Protein AF-0000000084344680 (afdb_homodimer)

Sequence (798 aa):
MRDNKLNFYFFGEVGKYDKYNPSYTLSMDWAPEILYIIAVNKPNSISKYEIINSLKINEKDFNNVIKNLKLINAIEVNNNKYKIKFPVFLKEDVIKMKEYLIGLGKIIGDKIISLRYSIRDMLLNLECIKNFSEERILYHIVCDKIFDDIAFGFFEERKLFCTSKIQPGNRNYIIVAYEDNEEIEIYSNKLLCSSNNYKTTNVTFNSFGDSNGYRKDMYRFFNLMEKNAVRGTPFEKLNLDYINILNNMNKEITRNCGILVSNIIKRNIKYNHLTNKEKALIKFLEELQYVNINNLDNSIKIKVPVFYKNDQIIIKEIANLILSNIFSIVKESFKNLKDNQVDLTSIKHGVNIKEVGNELWHQIFGFTSEYLAKKGFIISPNNIKGEGRYERSVILEDYMRDNKLNFYFFGEVGKYDKYNPSYTLSMDWAPEILYIIAVNKPNSISKYEIINSLKINEKDFNNVIKNLKLINAIEVNNNKYKIKFPVFLKEDVIKMKEYLIGLGKIIGDKIISLRYSIRDMLLNLECIKNFSEERILYHIVCDKIFDDIAFGFFEERKLFCTSKIQPGNRNYIIVAYEDNEEIEIYSNKLLCSSNNYKTTNVTFNSFGDSNGYRKDMYRFFNLMEKNAVRGTPFEKLNLDYINILNNMNKEITRNCGILVSNIIKRNIKYNHLTNKEKALIKFLEELQYVNINNLDNSIKIKVPVFYKNDQIIIKEIANLILSNIFSIVKESFKNLKDNQVDLTSIKHGVNIKEVGNELWHQIFGFTSEYLAKKGFIISPNNIKGEGRYERSVILEDY

Foldseek 3Di:
DPAKFKDKDKFFFQDALDLLRPVNLCVDPCNRVLVRVLLVDFFQPDAPVNSCVVVVHDPVSSVVSVVSCVQFPQWDDDPRTIFGAAAEFEPVNLVLLCVLLPCLLVVLLVLLVVCLVVLVVLCVPFPLVVPDPQQAVCCCLPQNPQLQPVVQVVVVVVPLFHRWDQTPPRGIMGMYIYIPDPVCCCQAFAFFQDKFWDDAPQKIKIKTGGDDFDALTLRSVLVVVLVCLCVVDPPNVVSSVVSVVSVVVSNVLRVLLLVVVVCCVPPQDFLVPDDPVVNVSLVSCVVSVQWDADPPGRTIGGRAAEGEQVVVVSSVVSSCVSCVSCVVVLSVSSVVCVVVPSPGSCVSSPHDVSSVVNSSSSSSSRSNSVNCCVVSVHPWADQDPRHGGMGIYMYGYPD/DPAFFKDKDKFFFQDAQDLLRPVNLCVDPCNRVLLRVLLVDFFQPDAPVNSCVVVVHDPVSSVVSVVSCVQFPQWDDDPRTIFGAAAEFEPVNLVVLCVLLPCLLVVLLVLLVVCLVVLVVLCVPFPLVVPDPQQAVCCCLPQNPQLQPVVQVVVVVVPLFHRWDQTPPRTIMGMYIYIPDPVCCCLAFAFFQDKFWDDAPQKIKIKTGGDDFDALTLRSVLVVVLVCLCVVDPPNVVSSVVSVVSVVVSNVLRVLLLVVVVCCVPPQDFLVPDDPVNNVSLVSCVVSVQWDADPVGRTIGGRAAEGEQVVVVSSVVSSCVSCVSCVVVLSVSSVVCVVVPSPGSCVSSPHDVSSVVSSSSSSSSRSNSVNCCVVSVHPWADQDPRHGGMGIYMYGYDD

Structure (mmCIF, N/CA/C/O backbone):
data_AF-0000000084344680-model_v1
#
loop_
_entity.id
_entity.type
_entity.pdbx_description
1 polymer 'Uncharacterized protein'
#
loop_
_atom_site.group_PDB
_atom_site.id
_atom_site.type_symbol
_atom_site.label_atom_id
_atom_site.label_alt_id
_atom_site.label_comp_id
_atom_site.label_asym_id
_atom_site.label_entity_id
_atom_site.label_seq_id
_atom_site.pdbx_PDB_ins_code
_atom_site.Cartn_x
_atom_site.Cartn_y
_atom_site.Cartn_z
_atom_site.occupancy
_atom_site.B_iso_or_equiv
_atom_site.auth_seq_id
_atom_site.auth_comp_id
_atom_site.auth_asym_id
_atom_site.auth_atom_id
_atom_site.pdbx_PDB_model_num
ATOM 1 N N . MET A 1 1 ? -3.15 1.084 -25.5 1 39.91 1 MET A N 1
ATOM 2 C CA . MET A 1 1 ? -2.494 -0.152 -25.094 1 39.91 1 MET A CA 1
ATOM 3 C C . MET A 1 1 ? -1.391 -0.537 -26.078 1 39.91 1 MET A C 1
ATOM 5 O O . MET A 1 1 ? -1.617 -0.586 -27.281 1 39.91 1 MET A O 1
ATOM 9 N N . ARG A 1 2 ? -0.073 -0.314 -25.844 1 53.44 2 ARG A N 1
ATOM 10 C CA . ARG A 1 2 ? 0.997 -0.624 -26.781 1 53.44 2 ARG A CA 1
ATOM 11 C C . ARG A 1 2 ? 0.842 -2.035 -27.344 1 53.44 2 ARG A C 1
ATOM 13 O O . ARG A 1 2 ? 0.7 -2.996 -26.578 1 53.44 2 ARG A O 1
ATOM 20 N N . ASP A 1 3 ? 0.59 -2.15 -28.594 1 68.5 3 ASP A N 1
ATOM 21 C CA . ASP A 1 3 ? 0.437 -3.385 -29.359 1 68.5 3 ASP A CA 1
ATOM 22 C C . ASP A 1 3 ? 1.761 -4.141 -29.453 1 68.5 3 ASP A C 1
ATOM 24 O O . ASP A 1 3 ? 2.832 -3.541 -29.344 1 68.5 3 ASP A O 1
ATOM 28 N N . ASN A 1 4 ? 1.984 -5.504 -28.812 1 86.88 4 ASN A N 1
ATOM 29 C CA . ASN A 1 4 ? 3.1 -6.434 -28.969 1 86.88 4 ASN A CA 1
ATOM 30 C C . ASN A 1 4 ? 3.984 -6.461 -27.719 1 86.88 4 ASN A C 1
ATOM 32 O O . ASN A 1 4 ? 5.07 -5.879 -27.719 1 86.88 4 ASN A O 1
ATOM 36 N N . LYS A 1 5 ? 3.525 -7.027 -26.812 1 94.19 5 LYS A N 1
ATOM 37 C CA . LYS A 1 5 ? 4.246 -7.188 -25.547 1 94.19 5 LYS A CA 1
ATOM 38 C C . LYS A 1 5 ? 4.102 -8.609 -25.016 1 94.19 5 LYS A C 1
ATOM 40 O O . LYS A 1 5 ? 3.336 -9.406 -25.547 1 94.19 5 LYS A O 1
ATOM 45 N N . LEU A 1 6 ? 4.898 -8.875 -24.047 1 94.31 6 LEU A N 1
ATOM 46 C CA . LEU A 1 6 ? 4.844 -10.188 -23.391 1 94.31 6 LEU A CA 1
ATOM 47 C C . LEU A 1 6 ? 4.184 -10.094 -22.031 1 94.31 6 LEU A C 1
ATOM 49 O O . LEU A 1 6 ? 4.32 -9.078 -21.344 1 94.31 6 LEU A O 1
ATOM 53 N N . ASN A 1 7 ? 3.434 -11.141 -21.688 1 90.75 7 ASN A N 1
ATOM 54 C CA . ASN A 1 7 ? 2.971 -11.367 -20.328 1 90.75 7 ASN A CA 1
ATOM 55 C C . ASN A 1 7 ? 3.85 -12.383 -19.594 1 90.75 7 ASN A C 1
ATOM 57 O O . ASN A 1 7 ? 4.309 -13.359 -20.203 1 90.75 7 ASN A O 1
ATOM 61 N N . PHE A 1 8 ? 4.012 -12.148 -18.328 1 90.75 8 PHE A N 1
ATOM 62 C CA . PHE A 1 8 ? 5.031 -12.938 -17.656 1 90.75 8 PHE A CA 1
ATOM 63 C C . PHE A 1 8 ? 4.422 -13.727 -16.5 1 90.75 8 PHE A C 1
ATOM 65 O O . PHE A 1 8 ? 3.479 -13.266 -15.852 1 90.75 8 PHE A O 1
ATOM 72 N N . TYR A 1 9 ? 5.02 -14.836 -16.312 1 86.44 9 TYR A N 1
ATOM 73 C CA . TYR A 1 9 ? 4.723 -15.727 -15.195 1 86.44 9 TYR A CA 1
ATOM 74 C C . TYR A 1 9 ? 6.004 -16.219 -14.539 1 86.44 9 TYR A C 1
ATOM 76 O O . TYR A 1 9 ? 7.047 -16.328 -15.188 1 86.44 9 TYR A O 1
ATOM 84 N N . PHE A 1 10 ? 5.918 -16.516 -13.289 1 86.62 10 PHE A N 1
ATOM 85 C CA . PHE A 1 10 ? 7.109 -16.906 -12.555 1 86.62 10 PHE A CA 1
ATOM 86 C C . PHE A 1 10 ? 6.863 -18.203 -11.781 1 86.62 10 PHE A C 1
ATOM 88 O O . PHE A 1 10 ? 5.836 -18.344 -11.117 1 86.62 10 PHE A O 1
ATOM 95 N N . PHE A 1 11 ? 7.777 -19.062 -11.938 1 84.06 11 PHE A N 1
ATOM 96 C CA . PHE A 1 11 ? 7.723 -20.328 -11.211 1 84.06 11 PHE A CA 1
ATOM 97 C C . PHE A 1 11 ? 8.922 -20.469 -10.281 1 84.06 11 PHE A C 1
ATOM 99 O O . PHE A 1 11 ? 10.062 -20.328 -10.703 1 84.06 11 PHE A O 1
ATOM 106 N N . GLY A 1 12 ? 8.586 -20.75 -9.086 1 82 12 GLY A N 1
ATOM 107 C CA . GLY A 1 12 ? 9.648 -20.844 -8.102 1 82 12 GLY A CA 1
ATOM 108 C C . GLY A 1 12 ? 9.656 -19.688 -7.121 1 82 12 GLY A C 1
ATOM 109 O O . GLY A 1 12 ? 8.609 -19.094 -6.844 1 82 12 GLY A O 1
ATOM 110 N N . GLU A 1 13 ? 10.773 -19.406 -6.527 1 83 13 GLU A N 1
ATOM 111 C CA . GLU A 1 13 ? 10.891 -18.391 -5.48 1 83 13 GLU A CA 1
ATOM 112 C C . GLU A 1 13 ? 11.539 -17.125 -6.008 1 83 13 GLU A C 1
ATOM 114 O O . GLU A 1 13 ? 12.773 -17.031 -6.074 1 83 13 GLU A O 1
ATOM 119 N N . VAL A 1 14 ? 10.688 -16.141 -6.141 1 86.38 14 VAL A N 1
ATOM 120 C CA . VAL A 1 14 ? 11.203 -14.922 -6.738 1 86.38 14 VAL A CA 1
ATOM 121 C C . VAL A 1 14 ? 11.812 -14.031 -5.656 1 86.38 14 VAL A C 1
ATOM 123 O O . VAL A 1 14 ? 12.68 -13.203 -5.938 1 86.38 14 VAL A O 1
ATOM 126 N N . GLY A 1 15 ? 11.328 -14.195 -4.391 1 78 15 GLY A N 1
ATOM 127 C CA . GLY A 1 15 ? 11.898 -13.461 -3.271 1 78 15 GLY A CA 1
ATOM 128 C C . GLY A 1 15 ? 11.289 -12.078 -3.1 1 78 15 GLY A C 1
ATOM 129 O O . GLY A 1 15 ? 10.188 -11.812 -3.58 1 78 15 GLY A O 1
ATOM 130 N N . LYS A 1 16 ? 11.961 -11.242 -2.311 1 77.56 16 LYS A N 1
ATOM 131 C CA . LYS A 1 16 ? 11.492 -9.898 -2.004 1 77.56 16 LYS A CA 1
ATOM 132 C C . LYS A 1 16 ? 11.398 -9.047 -3.27 1 77.56 16 LYS A C 1
ATOM 134 O O . LYS A 1 16 ? 12.109 -9.289 -4.242 1 77.56 16 LYS A O 1
ATOM 139 N N . TYR A 1 17 ? 10.508 -8.164 -3.197 1 82.06 17 TYR A N 1
ATOM 140 C CA . TYR A 1 17 ? 10.312 -7.297 -4.352 1 82.06 17 TYR A CA 1
ATOM 141 C C . TYR A 1 17 ? 11.438 -6.277 -4.465 1 82.06 17 TYR A C 1
ATOM 143 O O . TYR A 1 17 ? 11.289 -5.133 -4.023 1 82.06 17 TYR A O 1
ATOM 151 N N . ASP A 1 18 ? 12.57 -6.578 -5.066 1 83 18 ASP A N 1
ATOM 152 C CA . ASP A 1 18 ? 13.75 -5.742 -5.25 1 83 18 ASP A CA 1
ATOM 153 C C . ASP A 1 18 ? 14.312 -5.887 -6.664 1 83 18 ASP A C 1
ATOM 155 O O . ASP A 1 18 ? 13.625 -6.363 -7.566 1 83 18 ASP A O 1
ATOM 159 N N . LYS A 1 19 ? 15.547 -5.414 -6.883 1 86.06 19 LYS A N 1
ATOM 160 C CA . LYS A 1 19 ? 16.125 -5.344 -8.227 1 86.06 19 LYS A CA 1
ATOM 161 C C . LYS A 1 19 ? 16.344 -6.742 -8.797 1 86.06 19 LYS A C 1
ATOM 163 O O . LYS A 1 19 ? 16.516 -6.902 -10.008 1 86.06 19 LYS A O 1
ATOM 168 N N . TYR A 1 20 ? 16.359 -7.762 -7.973 1 91.56 20 TYR A N 1
ATOM 169 C CA . TYR A 1 20 ? 16.594 -9.133 -8.43 1 91.56 20 TYR A CA 1
ATOM 170 C C . TYR A 1 20 ? 15.266 -9.859 -8.648 1 91.56 20 TYR A C 1
ATOM 172 O O . TYR A 1 20 ? 15.25 -10.977 -9.164 1 91.56 20 TYR A O 1
ATOM 180 N N . ASN A 1 21 ? 14.195 -9.242 -8.195 1 90.12 21 ASN A N 1
ATOM 181 C CA . ASN A 1 21 ? 12.859 -9.797 -8.406 1 90.12 21 ASN A CA 1
ATOM 182 C C . ASN A 1 21 ? 12.398 -9.609 -9.852 1 90.12 21 ASN A C 1
ATOM 184 O O . ASN A 1 21 ? 12.289 -8.477 -10.328 1 90.12 21 ASN A O 1
ATOM 188 N N . PRO A 1 22 ? 12.102 -10.727 -10.492 1 93.5 22 PRO A N 1
ATOM 189 C CA . PRO A 1 22 ? 11.727 -10.578 -11.898 1 93.5 22 PRO A CA 1
ATOM 190 C C . PRO A 1 22 ? 10.445 -9.766 -12.094 1 93.5 22 PRO A C 1
ATOM 192 O O . PRO A 1 22 ? 10.281 -9.094 -13.109 1 93.5 22 PRO A O 1
ATOM 195 N N . SER A 1 23 ? 9.586 -9.812 -11.141 1 89.19 23 SER A N 1
ATOM 196 C CA . SER A 1 23 ? 8.359 -9.031 -11.242 1 89.19 23 SER A CA 1
ATOM 197 C C . SER A 1 23 ? 8.656 -7.535 -11.242 1 89.19 23 SER A C 1
ATOM 199 O O . SER A 1 23 ? 7.977 -6.762 -11.914 1 89.19 23 SER A O 1
ATOM 201 N N . TYR A 1 24 ? 9.672 -7.188 -10.5 1 87.94 24 TYR A N 1
ATOM 202 C CA . TYR A 1 24 ? 10.102 -5.797 -10.453 1 87.94 24 TYR A CA 1
ATOM 203 C C . TYR A 1 24 ? 10.625 -5.34 -11.812 1 87.94 24 TYR A C 1
ATOM 205 O O . TYR A 1 24 ? 10.156 -4.336 -12.359 1 87.94 24 TYR A O 1
ATOM 213 N N . THR A 1 25 ? 11.461 -6.07 -12.406 1 92 25 THR A N 1
ATOM 214 C CA . THR A 1 25 ? 12.133 -5.73 -13.648 1 92 25 THR A CA 1
ATOM 215 C C . THR A 1 25 ? 11.164 -5.793 -14.828 1 92 25 THR A C 1
ATOM 217 O O . THR A 1 25 ? 11.156 -4.906 -15.688 1 92 25 THR A O 1
ATOM 220 N N . LEU A 1 26 ? 10.359 -6.758 -14.766 1 94.38 26 LEU A N 1
ATOM 221 C CA . LEU A 1 26 ? 9.516 -7.012 -15.938 1 94.38 26 LEU A CA 1
ATOM 222 C C . LEU A 1 26 ? 8.281 -6.125 -15.914 1 94.38 26 LEU A C 1
ATOM 224 O O . LEU A 1 26 ? 7.559 -6.035 -16.906 1 94.38 26 LEU A O 1
ATOM 228 N N . SER A 1 27 ? 8.125 -5.449 -14.797 1 87.44 27 SER A N 1
ATOM 229 C CA . SER A 1 27 ? 7.051 -4.473 -14.719 1 87.44 27 SER A CA 1
ATOM 230 C C . SER A 1 27 ? 7.523 -3.09 -15.164 1 87.44 27 SER A C 1
ATOM 232 O O . SER A 1 27 ? 6.719 -2.164 -15.289 1 87.44 27 SER A O 1
ATOM 234 N N . MET A 1 28 ? 8.797 -2.93 -15.422 1 88.06 28 MET A N 1
ATOM 235 C CA . MET A 1 28 ? 9.336 -1.652 -15.883 1 88.06 28 MET A CA 1
ATOM 236 C C . MET A 1 28 ? 8.734 -1.266 -17.234 1 88.06 28 MET A C 1
ATOM 238 O O . MET A 1 28 ? 8.422 -2.133 -18.047 1 88.06 28 MET A O 1
ATOM 242 N N . ASP A 1 29 ? 8.75 0.032 -17.359 1 88.38 29 ASP A N 1
ATOM 243 C CA . ASP A 1 29 ? 8.281 0.539 -18.641 1 88.38 29 ASP A CA 1
ATOM 244 C C . ASP A 1 29 ? 9.148 0.027 -19.781 1 88.38 29 ASP A C 1
ATOM 246 O O . ASP A 1 29 ? 10.375 0.045 -19.688 1 88.38 29 ASP A O 1
ATOM 250 N N . TRP A 1 30 ? 8.508 -0.589 -20.812 1 93.81 30 TRP A N 1
ATOM 251 C CA . TRP A 1 30 ? 9.094 -0.973 -22.094 1 93.81 30 TRP A CA 1
ATOM 252 C C . TRP A 1 30 ? 9.695 -2.375 -22.016 1 93.81 30 TRP A C 1
ATOM 254 O O . TRP A 1 30 ? 10.016 -2.973 -23.047 1 93.81 30 TRP A O 1
ATOM 264 N N . ALA A 1 31 ? 9.812 -2.895 -20.766 1 96 31 ALA A N 1
ATOM 265 C CA . ALA A 1 31 ? 10.438 -4.211 -20.641 1 96 31 ALA A CA 1
ATOM 266 C C . ALA A 1 31 ? 9.648 -5.262 -21.422 1 96 31 ALA A C 1
ATOM 268 O O . ALA A 1 31 ? 10.219 -6.016 -22.203 1 96 31 ALA A O 1
ATOM 269 N N . PRO A 1 32 ? 8.328 -5.328 -21.281 1 96.31 32 PRO A N 1
ATOM 270 C CA . PRO A 1 32 ? 7.57 -6.344 -22.016 1 96.31 32 PRO A CA 1
ATOM 271 C C . PRO A 1 32 ? 7.688 -6.184 -23.531 1 96.31 32 PRO A C 1
ATOM 273 O O . PRO A 1 32 ? 7.762 -7.18 -24.266 1 96.31 32 PRO A O 1
ATOM 276 N N . GLU A 1 33 ? 7.766 -4.945 -24.016 1 96.69 33 GLU A N 1
ATOM 277 C CA . GLU A 1 33 ? 7.84 -4.652 -25.438 1 96.69 33 GLU A CA 1
ATOM 278 C C . GLU A 1 33 ? 9.219 -4.973 -26 1 96.69 33 GLU A C 1
ATOM 280 O O . GLU A 1 33 ? 9.336 -5.531 -27.094 1 96.69 33 GLU A O 1
ATOM 285 N N . ILE A 1 34 ? 10.188 -4.652 -25.25 1 96.88 34 ILE A N 1
ATOM 286 C CA . ILE A 1 34 ? 11.555 -4.918 -25.672 1 96.88 34 ILE A CA 1
ATOM 287 C C . ILE A 1 34 ? 11.773 -6.426 -25.797 1 96.88 34 ILE A C 1
ATOM 289 O O . ILE A 1 34 ? 12.297 -6.906 -26.797 1 96.88 34 ILE A O 1
ATOM 293 N N . LEU A 1 35 ? 11.289 -7.109 -24.797 1 97.69 35 LEU A N 1
ATOM 294 C CA . LEU A 1 35 ? 11.461 -8.555 -24.797 1 97.69 35 LEU A CA 1
ATOM 295 C C . LEU A 1 35 ? 10.68 -9.203 -25.938 1 97.69 35 LEU A C 1
ATOM 297 O O . LEU A 1 35 ? 11.125 -10.203 -26.516 1 97.69 35 LEU A O 1
ATOM 301 N N . TYR A 1 36 ? 9.562 -8.641 -26.234 1 97.31 36 TYR A N 1
ATOM 302 C CA . TYR A 1 36 ? 8.789 -9.133 -27.375 1 97.31 36 TYR A CA 1
ATOM 303 C C . TYR A 1 36 ? 9.57 -9 -28.672 1 97.31 36 TYR A C 1
ATOM 305 O O . TYR A 1 36 ? 9.656 -9.945 -29.453 1 97.31 36 TYR A O 1
ATOM 313 N N . ILE A 1 37 ? 10.172 -7.859 -28.859 1 96.62 37 ILE A N 1
ATOM 314 C CA . ILE A 1 37 ? 10.93 -7.59 -30.078 1 96.62 37 ILE A CA 1
ATOM 315 C C . ILE A 1 37 ? 12.117 -8.547 -30.172 1 96.62 37 ILE A C 1
ATOM 317 O O . ILE A 1 37 ? 12.398 -9.086 -31.25 1 96.62 37 ILE A O 1
ATOM 321 N N . ILE A 1 38 ? 12.734 -8.766 -29.094 1 96.94 38 ILE A N 1
ATOM 322 C CA . ILE A 1 38 ? 13.867 -9.68 -29.078 1 96.94 38 ILE A CA 1
ATOM 323 C C . ILE A 1 38 ? 13.391 -11.094 -29.422 1 96.94 38 ILE A C 1
ATOM 325 O O . ILE A 1 38 ? 14.016 -11.789 -30.219 1 96.94 38 ILE A O 1
ATOM 329 N N . ALA A 1 39 ? 12.32 -11.477 -28.891 1 96.69 39 ALA A N 1
ATOM 330 C CA . ALA A 1 39 ? 11.812 -12.844 -29.016 1 96.69 39 ALA A CA 1
ATOM 331 C C . ALA A 1 39 ? 11.383 -13.133 -30.453 1 96.69 39 ALA A C 1
ATOM 333 O O . ALA A 1 39 ? 11.547 -14.25 -30.953 1 96.69 39 ALA A O 1
ATOM 334 N N . VAL A 1 40 ? 10.812 -12.164 -31.109 1 95.19 40 VAL A N 1
ATOM 335 C CA . VAL A 1 40 ? 10.258 -12.383 -32.438 1 95.19 40 VAL A CA 1
ATOM 336 C C . VAL A 1 40 ? 11.391 -12.477 -33.469 1 95.19 40 VAL A C 1
ATOM 338 O O . VAL A 1 40 ? 11.227 -13.094 -34.531 1 95.19 40 VAL A O 1
ATOM 341 N N . ASN A 1 41 ? 12.508 -11.977 -33.125 1 95.62 41 ASN A N 1
ATOM 342 C CA . ASN A 1 41 ? 13.656 -11.992 -34.031 1 95.62 41 ASN A CA 1
ATOM 343 C C . ASN A 1 41 ? 14.594 -13.156 -33.719 1 95.62 41 ASN A C 1
ATOM 345 O O . ASN A 1 41 ? 14.539 -13.734 -32.625 1 95.62 41 ASN A O 1
ATOM 349 N N . LYS A 1 42 ? 15.414 -13.484 -34.75 1 94.56 42 LYS A N 1
ATOM 350 C CA . LYS A 1 42 ? 16.453 -14.484 -34.531 1 94.56 42 LYS A CA 1
ATOM 351 C C . LYS A 1 42 ? 17.422 -14.039 -33.438 1 94.56 42 LYS A C 1
ATOM 353 O O . LYS A 1 42 ? 17.719 -12.852 -33.312 1 94.56 42 LYS A O 1
ATOM 358 N N . PRO A 1 43 ? 17.875 -15.023 -32.656 1 95.62 43 PRO A N 1
ATOM 359 C CA . PRO A 1 43 ? 18.828 -14.664 -31.609 1 95.62 43 PRO A CA 1
ATOM 360 C C . PRO A 1 43 ? 20.031 -13.906 -32.156 1 95.62 43 PRO A C 1
ATOM 362 O O . PRO A 1 43 ? 20.562 -14.266 -33.188 1 95.62 43 PRO A O 1
ATOM 365 N N . ASN A 1 44 ? 20.375 -12.859 -31.5 1 95.25 44 ASN A N 1
ATOM 366 C CA . ASN A 1 44 ? 21.547 -12.047 -31.797 1 95.25 44 ASN A CA 1
ATOM 367 C C . ASN A 1 44 ? 21.453 -11.375 -33.156 1 95.25 44 ASN A C 1
ATOM 369 O O . ASN A 1 44 ? 22.453 -11.203 -33.844 1 95.25 44 ASN A O 1
ATOM 373 N N . SER A 1 45 ? 20.297 -11.07 -33.562 1 94.19 45 SER A N 1
ATOM 374 C CA . SER A 1 45 ? 20.141 -10.469 -34.875 1 94.19 45 SER A CA 1
ATOM 375 C C . SER A 1 45 ? 19.688 -9.016 -34.75 1 94.19 45 SER A C 1
ATOM 377 O O . SER A 1 45 ? 20.047 -8.18 -35.594 1 94.19 45 SER A O 1
ATOM 379 N N . ILE A 1 46 ? 18.922 -8.711 -33.781 1 94.81 46 ILE A N 1
ATOM 380 C CA . ILE A 1 46 ? 18.359 -7.375 -33.656 1 94.81 46 ILE A CA 1
ATOM 381 C C . ILE A 1 46 ? 19.297 -6.488 -32.844 1 94.81 46 ILE A C 1
ATOM 383 O O . ILE A 1 46 ? 19.891 -6.938 -31.859 1 94.81 46 ILE A O 1
ATOM 387 N N . SER A 1 47 ? 19.453 -5.215 -33.312 1 93.94 47 SER A N 1
ATOM 388 C CA . SER A 1 47 ? 20.391 -4.309 -32.656 1 93.94 47 SER A CA 1
ATOM 389 C C . SER A 1 47 ? 19.656 -3.336 -31.734 1 93.94 47 SER A C 1
ATOM 391 O O . SER A 1 47 ? 18.453 -3.145 -31.859 1 93.94 47 SER A O 1
ATOM 393 N N . LYS A 1 48 ? 20.5 -2.686 -30.891 1 94.81 48 LYS A N 1
ATOM 394 C CA . LYS A 1 48 ? 20.031 -1.654 -29.984 1 94.81 48 LYS A CA 1
ATOM 395 C C . LYS A 1 48 ? 19.312 -0.542 -30.719 1 94.81 48 LYS A C 1
ATOM 397 O O . LYS A 1 48 ? 18.203 -0.154 -30.344 1 94.81 48 LYS A O 1
ATOM 402 N N . TYR A 1 49 ? 19.828 -0.148 -31.766 1 94 49 TYR A N 1
ATOM 403 C CA . TYR A 1 49 ? 19.297 0.979 -32.531 1 94 49 TYR A CA 1
ATOM 404 C C . TYR A 1 49 ? 17.953 0.632 -33.156 1 94 49 TYR A C 1
ATOM 406 O O . TYR A 1 49 ? 17.047 1.468 -33.188 1 94 49 TYR A O 1
ATOM 414 N N . GLU A 1 50 ? 17.859 -0.563 -33.656 1 95.12 50 GLU A N 1
ATOM 415 C CA . GLU A 1 50 ? 16.609 -1.009 -34.281 1 95.12 50 GLU A CA 1
ATOM 416 C C . GLU A 1 50 ? 15.484 -1.041 -33.25 1 95.12 50 GLU A C 1
ATOM 418 O O . GLU A 1 50 ? 14.352 -0.646 -33.562 1 95.12 50 GLU A O 1
ATOM 423 N N . ILE A 1 51 ? 15.805 -1.476 -32.031 1 95.38 51 ILE A N 1
ATOM 424 C CA . ILE A 1 51 ? 14.797 -1.564 -30.969 1 95.38 51 ILE A CA 1
ATOM 425 C C . ILE A 1 51 ? 14.375 -0.161 -30.547 1 95.38 51 ILE A C 1
ATOM 427 O O . ILE A 1 51 ? 13.18 0.128 -30.438 1 95.38 51 ILE A O 1
ATOM 431 N N . ILE A 1 52 ? 15.305 0.713 -30.344 1 95.12 52 ILE A N 1
ATOM 432 C CA . ILE A 1 52 ? 15.07 2.086 -29.922 1 95.12 52 ILE A CA 1
ATOM 433 C C . ILE A 1 52 ? 14.188 2.801 -30.938 1 95.12 52 ILE A C 1
ATOM 435 O O . ILE A 1 52 ? 13.242 3.504 -30.562 1 95.12 52 ILE A O 1
ATOM 439 N N . ASN A 1 53 ? 14.484 2.545 -32.156 1 94.31 53 ASN A N 1
ATOM 440 C CA . ASN A 1 53 ? 13.742 3.184 -33.25 1 94.31 53 ASN A CA 1
ATOM 441 C C . ASN A 1 53 ? 12.32 2.633 -33.344 1 94.31 53 ASN A C 1
ATOM 443 O O . ASN A 1 53 ? 11.375 3.381 -33.594 1 94.31 53 ASN A O 1
ATOM 447 N N . SER A 1 54 ? 12.266 1.367 -33.219 1 93.81 54 SER A N 1
ATOM 448 C CA . SER A 1 54 ? 10.969 0.718 -33.312 1 93.81 54 SER A CA 1
ATOM 449 C C . SER A 1 54 ? 10.016 1.188 -32.219 1 93.81 54 SER A C 1
ATOM 451 O O . SER A 1 54 ? 8.812 1.346 -32.469 1 93.81 54 SER A O 1
ATOM 453 N N . LEU A 1 55 ? 10.523 1.396 -31 1 94.38 55 LEU A N 1
ATOM 454 C CA . LEU A 1 55 ? 9.68 1.716 -29.859 1 94.38 55 LEU A CA 1
ATOM 455 C C . LEU A 1 55 ? 9.656 3.219 -29.594 1 94.38 55 LEU A C 1
ATOM 457 O O . LEU A 1 55 ? 8.836 3.709 -28.828 1 94.38 55 LEU A O 1
ATOM 461 N N . LYS A 1 56 ? 10.492 4.004 -30.25 1 93.25 56 LYS A N 1
ATOM 462 C CA . LYS A 1 56 ? 10.625 5.445 -30.078 1 93.25 56 LYS A CA 1
ATOM 463 C C . LYS A 1 56 ? 10.898 5.793 -28.609 1 93.25 56 LYS A C 1
ATOM 465 O O . LYS A 1 56 ? 10.227 6.645 -28.031 1 93.25 56 LYS A O 1
ATOM 470 N N . ILE A 1 57 ? 11.797 5.023 -28.031 1 93.31 57 ILE A N 1
ATOM 471 C CA . ILE A 1 57 ? 12.195 5.266 -26.656 1 93.31 57 ILE A CA 1
ATOM 472 C C . ILE A 1 57 ? 13.578 5.918 -26.609 1 93.31 57 ILE A C 1
ATOM 474 O O . ILE A 1 57 ? 14.328 5.84 -27.594 1 93.31 57 ILE A O 1
ATOM 478 N N . ASN A 1 58 ? 13.797 6.656 -25.594 1 94.12 58 ASN A N 1
ATOM 479 C CA . ASN A 1 58 ? 15.125 7.258 -25.5 1 94.12 58 ASN A CA 1
ATOM 480 C C . ASN A 1 58 ? 16.172 6.238 -25.062 1 94.12 58 ASN A C 1
ATOM 482 O O . ASN A 1 58 ? 15.844 5.219 -24.469 1 94.12 58 ASN A O 1
ATOM 486 N N . GLU A 1 59 ? 17.453 6.57 -25.375 1 93.56 59 GLU A N 1
ATOM 487 C CA . GLU A 1 59 ? 18.562 5.641 -25.156 1 93.56 59 GLU A CA 1
ATOM 488 C C . GLU A 1 59 ? 18.766 5.367 -23.672 1 93.56 59 GLU A C 1
ATOM 490 O O . GLU A 1 59 ? 19.109 4.246 -23.281 1 93.56 59 GLU A O 1
ATOM 495 N N . LYS A 1 60 ? 18.516 6.352 -22.906 1 93.75 60 LYS A N 1
ATOM 496 C CA . LYS A 1 60 ? 18.719 6.195 -21.469 1 93.75 60 LYS A CA 1
ATOM 497 C C . LYS A 1 60 ? 17.734 5.184 -20.875 1 93.75 60 LYS A C 1
ATOM 499 O O . LYS A 1 60 ? 18.125 4.312 -20.094 1 93.75 60 LYS A O 1
ATOM 504 N N . ASP A 1 61 ? 16.547 5.301 -21.297 1 93.56 61 ASP A N 1
ATOM 505 C CA . ASP A 1 61 ? 15.516 4.387 -20.828 1 93.56 61 ASP A CA 1
ATOM 506 C C . ASP A 1 61 ? 15.781 2.963 -21.312 1 93.56 61 ASP A C 1
ATOM 508 O O . ASP A 1 61 ? 15.633 2.004 -20.547 1 93.56 61 ASP A O 1
ATOM 512 N N . PHE A 1 62 ? 16.219 2.916 -22.531 1 95.88 62 PHE A N 1
ATOM 513 C CA . PHE A 1 62 ? 16.547 1.611 -23.109 1 95.88 62 PHE A CA 1
ATOM 514 C C . PHE A 1 62 ? 17.672 0.95 -22.328 1 95.88 62 PHE A C 1
ATOM 516 O O . PHE A 1 62 ? 17.578 -0.213 -21.938 1 95.88 62 PHE A O 1
ATOM 523 N N . ASN A 1 63 ? 18.672 1.695 -22.094 1 95.62 63 ASN A N 1
ATOM 524 C CA . ASN A 1 63 ? 19.844 1.153 -21.406 1 95.62 63 ASN A CA 1
ATOM 525 C C . ASN A 1 63 ? 19.5 0.715 -19.984 1 95.62 63 ASN A C 1
ATOM 527 O O . ASN A 1 63 ? 20.047 -0.281 -19.5 1 95.62 63 ASN A O 1
ATOM 531 N N . ASN A 1 64 ? 18.641 1.458 -19.438 1 94.75 64 ASN A N 1
ATOM 532 C CA . ASN A 1 64 ? 18.219 1.115 -18.078 1 94.75 64 ASN A CA 1
ATOM 533 C C . ASN A 1 64 ? 17.469 -0.215 -18.047 1 94.75 64 ASN A C 1
ATOM 535 O O . ASN A 1 64 ? 17.719 -1.044 -17.172 1 94.75 64 ASN A O 1
ATOM 539 N N . VAL A 1 65 ? 16.625 -0.44 -19 1 95.88 65 VAL A N 1
ATOM 540 C CA . VAL A 1 65 ? 15.844 -1.674 -19.062 1 95.88 65 VAL A CA 1
ATOM 541 C C . VAL A 1 65 ? 16.766 -2.854 -19.359 1 95.88 65 VAL A C 1
ATOM 543 O O . VAL A 1 65 ? 16.672 -3.898 -18.703 1 95.88 65 VAL A O 1
ATOM 546 N N . ILE A 1 66 ? 17.688 -2.639 -20.234 1 96.5 66 ILE A N 1
ATOM 547 C CA . ILE A 1 66 ? 18.578 -3.707 -20.656 1 96.5 66 ILE A CA 1
ATOM 548 C C . ILE A 1 66 ? 19.469 -4.113 -19.484 1 96.5 66 ILE A C 1
ATOM 550 O O . ILE A 1 66 ? 19.719 -5.301 -19.266 1 96.5 66 ILE A O 1
ATOM 554 N N . LYS A 1 67 ? 19.906 -3.113 -18.828 1 96.12 67 LYS A N 1
ATOM 555 C CA . LYS A 1 67 ? 20.75 -3.383 -17.656 1 96.12 67 LYS A CA 1
ATOM 556 C C . LYS A 1 67 ? 20 -4.242 -16.641 1 96.12 67 LYS A C 1
ATOM 558 O O . LYS A 1 67 ? 20.562 -5.199 -16.109 1 96.12 67 LYS A O 1
ATOM 563 N N . ASN A 1 68 ? 18.797 -3.959 -16.422 1 95.75 68 ASN A N 1
ATOM 564 C CA . ASN A 1 68 ? 18 -4.684 -15.438 1 95.75 68 ASN A CA 1
ATOM 565 C C . ASN A 1 68 ? 17.641 -6.086 -15.93 1 95.75 68 ASN A C 1
ATOM 567 O O . ASN A 1 68 ? 17.625 -7.035 -15.148 1 95.75 68 ASN A O 1
ATOM 571 N N . LEU A 1 69 ? 17.359 -6.23 -17.172 1 97.44 69 LEU A N 1
ATOM 572 C CA . LEU A 1 69 ? 17.047 -7.531 -17.75 1 97.44 69 LEU A CA 1
ATOM 573 C C . LEU A 1 69 ? 18.25 -8.461 -17.688 1 97.44 69 LEU A C 1
ATOM 575 O O . LEU A 1 69 ? 18.094 -9.664 -17.438 1 97.44 69 LEU A O 1
ATOM 579 N N . LYS A 1 70 ? 19.375 -7.852 -17.891 1 96.38 70 LYS A N 1
ATOM 580 C CA . LYS A 1 70 ? 20.609 -8.625 -17.781 1 96.38 70 LYS A CA 1
ATOM 581 C C . LYS A 1 70 ? 20.859 -9.078 -16.344 1 96.38 70 LYS A C 1
ATOM 583 O O . LYS A 1 70 ? 21.297 -10.203 -16.109 1 96.38 70 LYS A O 1
ATOM 588 N N . LEU A 1 71 ? 20.516 -8.219 -15.5 1 96.31 71 LEU A N 1
ATOM 589 C CA . LEU A 1 71 ? 20.734 -8.484 -14.086 1 96.31 71 LEU A CA 1
ATOM 590 C C . LEU A 1 71 ? 19.938 -9.703 -13.625 1 96.31 71 LEU A C 1
ATOM 592 O O . LEU A 1 71 ? 20.406 -10.477 -12.789 1 96.31 71 LEU A O 1
ATOM 596 N N . ILE A 1 72 ? 18.734 -9.93 -14.172 1 96.44 72 ILE A N 1
ATOM 597 C CA . ILE A 1 72 ? 17.906 -11.039 -13.719 1 96.44 72 ILE A CA 1
ATOM 598 C C . ILE A 1 72 ? 18.047 -12.219 -14.68 1 96.44 72 ILE A C 1
ATOM 600 O O . ILE A 1 72 ? 17.234 -13.148 -14.664 1 96.44 72 ILE A O 1
ATOM 604 N N . ASN A 1 73 ? 18.984 -12.117 -15.602 1 96.44 73 ASN A N 1
ATOM 605 C CA . ASN A 1 73 ? 19.297 -13.211 -16.516 1 96.44 73 ASN A CA 1
ATOM 606 C C . ASN A 1 73 ? 18.156 -13.492 -17.484 1 96.44 73 ASN A C 1
ATOM 608 O O . ASN A 1 73 ? 17.906 -14.641 -17.844 1 96.44 73 ASN A O 1
ATOM 612 N N . ALA A 1 74 ? 17.438 -12.438 -17.859 1 97.38 74 ALA A N 1
ATOM 613 C CA . ALA A 1 74 ? 16.328 -12.594 -18.797 1 97.38 74 ALA A CA 1
ATOM 614 C C . ALA A 1 74 ? 16.844 -12.555 -20.25 1 97.38 74 ALA A C 1
ATOM 616 O O . ALA A 1 74 ? 16.219 -13.125 -21.141 1 97.38 74 ALA A O 1
ATOM 617 N N . ILE A 1 75 ? 18.016 -11.867 -20.406 1 97.75 75 ILE A N 1
ATOM 618 C CA . ILE A 1 75 ? 18.578 -11.766 -21.75 1 97.75 75 ILE A CA 1
ATOM 619 C C . ILE A 1 75 ? 20.094 -11.953 -21.688 1 97.75 75 ILE A C 1
ATOM 621 O O . ILE A 1 75 ? 20.703 -11.781 -20.625 1 97.75 75 ILE A O 1
ATOM 625 N N . GLU A 1 76 ? 20.594 -12.305 -22.75 1 96.38 76 GLU A N 1
ATOM 626 C CA . GLU A 1 76 ? 22.016 -12.289 -23.031 1 96.38 76 GLU A CA 1
ATOM 627 C C . GLU A 1 76 ? 22.375 -11.211 -24.062 1 96.38 76 GLU A C 1
ATOM 629 O O . GLU A 1 76 ? 21.641 -11.016 -25.031 1 96.38 76 GLU A O 1
ATOM 634 N N . VAL A 1 77 ? 23.375 -10.484 -23.719 1 94.75 77 VAL A N 1
ATOM 635 C CA . VAL A 1 77 ? 23.797 -9.398 -24.609 1 94.75 77 VAL A CA 1
ATOM 636 C C . VAL A 1 77 ? 25.172 -9.711 -25.188 1 94.75 77 VAL A C 1
ATOM 638 O O . VAL A 1 77 ? 26.125 -9.945 -24.438 1 94.75 77 VAL A O 1
ATOM 641 N N . ASN A 1 78 ? 25.172 -9.766 -26.469 1 91.56 78 ASN A N 1
ATOM 642 C CA . ASN A 1 78 ? 26.438 -9.945 -27.188 1 91.56 78 ASN A CA 1
ATOM 643 C C . ASN A 1 78 ? 26.594 -8.891 -28.281 1 91.56 78 ASN A C 1
ATOM 645 O O . ASN A 1 78 ? 25.906 -8.938 -29.297 1 91.56 78 ASN A O 1
ATOM 649 N N . ASN A 1 79 ? 27.562 -7.965 -28.172 1 89.19 79 ASN A N 1
ATOM 650 C CA . ASN A 1 79 ? 27.844 -6.914 -29.141 1 89.19 79 ASN A CA 1
ATOM 651 C C . ASN A 1 79 ? 26.578 -6.145 -29.516 1 89.19 79 ASN A C 1
ATOM 653 O O . ASN A 1 79 ? 26.234 -6.012 -30.688 1 89.19 79 ASN A O 1
ATOM 657 N N . ASN A 1 80 ? 25.797 -5.801 -28.578 1 87.5 80 ASN A N 1
ATOM 658 C CA . ASN A 1 80 ? 24.578 -5 -28.703 1 87.5 80 ASN A CA 1
ATOM 659 C C . ASN A 1 80 ? 23.484 -5.758 -29.453 1 87.5 80 ASN A C 1
ATOM 661 O O . ASN A 1 80 ? 22.672 -5.148 -30.141 1 87.5 80 ASN A O 1
ATOM 665 N N . LYS A 1 81 ? 23.656 -7.07 -29.469 1 93.5 81 LYS A N 1
ATOM 666 C CA . LYS A 1 81 ? 22.594 -7.957 -29.938 1 93.5 81 LYS A CA 1
ATOM 667 C C . LYS A 1 81 ? 22.047 -8.805 -28.781 1 93.5 81 LYS A C 1
ATOM 669 O O . LYS A 1 81 ? 22.703 -8.945 -27.75 1 93.5 81 LYS A O 1
ATOM 674 N N . TYR A 1 82 ? 20.875 -9.297 -29 1 96.38 82 TYR A N 1
ATOM 675 C CA . TYR A 1 82 ? 20.188 -9.789 -27.812 1 96.38 82 TYR A CA 1
ATOM 676 C C . TYR A 1 82 ? 19.609 -11.18 -28.047 1 96.38 82 TYR A C 1
ATOM 678 O O . TYR A 1 82 ? 19.25 -11.523 -29.188 1 96.38 82 TYR A O 1
ATOM 686 N N . LYS A 1 83 ? 19.562 -11.93 -27.016 1 96.06 83 LYS A N 1
ATOM 687 C CA . LYS A 1 83 ? 18.953 -13.258 -26.984 1 96.06 83 LYS A CA 1
ATOM 688 C C . LYS A 1 83 ? 18.156 -13.469 -25.703 1 96.06 83 LYS A C 1
ATOM 690 O O . LYS A 1 83 ? 18.547 -13.008 -24.625 1 96.06 83 LYS A O 1
ATOM 695 N N . ILE A 1 84 ? 17.016 -14.219 -25.875 1 96.62 84 ILE A N 1
ATOM 696 C CA . ILE A 1 84 ? 16.172 -14.508 -24.719 1 96.62 84 ILE A CA 1
ATOM 697 C C . ILE A 1 84 ? 16.734 -15.711 -23.969 1 96.62 84 ILE A C 1
ATOM 699 O O . ILE A 1 84 ? 17.219 -16.672 -24.578 1 96.62 84 ILE A O 1
ATOM 703 N N . LYS A 1 85 ? 16.562 -15.695 -22.609 1 96.75 85 LYS A N 1
ATOM 704 C CA . LYS A 1 85 ? 17.156 -16.766 -21.812 1 96.75 85 LYS A CA 1
ATOM 705 C C . LYS A 1 85 ? 16.109 -17.5 -20.984 1 96.75 85 LYS A C 1
ATOM 707 O O . LYS A 1 85 ? 16.438 -18.156 -20 1 96.75 85 LYS A O 1
ATOM 712 N N . PHE A 1 86 ? 14.891 -17.344 -21.312 1 96.06 86 PHE A N 1
ATOM 713 C CA . PHE A 1 86 ? 13.781 -18.016 -20.641 1 96.06 86 PHE A CA 1
ATOM 714 C C . PHE A 1 86 ? 12.727 -18.453 -21.641 1 96.06 86 PHE A C 1
ATOM 716 O O . PHE A 1 86 ? 12.719 -18 -22.781 1 96.06 86 PHE A O 1
ATOM 723 N N . PRO A 1 87 ? 11.859 -19.375 -21.25 1 94.19 87 PRO A N 1
ATOM 724 C CA . PRO A 1 87 ? 10.828 -19.844 -22.172 1 94.19 87 PRO A CA 1
ATOM 725 C C . PRO A 1 87 ? 9.859 -18.734 -22.578 1 94.19 87 PRO A C 1
ATOM 727 O O . PRO A 1 87 ? 9.305 -18.047 -21.719 1 94.19 87 PRO A O 1
ATOM 730 N N . VAL A 1 88 ? 9.688 -18.594 -23.844 1 95.38 88 VAL A N 1
ATOM 731 C CA . VAL A 1 88 ? 8.75 -17.641 -24.422 1 95.38 88 VAL A CA 1
ATOM 732 C C . VAL A 1 88 ? 7.875 -18.359 -25.469 1 95.38 88 VAL A C 1
ATOM 734 O O . VAL A 1 88 ? 8.367 -19.172 -26.25 1 95.38 88 VAL A O 1
ATOM 737 N N . PHE A 1 89 ? 6.637 -18.047 -25.391 1 93 89 PHE A N 1
ATOM 738 C CA . PHE A 1 89 ? 5.691 -18.641 -26.328 1 93 89 PHE A CA 1
ATOM 739 C C . PHE A 1 89 ? 4.957 -17.562 -27.109 1 93 89 PHE A C 1
ATOM 741 O O . PHE A 1 89 ? 4.094 -16.875 -26.562 1 93 89 PHE A O 1
ATOM 748 N N . LEU A 1 90 ? 5.27 -17.531 -28.375 1 93.81 90 LEU A N 1
ATOM 749 C CA . LEU A 1 90 ? 4.562 -16.625 -29.281 1 93.81 90 LEU A CA 1
ATOM 750 C C . LEU A 1 90 ? 3.348 -17.312 -29.891 1 93.81 90 LEU A C 1
ATOM 752 O O . LEU A 1 90 ? 3.129 -18.5 -29.672 1 93.81 90 LEU A O 1
ATOM 756 N N . LYS A 1 91 ? 2.574 -16.594 -30.625 1 90.62 91 LYS A N 1
ATOM 757 C CA . LYS A 1 91 ? 1.327 -17.094 -31.188 1 90.62 91 LYS A CA 1
ATOM 758 C C . LYS A 1 91 ? 1.562 -18.375 -31.984 1 90.62 91 LYS A C 1
ATOM 760 O O . LYS A 1 91 ? 0.836 -19.359 -31.797 1 90.62 91 LYS A O 1
ATOM 765 N N . GLU A 1 92 ? 2.574 -18.375 -32.781 1 88.81 92 GLU A N 1
ATOM 766 C CA . GLU A 1 92 ? 2.873 -19.547 -33.594 1 88.81 92 GLU A CA 1
ATOM 767 C C . GLU A 1 92 ? 3.301 -20.734 -32.75 1 88.81 92 GLU A C 1
ATOM 769 O O . GLU A 1 92 ? 3.01 -21.891 -33.094 1 88.81 92 GLU A O 1
ATOM 774 N N . ASP A 1 93 ? 3.996 -20.469 -31.719 1 90.56 93 ASP A N 1
ATOM 775 C CA . ASP A 1 93 ? 4.422 -21.531 -30.812 1 90.56 93 ASP A CA 1
ATOM 776 C C . ASP A 1 93 ? 3.221 -22.219 -30.156 1 90.56 93 ASP A C 1
ATOM 778 O O . ASP A 1 93 ? 3.193 -23.438 -30.031 1 90.56 93 ASP A O 1
ATOM 782 N N . VAL A 1 94 ? 2.307 -21.438 -29.766 1 86.56 94 VAL A N 1
ATOM 783 C CA . VAL A 1 94 ? 1.124 -21.938 -29.078 1 86.56 94 VAL A CA 1
ATOM 784 C C . VAL A 1 94 ? 0.327 -22.844 -30 1 86.56 94 VAL A C 1
ATOM 786 O O . VAL A 1 94 ? -0.195 -23.875 -29.578 1 86.56 94 VAL A O 1
ATOM 789 N N . ILE A 1 95 ? 0.259 -22.469 -31.234 1 83.88 95 ILE A N 1
ATOM 790 C CA . ILE A 1 95 ? -0.438 -23.266 -32.25 1 83.88 95 ILE A CA 1
ATOM 791 C C . ILE A 1 95 ? 0.25 -24.625 -32.375 1 83.88 95 ILE A C 1
ATOM 793 O O . ILE A 1 95 ? -0.411 -25.672 -32.406 1 83.88 95 ILE A O 1
ATOM 797 N N . LYS A 1 96 ? 1.518 -24.562 -32.406 1 83.88 96 LYS A N 1
ATOM 798 C CA . LYS A 1 96 ? 2.287 -25.797 -32.531 1 83.88 96 LYS A CA 1
ATOM 799 C C . LYS A 1 96 ? 2.111 -26.688 -31.297 1 83.88 96 LYS A C 1
ATOM 801 O O . LYS A 1 96 ? 1.931 -27.891 -31.422 1 83.88 96 LYS A O 1
ATOM 806 N N . MET A 1 97 ? 2.166 -26.109 -30.219 1 82.81 97 MET A N 1
ATOM 807 C CA . MET A 1 97 ? 2.043 -26.844 -28.969 1 82.81 97 MET A CA 1
ATOM 808 C C . MET A 1 97 ? 0.657 -27.469 -28.844 1 82.81 97 MET A C 1
ATOM 810 O O . MET A 1 97 ? 0.52 -28.594 -28.344 1 82.81 97 MET A O 1
ATOM 814 N N . LYS A 1 98 ? -0.294 -26.734 -29.234 1 79.94 98 LYS A N 1
ATOM 815 C CA . LYS A 1 98 ? -1.664 -27.234 -29.172 1 79.94 98 LYS A CA 1
ATOM 816 C C . LYS A 1 98 ? -1.814 -28.516 -29.984 1 79.94 98 LYS A C 1
ATOM 818 O O . LYS A 1 98 ? -2.502 -29.453 -29.562 1 79.94 98 LYS A O 1
ATOM 823 N N . GLU A 1 99 ? -1.264 -28.5 -31.078 1 81.25 99 GLU A N 1
ATOM 824 C CA . GLU A 1 99 ? -1.331 -29.672 -31.938 1 81.25 99 GLU A CA 1
ATOM 825 C C . GLU A 1 99 ? -0.655 -30.875 -31.297 1 81.25 99 GLU A C 1
ATOM 827 O O . GLU A 1 99 ? -1.146 -32 -31.406 1 81.25 99 GLU A O 1
ATOM 832 N N . TYR A 1 100 ? 0.329 -30.609 -30.641 1 79.94 100 TYR A N 1
ATOM 833 C CA . TYR A 1 100 ? 1.102 -31.688 -30.031 1 79.94 100 TYR A CA 1
ATOM 834 C C . TYR A 1 100 ? 0.421 -32.188 -28.766 1 79.94 100 TYR A C 1
ATOM 836 O O . TYR A 1 100 ? 0.525 -33.375 -28.422 1 79.94 100 TYR A O 1
ATOM 844 N N . LEU A 1 101 ? -0.224 -31.359 -28.125 1 82.69 101 LEU A N 1
ATOM 845 C CA . LEU A 1 101 ? -0.777 -31.719 -26.828 1 82.69 101 LEU A CA 1
ATOM 846 C C . LEU A 1 101 ? -2.227 -32.156 -26.953 1 82.69 101 LEU A C 1
ATOM 848 O O . LEU A 1 101 ? -2.842 -32.594 -25.969 1 82.69 101 LEU A O 1
ATOM 852 N N . ILE A 1 102 ? -2.637 -32.125 -28.156 1 79.81 102 ILE A N 1
ATOM 853 C CA . ILE A 1 102 ? -4.035 -32.469 -28.406 1 79.81 102 ILE A CA 1
ATOM 854 C C . ILE A 1 102 ? -4.344 -33.875 -27.906 1 79.81 102 ILE A C 1
ATOM 856 O O . ILE A 1 102 ? -3.607 -34.812 -28.188 1 79.81 102 ILE A O 1
ATOM 860 N N . GLY A 1 103 ? -5.367 -34.031 -27.062 1 88 103 GLY A N 1
ATOM 861 C CA . GLY A 1 103 ? -5.859 -35.312 -26.625 1 88 103 GLY A CA 1
ATOM 862 C C . GLY A 1 103 ? -5.16 -35.844 -25.391 1 88 103 GLY A C 1
ATOM 863 O O . GLY A 1 103 ? -5.664 -36.75 -24.719 1 88 103 GLY A O 1
ATOM 864 N N . LEU A 1 104 ? -4.004 -35.344 -25.078 1 91.38 104 LEU A N 1
ATOM 865 C CA . LEU A 1 104 ? -3.234 -35.844 -23.938 1 91.38 104 LEU A CA 1
ATOM 866 C C . LEU A 1 104 ? -4.016 -35.656 -22.641 1 91.38 104 LEU A C 1
ATOM 868 O O . LEU A 1 104 ? -3.955 -36.5 -21.75 1 91.38 104 LEU A O 1
ATOM 872 N N . GLY A 1 105 ? -4.715 -34.594 -22.547 1 93.5 105 GLY A N 1
ATOM 873 C CA . GLY A 1 105 ? -5.547 -34.375 -21.391 1 93.5 105 GLY A CA 1
ATOM 874 C C . GLY A 1 105 ? -6.566 -35.469 -21.141 1 93.5 105 GLY A C 1
ATOM 875 O O . GLY A 1 105 ? -6.781 -35.875 -20 1 93.5 105 GLY A O 1
ATOM 876 N N . LYS A 1 106 ? -7.113 -35.906 -22.203 1 96.25 106 LYS A N 1
ATOM 877 C CA . LYS A 1 106 ? -8.102 -36.969 -22.125 1 96.25 106 LYS A CA 1
ATOM 878 C C . LYS A 1 106 ? -7.457 -38.281 -21.734 1 96.25 106 LYS A C 1
ATOM 880 O O . LYS A 1 106 ? -7.984 -39 -20.891 1 96.25 106 LYS A O 1
ATOM 885 N N . ILE A 1 107 ? -6.352 -38.594 -22.312 1 97 107 ILE A N 1
ATOM 886 C CA . ILE A 1 107 ? -5.668 -39.875 -22.062 1 97 107 ILE A CA 1
ATOM 887 C C . ILE A 1 107 ? -5.254 -39.938 -20.594 1 97 107 ILE A C 1
ATOM 889 O O . ILE A 1 107 ? -5.516 -40.938 -19.922 1 97 107 ILE A O 1
ATOM 893 N N . ILE A 1 108 ? -4.648 -38.938 -20.141 1 97.62 108 ILE A N 1
ATOM 894 C CA . ILE A 1 108 ? -4.199 -38.875 -18.75 1 97.62 108 ILE A CA 1
ATOM 895 C C . ILE A 1 108 ? -5.406 -38.875 -17.828 1 97.62 108 ILE A C 1
ATOM 897 O O . ILE A 1 108 ? -5.434 -39.562 -16.812 1 97.62 108 ILE A O 1
ATOM 901 N N . GLY A 1 109 ? -6.402 -38.062 -18.141 1 98.06 109 GLY A N 1
ATOM 902 C CA . GLY A 1 109 ? -7.621 -38 -17.359 1 98.06 109 GLY A CA 1
ATOM 903 C C . GLY A 1 109 ? -8.328 -39.312 -17.203 1 98.06 109 GLY A C 1
ATOM 904 O O . GLY A 1 109 ? -8.758 -39.688 -16.109 1 98.06 109 GLY A O 1
ATOM 905 N N . ASP A 1 110 ? -8.438 -40.031 -18.297 1 98.12 110 ASP A N 1
ATOM 906 C CA . ASP A 1 110 ? -9.086 -41.344 -18.266 1 98.12 110 ASP A CA 1
ATOM 907 C C . ASP A 1 110 ? -8.32 -42.312 -17.359 1 98.12 110 ASP A C 1
ATOM 909 O O . ASP A 1 110 ? -8.93 -43.125 -16.672 1 98.12 110 ASP A O 1
ATOM 913 N N . LYS A 1 111 ? -7.043 -42.219 -17.453 1 98.12 111 LYS A N 1
ATOM 914 C CA . LYS A 1 111 ? -6.223 -43.062 -16.594 1 98.12 111 LYS A CA 1
ATOM 915 C C . LYS A 1 111 ? -6.477 -42.75 -15.125 1 98.12 111 LYS A C 1
ATOM 917 O O . LYS A 1 111 ? -6.586 -43.656 -14.297 1 98.12 111 LYS A O 1
ATOM 922 N N . ILE A 1 112 ? -6.555 -41.562 -14.766 1 98.5 112 ILE A N 1
ATOM 923 C CA . ILE A 1 112 ? -6.789 -41.125 -13.391 1 98.5 112 ILE A CA 1
ATOM 924 C C . ILE A 1 112 ? -8.18 -41.562 -12.945 1 98.5 112 ILE A C 1
ATOM 926 O O . ILE A 1 112 ? -8.359 -42.062 -11.828 1 98.5 112 ILE A O 1
ATOM 930 N N . ILE A 1 113 ? -9.188 -41.375 -13.836 1 98.38 113 ILE A N 1
ATOM 931 C CA . ILE A 1 113 ? -10.562 -41.75 -13.523 1 98.38 113 ILE A CA 1
ATOM 932 C C . ILE A 1 113 ? -10.648 -43.25 -13.266 1 98.38 113 ILE A C 1
ATOM 934 O O . ILE A 1 113 ? -11.406 -43.688 -12.398 1 98.38 113 ILE A O 1
ATOM 938 N N . SER A 1 114 ? -9.828 -43.969 -13.922 1 98.06 114 SER A N 1
ATOM 939 C CA . SER A 1 114 ? -9.828 -45.438 -13.727 1 98.06 114 SER A CA 1
ATOM 940 C C . SER A 1 114 ? -9.328 -45.812 -12.336 1 98.06 114 SER A C 1
ATOM 942 O O . SER A 1 114 ? -9.562 -46.906 -11.867 1 98.06 114 SER A O 1
ATOM 944 N N . LEU A 1 115 ? -8.656 -44.938 -11.648 1 98.19 115 LEU A N 1
ATOM 945 C CA . LEU A 1 115 ? -8.117 -45.156 -10.312 1 98.19 115 LEU A CA 1
ATOM 946 C C . LEU A 1 115 ? -9.07 -44.625 -9.242 1 98.19 115 LEU A C 1
ATOM 948 O O . LEU A 1 115 ? -8.719 -44.562 -8.062 1 98.19 115 LEU A O 1
ATOM 952 N N . ARG A 1 116 ? -10.227 -44.281 -9.562 1 97 116 ARG A N 1
ATOM 953 C CA . ARG A 1 116 ? -11.172 -43.5 -8.742 1 97 116 ARG A CA 1
ATOM 954 C C . ARG A 1 116 ? -11.438 -44.219 -7.418 1 97 116 ARG A C 1
ATOM 956 O O . ARG A 1 116 ? -11.5 -43.594 -6.367 1 97 116 ARG A O 1
ATOM 963 N N . TYR A 1 117 ? -11.609 -45.5 -7.449 1 96.38 117 TYR A N 1
ATOM 964 C CA . TYR A 1 117 ? -11.992 -46.219 -6.246 1 96.38 117 TYR A CA 1
ATOM 965 C C . TYR A 1 117 ? -10.844 -46.25 -5.246 1 96.38 117 TYR A C 1
ATOM 967 O O . TYR A 1 117 ? -11.047 -46.062 -4.043 1 96.38 117 TYR A O 1
ATOM 975 N N . SER A 1 118 ? -9.648 -46.531 -5.738 1 97.25 118 SER A N 1
ATOM 976 C CA . SER A 1 118 ? -8.477 -46.531 -4.871 1 97.25 118 SER A CA 1
ATOM 977 C C . SER A 1 118 ? -8.242 -45.156 -4.262 1 97.25 118 SER A C 1
ATOM 979 O O . SER A 1 118 ? -7.883 -45.031 -3.09 1 97.25 118 SER A O 1
ATOM 981 N N . ILE A 1 119 ? -8.453 -44.125 -5.031 1 97.75 119 ILE A N 1
ATOM 982 C CA . ILE A 1 119 ? -8.273 -42.75 -4.582 1 97.75 119 ILE A CA 1
ATOM 983 C C . ILE A 1 119 ? -9.312 -42.406 -3.514 1 97.75 119 ILE A C 1
ATOM 985 O O . ILE A 1 119 ? -8.977 -41.812 -2.48 1 97.75 119 ILE A O 1
ATOM 989 N N . ARG A 1 120 ? -10.5 -42.781 -3.762 1 95.31 120 ARG A N 1
ATOM 990 C CA . ARG A 1 120 ? -11.586 -42.5 -2.834 1 95.31 120 ARG A CA 1
ATOM 991 C C . ARG A 1 120 ? -11.336 -43.156 -1.478 1 95.31 120 ARG A C 1
ATOM 993 O O . ARG A 1 120 ? -11.617 -42.562 -0.436 1 95.31 120 ARG A O 1
ATOM 1000 N N . ASP A 1 121 ? -10.836 -44.312 -1.519 1 95.94 121 ASP A N 1
ATOM 1001 C CA . ASP A 1 121 ? -10.539 -45.031 -0.275 1 95.94 121 ASP A CA 1
ATOM 1002 C C . ASP A 1 121 ? -9.539 -44.25 0.578 1 95.94 121 ASP A C 1
ATOM 1004 O O . ASP A 1 121 ? -9.648 -44.219 1.806 1 95.94 121 ASP A O 1
ATOM 1008 N N . MET A 1 122 ? -8.664 -43.688 0.012 1 96.38 122 MET A N 1
ATOM 1009 C CA . MET A 1 122 ? -7.66 -42.875 0.719 1 96.38 122 MET A CA 1
ATOM 1010 C C . MET A 1 122 ? -8.25 -41.562 1.187 1 96.38 122 MET A C 1
ATOM 1012 O O . MET A 1 122 ? -7.914 -41.062 2.271 1 96.38 122 MET A O 1
ATOM 1016 N N . LEU A 1 123 ? -9.148 -41 0.383 1 95.81 123 LEU A N 1
ATOM 1017 C CA . LEU A 1 123 ? -9.758 -39.688 0.666 1 95.81 123 LEU A CA 1
ATOM 1018 C C . LEU A 1 123 ? -10.555 -39.75 1.966 1 95.81 123 LEU A C 1
ATOM 1020 O O . LEU A 1 123 ? -10.664 -38.75 2.672 1 95.81 123 LEU A O 1
ATOM 1024 N N . LEU A 1 124 ? -11.078 -40.875 2.215 1 94.44 124 LEU A N 1
ATOM 1025 C CA . LEU A 1 124 ? -11.945 -41.062 3.373 1 94.44 124 LEU A CA 1
ATOM 1026 C C . LEU A 1 124 ? -11.18 -40.812 4.672 1 94.44 124 LEU A C 1
ATOM 1028 O O . LEU A 1 124 ? -11.781 -40.594 5.719 1 94.44 124 LEU A O 1
ATOM 1032 N N . ASN A 1 125 ? -9.891 -40.812 4.582 1 93.75 125 ASN A N 1
ATOM 1033 C CA . ASN A 1 125 ? -9.062 -40.625 5.762 1 93.75 125 ASN A CA 1
ATOM 1034 C C . ASN A 1 125 ? -8.734 -39.156 5.992 1 93.75 125 ASN A C 1
ATOM 1036 O O . ASN A 1 125 ? -8.094 -38.812 6.984 1 93.75 125 ASN A O 1
ATOM 1040 N N . LEU A 1 126 ? -9.18 -38.312 5.148 1 94.88 126 LEU A N 1
ATOM 1041 C CA . LEU A 1 126 ? -8.93 -36.875 5.289 1 94.88 126 LEU A CA 1
ATOM 1042 C C . LEU A 1 126 ? -9.977 -36.219 6.191 1 94.88 126 LEU A C 1
ATOM 1044 O O . LEU A 1 126 ? -11.156 -36.594 6.141 1 94.88 126 LEU A O 1
ATOM 1048 N N . GLU A 1 127 ? -9.57 -35.281 6.949 1 88.25 127 GLU A N 1
ATOM 1049 C CA . GLU A 1 127 ? -10.469 -34.594 7.875 1 88.25 127 GLU A CA 1
ATOM 1050 C C . GLU A 1 127 ? -11.516 -33.781 7.125 1 88.25 127 GLU A C 1
ATOM 1052 O O . GLU A 1 127 ? -12.664 -33.656 7.562 1 88.25 127 GLU A O 1
ATOM 1057 N N . CYS A 1 128 ? -11.156 -33.188 6.008 1 90.69 128 CYS A N 1
ATOM 1058 C CA . CYS A 1 128 ? -12.016 -32.25 5.32 1 90.69 128 CYS A CA 1
ATOM 1059 C C . CYS A 1 128 ? -13.141 -32.938 4.586 1 90.69 128 CYS A C 1
ATOM 1061 O O . CYS A 1 128 ? -14.102 -32.312 4.137 1 90.69 128 CYS A O 1
ATOM 1063 N N . ILE A 1 129 ? -13.148 -34.25 4.504 1 90.88 129 ILE A N 1
ATOM 1064 C CA . ILE A 1 129 ? -14.148 -35.031 3.777 1 90.88 129 ILE A CA 1
ATOM 1065 C C . ILE A 1 129 ? -15.5 -34.906 4.473 1 90.88 129 ILE A C 1
ATOM 1067 O O . ILE A 1 129 ? -16.547 -35.094 3.85 1 90.88 129 ILE A O 1
ATOM 1071 N N . LYS A 1 130 ? -15.484 -34.531 5.652 1 88.56 130 LYS A N 1
ATOM 1072 C CA . LYS A 1 130 ? -16.703 -34.406 6.453 1 88.56 130 LYS A CA 1
ATOM 1073 C C . LYS A 1 130 ? -17.5 -33.156 6.055 1 88.56 130 LYS A C 1
ATOM 1075 O O . LYS A 1 130 ? -18.734 -33.125 6.23 1 88.56 130 LYS A O 1
ATOM 1080 N N . ASN A 1 131 ? -16.875 -32.25 5.438 1 92.44 131 ASN A N 1
ATOM 1081 C CA . ASN A 1 131 ? -17.531 -30.953 5.277 1 92.44 131 ASN A CA 1
ATOM 1082 C C . ASN A 1 131 ? -17.578 -30.516 3.814 1 92.44 131 ASN A C 1
ATOM 1084 O O . ASN A 1 131 ? -18.297 -29.594 3.459 1 92.44 131 ASN A O 1
ATOM 1088 N N . PHE A 1 132 ? -16.859 -31.266 2.945 1 96.19 132 PHE A N 1
ATOM 1089 C CA . PHE A 1 132 ? -16.781 -30.828 1.557 1 96.19 132 PHE A CA 1
ATOM 1090 C C . PHE A 1 132 ? -16.953 -32 0.609 1 96.19 132 PHE A C 1
ATOM 1092 O O . PHE A 1 132 ? -16.672 -33.156 0.979 1 96.19 132 PHE A O 1
ATOM 1099 N N . SER A 1 133 ? -17.375 -31.688 -0.561 1 96.12 133 SER A N 1
ATOM 1100 C CA . SER A 1 133 ? -17.609 -32.75 -1.546 1 96.12 133 SER A CA 1
ATOM 1101 C C . SER A 1 133 ? -16.297 -33.375 -1.979 1 96.12 133 SER A C 1
ATOM 1103 O O . SER A 1 133 ? -15.25 -32.75 -1.98 1 96.12 133 SER A O 1
ATOM 1105 N N . GLU A 1 134 ? -16.375 -34.562 -2.377 1 96.44 134 GLU A N 1
ATOM 1106 C CA . GLU A 1 134 ? -15.211 -35.312 -2.879 1 96.44 134 GLU A CA 1
ATOM 1107 C C . GLU A 1 134 ? -14.594 -34.594 -4.082 1 96.44 134 GLU A C 1
ATOM 1109 O O . GLU A 1 134 ? -13.367 -34.531 -4.203 1 96.44 134 GLU A O 1
ATOM 1114 N N . GLU A 1 135 ? -15.43 -34.094 -4.938 1 97.25 135 GLU A N 1
ATOM 1115 C CA . GLU A 1 135 ? -14.969 -33.438 -6.16 1 97.25 135 GLU A CA 1
ATOM 1116 C C . GLU A 1 135 ? -14.141 -32.219 -5.844 1 97.25 135 GLU A C 1
ATOM 1118 O O . GLU A 1 135 ? -13.133 -31.938 -6.508 1 97.25 135 GLU A O 1
ATOM 1123 N N . ARG A 1 136 ? -14.57 -31.5 -4.836 1 97.25 136 ARG A N 1
ATOM 1124 C CA . ARG A 1 136 ? -13.852 -30.297 -4.449 1 97.25 136 ARG A CA 1
ATOM 1125 C C . ARG A 1 136 ? -12.508 -30.641 -3.809 1 97.25 136 ARG A C 1
ATOM 1127 O O . ARG A 1 136 ? -11.5 -29.984 -4.078 1 97.25 136 ARG A O 1
ATOM 1134 N N . ILE A 1 137 ? -12.547 -31.641 -3.01 1 97.94 137 ILE A N 1
ATOM 1135 C CA . ILE A 1 137 ? -11.32 -32.062 -2.352 1 97.94 137 ILE A CA 1
ATOM 1136 C C . ILE A 1 137 ? -10.336 -32.594 -3.395 1 97.94 137 ILE A C 1
ATOM 1138 O O . ILE A 1 137 ? -9.156 -32.25 -3.363 1 97.94 137 ILE A O 1
ATOM 1142 N N . LEU A 1 138 ? -10.82 -33.344 -4.348 1 98 138 LEU A N 1
ATOM 1143 C CA . LEU A 1 138 ? -9.984 -33.906 -5.402 1 98 138 LEU A CA 1
ATOM 1144 C C . LEU A 1 138 ? -9.398 -32.812 -6.273 1 98 138 LEU A C 1
ATOM 1146 O O . LEU A 1 138 ? -8.273 -32.938 -6.762 1 98 138 LEU A O 1
ATOM 1150 N N . TYR A 1 139 ? -10.148 -31.781 -6.453 1 98.19 139 TYR A N 1
ATOM 1151 C CA . TYR A 1 139 ? -9.641 -30.625 -7.184 1 98.19 139 TYR A CA 1
ATOM 1152 C C . TYR A 1 139 ? -8.359 -30.094 -6.551 1 98.19 139 TYR A C 1
ATOM 1154 O O . TYR A 1 139 ? -7.363 -29.875 -7.242 1 98.19 139 TYR A O 1
ATOM 1162 N N . HIS A 1 140 ? -8.344 -29.938 -5.281 1 98.06 140 HIS A N 1
ATOM 1163 C CA . HIS A 1 140 ? -7.191 -29.406 -4.559 1 98.06 140 HIS A CA 1
ATOM 1164 C C . HIS A 1 140 ? -6.059 -30.422 -4.492 1 98.06 140 HIS A C 1
ATOM 1166 O O . HIS A 1 140 ? -4.883 -30.047 -4.574 1 98.06 140 HIS A O 1
ATOM 1172 N N . ILE A 1 141 ? -6.395 -31.594 -4.395 1 98.06 141 ILE A N 1
ATOM 1173 C CA . ILE A 1 141 ? -5.371 -32.625 -4.23 1 98.06 141 ILE A CA 1
ATOM 1174 C C . ILE A 1 141 ? -4.727 -32.938 -5.582 1 98.06 141 ILE A C 1
ATOM 1176 O O . ILE A 1 141 ? -3.508 -32.844 -5.73 1 98.06 141 ILE A O 1
ATOM 1180 N N . VAL A 1 142 ? -5.539 -33.219 -6.586 1 98.12 142 VAL A N 1
ATOM 1181 C CA . VAL A 1 142 ? -5.031 -33.688 -7.863 1 98.12 142 VAL A CA 1
ATOM 1182 C C . VAL A 1 142 ? -4.469 -32.531 -8.672 1 98.12 142 VAL A C 1
ATOM 1184 O O . VAL A 1 142 ? -3.297 -32.531 -9.055 1 98.12 142 VAL A O 1
ATOM 1187 N N . CYS A 1 143 ? -5.297 -31.531 -8.875 1 97.5 143 CYS A N 1
ATOM 1188 C CA . CYS A 1 143 ? -4.918 -30.453 -9.781 1 97.5 143 CYS A CA 1
ATOM 1189 C C . CYS A 1 143 ? -3.891 -29.531 -9.133 1 97.5 143 CYS A C 1
ATOM 1191 O O . CYS A 1 143 ? -2.943 -29.094 -9.797 1 97.5 143 CYS A O 1
ATOM 1193 N N . ASP A 1 144 ? -4.062 -29.297 -7.883 1 97.06 144 ASP A N 1
ATOM 1194 C CA . ASP A 1 144 ? -3.203 -28.328 -7.191 1 97.06 144 ASP A CA 1
ATOM 1195 C C . ASP A 1 144 ? -1.999 -29.031 -6.562 1 97.06 144 ASP A C 1
ATOM 1197 O O . ASP A 1 144 ? -0.929 -29.094 -7.168 1 97.06 144 ASP A O 1
ATOM 1201 N N . LYS A 1 145 ? -2.141 -29.844 -5.613 1 97.25 145 LYS A N 1
ATOM 1202 C CA . LYS A 1 145 ? -1.057 -30.406 -4.816 1 97.25 145 LYS A CA 1
ATOM 1203 C C . LYS A 1 145 ? -0.236 -31.406 -5.633 1 97.25 145 LYS A C 1
ATOM 1205 O O . LYS A 1 145 ? 0.993 -31.422 -5.547 1 97.25 145 LYS A O 1
ATOM 1210 N N . ILE A 1 146 ? -0.906 -32.156 -6.398 1 97.94 146 ILE A N 1
ATOM 1211 C CA . ILE A 1 146 ? -0.179 -33.188 -7.113 1 97.94 146 ILE A CA 1
ATOM 1212 C C . ILE A 1 146 ? 0.386 -32.625 -8.414 1 97.94 146 ILE A C 1
ATOM 1214 O O . ILE A 1 146 ? 1.603 -32.594 -8.609 1 97.94 146 ILE A O 1
ATOM 1218 N N . PHE A 1 147 ? -0.474 -32.094 -9.289 1 97.38 147 PHE A N 1
ATOM 1219 C CA . PHE A 1 147 ? -0.04 -31.672 -10.617 1 97.38 147 PHE A CA 1
ATOM 1220 C C . PHE A 1 147 ? 0.869 -30.453 -10.531 1 97.38 147 PHE A C 1
ATOM 1222 O O . PHE A 1 147 ? 1.887 -30.391 -11.227 1 97.38 147 PHE A O 1
ATOM 1229 N N . ASP A 1 148 ? 0.524 -29.531 -9.703 1 94.69 148 ASP A N 1
ATOM 1230 C CA . ASP A 1 148 ? 1.216 -28.234 -9.703 1 94.69 148 ASP A CA 1
ATOM 1231 C C . ASP A 1 148 ? 2.26 -28.172 -8.586 1 94.69 148 ASP A C 1
ATOM 1233 O O . ASP A 1 148 ? 2.773 -27.109 -8.273 1 94.69 148 ASP A O 1
ATOM 1237 N N . ASP A 1 149 ? 2.559 -29.281 -7.918 1 93.81 149 ASP A N 1
ATOM 1238 C CA . ASP A 1 149 ? 3.576 -29.266 -6.871 1 93.81 149 ASP A CA 1
ATOM 1239 C C . ASP A 1 149 ? 4.383 -30.562 -6.871 1 93.81 149 ASP A C 1
ATOM 1241 O O . ASP A 1 149 ? 5.426 -30.656 -7.52 1 93.81 149 ASP A O 1
ATOM 1245 N N . ILE A 1 150 ? 3.789 -31.594 -6.477 1 95.81 150 ILE A N 1
ATOM 1246 C CA . ILE A 1 150 ? 4.484 -32.875 -6.242 1 95.81 150 ILE A CA 1
ATOM 1247 C C . ILE A 1 150 ? 5.012 -33.406 -7.562 1 95.81 150 ILE A C 1
ATOM 1249 O O . ILE A 1 150 ? 6.105 -33.969 -7.613 1 95.81 150 ILE A O 1
ATOM 1253 N N . ALA A 1 151 ? 4.281 -33.25 -8.578 1 96.69 151 ALA A N 1
ATOM 1254 C CA . ALA A 1 151 ? 4.629 -33.812 -9.883 1 96.69 151 ALA A CA 1
ATOM 1255 C C . ALA A 1 151 ? 5.945 -33.219 -10.391 1 96.69 151 ALA A C 1
ATOM 1257 O O . ALA A 1 151 ? 6.707 -33.906 -11.078 1 96.69 151 ALA A O 1
ATOM 1258 N N . PHE A 1 152 ? 6.184 -32.031 -10.07 1 92.81 152 PHE A N 1
ATOM 1259 C CA . PHE A 1 152 ? 7.406 -31.391 -10.539 1 92.81 152 PHE A CA 1
ATOM 1260 C C . PHE A 1 152 ? 8.633 -32.125 -10.008 1 92.81 152 PHE A C 1
ATOM 1262 O O . PHE A 1 152 ? 9.539 -32.469 -10.773 1 92.81 152 PHE A O 1
ATOM 1269 N N . GLY A 1 153 ? 8.586 -32.406 -8.688 1 92.12 153 GLY A N 1
ATOM 1270 C CA . GLY A 1 153 ? 9.68 -33.188 -8.133 1 92.12 153 GLY A CA 1
ATOM 1271 C C . GLY A 1 153 ? 9.781 -34.594 -8.711 1 92.12 153 GLY A C 1
ATOM 1272 O O . GLY A 1 153 ? 10.883 -35.062 -9 1 92.12 153 GLY A O 1
ATOM 1273 N N . PHE A 1 154 ? 8.711 -35.156 -8.898 1 95.62 154 PHE A N 1
ATOM 1274 C CA . PHE A 1 154 ? 8.625 -36.5 -9.422 1 95.62 154 PHE A CA 1
ATOM 1275 C C . PHE A 1 154 ? 9.258 -36.594 -10.805 1 95.62 154 PHE A C 1
ATOM 1277 O O . PHE A 1 154 ? 10.062 -37.5 -11.078 1 95.62 154 PHE A O 1
ATOM 1284 N N . PHE A 1 155 ? 8.891 -35.688 -11.672 1 94.5 155 PHE A N 1
ATOM 1285 C CA . PHE A 1 155 ? 9.336 -35.719 -13.055 1 94.5 155 PHE A CA 1
ATOM 1286 C C . PHE A 1 155 ? 10.758 -35.188 -13.18 1 94.5 155 PHE A C 1
ATOM 1288 O O . PHE A 1 155 ? 11.516 -35.625 -14.055 1 94.5 155 PHE A O 1
ATOM 1295 N N . GLU A 1 156 ? 11.094 -34.25 -12.297 1 91.12 156 GLU A N 1
ATOM 1296 C CA . GLU A 1 156 ? 12.461 -33.719 -12.297 1 91.12 156 GLU A CA 1
ATOM 1297 C C . GLU A 1 156 ? 13.453 -34.812 -11.906 1 91.12 156 GLU A C 1
ATOM 1299 O O . GLU A 1 156 ? 14.523 -34.938 -12.508 1 91.12 156 GLU A O 1
ATOM 1304 N N . GLU A 1 157 ? 13.102 -35.562 -10.914 1 92.69 157 GLU A N 1
ATOM 1305 C CA . GLU A 1 157 ? 13.938 -36.688 -10.477 1 92.69 157 GLU A CA 1
ATOM 1306 C C . GLU A 1 157 ? 14.164 -37.688 -11.594 1 92.69 157 GLU A C 1
ATOM 1308 O O . GLU A 1 157 ? 15.188 -38.375 -11.625 1 92.69 157 GLU A O 1
ATOM 1313 N N . ARG A 1 158 ? 13.297 -37.719 -12.438 1 92.44 158 ARG A N 1
ATOM 1314 C CA . ARG A 1 158 ? 13.367 -38.656 -13.547 1 92.44 158 ARG A CA 1
ATOM 1315 C C . ARG A 1 158 ? 13.852 -37.969 -14.82 1 92.44 158 ARG A C 1
ATOM 1317 O O . ARG A 1 158 ? 13.742 -38.531 -15.914 1 92.44 158 ARG A O 1
ATOM 1324 N N . LYS A 1 159 ? 14.195 -36.688 -14.695 1 88.44 159 LYS A N 1
ATOM 1325 C CA . LYS A 1 159 ? 14.938 -35.906 -15.688 1 88.44 159 LYS A CA 1
ATOM 1326 C C . LYS A 1 159 ? 14.062 -35.562 -16.891 1 88.44 159 LYS A C 1
ATOM 1328 O O . LYS A 1 159 ? 14.547 -35.531 -18.031 1 88.44 159 LYS A O 1
ATOM 1333 N N . LEU A 1 160 ? 12.828 -35.406 -16.641 1 89.56 160 LEU A N 1
ATOM 1334 C CA . LEU A 1 160 ? 11.945 -35.062 -17.734 1 89.56 160 LEU A CA 1
ATOM 1335 C C . LEU A 1 160 ? 12.023 -33.562 -18.016 1 89.56 160 LEU A C 1
ATOM 1337 O O . LEU A 1 160 ? 12.055 -33.125 -19.188 1 89.56 160 LEU A O 1
ATOM 1341 N N . PHE A 1 161 ? 11.992 -32.781 -16.953 1 88.31 161 PHE A N 1
ATOM 1342 C CA . PHE A 1 161 ? 12.133 -31.328 -17.125 1 88.31 161 PHE A CA 1
ATOM 1343 C C . PHE A 1 161 ? 12.688 -30.688 -15.852 1 88.31 161 PHE A C 1
ATOM 1345 O O . PHE A 1 161 ? 12.898 -31.375 -14.852 1 88.31 161 PHE A O 1
ATOM 1352 N N . CYS A 1 162 ? 13.016 -29.422 -15.977 1 87.56 162 CYS A N 1
ATOM 1353 C CA . CYS A 1 162 ? 13.57 -28.672 -14.852 1 87.56 162 CYS A CA 1
ATOM 1354 C C . CYS A 1 162 ? 12.477 -27.875 -14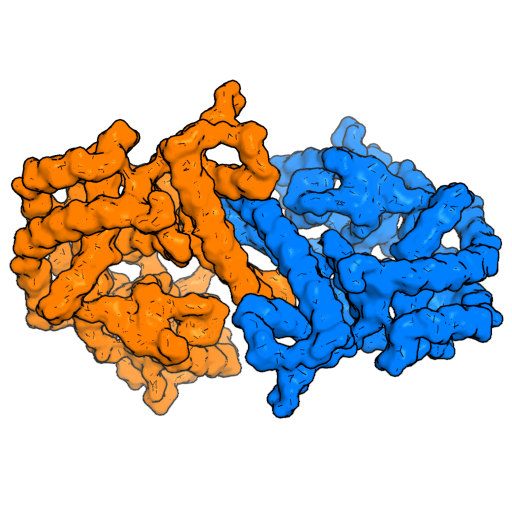.141 1 87.56 162 CYS A C 1
ATOM 1356 O O . CYS A 1 162 ? 11.555 -27.375 -14.781 1 87.56 162 CYS A O 1
ATOM 1358 N N . THR A 1 163 ? 12.672 -27.781 -12.812 1 86.38 163 THR A N 1
ATOM 1359 C CA . THR A 1 163 ? 11.648 -27.109 -12.023 1 86.38 163 THR A CA 1
ATOM 1360 C C . THR A 1 163 ? 12.172 -25.766 -11.508 1 86.38 163 THR A C 1
ATOM 1362 O O . THR A 1 163 ? 11.398 -24.938 -11.023 1 86.38 163 THR A O 1
ATOM 1365 N N . SER A 1 164 ? 13.383 -25.625 -11.539 1 85.12 164 SER A N 1
ATOM 1366 C CA . SER A 1 164 ? 13.961 -24.391 -11.039 1 85.12 164 SER A CA 1
ATOM 1367 C C . SER A 1 164 ? 15.234 -24.031 -11.781 1 85.12 164 SER A C 1
ATOM 1369 O O . SER A 1 164 ? 15.797 -24.859 -12.5 1 85.12 164 SER A O 1
ATOM 1371 N N . LYS A 1 165 ? 15.477 -22.812 -11.648 1 91.25 165 LYS A N 1
ATOM 1372 C CA . LYS A 1 165 ? 16.688 -22.25 -12.234 1 91.25 165 LYS A CA 1
ATOM 1373 C C . LYS A 1 165 ? 17.312 -21.219 -11.305 1 91.25 165 LYS A C 1
ATOM 1375 O O . LYS A 1 165 ? 16.656 -20.281 -10.867 1 91.25 165 LYS A O 1
ATOM 1380 N N . ILE A 1 166 ? 18.562 -21.453 -11 1 92.62 166 ILE A N 1
ATOM 1381 C CA . ILE A 1 166 ? 19.266 -20.516 -10.133 1 92.62 166 ILE A CA 1
ATOM 1382 C C . ILE A 1 166 ? 19.438 -19.188 -10.859 1 92.62 166 ILE A C 1
ATOM 1384 O O . ILE A 1 166 ? 19.859 -19.141 -12.016 1 92.62 166 ILE A O 1
ATOM 1388 N N . GLN A 1 167 ? 19.047 -18.172 -10.18 1 94.94 167 GLN A N 1
ATOM 1389 C CA . GLN A 1 167 ? 19.109 -16.828 -10.742 1 94.94 167 GLN A CA 1
ATOM 1390 C C . GLN A 1 167 ? 19.969 -15.906 -9.883 1 94.94 167 GLN A C 1
ATOM 1392 O O . GLN A 1 167 ? 20.297 -16.234 -8.742 1 94.94 167 GLN A O 1
ATOM 1397 N N . PRO A 1 168 ? 20.422 -14.789 -10.453 1 92.5 168 PRO A N 1
ATOM 1398 C CA . PRO A 1 168 ? 21.172 -13.812 -9.656 1 92.5 168 PRO A CA 1
ATOM 1399 C C . PRO A 1 168 ? 20.422 -13.383 -8.398 1 92.5 168 PRO A C 1
ATOM 1401 O O . PRO A 1 168 ? 19.188 -13.391 -8.375 1 92.5 168 PRO A O 1
ATOM 1404 N N . GLY A 1 169 ? 21.234 -13 -7.375 1 90.19 169 GLY A N 1
ATOM 1405 C CA . GLY A 1 169 ? 20.641 -12.562 -6.121 1 90.19 169 GLY A CA 1
ATOM 1406 C C . GLY A 1 169 ? 20.188 -13.711 -5.242 1 90.19 169 GLY A C 1
ATOM 1407 O O . GLY A 1 169 ? 19.266 -13.555 -4.438 1 90.19 169 GLY A O 1
ATOM 1408 N N . ASN A 1 170 ? 20.688 -14.836 -5.488 1 90.56 170 ASN A N 1
ATOM 1409 C CA . ASN A 1 170 ? 20.344 -16.047 -4.742 1 90.56 170 ASN A CA 1
ATOM 1410 C C . ASN A 1 170 ? 18.859 -16.375 -4.84 1 90.56 170 ASN A C 1
ATOM 1412 O O . ASN A 1 170 ? 18.219 -16.656 -3.832 1 90.56 170 ASN A O 1
ATOM 1416 N N . ARG A 1 171 ? 18.375 -16.219 -6.062 1 92 171 ARG A N 1
ATOM 1417 C CA . ARG A 1 171 ? 16.984 -16.547 -6.336 1 92 171 ARG A CA 1
ATOM 1418 C C . ARG A 1 171 ? 16.875 -17.859 -7.105 1 92 171 ARG A C 1
ATOM 1420 O O . ARG A 1 171 ? 17.875 -18.359 -7.645 1 92 171 ARG A O 1
ATOM 1427 N N . ASN A 1 172 ? 15.727 -18.438 -7.023 1 92.38 172 ASN A N 1
ATOM 1428 C CA . ASN A 1 172 ? 15.469 -19.719 -7.699 1 92.38 172 ASN A CA 1
ATOM 1429 C C . ASN A 1 172 ? 14.102 -19.719 -8.383 1 92.38 172 ASN A C 1
ATOM 1431 O O . ASN A 1 172 ? 13.094 -20.078 -7.766 1 92.38 172 ASN A O 1
ATOM 1435 N N . TYR A 1 173 ? 14.109 -19.312 -9.633 1 92.06 173 TYR A N 1
ATOM 1436 C CA . TYR A 1 173 ? 12.844 -19.219 -10.344 1 92.06 173 TYR A CA 1
ATOM 1437 C C . TYR A 1 173 ? 13.039 -19.375 -11.844 1 92.06 173 TYR A C 1
ATOM 1439 O O . TYR A 1 173 ? 14.156 -19.234 -12.344 1 92.06 173 TYR A O 1
ATOM 1447 N N . ILE A 1 174 ? 11.984 -19.703 -12.531 1 92.56 174 ILE A N 1
ATOM 1448 C CA . ILE A 1 174 ? 11.906 -19.734 -13.984 1 92.56 174 ILE A CA 1
ATOM 1449 C C . ILE A 1 174 ? 10.891 -18.703 -14.469 1 92.56 174 ILE A C 1
ATOM 1451 O O . ILE A 1 174 ? 9.766 -18.641 -13.953 1 92.56 174 ILE A O 1
ATOM 1455 N N . ILE A 1 175 ? 11.312 -17.922 -15.398 1 94.19 175 ILE A N 1
ATOM 1456 C CA . ILE A 1 175 ? 10.398 -17 -16.062 1 94.19 175 ILE A CA 1
ATOM 1457 C C . ILE A 1 175 ? 9.734 -17.688 -17.25 1 94.19 175 ILE A C 1
ATOM 1459 O O . ILE A 1 175 ? 10.383 -18.438 -17.984 1 94.19 175 ILE A O 1
ATOM 1463 N N . VAL A 1 176 ? 8.492 -17.469 -17.406 1 92.31 176 VAL A N 1
ATOM 1464 C CA . VAL A 1 176 ? 7.762 -17.891 -18.594 1 92.31 176 VAL A CA 1
ATOM 1465 C C . VAL A 1 176 ? 6.965 -16.703 -19.156 1 92.31 176 VAL A C 1
ATOM 1467 O O . VAL A 1 176 ? 6.402 -15.914 -18.391 1 92.31 176 VAL A O 1
ATOM 1470 N N . ALA A 1 177 ? 6.973 -16.609 -20.453 1 94.12 177 ALA A N 1
ATOM 1471 C CA . ALA A 1 177 ? 6.246 -15.484 -21.031 1 94.12 177 ALA A CA 1
ATOM 1472 C C . ALA A 1 177 ? 5.402 -15.93 -22.234 1 94.12 177 ALA A C 1
ATOM 1474 O O . ALA A 1 177 ? 5.746 -16.891 -22.922 1 94.12 177 ALA A O 1
ATOM 1475 N N . TYR A 1 178 ? 4.328 -15.25 -22.391 1 92.38 178 TYR A N 1
ATOM 1476 C CA . TYR A 1 178 ? 3.443 -15.422 -23.547 1 92.38 178 TYR A CA 1
ATOM 1477 C C . TYR A 1 178 ? 3.23 -14.102 -24.266 1 92.38 178 TYR A C 1
ATOM 1479 O O . TYR A 1 178 ? 3.162 -13.039 -23.641 1 92.38 178 TYR A O 1
ATOM 1487 N N . GLU A 1 179 ? 3.152 -14.25 -25.562 1 93.62 179 GLU A N 1
ATOM 1488 C CA . GLU A 1 179 ? 2.732 -13.078 -26.328 1 93.62 179 GLU A CA 1
ATOM 1489 C C . GLU A 1 179 ? 1.355 -12.594 -25.875 1 93.62 179 GLU A C 1
ATOM 1491 O O . GLU A 1 179 ? 0.452 -13.398 -25.656 1 93.62 179 GLU A O 1
ATOM 1496 N N . ASP A 1 180 ? 1.273 -11.266 -25.672 1 90.12 180 ASP A N 1
ATOM 1497 C CA . ASP A 1 180 ? -0.014 -10.68 -25.312 1 90.12 180 ASP A CA 1
ATOM 1498 C C . ASP A 1 180 ? -0.974 -10.703 -26.5 1 90.12 180 ASP A C 1
ATOM 1500 O O . ASP A 1 180 ? -0.992 -9.766 -27.312 1 90.12 180 ASP A O 1
ATOM 1504 N N . ASN A 1 181 ? -1.674 -11.742 -26.547 1 86.06 181 ASN A N 1
ATOM 1505 C CA . ASN A 1 181 ? -2.611 -12 -27.641 1 86.06 181 ASN A CA 1
ATOM 1506 C C . ASN A 1 181 ? -3.875 -12.688 -27.125 1 86.06 181 ASN A C 1
ATOM 1508 O O . ASN A 1 181 ? -3.809 -13.57 -26.266 1 86.06 181 ASN A O 1
ATOM 1512 N N . GLU A 1 182 ? -4.988 -12.312 -27.625 1 81 182 GLU A N 1
ATOM 1513 C CA . GLU A 1 182 ? -6.277 -12.828 -27.156 1 81 182 GLU A CA 1
ATOM 1514 C C . GLU A 1 182 ? -6.379 -14.336 -27.375 1 81 182 GLU A C 1
ATOM 1516 O O . GLU A 1 182 ? -6.984 -15.039 -26.562 1 81 182 GLU A O 1
ATOM 1521 N N . GLU A 1 183 ? -5.832 -14.766 -28.422 1 78.31 183 GLU A N 1
ATOM 1522 C CA . GLU A 1 183 ? -5.93 -16.188 -28.75 1 78.31 183 GLU A CA 1
ATOM 1523 C C . GLU A 1 183 ? -5.105 -17.031 -27.797 1 78.31 183 GLU A C 1
ATOM 1525 O O . GLU A 1 183 ? -5.438 -18.188 -27.547 1 78.31 183 GLU A O 1
ATOM 1530 N N . ILE A 1 184 ? -4.109 -16.391 -27.312 1 82.75 184 ILE A N 1
ATOM 1531 C CA . ILE A 1 184 ? -3.189 -17.141 -26.469 1 82.75 184 ILE A CA 1
ATOM 1532 C C . ILE A 1 184 ? -3.688 -17.125 -25.016 1 82.75 184 ILE A C 1
ATOM 1534 O O . ILE A 1 184 ? -3.213 -17.891 -24.188 1 82.75 184 ILE A O 1
ATOM 1538 N N . GLU A 1 185 ? -4.695 -16.312 -24.797 1 77.25 185 GLU A N 1
ATOM 1539 C CA . GLU A 1 185 ? -5.207 -16.141 -23.438 1 77.25 185 GLU A CA 1
ATOM 1540 C C . GLU A 1 185 ? -5.723 -17.453 -22.875 1 77.25 185 GLU A C 1
ATOM 1542 O O . GLU A 1 185 ? -5.594 -17.703 -21.672 1 77.25 185 GLU A O 1
ATOM 1547 N N . ILE A 1 186 ? -6.309 -18.25 -23.703 1 71.31 186 ILE A N 1
ATOM 1548 C CA . ILE A 1 186 ? -6.875 -19.531 -23.266 1 71.31 186 ILE A CA 1
ATOM 1549 C C . ILE A 1 186 ? -5.77 -20.422 -22.734 1 71.31 186 ILE A C 1
ATOM 1551 O O . ILE A 1 186 ? -5.977 -21.172 -21.766 1 71.31 186 ILE A O 1
ATOM 1555 N N . TYR A 1 187 ? -4.566 -20.297 -23.281 1 70.38 187 TYR A N 1
ATOM 1556 C CA . TYR A 1 187 ? -3.457 -21.188 -22.938 1 70.38 187 TYR A CA 1
ATOM 1557 C C . TYR A 1 187 ? -2.646 -20.625 -21.781 1 70.38 187 TYR A C 1
ATOM 1559 O O . TYR A 1 187 ? -1.885 -21.344 -21.125 1 70.38 187 TYR A O 1
ATOM 1567 N N . SER A 1 188 ? -2.875 -19.406 -21.672 1 68.19 188 SER A N 1
ATOM 1568 C CA . SER A 1 188 ? -2.051 -18.75 -20.656 1 68.19 188 SER A CA 1
ATOM 1569 C C . SER A 1 188 ? -2.871 -18.375 -19.422 1 68.19 188 SER A C 1
ATOM 1571 O O . SER A 1 188 ? -2.568 -18.828 -18.312 1 68.19 188 SER A O 1
ATOM 1573 N N . ASN A 1 189 ? -3.992 -17.828 -19.672 1 74.88 189 ASN A N 1
ATOM 1574 C CA . ASN A 1 189 ? -4.711 -17.203 -18.562 1 74.88 189 ASN A CA 1
ATOM 1575 C C . ASN A 1 189 ? -5.941 -18 -18.172 1 74.88 189 ASN A C 1
ATOM 1577 O O . ASN A 1 189 ? -6.469 -17.844 -17.062 1 74.88 189 ASN A O 1
ATOM 1581 N N . LYS A 1 190 ? -6.367 -18.938 -19.047 1 75.75 190 LYS A N 1
ATOM 1582 C CA . LYS A 1 190 ? -7.645 -19.594 -18.781 1 75.75 190 LYS A CA 1
ATOM 1583 C C . LYS A 1 190 ? -7.473 -21.094 -18.609 1 75.75 190 LYS A C 1
ATOM 1585 O O . LYS A 1 190 ? -8.359 -21.875 -18.969 1 75.75 190 LYS A O 1
ATOM 1590 N N . LEU A 1 191 ? -6.383 -21.438 -18.219 1 79.31 191 LEU A N 1
ATOM 1591 C CA . LEU A 1 191 ? -6.113 -22.844 -17.875 1 79.31 191 LEU A CA 1
ATOM 1592 C C . LEU A 1 191 ? -5.992 -23.016 -16.375 1 79.31 191 LEU A C 1
ATOM 1594 O O . LEU A 1 191 ? -5.402 -22.172 -15.688 1 79.31 191 LEU A O 1
ATOM 1598 N N . LEU A 1 192 ? -6.562 -24.062 -15.906 1 82.25 192 LEU A N 1
ATOM 1599 C CA . LEU A 1 192 ? -6.496 -24.375 -14.484 1 82.25 192 LEU A CA 1
ATOM 1600 C C . LEU A 1 192 ? -5.129 -24.938 -14.109 1 82.25 192 LEU A C 1
ATOM 1602 O O . LEU A 1 192 ? -4.984 -26.156 -13.914 1 82.25 192 LEU A O 1
ATOM 1606 N N . CYS A 1 193 ? -4.242 -23.984 -13.953 1 84.5 193 CYS A N 1
ATOM 1607 C CA . CYS A 1 193 ? -2.893 -24.5 -13.773 1 84.5 193 CYS A CA 1
ATOM 1608 C C . CYS A 1 193 ? -2.057 -23.562 -12.914 1 84.5 193 CYS A C 1
ATOM 1610 O O . CYS A 1 193 ? -0.833 -23.516 -13.047 1 84.5 193 CYS A O 1
ATOM 1612 N N . SER A 1 194 ? -2.725 -22.859 -12.094 1 88.88 194 SER A N 1
ATOM 1613 C CA . SER A 1 194 ? -1.973 -21.875 -11.312 1 88.88 194 SER A CA 1
ATOM 1614 C C . SER A 1 194 ? -2.285 -21.984 -9.828 1 88.88 194 SER A C 1
ATOM 1616 O O . SER A 1 194 ? -3.383 -21.641 -9.391 1 88.88 194 SER A O 1
ATOM 1618 N N . SER A 1 195 ? -1.268 -22.359 -9.125 1 93.06 195 SER A N 1
ATOM 1619 C CA . SER A 1 195 ? -1.351 -22.406 -7.672 1 93.06 195 SER A CA 1
ATOM 1620 C C . SER A 1 195 ? -0.76 -21.156 -7.035 1 93.06 195 SER A C 1
ATOM 1622 O O . SER A 1 195 ? 0.371 -20.766 -7.34 1 93.06 195 SER A O 1
ATOM 1624 N N . ASN A 1 196 ? -1.526 -20.516 -6.297 1 92.5 196 ASN A N 1
ATOM 1625 C CA . ASN A 1 196 ? -1.054 -19.375 -5.516 1 92.5 196 ASN A CA 1
ATOM 1626 C C . ASN A 1 196 ? -1.01 -19.703 -4.023 1 92.5 196 ASN A C 1
ATOM 1628 O O . ASN A 1 196 ? -2.031 -20.047 -3.43 1 92.5 196 ASN A O 1
ATOM 1632 N N . ASN A 1 197 ? 0.173 -19.594 -3.473 1 93.62 197 ASN A N 1
ATOM 1633 C CA . ASN A 1 197 ? 0.382 -19.891 -2.061 1 93.62 197 ASN A CA 1
ATOM 1634 C C . ASN A 1 197 ? 1.004 -18.703 -1.322 1 93.62 197 ASN A C 1
ATOM 1636 O O . ASN A 1 197 ? 2.041 -18.188 -1.737 1 93.62 197 ASN A O 1
ATOM 1640 N N . TYR A 1 198 ? 0.343 -18.266 -0.354 1 94.25 198 TYR A N 1
ATOM 1641 C CA . TYR A 1 198 ? 1.016 -17.406 0.607 1 94.25 198 TYR A CA 1
ATOM 1642 C C . TYR A 1 198 ? 1.374 -18.172 1.875 1 94.25 198 TYR A C 1
ATOM 1644 O O . TYR A 1 198 ? 0.499 -18.484 2.684 1 94.25 198 TYR A O 1
ATOM 1652 N N . LYS A 1 199 ? 2.652 -18.406 2.012 1 92.56 199 LYS A N 1
ATOM 1653 C CA . LYS A 1 199 ? 3.117 -19.328 3.041 1 92.56 199 LYS A CA 1
ATOM 1654 C C . LYS A 1 199 ? 3.916 -18.594 4.117 1 92.56 199 LYS A C 1
ATOM 1656 O O . LYS A 1 199 ? 4.719 -17.719 3.811 1 92.56 199 LYS A O 1
ATOM 1661 N N . THR A 1 200 ? 3.576 -18.859 5.32 1 91.69 200 THR A N 1
ATOM 1662 C CA . THR A 1 200 ? 4.367 -18.453 6.477 1 91.69 200 THR A CA 1
ATOM 1663 C C . THR A 1 200 ? 4.504 -19.609 7.465 1 91.69 200 THR A C 1
ATOM 1665 O O . THR A 1 200 ? 4.184 -20.75 7.137 1 91.69 200 THR A O 1
ATOM 1668 N N . THR A 1 201 ? 5.035 -19.266 8.688 1 86.81 201 THR A N 1
ATOM 1669 C CA . THR A 1 201 ? 5.312 -20.312 9.656 1 86.81 201 THR A CA 1
ATOM 1670 C C . THR A 1 201 ? 4.047 -21.094 9.984 1 86.81 201 THR A C 1
ATOM 1672 O O . THR A 1 201 ? 3.125 -20.562 10.609 1 86.81 201 THR A O 1
ATOM 1675 N N . ASN A 1 202 ? 3.896 -22.25 9.492 1 90.31 202 ASN A N 1
ATOM 1676 C CA . ASN A 1 202 ? 2.949 -23.281 9.891 1 90.31 202 ASN A CA 1
ATOM 1677 C C . ASN A 1 202 ? 1.6 -23.109 9.203 1 90.31 202 ASN A C 1
ATOM 1679 O O . ASN A 1 202 ? 0.614 -23.734 9.586 1 90.31 202 ASN A O 1
ATOM 1683 N N . VAL A 1 203 ? 1.506 -22.188 8.273 1 96.38 203 VAL A N 1
ATOM 1684 C CA . VAL A 1 203 ? 0.213 -22.016 7.617 1 96.38 203 VAL A CA 1
ATOM 1685 C C . VAL A 1 203 ? 0.419 -21.578 6.172 1 96.38 203 VAL A C 1
ATOM 1687 O O . VAL A 1 203 ? 1.365 -20.844 5.871 1 96.38 203 VAL A O 1
ATOM 1690 N N . THR A 1 204 ? -0.405 -22.031 5.289 1 96.75 204 THR A N 1
ATOM 1691 C CA . THR A 1 204 ? -0.443 -21.609 3.893 1 96.75 204 THR A CA 1
ATOM 1692 C C . THR A 1 204 ? -1.87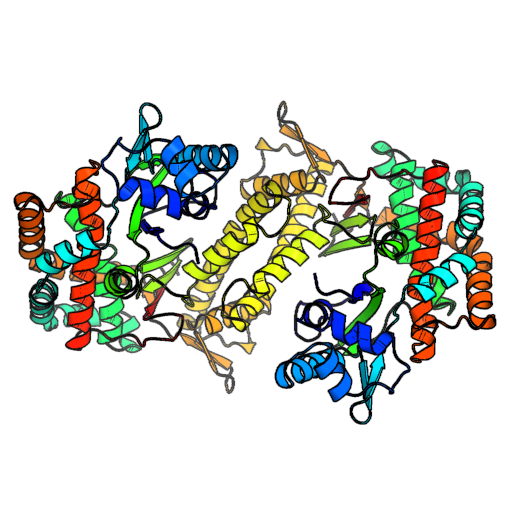4 -21.312 3.453 1 96.75 204 THR A C 1
ATOM 1694 O O . THR A 1 204 ? -2.756 -22.172 3.578 1 96.75 204 THR A O 1
ATOM 1697 N N . PHE A 1 205 ? -2.115 -20.141 2.988 1 97.94 205 PHE A N 1
ATOM 1698 C CA . PHE A 1 205 ? -3.363 -19.844 2.299 1 97.94 205 PHE A CA 1
ATOM 1699 C C . PHE A 1 205 ? -3.207 -20.016 0.793 1 97.94 205 PHE A C 1
ATOM 1701 O O . PHE A 1 205 ? -2.355 -19.375 0.172 1 97.94 205 PHE A O 1
ATOM 1708 N N . ASN A 1 206 ? -4.027 -20.828 0.287 1 96.81 206 ASN A N 1
ATOM 1709 C CA . ASN A 1 206 ? -3.859 -21.281 -1.089 1 96.81 206 ASN A CA 1
ATOM 1710 C C . ASN A 1 206 ? -5.066 -20.922 -1.95 1 96.81 206 ASN A C 1
ATOM 1712 O O . ASN A 1 206 ? -6.18 -20.797 -1.443 1 96.81 206 ASN A O 1
ATOM 1716 N N . SER A 1 207 ? -4.836 -20.656 -3.24 1 96.25 207 SER A N 1
ATOM 1717 C CA . SER A 1 207 ? -5.848 -20.656 -4.289 1 96.25 207 SER A CA 1
ATOM 1718 C C . SER A 1 207 ? -5.324 -21.297 -5.566 1 96.25 207 SER A C 1
ATOM 1720 O O . SER A 1 207 ? -4.148 -21.141 -5.91 1 96.25 207 SER A O 1
ATOM 1722 N N . PHE A 1 208 ? -6.16 -22.062 -6.199 1 96.25 208 PHE A N 1
ATOM 1723 C CA . PHE A 1 208 ? -5.777 -22.719 -7.441 1 96.25 208 PHE A CA 1
ATOM 1724 C C . PHE A 1 208 ? -6.828 -22.484 -8.5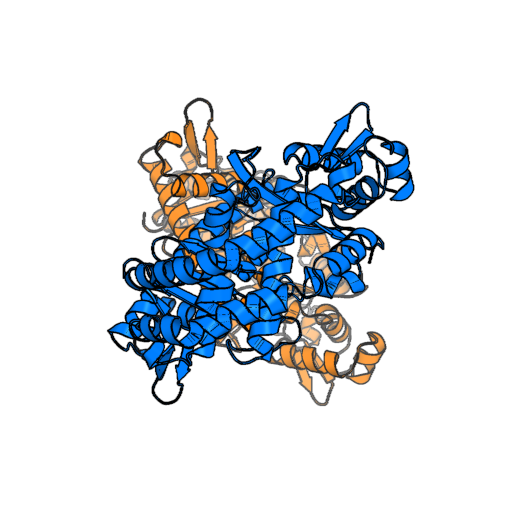23 1 96.25 208 PHE A C 1
ATOM 1726 O O . PHE A 1 208 ? -8.031 -22.562 -8.258 1 96.25 208 PHE A O 1
ATOM 1733 N N . GLY A 1 209 ? -6.375 -22.125 -9.695 1 93.31 209 GLY A N 1
ATOM 1734 C CA . GLY A 1 209 ? -7.289 -21.891 -10.797 1 93.31 209 GLY A CA 1
ATOM 1735 C C . GLY A 1 209 ? -6.613 -21.297 -12.016 1 93.31 209 GLY A C 1
ATOM 1736 O O . GLY A 1 209 ? -5.504 -21.688 -12.375 1 93.31 209 GLY A O 1
ATOM 1737 N N . ASP A 1 210 ? -7.25 -20.406 -12.609 1 88.88 210 ASP A N 1
ATOM 1738 C CA . ASP A 1 210 ? -6.723 -19.734 -13.789 1 88.88 210 ASP A CA 1
ATOM 1739 C C . ASP A 1 210 ? -5.488 -18.906 -13.438 1 88.88 210 ASP A C 1
ATOM 1741 O O . ASP A 1 210 ? -5.309 -18.5 -12.281 1 88.88 210 ASP A O 1
ATOM 1745 N N . SER A 1 211 ? -4.672 -18.625 -14.43 1 80.62 211 SER A N 1
ATOM 1746 C CA . SER A 1 211 ? -3.424 -17.906 -14.195 1 80.62 211 SER A CA 1
ATOM 1747 C C . SER A 1 211 ? -3.666 -16.406 -14.07 1 80.62 211 SER A C 1
ATOM 1749 O O . SER A 1 211 ? -2.908 -15.695 -13.406 1 80.62 211 SER A O 1
ATOM 1751 N N . ASN A 1 212 ? -4.562 -15.953 -14.773 1 70.94 212 ASN A N 1
ATOM 1752 C CA . ASN A 1 212 ? -4.746 -14.508 -14.781 1 70.94 212 ASN A CA 1
ATOM 1753 C C . ASN A 1 212 ? -5.988 -14.094 -14 1 70.94 212 ASN A C 1
ATOM 1755 O O . ASN A 1 212 ? -6.695 -14.945 -13.461 1 70.94 212 ASN A O 1
ATOM 1759 N N . GLY A 1 213 ? -6.203 -12.781 -13.836 1 73.69 213 GLY A N 1
ATOM 1760 C CA . GLY A 1 213 ? -7.324 -12.18 -13.133 1 73.69 213 GLY A CA 1
ATOM 1761 C C . GLY A 1 213 ? -6.984 -11.75 -11.719 1 73.69 213 GLY A C 1
ATOM 1762 O O . GLY A 1 213 ? -5.879 -12.008 -11.242 1 73.69 213 GLY A O 1
ATOM 1763 N N . TYR A 1 214 ? -7.906 -10.992 -11.375 1 84.62 214 TYR A N 1
ATOM 1764 C CA . TYR A 1 214 ? -7.828 -10.633 -9.961 1 84.62 214 TYR A CA 1
ATOM 1765 C C . TYR A 1 214 ? -8.453 -11.711 -9.086 1 84.62 214 TYR A C 1
ATOM 1767 O O . TYR A 1 214 ? -9.438 -12.344 -9.484 1 84.62 214 TYR A O 1
ATOM 1775 N N . ARG A 1 215 ? -7.602 -12.453 -8.117 1 90.5 215 ARG A N 1
ATOM 1776 C CA . ARG A 1 215 ? -8.086 -13.453 -7.172 1 90.5 215 ARG A CA 1
ATOM 1777 C C . ARG A 1 215 ? -8.172 -12.867 -5.766 1 90.5 215 ARG A C 1
ATOM 1779 O O . ARG A 1 215 ? -7.297 -12.117 -5.344 1 90.5 215 ARG A O 1
ATOM 1786 N N . LYS A 1 216 ? -9.336 -13.242 -5.238 1 93.62 216 LYS A N 1
ATOM 1787 C CA . LYS A 1 216 ? -9.398 -12.953 -3.809 1 93.62 216 LYS A CA 1
ATOM 1788 C C . LYS A 1 216 ? -8.617 -13.984 -2.998 1 93.62 216 LYS A C 1
ATOM 1790 O O . LYS A 1 216 ? -9.203 -14.82 -2.316 1 93.62 216 LYS A O 1
ATOM 1795 N N . ASP A 1 217 ? -7.355 -13.859 -3.121 1 95.62 217 ASP A N 1
ATOM 1796 C CA . ASP A 1 217 ? -6.469 -14.688 -2.307 1 95.62 217 ASP A CA 1
ATOM 1797 C C . ASP A 1 217 ? -5.332 -13.852 -1.716 1 95.62 217 ASP A C 1
ATOM 1799 O O . ASP A 1 217 ? -5.074 -12.734 -2.168 1 95.62 217 ASP A O 1
ATOM 1803 N N . MET A 1 218 ? -4.719 -14.352 -0.725 1 95.25 218 MET A N 1
ATOM 1804 C CA . MET A 1 218 ? -3.721 -13.586 0.018 1 95.25 218 MET A CA 1
ATOM 1805 C C . MET A 1 218 ? -2.488 -13.32 -0.842 1 95.25 218 MET A C 1
ATOM 1807 O O . MET A 1 218 ? -1.903 -12.234 -0.777 1 95.25 218 MET A O 1
ATOM 1811 N N . TYR A 1 219 ? -2.16 -14.32 -1.604 1 92.81 219 TYR A N 1
ATOM 1812 C CA . TYR A 1 219 ? -0.951 -14.219 -2.414 1 92.81 219 TYR A CA 1
ATOM 1813 C C . TYR A 1 219 ? -1.045 -13.047 -3.391 1 92.81 219 TYR A C 1
ATOM 1815 O O . TYR A 1 219 ? -0.189 -12.164 -3.391 1 92.81 219 TYR A O 1
ATOM 1823 N N . ARG A 1 220 ? -2.033 -13.008 -4.211 1 91.81 220 ARG A N 1
ATOM 1824 C CA . ARG A 1 220 ? -2.184 -11.953 -5.211 1 91.81 220 ARG A CA 1
ATOM 1825 C C . ARG A 1 220 ? -2.455 -10.609 -4.555 1 91.81 220 ARG A C 1
ATOM 1827 O O . ARG A 1 220 ? -1.967 -9.578 -5.016 1 91.81 220 ARG A O 1
ATOM 1834 N N . PHE A 1 221 ? -3.229 -10.656 -3.51 1 94.69 221 PHE A N 1
ATOM 1835 C CA . PHE A 1 221 ? -3.586 -9.422 -2.828 1 94.69 221 PHE A CA 1
ATOM 1836 C C . PHE A 1 221 ? -2.346 -8.727 -2.283 1 94.69 221 PHE A C 1
ATOM 1838 O O . PHE A 1 221 ? -2.117 -7.547 -2.557 1 94.69 221 PHE A O 1
ATOM 1845 N N . PHE A 1 222 ? -1.544 -9.453 -1.543 1 93.5 222 PHE A N 1
ATOM 1846 C CA . PHE A 1 222 ? -0.371 -8.852 -0.917 1 93.5 222 PHE A CA 1
ATOM 1847 C C . PHE A 1 222 ? 0.648 -8.43 -1.97 1 93.5 222 PHE A C 1
ATOM 1849 O O . PHE A 1 222 ? 1.312 -7.406 -1.822 1 93.5 222 PHE A O 1
ATOM 1856 N N . ASN A 1 223 ? 0.75 -9.219 -3.016 1 88.81 223 ASN A N 1
ATOM 1857 C CA . ASN A 1 223 ? 1.665 -8.852 -4.09 1 88.81 223 ASN A CA 1
ATOM 1858 C C . ASN A 1 223 ? 1.257 -7.535 -4.75 1 88.81 223 ASN A C 1
ATOM 1860 O O . ASN A 1 223 ? 2.107 -6.695 -5.055 1 88.81 223 ASN A O 1
ATOM 1864 N N . LEU A 1 224 ? 0.007 -7.395 -4.949 1 89.94 224 LEU A N 1
ATOM 1865 C CA . LEU A 1 224 ? -0.491 -6.168 -5.57 1 89.94 224 LEU A CA 1
ATOM 1866 C C . LEU A 1 224 ? -0.293 -4.973 -4.641 1 89.94 224 LEU A C 1
ATOM 1868 O O . LEU A 1 224 ? 0.032 -3.877 -5.098 1 89.94 224 LEU A O 1
ATOM 1872 N N . MET A 1 225 ? -0.488 -5.203 -3.373 1 91.44 225 MET A N 1
ATOM 1873 C CA . MET A 1 225 ? -0.285 -4.137 -2.396 1 91.44 225 MET A CA 1
ATOM 1874 C C . MET A 1 225 ? 1.174 -3.691 -2.373 1 91.44 225 MET A C 1
ATOM 1876 O O . MET A 1 225 ? 1.461 -2.496 -2.289 1 91.44 225 MET A O 1
ATOM 1880 N N . GLU A 1 226 ? 2.045 -4.613 -2.432 1 88 226 GLU A N 1
ATOM 1881 C CA . GLU A 1 226 ? 3.471 -4.301 -2.453 1 88 226 GLU A CA 1
ATOM 1882 C C . GLU A 1 226 ? 3.857 -3.566 -3.732 1 88 226 GLU A C 1
ATOM 1884 O O . GLU A 1 226 ? 4.617 -2.598 -3.693 1 88 226 GLU A O 1
ATOM 1889 N N . LYS A 1 227 ? 3.328 -4.066 -4.809 1 85.06 227 LYS A N 1
ATOM 1890 C CA . LYS A 1 227 ? 3.592 -3.416 -6.09 1 85.06 227 LYS A CA 1
ATOM 1891 C C . LYS A 1 227 ? 3.125 -1.964 -6.074 1 85.06 227 LYS A C 1
ATOM 1893 O O . LYS A 1 227 ? 3.811 -1.08 -6.594 1 85.06 227 LYS A O 1
ATOM 1898 N N . ASN A 1 228 ? 1.991 -1.767 -5.5 1 87.25 228 ASN A N 1
ATOM 1899 C CA . ASN A 1 228 ? 1.439 -0.42 -5.406 1 87.25 228 ASN A CA 1
ATOM 1900 C C . ASN A 1 228 ? 2.289 0.471 -4.504 1 87.25 228 ASN A C 1
ATOM 1902 O O . ASN A 1 228 ? 2.398 1.676 -4.738 1 87.25 228 ASN A O 1
ATOM 1906 N N . ALA A 1 229 ? 2.855 -0.093 -3.521 1 89.62 229 ALA A N 1
ATOM 1907 C CA . ALA A 1 229 ? 3.643 0.662 -2.551 1 89.62 229 ALA A CA 1
ATOM 1908 C C . ALA A 1 229 ? 4.949 1.152 -3.164 1 89.62 229 ALA A C 1
ATOM 1910 O O . ALA A 1 229 ? 5.52 2.15 -2.715 1 89.62 229 ALA A O 1
ATOM 1911 N N . VAL A 1 230 ? 5.426 0.497 -4.199 1 85 230 VAL A N 1
ATOM 1912 C CA . VAL A 1 230 ? 6.68 0.869 -4.844 1 85 230 VAL A CA 1
ATOM 1913 C C . VAL A 1 230 ? 6.594 2.307 -5.352 1 85 230 VAL A C 1
ATOM 1915 O O . VAL A 1 230 ? 7.574 3.049 -5.301 1 85 230 VAL A O 1
ATOM 1918 N N . ARG A 1 231 ? 5.434 2.709 -5.828 1 85.5 231 ARG A N 1
ATOM 1919 C CA . ARG A 1 231 ? 5.234 4.055 -6.359 1 85.5 231 ARG A CA 1
ATOM 1920 C C . ARG A 1 231 ? 4.324 4.875 -5.453 1 85.5 231 ARG A C 1
ATOM 1922 O O . ARG A 1 231 ? 3.643 5.793 -5.914 1 85.5 231 ARG A O 1
ATOM 1929 N N . GLY A 1 232 ? 4.32 4.453 -4.191 1 87.5 232 GLY A N 1
ATOM 1930 C CA . GLY A 1 232 ? 3.424 5.117 -3.26 1 87.5 232 GLY A CA 1
ATOM 1931 C C . GLY A 1 232 ? 3.783 6.57 -3.02 1 87.5 232 GLY A C 1
ATOM 1932 O O . GLY A 1 232 ? 2.908 7.398 -2.762 1 87.5 232 GLY A O 1
ATOM 1933 N N . THR A 1 233 ? 5.145 6.918 -3.004 1 91.38 233 THR A N 1
ATOM 1934 C CA . THR A 1 233 ? 5.691 8.266 -2.902 1 91.38 233 THR A CA 1
ATOM 1935 C C . THR A 1 233 ? 6.82 8.469 -3.906 1 91.38 233 THR A C 1
ATOM 1937 O O . THR A 1 233 ? 7.281 7.516 -4.535 1 91.38 233 THR A O 1
ATOM 1940 N N . PRO A 1 234 ? 7.242 9.688 -4.02 1 90.75 234 PRO A N 1
ATOM 1941 C CA . PRO A 1 234 ? 8.367 9.922 -4.93 1 90.75 234 PRO A CA 1
ATOM 1942 C C . PRO A 1 234 ? 9.695 9.43 -4.367 1 90.75 234 PRO A C 1
ATOM 1944 O O . PRO A 1 234 ? 10.719 9.492 -5.047 1 90.75 234 PRO A O 1
ATOM 1947 N N . PHE A 1 235 ? 9.664 8.969 -3.164 1 92.88 235 PHE A N 1
ATOM 1948 C CA . PHE A 1 235 ? 10.883 8.531 -2.494 1 92.88 235 PHE A CA 1
ATOM 1949 C C . PHE A 1 235 ? 11.07 7.027 -2.643 1 92.88 235 PHE A C 1
ATOM 1951 O O . PHE A 1 235 ? 10.688 6.258 -1.763 1 92.88 235 PHE A O 1
ATOM 1958 N N . GLU A 1 236 ? 11.766 6.59 -3.602 1 87.25 236 GLU A N 1
ATOM 1959 C CA . GLU A 1 236 ? 11.875 5.191 -3.996 1 87.25 236 GLU A CA 1
ATOM 1960 C C . GLU A 1 236 ? 12.461 4.344 -2.873 1 87.25 236 GLU A C 1
ATOM 1962 O O . GLU A 1 236 ? 11.906 3.301 -2.518 1 87.25 236 GLU A O 1
ATOM 1967 N N . LYS A 1 237 ? 13.57 4.805 -2.295 1 89.94 237 LYS A N 1
ATOM 1968 C CA . LYS A 1 237 ? 14.234 4.027 -1.249 1 89.94 237 LYS A CA 1
ATOM 1969 C C . LYS A 1 237 ? 13.344 3.891 -0.019 1 89.94 237 LYS A C 1
ATOM 1971 O O . LYS A 1 237 ? 13.312 2.836 0.616 1 89.94 237 LYS A O 1
ATOM 1976 N N . LEU A 1 238 ? 12.648 4.934 0.312 1 94.69 238 LEU A N 1
ATOM 1977 C CA . LEU A 1 238 ? 11.719 4.902 1.437 1 94.69 238 LEU A CA 1
ATOM 1978 C C . LEU A 1 238 ? 10.602 3.898 1.19 1 94.69 238 LEU A C 1
ATOM 1980 O O . LEU A 1 238 ? 10.227 3.145 2.092 1 94.69 238 LEU A O 1
ATOM 1984 N N . ASN A 1 239 ? 10.078 3.91 -0.027 1 92.81 239 ASN A N 1
ATOM 1985 C CA . ASN A 1 239 ? 9.047 2.951 -0.399 1 92.81 239 ASN A CA 1
ATOM 1986 C C . ASN A 1 239 ? 9.531 1.513 -0.231 1 92.81 239 ASN A C 1
ATOM 1988 O O . ASN A 1 239 ? 8.812 0.672 0.316 1 92.81 239 ASN A O 1
ATOM 1992 N N . LEU A 1 240 ? 10.75 1.27 -0.688 1 89.19 240 LEU A N 1
ATOM 1993 C CA . LEU A 1 240 ? 11.297 -0.081 -0.636 1 89.19 240 LEU A CA 1
ATOM 1994 C C . LEU A 1 240 ? 11.516 -0.522 0.807 1 89.19 240 LEU A C 1
ATOM 1996 O O . LEU A 1 240 ? 11.273 -1.682 1.151 1 89.19 240 LEU A O 1
ATOM 2000 N N . ASP A 1 241 ? 11.992 0.38 1.648 1 92.5 241 ASP A N 1
ATOM 2001 C CA . ASP A 1 241 ? 12.172 0.055 3.061 1 92.5 241 ASP A CA 1
ATOM 2002 C C . ASP A 1 241 ? 10.836 -0.277 3.723 1 92.5 241 ASP A C 1
ATOM 2004 O O . ASP A 1 241 ? 10.75 -1.208 4.527 1 92.5 241 ASP A O 1
ATOM 2008 N N . TYR A 1 242 ? 9.867 0.474 3.371 1 94.38 242 TYR A N 1
ATOM 2009 C CA . TYR A 1 242 ? 8.539 0.214 3.916 1 94.38 242 TYR A CA 1
ATOM 2010 C C . TYR A 1 242 ? 8.008 -1.127 3.43 1 94.38 242 TYR A C 1
ATOM 2012 O O . TYR A 1 242 ? 7.348 -1.85 4.184 1 94.38 242 TYR A O 1
ATOM 2020 N N . ILE A 1 243 ? 8.219 -1.442 2.223 1 92.12 243 ILE A N 1
ATOM 2021 C CA . ILE A 1 243 ? 7.766 -2.709 1.654 1 92.12 243 ILE A CA 1
ATOM 2022 C C . ILE A 1 243 ? 8.406 -3.871 2.408 1 92.12 243 ILE A C 1
ATOM 2024 O O . ILE A 1 243 ? 7.762 -4.895 2.646 1 92.12 243 ILE A O 1
ATOM 2028 N N . ASN A 1 244 ? 9.641 -3.688 2.738 1 90.81 244 ASN A N 1
ATOM 2029 C CA . ASN A 1 244 ? 10.297 -4.715 3.535 1 90.81 244 ASN A CA 1
ATOM 2030 C C . ASN A 1 244 ? 9.602 -4.926 4.875 1 90.81 244 ASN A C 1
ATOM 2032 O O . ASN A 1 244 ? 9.414 -6.059 5.312 1 90.81 244 ASN A O 1
ATOM 2036 N N . ILE A 1 245 ? 9.234 -3.863 5.496 1 93.75 245 ILE A N 1
ATOM 2037 C CA . ILE A 1 245 ? 8.508 -3.928 6.758 1 93.75 245 ILE A CA 1
ATOM 2038 C C . ILE A 1 245 ? 7.129 -4.543 6.527 1 93.75 245 ILE A C 1
ATOM 2040 O O . ILE A 1 245 ? 6.684 -5.398 7.297 1 93.75 245 ILE A O 1
ATOM 2044 N N . LEU A 1 246 ? 6.504 -4.09 5.465 1 92.62 246 LEU A N 1
ATOM 2045 C CA . LEU A 1 246 ? 5.172 -4.559 5.098 1 92.62 246 LEU A CA 1
ATOM 2046 C C . LEU A 1 246 ? 5.172 -6.066 4.867 1 92.62 246 LEU A C 1
ATOM 2048 O O . LEU A 1 246 ? 4.223 -6.758 5.254 1 92.62 246 LEU A O 1
ATOM 2052 N N . ASN A 1 247 ? 6.18 -6.539 4.207 1 89.94 247 ASN A N 1
ATOM 2053 C CA . ASN A 1 247 ? 6.309 -7.973 3.969 1 89.94 247 ASN A CA 1
ATOM 2054 C C . ASN A 1 247 ? 6.312 -8.758 5.277 1 89.94 247 ASN A C 1
ATOM 2056 O O . ASN A 1 247 ? 5.633 -9.781 5.395 1 89.94 247 ASN A O 1
ATOM 2060 N N . ASN A 1 248 ? 7.023 -8.281 6.215 1 90.88 248 ASN A N 1
ATOM 2061 C CA . ASN A 1 248 ? 7.059 -8.938 7.523 1 90.88 248 ASN A CA 1
ATOM 2062 C C . ASN A 1 248 ? 5.699 -8.875 8.211 1 90.88 248 ASN A C 1
ATOM 2064 O O . ASN A 1 248 ? 5.285 -9.844 8.859 1 90.88 248 ASN A O 1
ATOM 2068 N N . MET A 1 249 ? 5.113 -7.84 8.055 1 92.19 249 MET A N 1
ATOM 2069 C CA . MET A 1 249 ? 3.801 -7.66 8.672 1 92.19 249 MET A CA 1
ATOM 2070 C C . MET A 1 249 ? 2.762 -8.562 8.016 1 92.19 249 MET A C 1
ATOM 2072 O O . MET A 1 249 ? 1.905 -9.133 8.695 1 92.19 249 MET A O 1
ATOM 2076 N N . ASN A 1 250 ? 2.82 -8.641 6.699 1 94.06 250 ASN A N 1
ATOM 2077 C CA . ASN A 1 250 ? 1.905 -9.531 5.988 1 94.06 250 ASN A CA 1
ATOM 2078 C C . ASN A 1 250 ? 2.082 -10.984 6.414 1 94.06 250 ASN A C 1
ATOM 2080 O O . ASN A 1 250 ? 1.109 -11.734 6.492 1 94.06 250 ASN A O 1
ATOM 2084 N N . LYS A 1 251 ? 3.277 -11.359 6.691 1 93.94 251 LYS A N 1
ATOM 2085 C CA . LYS A 1 251 ? 3.533 -12.695 7.223 1 93.94 251 LYS A CA 1
ATOM 2086 C C . LYS A 1 251 ? 2.895 -12.867 8.602 1 93.94 251 LYS A C 1
ATOM 2088 O O . LYS A 1 251 ? 2.33 -13.922 8.898 1 93.94 251 LYS A O 1
ATOM 2093 N N . GLU A 1 252 ? 2.967 -11.828 9.383 1 94.19 252 GLU A N 1
ATOM 2094 C CA . GLU A 1 252 ? 2.342 -11.867 10.703 1 94.19 252 GLU A CA 1
ATOM 2095 C C . GLU A 1 252 ? 0.822 -11.945 10.594 1 94.19 252 GLU A C 1
ATOM 2097 O O . GLU A 1 252 ? 0.178 -12.703 11.32 1 94.19 252 GLU A O 1
ATOM 2102 N N . ILE A 1 253 ? 0.284 -11.164 9.711 1 95.75 253 ILE A N 1
ATOM 2103 C CA . ILE A 1 253 ? -1.148 -11.219 9.438 1 95.75 253 ILE A CA 1
ATOM 2104 C C . ILE A 1 253 ? -1.555 -12.641 9.07 1 95.75 253 ILE A C 1
ATOM 2106 O O . ILE A 1 253 ? -2.525 -13.18 9.617 1 95.75 253 ILE A O 1
ATOM 2110 N N . THR A 1 254 ? -0.792 -13.242 8.195 1 97.19 254 THR A N 1
ATOM 2111 C CA . THR A 1 254 ? -1.08 -14.586 7.703 1 97.19 254 THR A CA 1
ATOM 2112 C C . THR A 1 254 ? -1.008 -15.602 8.836 1 97.19 254 THR A C 1
ATOM 2114 O O . THR A 1 254 ? -1.874 -16.469 8.953 1 97.19 254 THR A O 1
ATOM 2117 N N . ARG A 1 255 ? 0.006 -15.477 9.648 1 96.25 255 ARG A N 1
ATOM 2118 C CA . ARG A 1 255 ? 0.151 -16.359 10.805 1 96.25 255 ARG A CA 1
ATOM 2119 C C . ARG A 1 255 ? -1.038 -16.219 11.75 1 96.25 255 ARG A C 1
ATOM 2121 O O . ARG A 1 255 ? -1.604 -17.234 12.188 1 96.25 255 ARG A O 1
ATOM 2128 N N . ASN A 1 256 ? -1.42 -15.031 12.062 1 96 256 ASN A N 1
ATOM 2129 C CA . ASN A 1 256 ? -2.541 -14.789 12.961 1 96 256 ASN A CA 1
ATOM 2130 C C . ASN A 1 256 ? -3.855 -15.281 12.367 1 96 256 ASN A C 1
ATOM 2132 O O . ASN A 1 256 ? -4.723 -15.773 13.094 1 96 256 ASN A O 1
ATOM 2136 N N . CYS A 1 257 ? -4.004 -15.125 11.062 1 97.38 257 CYS A N 1
ATOM 2137 C CA . CYS A 1 257 ? -5.168 -15.688 10.391 1 97.38 257 CYS A CA 1
ATOM 2138 C C . CYS A 1 257 ? -5.199 -17.203 10.531 1 97.38 257 CYS A C 1
ATOM 2140 O O . CYS A 1 257 ? -6.258 -17.797 10.758 1 97.38 257 CYS A O 1
ATOM 2142 N N . GLY A 1 258 ? -3.996 -17.828 10.336 1 96.81 258 GLY A N 1
ATOM 2143 C CA . GLY A 1 258 ? -3.906 -19.266 10.531 1 96.81 258 GLY A CA 1
ATOM 2144 C C . GLY A 1 258 ? -4.309 -19.703 11.922 1 96.81 258 GLY A C 1
ATOM 2145 O O . GLY A 1 258 ? -5.039 -20.672 12.086 1 96.81 258 GLY A O 1
ATOM 2146 N N . ILE A 1 259 ? -3.893 -18.953 12.93 1 95.88 259 ILE A N 1
ATOM 2147 C CA . ILE A 1 259 ? -4.234 -19.219 14.32 1 95.88 259 ILE A CA 1
ATOM 2148 C C . ILE A 1 259 ? -5.746 -19.094 14.516 1 95.88 259 ILE A C 1
ATOM 2150 O O . ILE A 1 259 ? -6.367 -19.953 15.164 1 95.88 259 ILE A O 1
ATOM 2154 N N . LEU A 1 260 ? -6.32 -18.109 13.969 1 96.56 260 LEU A N 1
ATOM 2155 C CA . LEU A 1 260 ? -7.758 -17.891 14.094 1 96.56 260 LEU A CA 1
ATOM 2156 C C . LEU A 1 260 ? -8.547 -19.031 13.445 1 96.56 260 LEU A C 1
ATOM 2158 O O . LEU A 1 260 ? -9.531 -19.5 14.008 1 96.56 260 LEU A O 1
ATOM 2162 N N . VAL A 1 261 ? -8.117 -19.438 12.242 1 96.81 261 VAL A N 1
ATOM 2163 C CA . VAL A 1 261 ? -8.766 -20.547 11.555 1 96.81 261 VAL A CA 1
ATOM 2164 C C . VAL A 1 261 ? -8.719 -21.797 12.422 1 96.81 261 VAL A C 1
ATOM 2166 O O . VAL A 1 261 ? -9.727 -22.484 12.594 1 96.81 261 VAL A O 1
ATOM 2169 N N . SER A 1 262 ? -7.605 -22.062 12.969 1 95.31 262 SER A N 1
ATOM 2170 C CA . SER A 1 262 ? -7.438 -23.219 13.844 1 95.31 262 SER A CA 1
ATOM 2171 C C . SER A 1 262 ? -8.352 -23.125 15.062 1 95.31 262 SER A C 1
ATOM 2173 O O . SER A 1 262 ? -8.992 -24.109 15.445 1 95.31 262 SER A O 1
ATOM 2175 N N . ASN A 1 263 ? -8.422 -21.938 15.656 1 94.75 263 ASN A N 1
ATOM 2176 C CA . ASN A 1 263 ? -9.258 -21.719 16.828 1 94.75 263 ASN A CA 1
ATOM 2177 C C . ASN A 1 263 ? -10.742 -21.875 16.5 1 94.75 263 ASN A C 1
ATOM 2179 O O . ASN A 1 263 ? -11.508 -22.391 17.328 1 94.75 263 ASN A O 1
ATOM 2183 N N . ILE A 1 264 ? -11.109 -21.438 15.414 1 95.12 264 ILE A N 1
ATOM 2184 C CA . ILE A 1 264 ? -12.5 -21.547 14.992 1 95.12 264 ILE A CA 1
ATOM 2185 C C . ILE A 1 264 ? -12.867 -23.031 14.852 1 95.12 264 ILE A C 1
ATOM 2187 O O . ILE A 1 264 ? -13.938 -23.453 15.297 1 95.12 264 ILE A O 1
ATOM 2191 N N . ILE A 1 265 ? -12.016 -23.797 14.281 1 93.31 265 ILE A N 1
ATOM 2192 C CA . ILE A 1 265 ? -12.273 -25.203 14.039 1 93.31 265 ILE A CA 1
ATOM 2193 C C . ILE A 1 265 ? -12.242 -25.969 15.367 1 93.31 265 ILE A C 1
ATOM 2195 O O . ILE A 1 265 ? -13.141 -26.766 15.648 1 93.31 265 ILE A O 1
ATOM 2199 N N . LYS A 1 266 ? -11.383 -25.719 16.25 1 92.75 266 LYS A N 1
ATOM 2200 C CA . LYS A 1 266 ? -11.156 -26.516 17.438 1 92.75 266 LYS A CA 1
ATOM 2201 C C . LYS A 1 266 ? -12.047 -26.062 18.594 1 92.75 266 LYS A C 1
ATOM 2203 O O . LYS A 1 266 ? -12.477 -26.875 19.406 1 92.75 266 LYS A O 1
ATOM 2208 N N . ARG A 1 267 ? -12.297 -24.719 18.625 1 93.12 267 ARG A N 1
ATOM 2209 C CA . ARG A 1 267 ? -12.945 -24.188 19.828 1 93.12 267 ARG A CA 1
ATOM 2210 C C . ARG A 1 267 ? -14.297 -23.562 19.484 1 93.12 267 ARG A C 1
ATOM 2212 O O . ARG A 1 267 ? -15.016 -23.109 20.375 1 93.12 267 ARG A O 1
ATOM 2219 N N . ASN A 1 268 ? -14.609 -23.562 18.328 1 91.94 268 ASN A N 1
ATOM 2220 C CA . ASN A 1 268 ? -15.867 -22.969 17.891 1 91.94 268 ASN A CA 1
ATOM 2221 C C . ASN A 1 268 ? -16.031 -21.531 18.406 1 91.94 268 ASN A C 1
ATOM 2223 O O . ASN A 1 268 ? -17.047 -21.203 19.031 1 91.94 268 ASN A O 1
ATOM 2227 N N . ILE A 1 269 ? -15.016 -20.75 18.219 1 94.12 269 ILE A N 1
ATOM 2228 C CA . ILE A 1 269 ? -15.016 -19.391 18.734 1 94.12 269 ILE A CA 1
ATOM 2229 C C . ILE A 1 269 ? -16.031 -18.547 17.969 1 94.12 269 ILE A C 1
ATOM 2231 O O . ILE A 1 269 ? -16.172 -18.688 16.75 1 94.12 269 ILE A O 1
ATOM 2235 N N . LYS A 1 270 ? -16.656 -17.625 18.734 1 95.19 270 LYS A N 1
ATOM 2236 C CA . LYS A 1 270 ? -17.672 -16.75 18.141 1 95.19 270 LYS A CA 1
ATOM 2237 C C . LYS A 1 270 ? -17.094 -15.375 17.828 1 95.19 270 LYS A C 1
ATOM 2239 O O . LYS A 1 270 ? -16.156 -14.922 18.484 1 95.19 270 LYS A O 1
ATOM 2244 N N . TYR A 1 271 ? -17.734 -14.703 16.859 1 96.5 271 TYR A N 1
ATOM 2245 C CA . TYR A 1 271 ? -17.25 -13.43 16.359 1 96.5 271 TYR A CA 1
ATOM 2246 C C . TYR A 1 271 ? -17.281 -12.367 17.453 1 96.5 271 TYR A C 1
ATOM 2248 O O . TYR A 1 271 ? -16.359 -11.555 17.562 1 96.5 271 TYR A O 1
ATOM 2256 N N . ASN A 1 272 ? -18.266 -12.336 18.266 1 95 272 ASN A N 1
ATOM 2257 C CA . ASN A 1 272 ? -18.469 -11.297 19.266 1 95 272 ASN A CA 1
ATOM 2258 C C . ASN A 1 272 ? -17.469 -11.43 20.422 1 95 272 ASN A C 1
ATOM 2260 O O . ASN A 1 272 ? -17.297 -10.5 21.203 1 95 272 ASN A O 1
ATOM 2264 N N . HIS A 1 273 ? -16.766 -12.562 20.547 1 94.88 273 HIS A N 1
ATOM 2265 C CA . HIS A 1 273 ? -15.805 -12.789 21.625 1 94.88 273 HIS A CA 1
ATOM 2266 C C . HIS A 1 273 ? -14.398 -12.391 21.188 1 94.88 273 HIS A C 1
ATOM 2268 O O . HIS A 1 273 ? -13.477 -12.391 22 1 94.88 273 HIS A O 1
ATOM 2274 N N . LEU A 1 274 ? -14.281 -12.047 19.984 1 96.38 274 LEU A N 1
ATOM 2275 C CA . LEU A 1 274 ? -12.969 -11.727 19.438 1 96.38 274 LEU A CA 1
ATOM 2276 C C . LEU A 1 274 ? -12.578 -10.297 19.781 1 96.38 274 LEU A C 1
ATOM 2278 O O . LEU A 1 274 ? -13.445 -9.438 19.984 1 96.38 274 LEU A O 1
ATOM 2282 N N . THR A 1 275 ? -11.281 -10.047 19.938 1 95.12 275 THR A N 1
ATOM 2283 C CA . THR A 1 275 ? -10.758 -8.688 20.094 1 95.12 275 THR A CA 1
ATOM 2284 C C . THR A 1 275 ? -10.945 -7.887 18.812 1 95.12 275 THR A C 1
ATOM 2286 O O . THR A 1 275 ? -11.195 -8.461 17.75 1 95.12 275 THR A O 1
ATOM 2289 N N . ASN A 1 276 ? -10.766 -6.625 18.844 1 92.06 276 ASN A N 1
ATOM 2290 C CA . ASN A 1 276 ? -10.898 -5.773 17.656 1 92.06 276 ASN A CA 1
ATOM 2291 C C . ASN A 1 276 ? -9.875 -6.141 16.594 1 92.06 276 ASN A C 1
ATOM 2293 O O . ASN A 1 276 ? -10.188 -6.113 15.398 1 92.06 276 ASN A O 1
ATOM 2297 N N . LYS A 1 277 ? -8.742 -6.465 17.047 1 92.25 277 LYS A N 1
ATOM 2298 C CA . LYS A 1 277 ? -7.691 -6.867 16.109 1 92.25 277 LYS A CA 1
ATOM 2299 C C . LYS A 1 277 ? -8.062 -8.164 15.398 1 92.25 277 LYS A C 1
ATOM 2301 O O . LYS A 1 277 ? -7.871 -8.289 14.188 1 92.25 277 LYS A O 1
ATOM 2306 N N . GLU A 1 278 ? -8.633 -9.062 16.188 1 96.12 278 GLU A N 1
ATOM 2307 C CA . GLU A 1 278 ? -9.047 -10.344 15.617 1 96.12 278 GLU A CA 1
ATOM 2308 C C . GLU A 1 278 ? -10.242 -10.18 14.688 1 96.12 278 GLU A C 1
ATOM 2310 O O . GLU A 1 278 ? -10.32 -10.836 13.648 1 96.12 278 GLU A O 1
ATOM 2315 N N . LYS A 1 279 ? -11.125 -9.305 15.086 1 96.06 279 LYS A N 1
ATOM 2316 C CA . LYS A 1 279 ? -12.289 -9.031 14.25 1 96.06 279 LYS A CA 1
ATOM 2317 C C . LYS A 1 279 ? -11.875 -8.492 12.891 1 96.06 279 LYS A C 1
ATOM 2319 O O . LYS A 1 279 ? -12.461 -8.852 11.867 1 96.06 279 LYS A O 1
ATOM 2324 N N . ALA A 1 280 ? -10.898 -7.656 12.875 1 94.25 280 ALA A N 1
ATOM 2325 C CA . ALA A 1 280 ? -10.406 -7.105 11.617 1 94.25 280 ALA A CA 1
ATOM 2326 C C . ALA A 1 280 ? -9.852 -8.203 10.719 1 94.25 280 ALA A C 1
ATOM 2328 O O . ALA A 1 280 ? -10.07 -8.195 9.508 1 94.25 280 ALA A O 1
ATOM 2329 N N . LEU A 1 281 ? -9.172 -9.164 11.328 1 97.25 281 LEU A N 1
ATOM 2330 C CA . LEU A 1 281 ? -8.602 -10.273 10.578 1 97.25 281 LEU A CA 1
ATOM 2331 C C . LEU A 1 281 ? -9.688 -11.188 10.031 1 97.25 281 LEU A C 1
ATOM 2333 O O . LEU A 1 281 ? -9.602 -11.656 8.891 1 97.25 281 LEU A O 1
ATOM 2337 N N . ILE A 1 282 ? -10.688 -11.359 10.828 1 97.62 282 ILE A N 1
ATOM 2338 C CA . ILE A 1 282 ? -11.789 -12.227 10.406 1 97.62 282 ILE A CA 1
ATOM 2339 C C . ILE A 1 282 ? -12.547 -11.57 9.258 1 97.62 282 ILE A C 1
ATOM 2341 O O . ILE A 1 282 ? -12.969 -12.25 8.312 1 97.62 282 ILE A O 1
ATOM 2345 N N . LYS A 1 283 ? -12.719 -10.297 9.336 1 96.25 283 LYS A N 1
ATOM 2346 C CA . LYS A 1 283 ? -13.375 -9.586 8.242 1 96.25 283 LYS A CA 1
ATOM 2347 C C . LYS A 1 283 ? -12.555 -9.664 6.961 1 96.25 283 LYS A C 1
ATOM 2349 O O . LYS A 1 283 ? -13.109 -9.82 5.871 1 96.25 283 LYS A O 1
ATOM 2354 N N . PHE A 1 284 ? -11.289 -9.594 7.113 1 97.38 284 PHE A N 1
ATOM 2355 C CA . PHE A 1 284 ? -10.367 -9.742 5.992 1 97.38 284 PHE A CA 1
ATOM 2356 C C . PHE A 1 284 ? -10.5 -11.125 5.363 1 97.38 284 PHE A C 1
ATOM 2358 O O . PHE A 1 284 ? -10.625 -11.25 4.145 1 97.38 284 PHE A O 1
ATOM 2365 N N . LEU A 1 285 ? -10.578 -12.125 6.188 1 98.25 285 LEU A N 1
ATOM 2366 C CA . LEU A 1 285 ? -10.727 -13.508 5.73 1 98.25 285 LEU A CA 1
ATOM 2367 C C . LEU A 1 285 ? -12.086 -13.719 5.078 1 98.25 285 LEU A C 1
ATOM 2369 O O . LEU A 1 285 ? -12.219 -14.5 4.133 1 98.25 285 LEU A O 1
ATOM 2373 N N . GLU A 1 286 ? -13.07 -13.039 5.625 1 97.88 286 GLU A N 1
ATOM 2374 C CA . GLU A 1 286 ? -14.406 -13.164 5.055 1 97.88 286 GLU A CA 1
ATOM 2375 C C . GLU A 1 286 ? -14.461 -12.562 3.65 1 97.88 286 GLU A C 1
ATOM 2377 O O . GLU A 1 286 ? -15.047 -13.156 2.742 1 97.88 286 GLU A O 1
ATOM 2382 N N . GLU A 1 287 ? -13.828 -11.445 3.508 1 96.69 287 GLU A N 1
ATOM 2383 C CA . GLU A 1 287 ? -13.805 -10.812 2.193 1 96.69 287 GLU A CA 1
ATOM 2384 C C . GLU A 1 287 ? -13.008 -11.648 1.194 1 96.69 287 GLU A C 1
ATOM 2386 O O . GLU A 1 287 ? -13.305 -11.648 -0.002 1 96.69 287 GLU A O 1
ATOM 2391 N N . LEU A 1 288 ? -12.023 -12.383 1.708 1 97.31 288 LEU A N 1
ATOM 2392 C CA . LEU A 1 288 ? -11.258 -13.297 0.87 1 97.31 288 LEU A CA 1
ATOM 2393 C C . LEU A 1 288 ? -12.016 -14.602 0.66 1 97.31 288 LEU A C 1
ATOM 2395 O O . LEU A 1 288 ? -11.562 -15.477 -0.082 1 97.31 288 LEU A O 1
ATOM 2399 N N . GLN A 1 289 ? -13.094 -14.758 1.382 1 96.5 289 GLN A N 1
ATOM 2400 C CA . GLN A 1 289 ? -14.039 -15.859 1.204 1 96.5 289 GLN A CA 1
ATOM 2401 C C . GLN A 1 289 ? -13.492 -17.156 1.786 1 96.5 289 GLN A C 1
ATOM 2403 O O . GLN A 1 289 ? -13.781 -18.234 1.276 1 96.5 289 GLN A O 1
ATOM 2408 N N . TYR A 1 290 ? -12.641 -17.016 2.779 1 97.44 290 TYR A N 1
ATOM 2409 C CA . TYR A 1 290 ? -12.156 -18.203 3.492 1 97.44 290 TYR A CA 1
ATOM 2410 C C . TYR A 1 290 ? -13.094 -18.562 4.637 1 97.44 290 TYR A C 1
ATOM 2412 O O . TYR A 1 290 ? -13.156 -19.734 5.047 1 97.44 290 TYR A O 1
ATOM 2420 N N . VAL A 1 291 ? -13.789 -17.562 5.145 1 97.69 291 VAL A N 1
ATOM 2421 C CA . VAL A 1 291 ? -14.711 -17.781 6.25 1 97.69 291 VAL A CA 1
ATOM 2422 C C . VAL A 1 291 ? -16.016 -17.031 5.996 1 97.69 291 VAL A C 1
ATOM 2424 O O . VAL A 1 291 ? -16.094 -16.188 5.094 1 97.69 291 VAL A O 1
ATOM 2427 N N . ASN A 1 292 ? -17.031 -17.438 6.695 1 97.06 292 ASN A N 1
ATOM 2428 C CA . ASN A 1 292 ? -18.312 -16.75 6.715 1 97.06 292 ASN A CA 1
ATOM 2429 C C . ASN A 1 292 ? -18.781 -16.484 8.141 1 97.06 292 ASN A C 1
ATOM 2431 O O . ASN A 1 292 ? -18.719 -17.359 9 1 97.06 292 ASN A O 1
ATOM 2435 N N . ILE A 1 293 ? -19.172 -15.258 8.359 1 96.62 293 ILE A N 1
ATOM 2436 C CA . ILE A 1 293 ? -19.703 -14.875 9.656 1 96.62 293 ILE A CA 1
ATOM 2437 C C . ILE A 1 293 ? -21.219 -14.891 9.617 1 96.62 293 ILE A C 1
ATOM 2439 O O . ILE A 1 293 ? -21.828 -14.227 8.773 1 96.62 293 ILE A O 1
ATOM 2443 N N . ASN A 1 294 ? -21.812 -15.656 10.477 1 95.94 294 ASN A N 1
ATOM 2444 C CA . ASN A 1 294 ? -23.266 -15.641 10.633 1 95.94 294 ASN A CA 1
ATOM 2445 C C . ASN A 1 294 ? -23.719 -14.5 11.539 1 95.94 294 ASN A C 1
ATOM 2447 O O . ASN A 1 294 ? -23.531 -14.555 12.75 1 95.94 294 ASN A O 1
ATOM 2451 N N . ASN A 1 295 ? -24.406 -13.609 11 1 91.62 295 ASN A N 1
ATOM 2452 C CA . ASN A 1 295 ? -24.781 -12.398 11.727 1 91.62 295 ASN A CA 1
ATOM 2453 C C . ASN A 1 295 ? -25.859 -12.68 12.766 1 91.62 295 ASN A C 1
ATOM 2455 O O . ASN A 1 295 ? -26.031 -11.914 13.711 1 91.62 295 ASN A O 1
ATOM 2459 N N . LEU A 1 296 ? -26.531 -13.75 12.617 1 92.69 296 LEU A N 1
ATOM 2460 C CA . LEU A 1 296 ? -27.641 -14.078 13.523 1 92.69 296 LEU A CA 1
ATOM 2461 C C . LEU A 1 296 ? -27.109 -14.609 14.852 1 92.69 296 LEU A C 1
ATOM 2463 O O . LEU A 1 296 ? -27.562 -14.18 15.914 1 92.69 296 LEU A O 1
ATOM 2467 N N . ASP A 1 297 ? -26.141 -15.562 14.812 1 93.81 297 ASP A N 1
ATOM 2468 C CA . ASP A 1 297 ? -25.688 -16.172 16.062 1 93.81 297 ASP A CA 1
ATOM 2469 C C . ASP A 1 297 ? -24.188 -15.945 16.266 1 93.81 297 ASP A C 1
ATOM 2471 O O . ASP A 1 297 ? -23.594 -16.516 17.188 1 93.81 297 ASP A O 1
ATOM 2475 N N . ASN A 1 298 ? -23.516 -15.258 15.398 1 95 298 ASN A N 1
ATOM 2476 C CA . ASN A 1 298 ? -22.125 -14.844 15.492 1 95 298 ASN A CA 1
ATOM 2477 C C . ASN A 1 298 ? -21.172 -16.016 15.305 1 95 298 ASN A C 1
ATOM 2479 O O . ASN A 1 298 ? -20 -15.945 15.664 1 95 298 ASN A O 1
ATOM 2483 N N . SER A 1 299 ? -21.703 -17.094 14.805 1 96.5 299 SER A N 1
ATOM 2484 C CA . SER A 1 299 ? -20.812 -18.219 14.516 1 96.5 299 SER A CA 1
ATOM 2485 C C . SER A 1 299 ? -19.969 -17.953 13.281 1 96.5 299 SER A C 1
ATOM 2487 O O . SER A 1 299 ? -20.359 -17.172 12.406 1 96.5 299 SER A O 1
ATOM 2489 N N . ILE A 1 300 ? -18.797 -18.578 13.258 1 97.5 300 ILE A N 1
ATOM 2490 C CA . ILE A 1 300 ? -17.891 -18.453 12.125 1 97.5 300 ILE A CA 1
ATOM 2491 C C . ILE A 1 300 ? -17.672 -19.812 11.477 1 97.5 300 ILE A C 1
ATOM 2493 O O . ILE A 1 300 ? -17.328 -20.781 12.156 1 97.5 300 ILE A O 1
ATOM 2497 N N . LYS A 1 301 ? -17.938 -19.875 10.266 1 96.06 301 LYS A N 1
ATOM 2498 C CA . LYS A 1 301 ? -17.781 -21.141 9.539 1 96.06 301 LYS A CA 1
ATOM 2499 C C . LYS A 1 301 ? -16.625 -21.062 8.539 1 96.06 301 LYS A C 1
ATOM 2501 O O . LYS A 1 301 ? -16.484 -20.062 7.836 1 96.06 301 LYS A O 1
ATOM 2506 N N . ILE A 1 302 ? -15.828 -22.125 8.516 1 96.69 302 ILE A N 1
ATOM 2507 C CA . ILE A 1 302 ? -14.773 -22.234 7.516 1 96.69 302 ILE A CA 1
ATOM 2508 C C . ILE A 1 302 ? -15.367 -22.656 6.176 1 96.69 302 ILE A C 1
ATOM 2510 O O . ILE A 1 302 ? -16.078 -23.656 6.09 1 96.69 302 ILE A O 1
ATOM 2514 N N . LYS A 1 303 ? -15.047 -21.891 5.098 1 96.81 303 LYS A N 1
ATOM 2515 C CA . LYS A 1 303 ? -15.703 -22.078 3.807 1 96.81 303 LYS A CA 1
ATOM 2516 C C . LYS A 1 303 ? -14.828 -22.891 2.857 1 96.81 303 LYS A C 1
ATOM 2518 O O . LYS A 1 303 ? -15.227 -23.188 1.729 1 96.81 303 LYS A O 1
ATOM 2523 N N . VAL A 1 304 ? -13.625 -23.297 3.305 1 98 304 VAL A N 1
ATOM 2524 C CA . VAL A 1 304 ? -12.68 -23.938 2.396 1 98 304 VAL A CA 1
ATOM 2525 C C . VAL A 1 304 ? -12.086 -25.172 3.061 1 98 304 VAL A C 1
ATOM 2527 O O . VAL A 1 304 ? -12.039 -25.266 4.289 1 98 304 VAL A O 1
ATOM 2530 N N . PRO A 1 305 ? -11.672 -26.125 2.248 1 97.75 305 PRO A N 1
ATOM 2531 C CA . PRO A 1 305 ? -10.992 -27.281 2.844 1 97.75 305 PRO A CA 1
ATOM 2532 C C . PRO A 1 305 ? -9.719 -26.906 3.592 1 97.75 305 PRO A C 1
ATOM 2534 O O . PRO A 1 305 ? -8.969 -26.031 3.133 1 97.75 305 PRO A O 1
ATOM 2537 N N . VAL A 1 306 ? -9.57 -27.5 4.723 1 97.38 306 VAL A N 1
ATOM 2538 C CA . VAL A 1 306 ? -8.359 -27.328 5.516 1 97.38 306 VAL A CA 1
ATOM 2539 C C . VAL A 1 306 ? -7.578 -28.625 5.57 1 97.38 306 VAL A C 1
ATOM 2541 O O . VAL A 1 306 ? -8.117 -29.672 5.953 1 97.38 306 VAL A O 1
ATOM 2544 N N . PHE A 1 307 ? -6.344 -28.594 5.102 1 97 307 PHE A N 1
ATOM 2545 C CA . PHE A 1 307 ? -5.469 -29.75 5.125 1 97 307 PHE A CA 1
ATOM 2546 C C . PHE A 1 307 ? -4.449 -29.641 6.25 1 97 307 PHE A C 1
ATOM 2548 O O . PHE A 1 307 ? -3.908 -28.562 6.504 1 97 307 PHE A O 1
ATOM 2555 N N . TYR A 1 308 ? -4.219 -30.75 6.863 1 95.25 308 TYR A N 1
ATOM 2556 C CA . TYR A 1 308 ? -3.291 -30.781 7.988 1 95.25 308 TYR A CA 1
ATOM 2557 C C . TYR A 1 308 ? -2.025 -31.562 7.629 1 95.25 308 TYR A C 1
ATOM 2559 O O . TYR A 1 308 ? -1.937 -32.156 6.551 1 95.25 308 TYR A O 1
ATOM 2567 N N . LYS A 1 309 ? -1.097 -31.516 8.523 1 91.62 309 LYS A N 1
ATOM 2568 C CA . LYS A 1 309 ? 0.197 -32.156 8.305 1 91.62 309 LYS A CA 1
ATOM 2569 C C . LYS A 1 309 ? 0.028 -33.656 8.008 1 91.62 309 LYS A C 1
ATOM 2571 O O . LYS A 1 309 ? 0.675 -34.188 7.109 1 91.62 309 LYS A O 1
ATOM 2576 N N . ASN A 1 310 ? -0.794 -34.25 8.68 1 91 310 ASN A N 1
ATOM 2577 C CA . ASN A 1 310 ? -1.015 -35.688 8.492 1 91 310 ASN A CA 1
ATOM 2578 C C . ASN A 1 310 ? -1.669 -36 7.148 1 91 310 ASN A C 1
ATOM 2580 O O . ASN A 1 310 ? -1.484 -37.062 6.59 1 91 310 ASN A O 1
ATOM 2584 N N . ASP A 1 311 ? -2.477 -35.094 6.688 1 94.38 311 ASP A N 1
ATOM 2585 C CA . ASP A 1 311 ? -3.125 -35.281 5.391 1 94.38 311 ASP A CA 1
ATOM 2586 C C . ASP A 1 311 ? -2.092 -35.344 4.27 1 94.38 311 ASP A C 1
ATOM 2588 O O . ASP A 1 311 ? -2.35 -35.938 3.223 1 94.38 311 ASP A O 1
ATOM 2592 N N . GLN A 1 312 ? -0.946 -34.812 4.523 1 93.06 312 GLN A N 1
ATOM 2593 C CA . GLN A 1 312 ? 0.096 -34.781 3.502 1 93.06 312 GLN A CA 1
ATOM 2594 C C . GLN A 1 312 ? 0.594 -36.188 3.182 1 93.06 312 GLN A C 1
ATOM 2596 O O . GLN A 1 312 ? 0.987 -36.469 2.047 1 93.06 312 GLN A O 1
ATOM 2601 N N . ILE A 1 313 ? 0.553 -36.969 4.16 1 94.38 313 ILE A N 1
ATOM 2602 C CA . ILE A 1 313 ? 0.972 -38.344 3.953 1 94.38 313 ILE A CA 1
ATOM 2603 C C . ILE A 1 313 ? 0.01 -39.031 2.99 1 94.38 313 ILE A C 1
ATOM 2605 O O . ILE A 1 313 ? 0.44 -39.719 2.057 1 94.38 313 ILE A O 1
ATOM 2609 N N . ILE A 1 314 ? -1.221 -38.812 3.229 1 96.56 314 ILE A N 1
ATOM 2610 C CA . ILE A 1 314 ? -2.256 -39.406 2.387 1 96.56 314 ILE A CA 1
ATOM 2611 C C . ILE A 1 314 ? -2.158 -38.844 0.974 1 96.56 314 ILE A C 1
ATOM 2613 O O . ILE A 1 314 ? -2.258 -39.562 -0.008 1 96.56 314 ILE A O 1
ATOM 2617 N N . ILE A 1 315 ? -1.939 -37.625 0.845 1 97.25 315 ILE A N 1
ATOM 2618 C CA . ILE A 1 315 ? -1.842 -36.938 -0.44 1 97.25 315 ILE A CA 1
ATOM 2619 C C . ILE A 1 315 ? -0.642 -37.469 -1.219 1 97.25 315 ILE A C 1
ATOM 2621 O O . ILE A 1 315 ? -0.721 -37.656 -2.434 1 97.25 315 ILE A O 1
ATOM 2625 N N . LYS A 1 316 ? 0.41 -37.719 -0.531 1 97.12 316 LYS A N 1
ATOM 2626 C CA . LYS A 1 316 ? 1.597 -38.281 -1.175 1 97.12 316 LYS A CA 1
ATOM 2627 C C . LYS A 1 316 ? 1.328 -39.688 -1.7 1 97.12 316 LYS A C 1
ATOM 2629 O O . LYS A 1 316 ? 1.845 -40.062 -2.752 1 97.12 316 LYS A O 1
ATOM 2634 N N . GLU A 1 317 ? 0.564 -40.406 -0.98 1 97.44 317 GLU A N 1
ATOM 2635 C CA . GLU A 1 317 ? 0.189 -41.719 -1.436 1 97.44 317 GLU A CA 1
ATOM 2636 C C . GLU A 1 317 ? -0.661 -41.656 -2.701 1 97.44 317 GLU A C 1
ATOM 2638 O O . GLU A 1 317 ? -0.448 -42.438 -3.641 1 97.44 317 GLU A O 1
ATOM 2643 N N . ILE A 1 318 ? -1.568 -40.812 -2.678 1 98.06 318 ILE A N 1
ATOM 2644 C CA . ILE A 1 318 ? -2.406 -40.594 -3.855 1 98.06 318 ILE A CA 1
ATOM 2645 C C . ILE A 1 318 ? -1.547 -40.125 -5.027 1 98.06 318 ILE A C 1
ATOM 2647 O O . ILE A 1 318 ? -1.733 -40.594 -6.16 1 98.06 318 ILE A O 1
ATOM 2651 N N . ALA A 1 319 ? -0.638 -39.25 -4.758 1 98.44 319 ALA A N 1
ATOM 2652 C CA . ALA A 1 319 ? 0.274 -38.719 -5.777 1 98.44 319 ALA A CA 1
ATOM 2653 C C . ALA A 1 319 ? 1.081 -39.875 -6.41 1 98.44 319 ALA A C 1
ATOM 2655 O O . ALA A 1 319 ? 1.207 -39.938 -7.633 1 98.44 319 ALA A O 1
ATOM 2656 N N . ASN A 1 320 ? 1.574 -40.688 -5.551 1 97.69 320 ASN A N 1
ATOM 2657 C CA . ASN A 1 320 ? 2.352 -41.812 -6.047 1 97.69 320 ASN A CA 1
ATOM 2658 C C . ASN A 1 320 ? 1.515 -42.719 -6.941 1 97.69 320 ASN A C 1
ATOM 2660 O O . ASN A 1 320 ? 1.996 -43.219 -7.973 1 97.69 320 ASN A O 1
ATOM 2664 N N . LEU A 1 321 ? 0.356 -42.969 -6.516 1 98.19 321 LEU A N 1
ATOM 2665 C CA . LEU A 1 321 ? -0.557 -43.781 -7.297 1 98.19 321 LEU A CA 1
ATOM 2666 C C . LEU A 1 321 ? -0.819 -43.156 -8.664 1 98.19 321 LEU A C 1
ATOM 2668 O O . LEU A 1 321 ? -0.695 -43.844 -9.688 1 98.19 321 LEU A O 1
ATOM 2672 N N . ILE A 1 322 ? -1.123 -41.938 -8.703 1 98.5 322 ILE A N 1
ATOM 2673 C CA . ILE A 1 322 ? -1.499 -41.25 -9.938 1 98.5 322 ILE A CA 1
ATOM 2674 C C . ILE A 1 322 ? -0.273 -41.062 -10.836 1 98.5 322 ILE A C 1
ATOM 2676 O O . ILE A 1 322 ? -0.3 -41.469 -12.008 1 98.5 322 ILE A O 1
ATOM 2680 N N . LEU A 1 323 ? 0.783 -40.562 -10.289 1 98.38 323 LEU A N 1
ATOM 2681 C CA . LEU A 1 323 ? 1.955 -40.219 -11.078 1 98.38 323 LEU A CA 1
ATOM 2682 C C . LEU A 1 323 ? 2.625 -41.469 -11.648 1 98.38 323 LEU A C 1
ATOM 2684 O O . LEU A 1 323 ? 3.125 -41.438 -12.773 1 98.38 323 LEU A O 1
ATOM 2688 N N . SER A 1 324 ? 2.596 -42.531 -10.891 1 97.5 324 SER A N 1
ATOM 2689 C CA . SER A 1 324 ? 3.162 -43.781 -11.398 1 97.5 324 SER A CA 1
ATOM 2690 C C . SER A 1 324 ? 2.355 -44.312 -12.578 1 97.5 324 SER A C 1
ATOM 2692 O O . SER A 1 324 ? 2.912 -44.906 -13.492 1 97.5 324 SER A O 1
ATOM 2694 N N . ASN A 1 325 ? 1.121 -44.062 -12.531 1 97.62 325 ASN A N 1
ATOM 2695 C CA . ASN A 1 325 ? 0.245 -44.625 -13.562 1 97.62 325 ASN A CA 1
ATOM 2696 C C . ASN A 1 325 ? 0.253 -43.75 -14.82 1 97.62 325 ASN A C 1
ATOM 2698 O O . ASN A 1 325 ? -0.04 -44.219 -15.914 1 97.62 325 ASN A O 1
ATOM 2702 N N . ILE A 1 326 ? 0.644 -42.5 -14.68 1 97.5 326 ILE A N 1
ATOM 2703 C CA . ILE A 1 326 ? 0.598 -41.625 -15.867 1 97.5 326 ILE A CA 1
ATOM 2704 C C . ILE A 1 326 ? 2.016 -41.406 -16.375 1 97.5 326 ILE A C 1
ATOM 2706 O O . ILE A 1 326 ? 2.203 -40.781 -17.438 1 97.5 326 ILE A O 1
ATOM 2710 N N . PHE A 1 327 ? 3.006 -41.844 -15.75 1 97.12 327 PHE A N 1
ATOM 2711 C CA . PHE A 1 327 ? 4.406 -41.531 -16.016 1 97.12 327 PHE A CA 1
ATOM 2712 C C . PHE A 1 327 ? 4.77 -41.875 -17.453 1 97.12 327 PHE A C 1
ATOM 2714 O O . PHE A 1 327 ? 5.375 -41.062 -18.156 1 97.12 327 PHE A O 1
ATOM 2721 N N . SER A 1 328 ? 4.422 -43.062 -17.844 1 96 328 SER A N 1
ATOM 2722 C CA . SER A 1 328 ? 4.797 -43.531 -19.188 1 96 328 SER A CA 1
ATOM 2723 C C . SER A 1 328 ? 4.184 -42.656 -20.266 1 96 328 SER A C 1
ATOM 2725 O O . SER A 1 328 ? 4.824 -42.344 -21.281 1 96 328 SER A O 1
ATOM 2727 N N . ILE A 1 329 ? 3.008 -42.219 -20.031 1 94.62 329 ILE A N 1
ATOM 2728 C CA . ILE A 1 329 ? 2.307 -41.375 -20.984 1 94.62 329 ILE A CA 1
ATOM 2729 C C . ILE A 1 329 ? 3.016 -40.031 -21.094 1 94.62 329 ILE A C 1
ATOM 2731 O O . ILE A 1 329 ? 3.266 -39.531 -22.203 1 94.62 329 ILE A O 1
ATOM 2735 N N . VAL A 1 330 ? 3.371 -39.438 -19.969 1 94.44 330 VAL A N 1
ATOM 2736 C CA . VAL A 1 330 ? 4.012 -38.125 -19.922 1 94.44 330 VAL A CA 1
ATOM 2737 C C . VAL A 1 330 ? 5.418 -38.219 -20.516 1 94.44 330 VAL A C 1
ATOM 2739 O O . VAL A 1 330 ? 5.82 -37.375 -21.312 1 94.44 330 VAL A O 1
ATOM 2742 N N . LYS A 1 331 ? 6.102 -39.219 -20.141 1 93.5 331 LYS A N 1
ATOM 2743 C CA . LYS A 1 331 ? 7.453 -39.438 -20.656 1 93.5 331 LYS A CA 1
ATOM 2744 C C . LYS A 1 331 ? 7.449 -39.531 -22.188 1 93.5 331 LYS A C 1
ATOM 2746 O O . LYS A 1 331 ? 8.289 -38.938 -22.844 1 93.5 331 LYS A O 1
ATOM 2751 N N . GLU A 1 332 ? 6.574 -40.281 -22.703 1 91.31 332 GLU A N 1
ATOM 2752 C CA . GLU A 1 332 ? 6.469 -40.469 -24.156 1 91.31 332 GLU A CA 1
ATOM 2753 C C . GLU A 1 332 ? 6.113 -39.125 -24.828 1 91.31 332 GLU A C 1
ATOM 2755 O O . GLU A 1 332 ? 6.598 -38.844 -25.922 1 91.31 332 GLU A O 1
ATOM 2760 N N . SER A 1 333 ? 5.281 -38.406 -24.234 1 88.06 333 SER A N 1
ATOM 2761 C CA . SER A 1 333 ? 4.891 -37.094 -24.781 1 88.06 333 SER A CA 1
ATOM 2762 C C . SER A 1 333 ? 6.086 -36.156 -24.859 1 88.06 333 SER A C 1
ATOM 2764 O O . SER A 1 333 ? 6.258 -35.469 -25.859 1 88.06 333 SER A O 1
ATOM 2766 N N . PHE A 1 334 ? 6.898 -36.094 -23.875 1 87.06 334 PHE A N 1
ATOM 2767 C CA . PHE A 1 334 ? 8.078 -35.25 -23.859 1 87.06 334 PHE A CA 1
ATOM 2768 C C . PHE A 1 334 ? 9.117 -35.719 -24.844 1 87.06 334 PHE A C 1
ATOM 2770 O O . PHE A 1 334 ? 9.789 -34.938 -25.5 1 87.06 334 PHE A O 1
ATOM 2777 N N . LYS A 1 335 ? 9.211 -37 -24.938 1 86.12 335 LYS A N 1
ATOM 2778 C CA . LYS A 1 335 ? 10.117 -37.562 -25.922 1 86.12 335 LYS A CA 1
ATOM 2779 C C . LYS A 1 335 ? 9.695 -37.188 -27.344 1 86.12 335 LYS A C 1
ATOM 2781 O O . LYS A 1 335 ? 10.531 -36.844 -28.188 1 86.12 335 LYS A O 1
ATOM 2786 N N . ASN A 1 336 ? 8.469 -37.281 -27.594 1 81.5 336 ASN A N 1
ATOM 2787 C CA . ASN A 1 336 ? 7.938 -36.938 -28.906 1 81.5 336 ASN A CA 1
ATOM 2788 C C . ASN A 1 336 ? 8.188 -35.469 -29.25 1 81.5 336 ASN A C 1
ATOM 2790 O O . ASN A 1 336 ? 8.414 -35.125 -30.406 1 81.5 336 ASN A O 1
ATOM 2794 N N . LEU A 1 337 ? 8.031 -34.688 -28.328 1 78.38 337 LEU A N 1
ATOM 2795 C CA . LEU A 1 337 ? 8.273 -33.25 -28.516 1 78.38 337 LEU A CA 1
ATOM 2796 C C . LEU A 1 337 ? 9.734 -33 -28.859 1 78.38 337 LEU A C 1
ATOM 2798 O O . LEU A 1 337 ? 10.031 -32.156 -29.734 1 78.38 337 LEU A O 1
ATOM 2802 N N . LYS A 1 338 ? 10.562 -33.625 -28.141 1 78.19 338 LYS A N 1
ATOM 2803 C CA . LYS A 1 338 ? 11.992 -33.5 -28.375 1 78.19 338 LYS A CA 1
ATOM 2804 C C . LYS A 1 338 ? 12.383 -34.031 -29.75 1 78.19 338 LYS A C 1
ATOM 2806 O O . LYS A 1 338 ? 13.141 -33.375 -30.484 1 78.19 338 LYS A O 1
ATOM 2811 N N . ASP A 1 339 ? 11.875 -35.062 -30.031 1 79.69 339 ASP A N 1
ATOM 2812 C CA . ASP A 1 339 ? 12.242 -35.75 -31.266 1 79.69 339 ASP A CA 1
ATOM 2813 C C . ASP A 1 339 ? 11.703 -35 -32.5 1 79.69 339 ASP A C 1
ATOM 2815 O O . ASP A 1 339 ? 12.328 -35.031 -33.562 1 79.69 339 ASP A O 1
ATOM 2819 N N . ASN A 1 340 ? 10.625 -34.406 -32.312 1 73.38 340 ASN A N 1
ATOM 2820 C CA . ASN A 1 340 ? 10.008 -33.75 -33.438 1 73.38 340 ASN A CA 1
ATOM 2821 C C . ASN A 1 340 ? 10.531 -32.312 -33.625 1 73.38 340 ASN A C 1
ATOM 2823 O O . ASN A 1 340 ? 10.133 -31.609 -34.531 1 73.38 340 ASN A O 1
ATOM 2827 N N . GLN A 1 341 ? 11.414 -32.031 -32.875 1 65.69 341 GLN A N 1
ATOM 2828 C CA . GLN A 1 341 ? 12.141 -30.781 -32.969 1 65.69 341 GLN A CA 1
ATOM 2829 C C . GLN A 1 341 ? 11.188 -29.609 -33.125 1 65.69 341 GLN A C 1
ATOM 2831 O O . GLN A 1 341 ? 11.344 -28.781 -34.031 1 65.69 341 GLN A O 1
ATOM 2836 N N . VAL A 1 342 ? 10.305 -29.578 -32.406 1 68.5 342 VAL A N 1
ATOM 2837 C CA . VAL A 1 342 ? 9.352 -28.484 -32.5 1 68.5 342 VAL A CA 1
ATOM 2838 C C . VAL A 1 342 ? 10.078 -27.141 -32.438 1 68.5 342 VAL A C 1
ATOM 2840 O O . VAL A 1 342 ? 10.852 -26.906 -31.5 1 68.5 342 VAL A O 1
ATOM 2843 N N . ASP A 1 343 ? 9.977 -26.547 -33.531 1 82.81 343 ASP A N 1
ATOM 2844 C CA . ASP A 1 343 ? 10.633 -25.266 -33.719 1 82.81 343 ASP A CA 1
ATOM 2845 C C . ASP A 1 343 ? 9.961 -24.172 -32.875 1 82.81 343 ASP A C 1
ATOM 2847 O O . ASP A 1 343 ? 9.172 -23.375 -33.375 1 82.81 343 ASP A O 1
ATOM 2851 N N . LEU A 1 344 ? 10.305 -24.172 -31.609 1 90.38 344 LEU A N 1
ATOM 2852 C CA . LEU A 1 344 ? 9.75 -23.156 -30.719 1 90.38 344 LEU A CA 1
ATOM 2853 C C . LEU A 1 344 ? 10.695 -21.984 -30.578 1 90.38 344 LEU A C 1
ATOM 2855 O O . LEU A 1 344 ? 11.914 -22.141 -30.703 1 90.38 344 LEU A O 1
ATOM 2859 N N . THR A 1 345 ? 10.109 -20.891 -30.391 1 93.62 345 THR A N 1
ATOM 2860 C CA . THR A 1 345 ? 10.883 -19.656 -30.203 1 93.62 345 THR A CA 1
ATOM 2861 C C . THR A 1 345 ? 11.961 -19.844 -29.141 1 93.62 345 THR A C 1
ATOM 2863 O O . THR A 1 345 ? 13.109 -19.469 -29.344 1 93.62 345 THR A O 1
ATOM 2866 N N . SER A 1 346 ? 11.609 -20.453 -28.062 1 93.19 346 SER A N 1
ATOM 2867 C CA . SER A 1 346 ? 12.531 -20.656 -26.938 1 93.19 346 SER A CA 1
ATOM 2868 C C . SER A 1 346 ? 13.719 -21.516 -27.359 1 93.19 346 SER A C 1
ATOM 2870 O O . SER A 1 346 ? 14.859 -21.234 -26.984 1 93.19 346 SER A O 1
ATOM 2872 N N . ILE A 1 347 ? 13.43 -22.453 -28.109 1 90.06 347 ILE A N 1
ATOM 2873 C CA . ILE A 1 347 ? 14.469 -23.375 -28.547 1 90.06 347 ILE A CA 1
ATOM 2874 C C . ILE A 1 347 ? 15.398 -22.672 -29.531 1 90.06 347 ILE A C 1
ATOM 2876 O O . ILE A 1 347 ? 16.625 -22.844 -29.484 1 90.06 347 ILE A O 1
ATOM 2880 N N . LYS A 1 348 ? 14.828 -21.922 -30.406 1 92.06 348 LYS A N 1
ATOM 2881 C CA . LYS A 1 348 ? 15.625 -21.141 -31.328 1 92.06 348 LYS A CA 1
ATOM 2882 C C . LYS A 1 348 ? 16.594 -20.219 -30.594 1 92.06 348 LYS A C 1
ATOM 2884 O O . LYS A 1 348 ? 17.719 -19.984 -31.062 1 92.06 348 LYS A O 1
ATOM 2889 N N . HIS A 1 349 ? 16.172 -19.734 -29.516 1 95.12 349 HIS A N 1
ATOM 2890 C CA . HIS A 1 349 ? 16.984 -18.812 -28.734 1 95.12 349 HIS A CA 1
ATOM 2891 C C . HIS A 1 349 ? 17.953 -19.578 -27.828 1 95.12 349 HIS A C 1
ATOM 2893 O O . HIS A 1 349 ? 18.688 -18.953 -27.047 1 95.12 349 HIS A O 1
ATOM 2899 N N . GLY A 1 350 ? 17.906 -20.875 -27.844 1 90.75 350 GLY A N 1
ATOM 2900 C CA . GLY A 1 350 ? 18.875 -21.688 -27.125 1 90.75 350 GLY A CA 1
ATOM 2901 C C . GLY A 1 350 ? 18.469 -21.969 -25.688 1 90.75 350 GLY A C 1
ATOM 2902 O O . GLY A 1 350 ? 19.281 -22.391 -24.875 1 90.75 350 GLY A O 1
ATOM 2903 N N . VAL A 1 351 ? 17.234 -21.75 -25.375 1 92.69 351 VAL A N 1
ATOM 2904 C CA . VAL A 1 351 ? 16.734 -22.062 -24.047 1 92.69 351 VAL A CA 1
ATOM 2905 C C . VAL A 1 351 ? 16.688 -23.578 -23.859 1 92.69 351 VAL A C 1
ATOM 2907 O O . VAL A 1 351 ? 16.328 -24.312 -24.797 1 92.69 351 VAL A O 1
ATOM 2910 N N . ASN A 1 352 ? 17.062 -23.969 -22.719 1 89.12 352 ASN A N 1
ATOM 2911 C CA . ASN A 1 352 ? 17.062 -25.406 -22.422 1 89.12 352 ASN A CA 1
ATOM 2912 C C . ASN A 1 352 ? 15.664 -26 -22.562 1 89.12 352 ASN A C 1
ATOM 2914 O O . ASN A 1 352 ? 14.703 -25.469 -22 1 89.12 352 ASN A O 1
ATOM 2918 N N . ILE A 1 353 ? 15.594 -27.031 -23.266 1 87.94 353 ILE A N 1
ATOM 2919 C CA . ILE A 1 353 ? 14.312 -27.672 -23.531 1 87.94 353 ILE A CA 1
ATOM 2920 C C . ILE A 1 353 ? 13.672 -28.141 -22.234 1 87.94 353 ILE A C 1
ATOM 2922 O O . ILE A 1 353 ? 12.445 -28.188 -22.125 1 87.94 353 ILE A O 1
ATOM 2926 N N . LYS A 1 354 ? 14.469 -28.484 -21.266 1 87.88 354 LYS A N 1
ATOM 2927 C CA . LYS A 1 354 ? 13.945 -28.922 -19.984 1 87.88 354 LYS A CA 1
ATOM 2928 C C . LYS A 1 354 ? 13.242 -27.781 -19.25 1 87.88 354 LYS A C 1
ATOM 2930 O O . LYS A 1 354 ? 12.328 -28.016 -18.469 1 87.88 354 LYS A O 1
ATOM 2935 N N . GLU A 1 355 ? 13.688 -26.578 -19.516 1 89.81 355 GLU A N 1
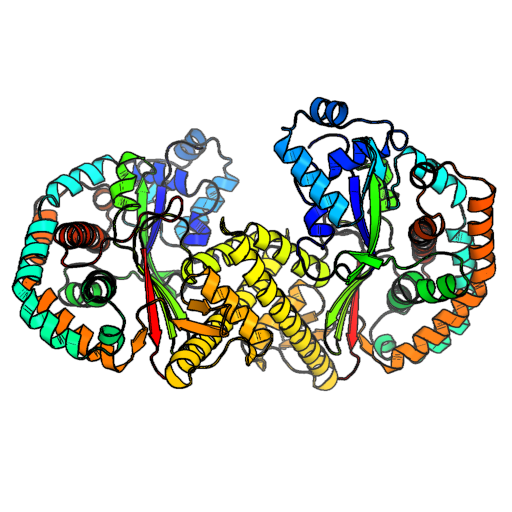ATOM 2936 C CA . GLU A 1 355 ? 12.984 -25.422 -18.969 1 89.81 355 GLU A CA 1
ATOM 2937 C C . GLU A 1 355 ? 11.648 -25.203 -19.672 1 89.81 355 GLU A C 1
ATOM 2939 O O . GLU A 1 355 ? 10.656 -24.859 -19.031 1 89.81 355 GLU A O 1
ATOM 2944 N N . VAL A 1 356 ? 11.664 -25.469 -20.906 1 89.44 356 VAL A N 1
ATOM 2945 C CA . VAL A 1 356 ? 10.43 -25.375 -21.688 1 89.44 356 VAL A CA 1
ATOM 2946 C C . VAL A 1 356 ? 9.445 -26.453 -21.234 1 89.44 356 VAL A C 1
ATOM 2948 O O . VAL A 1 356 ? 8.234 -26.219 -21.219 1 89.44 356 VAL A O 1
ATOM 2951 N N . GLY A 1 357 ? 10.016 -27.547 -20.844 1 88.81 357 GLY A N 1
ATOM 2952 C CA . GLY A 1 357 ? 9.211 -2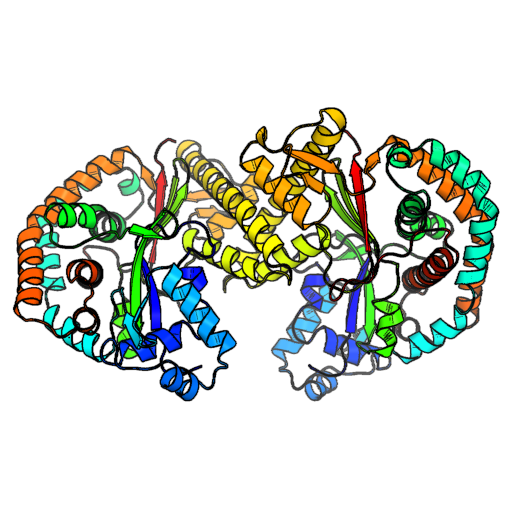8.672 -20.375 1 88.81 357 GLY A CA 1
ATOM 2953 C C . GLY A 1 357 ? 8.367 -28.328 -19.172 1 88.81 357 GLY A C 1
ATOM 2954 O O . GLY A 1 357 ? 7.281 -28.875 -18.984 1 88.81 357 GLY A O 1
ATOM 2955 N N . ASN A 1 358 ? 8.859 -27.453 -18.328 1 89.44 358 ASN A N 1
ATOM 2956 C CA . ASN A 1 358 ? 8.094 -27 -17.172 1 89.44 358 ASN A CA 1
ATOM 2957 C C . ASN A 1 358 ? 6.746 -26.422 -17.578 1 89.44 358 ASN A C 1
ATOM 2959 O O . ASN A 1 358 ? 5.711 -26.781 -17.031 1 89.44 358 ASN A O 1
ATOM 2963 N N . GLU A 1 359 ? 6.781 -25.562 -18.562 1 87.88 359 GLU A N 1
ATOM 2964 C CA . GLU A 1 359 ? 5.551 -24.938 -19.047 1 87.88 359 GLU A CA 1
ATOM 2965 C C . GLU A 1 359 ? 4.684 -25.953 -19.797 1 87.88 359 GLU A C 1
ATOM 2967 O O . GLU A 1 359 ? 3.453 -25.891 -19.734 1 87.88 359 GLU A O 1
ATOM 2972 N N . LEU A 1 360 ? 5.328 -26.812 -20.453 1 88 360 LEU A N 1
ATOM 2973 C CA . LEU A 1 360 ? 4.574 -27.844 -21.156 1 88 360 LEU A CA 1
ATOM 2974 C C . LEU A 1 360 ? 3.771 -28.688 -20.156 1 88 360 LEU A C 1
ATOM 2976 O O . LEU A 1 360 ? 2.637 -29.078 -20.453 1 88 360 LEU A O 1
ATOM 2980 N N . TRP A 1 361 ? 4.391 -29 -19.109 1 92.25 361 TRP A N 1
ATOM 2981 C CA . TRP A 1 361 ? 3.662 -29.734 -18.094 1 92.25 361 TRP A CA 1
ATOM 2982 C C . TRP A 1 361 ? 2.449 -28.938 -17.609 1 92.25 361 TRP A C 1
ATOM 2984 O O . TRP A 1 361 ? 1.375 -29.516 -17.406 1 92.25 361 TRP A O 1
ATOM 2994 N N . HIS A 1 362 ? 2.553 -27.672 -17.453 1 90.44 362 HIS A N 1
ATOM 2995 C CA . HIS A 1 362 ? 1.43 -26.844 -17.047 1 90.44 362 HIS A CA 1
ATOM 2996 C C . HIS A 1 362 ? 0.285 -26.922 -18.047 1 90.44 362 HIS A C 1
ATOM 2998 O O . HIS A 1 362 ? -0.883 -27 -17.656 1 90.44 362 HIS A O 1
ATOM 3004 N N . GLN A 1 363 ? 0.639 -26.953 -19.25 1 88.19 363 GLN A N 1
ATOM 3005 C CA . GLN A 1 363 ? -0.392 -27.094 -20.266 1 88.19 363 GLN A CA 1
ATOM 3006 C C . GLN A 1 363 ? -1.035 -28.469 -20.234 1 88.19 363 GLN A C 1
ATOM 3008 O O . GLN A 1 363 ? -2.258 -28.594 -20.328 1 88.19 363 GLN A O 1
ATOM 3013 N N . ILE A 1 364 ? -0.181 -29.406 -20.062 1 91.31 364 ILE A N 1
ATOM 3014 C CA . ILE A 1 364 ? -0.664 -30.797 -20.031 1 91.31 364 ILE A CA 1
ATOM 3015 C C . ILE A 1 364 ? -1.636 -30.969 -18.859 1 91.31 364 ILE A C 1
ATOM 3017 O O . ILE A 1 364 ? -2.76 -31.438 -19.062 1 91.31 364 ILE A O 1
ATOM 3021 N N . PHE A 1 365 ? -1.152 -30.625 -17.703 1 94 365 PHE A N 1
ATOM 3022 C CA . PHE A 1 365 ? -2.029 -30.906 -16.578 1 94 365 PHE A CA 1
ATOM 3023 C C . PHE A 1 365 ? -3.195 -29.922 -16.531 1 94 365 PHE A C 1
ATOM 3025 O O . PHE A 1 365 ? -4.25 -30.219 -15.969 1 94 365 PHE A O 1
ATOM 3032 N N . GLY A 1 366 ? -3.059 -28.703 -17.141 1 91.69 366 GLY A N 1
ATOM 3033 C CA . GLY A 1 366 ? -4.203 -27.812 -17.328 1 91.69 366 GLY A CA 1
ATOM 3034 C C . GLY A 1 366 ? -5.32 -28.453 -18.141 1 91.69 366 GLY A C 1
ATOM 3035 O O . GLY A 1 366 ? -6.48 -28.422 -17.719 1 91.69 366 GLY A O 1
ATOM 3036 N N . PHE A 1 367 ? -4.961 -29.031 -19.234 1 91 367 PHE A N 1
ATOM 3037 C CA . PHE A 1 367 ? -5.934 -29.703 -20.094 1 91 367 PHE A CA 1
ATOM 3038 C C . PHE A 1 367 ? -6.512 -30.922 -19.375 1 91 367 PHE A C 1
ATOM 3040 O O . PHE A 1 367 ? -7.688 -31.25 -19.562 1 91 367 PHE A O 1
ATOM 3047 N N . THR A 1 368 ? -5.637 -31.531 -18.672 1 95.56 368 THR A N 1
ATOM 3048 C CA . THR A 1 368 ? -6.109 -32.656 -17.906 1 95.56 368 THR A CA 1
ATOM 3049 C C . THR A 1 368 ? -7.145 -32.25 -16.875 1 95.56 368 THR A C 1
ATOM 3051 O O . THR A 1 368 ? -8.188 -32.875 -16.719 1 95.56 368 THR A O 1
ATOM 3054 N N . SER A 1 369 ? -6.828 -31.188 -16.188 1 95.25 369 SER A N 1
ATOM 3055 C CA . SER A 1 369 ? -7.746 -30.641 -15.188 1 95.25 369 SER A CA 1
ATOM 3056 C C . SER A 1 369 ? -9.086 -30.281 -15.812 1 95.25 369 SER A C 1
ATOM 3058 O O . SER A 1 369 ? -10.141 -30.562 -15.234 1 95.25 369 SER A O 1
ATOM 3060 N N . GLU A 1 370 ? -9.047 -29.703 -17.016 1 93 370 GLU A N 1
ATOM 3061 C CA . GLU A 1 370 ? -10.273 -29.359 -17.719 1 93 370 GLU A CA 1
ATOM 3062 C C . GLU A 1 370 ? -11.094 -30.609 -18.031 1 93 370 GLU A C 1
ATOM 3064 O O . GLU A 1 370 ? -12.32 -30.609 -17.891 1 93 370 GLU A O 1
ATOM 3069 N N . TYR A 1 371 ? -10.445 -31.562 -18.422 1 95.06 371 TYR A N 1
ATOM 3070 C CA . TYR A 1 371 ? -11.117 -32.812 -18.781 1 95.06 371 TYR A CA 1
ATOM 3071 C C . TYR A 1 371 ? -11.727 -33.469 -17.547 1 95.06 371 TYR A C 1
ATOM 3073 O O . TYR A 1 371 ? -12.867 -33.938 -17.578 1 95.06 371 TYR A O 1
ATOM 3081 N N . LEU A 1 372 ? -10.953 -33.531 -16.484 1 97.31 372 LEU A N 1
ATOM 3082 C CA . LEU A 1 372 ? -11.438 -34.125 -15.242 1 97.31 372 LEU A CA 1
ATOM 3083 C C . LEU A 1 372 ? -12.656 -33.406 -14.719 1 97.31 372 LEU A C 1
ATOM 3085 O O . LEU A 1 372 ? -13.578 -34 -14.18 1 97.31 372 LEU A O 1
ATOM 3089 N N . ALA A 1 373 ? -12.672 -32.094 -14.836 1 95.88 373 ALA A N 1
ATOM 3090 C CA . ALA A 1 373 ? -13.82 -31.281 -14.43 1 95.88 373 ALA A CA 1
ATOM 3091 C C . ALA A 1 373 ? -15.039 -31.578 -15.289 1 95.88 373 ALA A C 1
ATOM 3093 O O . ALA A 1 373 ? -16.156 -31.719 -14.773 1 95.88 373 ALA A O 1
ATOM 3094 N N . LYS A 1 374 ? -14.844 -31.672 -16.594 1 95.25 374 LYS A N 1
ATOM 3095 C CA . LYS A 1 374 ? -15.922 -31.969 -17.516 1 95.25 374 LYS A CA 1
ATOM 3096 C C . LYS A 1 374 ? -16.562 -33.312 -17.203 1 95.25 374 LYS A C 1
ATOM 3098 O O . LYS A 1 374 ? -17.766 -33.5 -17.344 1 95.25 374 LYS A O 1
ATOM 3103 N N . LYS A 1 375 ? -15.781 -34.219 -16.703 1 97.12 375 LYS A N 1
ATOM 3104 C CA . LYS A 1 375 ? -16.25 -35.594 -16.406 1 97.12 375 LYS A CA 1
ATOM 3105 C C . LYS A 1 375 ? -16.828 -35.656 -14.992 1 97.12 375 LYS A C 1
ATOM 3107 O O . LYS A 1 375 ? -17.344 -36.719 -14.586 1 97.12 375 LYS A O 1
ATOM 3112 N N . GLY A 1 376 ? -16.656 -34.625 -14.219 1 96.5 376 GLY A N 1
ATOM 3113 C CA . GLY A 1 376 ? -17.219 -34.594 -12.883 1 96.5 376 GLY A CA 1
ATOM 3114 C C . GLY A 1 376 ? -16.344 -35.281 -11.852 1 96.5 376 GLY A C 1
ATOM 3115 O O . GLY A 1 376 ? -16.812 -35.562 -10.734 1 96.5 376 GLY A O 1
ATOM 3116 N N . PHE A 1 377 ? -15.172 -35.625 -12.266 1 97.81 377 PHE A N 1
ATOM 3117 C CA . PHE A 1 377 ? -14.242 -36.219 -11.328 1 97.81 377 PHE A CA 1
ATOM 3118 C C . PHE A 1 377 ? -13.781 -35.219 -10.281 1 97.81 377 PHE A C 1
ATOM 3120 O O . PHE A 1 377 ? -13.57 -35.562 -9.117 1 97.81 377 PHE A O 1
ATOM 3127 N N . ILE A 1 378 ? -13.562 -34.031 -10.641 1 97.69 378 ILE A N 1
ATOM 3128 C CA . ILE A 1 378 ? -13.305 -32.906 -9.766 1 97.69 378 ILE A CA 1
ATOM 3129 C C . ILE A 1 378 ? -14.367 -31.828 -10 1 97.69 378 ILE A C 1
ATOM 3131 O O . ILE A 1 378 ? -15.141 -31.891 -10.953 1 97.69 378 ILE A O 1
ATOM 3135 N N . ILE A 1 379 ? -14.344 -30.844 -9.172 1 96.5 379 ILE A N 1
ATOM 3136 C CA . ILE A 1 379 ? -15.297 -29.75 -9.328 1 96.5 379 ILE A CA 1
ATOM 3137 C C . ILE A 1 379 ? -14.852 -28.828 -10.469 1 96.5 379 ILE A C 1
ATOM 3139 O O . ILE A 1 379 ? -13.664 -28.766 -10.797 1 96.5 379 ILE A O 1
ATOM 3143 N N . SER A 1 380 ? -15.789 -28.234 -11.078 1 93.75 380 SER A N 1
ATOM 3144 C CA . SER A 1 380 ? -15.539 -27.125 -12 1 93.75 380 SER A CA 1
ATOM 3145 C C . SER A 1 380 ? -15.758 -25.781 -11.32 1 93.75 380 SER A C 1
ATOM 3147 O O . SER A 1 380 ? -16.891 -25.375 -11.086 1 93.75 380 SER A O 1
ATOM 3149 N N . PRO A 1 381 ? -14.672 -25.094 -11.07 1 92.88 381 PRO A N 1
ATOM 3150 C CA . PRO A 1 381 ? -14.867 -23.812 -10.391 1 92.88 381 PRO A CA 1
ATOM 3151 C C . PRO A 1 381 ? -15.695 -22.828 -11.219 1 92.88 381 PRO A C 1
ATOM 3153 O O . PRO A 1 381 ? -15.625 -22.844 -12.453 1 92.88 381 PRO A O 1
ATOM 3156 N N . ASN A 1 382 ? -16.375 -21.969 -10.555 1 91.25 382 ASN A N 1
ATOM 3157 C CA . ASN A 1 382 ? -17.156 -20.922 -11.219 1 91.25 382 ASN A CA 1
ATOM 3158 C C . ASN A 1 382 ? -16.266 -19.828 -11.781 1 91.25 382 ASN A C 1
ATOM 3160 O O . ASN A 1 382 ? -15.289 -19.422 -11.148 1 91.25 382 ASN A O 1
ATOM 3164 N N . ASN A 1 383 ? -16.594 -19.453 -13 1 90 383 ASN A N 1
ATOM 3165 C CA . ASN A 1 383 ? -15.914 -18.297 -13.578 1 90 383 ASN A CA 1
ATOM 3166 C C . ASN A 1 383 ? -16.5 -16.984 -13.055 1 90 383 ASN A C 1
ATOM 3168 O O . ASN A 1 383 ? -17.656 -16.656 -13.328 1 90 383 ASN A O 1
ATOM 3172 N N . ILE A 1 384 ? -15.734 -16.312 -12.344 1 89.31 384 ILE A N 1
ATOM 3173 C CA . ILE A 1 384 ? -16.156 -15.023 -11.812 1 89.31 384 ILE A CA 1
ATOM 3174 C C . ILE A 1 384 ? -15.57 -13.898 -12.656 1 89.31 384 ILE A C 1
ATOM 3176 O O . ILE A 1 384 ? -14.352 -13.844 -12.867 1 89.31 384 ILE A O 1
ATOM 3180 N N . LYS A 1 385 ? -16.359 -12.992 -13.055 1 86.69 385 LYS A N 1
ATOM 3181 C CA . LYS A 1 385 ? -15.922 -11.891 -13.906 1 86.69 385 LYS A CA 1
ATOM 3182 C C . LYS A 1 385 ? -14.797 -11.102 -13.234 1 86.69 385 LYS A C 1
ATOM 3184 O O . LYS A 1 385 ? -14.906 -10.703 -12.078 1 86.69 385 LYS A O 1
ATOM 3189 N N . GLY A 1 386 ? -13.695 -11.008 -13.953 1 86.06 386 GLY A N 1
ATOM 3190 C CA . GLY A 1 386 ? -12.562 -10.242 -13.469 1 86.06 386 GLY A CA 1
ATOM 3191 C C . GLY A 1 386 ? -11.617 -11.062 -12.609 1 86.06 386 GLY A C 1
ATOM 3192 O O . GLY A 1 386 ? -10.469 -10.664 -12.383 1 86.06 386 GLY A O 1
ATOM 3193 N N . GLU A 1 387 ? -12.102 -12.195 -12.141 1 89.5 387 GLU A N 1
ATOM 3194 C CA . GLU A 1 387 ? -11.281 -12.984 -11.227 1 89.5 387 GLU A CA 1
ATOM 3195 C C . GLU A 1 387 ? -10.797 -14.273 -11.891 1 89.5 387 GLU A C 1
ATOM 3197 O O . GLU A 1 387 ? -9.703 -14.75 -11.602 1 89.5 387 GLU A O 1
ATOM 3202 N N . GLY A 1 388 ? -11.641 -14.805 -12.789 1 89.62 388 GLY A N 1
ATOM 3203 C CA . GLY A 1 388 ? -11.375 -16.109 -13.352 1 89.62 388 GLY A CA 1
ATOM 3204 C C . GLY A 1 388 ? -11.914 -17.25 -12.508 1 89.62 388 GLY A C 1
ATOM 3205 O O . GLY A 1 388 ? -12.836 -17.062 -11.711 1 89.62 388 GLY A O 1
ATOM 3206 N N . ARG A 1 389 ? -11.484 -18.438 -12.812 1 95.06 389 ARG A N 1
ATOM 3207 C CA . ARG A 1 389 ? -11.883 -19.641 -12.102 1 95.06 389 ARG A CA 1
ATOM 3208 C C . ARG A 1 389 ? -10.836 -20.047 -11.062 1 95.06 389 ARG A C 1
ATOM 3210 O O . ARG A 1 389 ? -9.656 -20.188 -11.383 1 95.06 389 ARG A O 1
ATOM 3217 N N . TYR A 1 390 ? -11.305 -20.219 -9.766 1 95.19 390 TYR A N 1
ATOM 3218 C CA . TYR A 1 390 ? -10.367 -20.734 -8.781 1 95.19 390 TYR A CA 1
ATOM 3219 C C . TYR A 1 390 ? -11.102 -21.203 -7.523 1 95.19 390 TYR A C 1
ATOM 3221 O O . TYR A 1 390 ? -12.258 -20.828 -7.305 1 95.19 390 TYR A O 1
ATOM 3229 N N . GLU A 1 391 ? -10.453 -22.094 -6.82 1 96.62 391 GLU A N 1
ATOM 3230 C CA . GLU A 1 391 ? -10.891 -22.531 -5.496 1 96.62 391 GLU A CA 1
ATOM 3231 C C . GLU A 1 391 ? -9.797 -22.281 -4.453 1 96.62 391 GLU A C 1
ATOM 3233 O O . GLU A 1 391 ? -8.617 -22.203 -4.789 1 96.62 391 GLU A O 1
ATOM 3238 N N . ARG A 1 392 ? -10.266 -22.141 -3.244 1 97.19 392 ARG A N 1
ATOM 3239 C CA . ARG A 1 392 ? -9.344 -21.812 -2.158 1 97.19 392 ARG A CA 1
ATOM 3240 C C . ARG A 1 392 ? -9.219 -22.969 -1.181 1 97.19 392 ARG A C 1
ATOM 3242 O O . ARG A 1 392 ? -10.125 -23.797 -1.068 1 97.19 392 ARG A O 1
ATOM 3249 N N . SER A 1 393 ? -8.117 -23.047 -0.496 1 98 393 SER A N 1
ATOM 3250 C CA . SER A 1 393 ? -7.879 -23.984 0.6 1 98 393 SER A CA 1
ATOM 3251 C C . SER A 1 393 ? -6.883 -23.406 1.606 1 98 393 SER A C 1
ATOM 3253 O O . SER A 1 393 ? -6.289 -22.359 1.372 1 98 393 SER A O 1
ATOM 3255 N N . VAL A 1 394 ? -6.789 -24.047 2.779 1 97.94 394 VAL A N 1
ATOM 3256 C CA . VAL A 1 394 ? -5.828 -23.672 3.809 1 97.94 394 VAL A CA 1
ATOM 3257 C C . VAL A 1 394 ? -5.043 -24.906 4.258 1 97.94 394 VAL A C 1
ATOM 3259 O O . VAL A 1 394 ? -5.602 -26 4.355 1 97.94 394 VAL A O 1
ATOM 3262 N N . ILE A 1 395 ? -3.803 -24.797 4.41 1 96.88 395 ILE A N 1
ATOM 3263 C CA . ILE A 1 395 ? -2.965 -25.844 4.98 1 96.88 395 ILE A CA 1
ATOM 3264 C C . ILE A 1 395 ? -2.463 -25.422 6.359 1 96.88 395 ILE A C 1
ATOM 3266 O O . ILE A 1 395 ? -1.817 -24.375 6.492 1 96.88 395 ILE A O 1
ATOM 3270 N N . LEU A 1 396 ? -2.762 -26.203 7.344 1 95.75 396 LEU A N 1
ATOM 3271 C CA . LEU A 1 396 ? -2.289 -25.969 8.703 1 95.75 396 LEU A CA 1
ATOM 3272 C C . LEU A 1 396 ? -1.284 -27.047 9.117 1 95.75 396 LEU A C 1
ATOM 3274 O O . LEU A 1 396 ? -1.637 -28.219 9.234 1 95.75 396 LEU A O 1
ATOM 3278 N N . GLU A 1 397 ? -0.084 -26.797 9.336 1 89.69 397 GLU A N 1
ATOM 3279 C CA . GLU A 1 397 ? 0.954 -27.781 9.641 1 89.69 397 GLU A CA 1
ATOM 3280 C C . GLU A 1 397 ? 1.044 -28.047 11.141 1 89.69 397 GLU A C 1
ATOM 3282 O O . GLU A 1 397 ? 1.229 -29.188 11.562 1 89.69 397 GLU A O 1
ATOM 3287 N N . ASP A 1 398 ? 1.215 -27.016 12.062 1 75.12 398 ASP A N 1
ATOM 3288 C CA . ASP A 1 398 ? 1.408 -27.234 13.492 1 75.12 398 ASP A CA 1
ATOM 3289 C C . ASP A 1 398 ? 0.356 -26.5 14.312 1 75.12 398 ASP A C 1
ATOM 3291 O O . ASP A 1 398 ? 0.609 -25.391 14.805 1 75.12 398 ASP A O 1
ATOM 3295 N N . TYR A 1 399 ? -0.718 -26.859 14.109 1 68.25 399 TYR A N 1
ATOM 3296 C CA . TYR A 1 399 ? -1.649 -26.172 15 1 68.25 399 TYR A CA 1
ATOM 3297 C C . TYR A 1 399 ? -2.447 -27.172 15.828 1 68.25 399 TYR A C 1
ATOM 3299 O O . TYR A 1 399 ? -2.686 -28.312 15.391 1 68.25 399 TYR A O 1
ATOM 3307 N N . MET B 1 1 ? -5.102 18.953 -17.031 1 39.78 1 MET B N 1
ATOM 3308 C CA . MET B 1 1 ? -5.395 19.344 -15.648 1 39.78 1 MET B CA 1
ATOM 3309 C C . MET B 1 1 ? -6.676 20.172 -15.578 1 39.78 1 MET B C 1
ATOM 3311 O O . MET B 1 1 ? -6.844 21.141 -16.312 1 39.78 1 MET B O 1
ATOM 3315 N N . ARG B 1 2 ? -7.879 19.656 -15.195 1 53.78 2 ARG B N 1
ATOM 3316 C CA . ARG B 1 2 ? -9.125 20.406 -15.164 1 53.78 2 ARG B CA 1
ATOM 3317 C C . ARG B 1 2 ? -8.938 21.766 -14.484 1 53.78 2 ARG B C 1
ATOM 3319 O O . ARG B 1 2 ? -8.414 21.828 -13.375 1 53.78 2 ARG B O 1
ATOM 3326 N N . ASP B 1 3 ? -9.039 22.797 -15.195 1 68.5 3 ASP B N 1
ATOM 3327 C CA . ASP B 1 3 ? -8.945 24.172 -14.758 1 68.5 3 ASP B CA 1
ATOM 3328 C C . ASP B 1 3 ? -10.102 24.547 -13.836 1 68.5 3 ASP B C 1
ATOM 3330 O O . ASP B 1 3 ? -11.164 23.922 -13.875 1 68.5 3 ASP B O 1
ATOM 3334 N N . ASN B 1 4 ? -9.883 24.984 -12.383 1 86.44 4 ASN B N 1
ATOM 3335 C CA . ASN B 1 4 ? -10.852 25.531 -11.445 1 86.44 4 ASN B CA 1
ATOM 3336 C C . ASN B 1 4 ? -11.297 24.5 -10.414 1 86.44 4 ASN B C 1
ATOM 3338 O O . ASN B 1 4 ? -12.406 23.969 -10.5 1 86.44 4 ASN B O 1
ATOM 3342 N N . LYS B 1 5 ? -10.492 24.203 -9.609 1 94.19 5 LYS B N 1
ATOM 3343 C CA . LYS B 1 5 ? -10.75 23.266 -8.531 1 94.19 5 LYS B CA 1
ATOM 3344 C C . LYS B 1 5 ? -10.242 23.797 -7.191 1 94.19 5 LYS B C 1
ATOM 3346 O O . LYS B 1 5 ? -9.562 24.828 -7.145 1 94.19 5 LYS B O 1
ATOM 3351 N N . LEU B 1 6 ? -10.664 23.141 -6.18 1 94.44 6 LEU B N 1
ATOM 3352 C CA . LEU B 1 6 ? -10.227 23.5 -4.836 1 94.44 6 LEU B CA 1
ATOM 3353 C C . LEU B 1 6 ? -9.211 22.5 -4.305 1 94.44 6 LEU B C 1
ATOM 3355 O O . LEU B 1 6 ? -9.281 21.312 -4.617 1 94.44 6 LEU B O 1
ATOM 3359 N N . ASN B 1 7 ? -8.234 23.016 -3.562 1 90.94 7 ASN B N 1
ATOM 3360 C CA . ASN B 1 7 ? -7.355 22.203 -2.73 1 90.94 7 ASN B CA 1
ATOM 3361 C C . ASN B 1 7 ? -7.812 22.188 -1.274 1 90.94 7 ASN B C 1
ATOM 3363 O O . ASN B 1 7 ? -8.281 23.203 -0.755 1 90.94 7 ASN B O 1
ATOM 3367 N N . PHE B 1 8 ? -7.625 21.062 -0.66 1 90.94 8 PHE B N 1
ATOM 3368 C CA . PHE B 1 8 ? -8.266 20.922 0.642 1 90.94 8 PHE B CA 1
ATOM 3369 C C . PHE B 1 8 ? -7.234 20.641 1.727 1 90.94 8 PHE B C 1
ATOM 3371 O O . PHE B 1 8 ? -6.219 19.984 1.473 1 90.94 8 PHE B O 1
ATOM 3378 N N . TYR B 1 9 ? -7.574 21.125 2.85 1 86.62 9 TYR B N 1
ATOM 3379 C CA . TYR B 1 9 ? -6.828 20.906 4.082 1 86.62 9 TYR B CA 1
ATOM 3380 C C . TYR B 1 9 ? -7.762 20.547 5.23 1 86.62 9 TYR B C 1
ATOM 3382 O O . TYR B 1 9 ? -8.93 20.938 5.234 1 86.62 9 TYR B O 1
ATOM 3390 N N . PHE B 1 10 ? -7.254 19.812 6.16 1 87.06 10 PHE B N 1
ATOM 3391 C CA . PHE B 1 10 ? -8.094 19.359 7.258 1 87.06 10 PHE B CA 1
ATOM 3392 C C . PHE B 1 10 ? -7.434 19.641 8.602 1 87.06 10 PHE B C 1
ATOM 3394 O O . PHE B 1 10 ? -6.246 19.359 8.781 1 87.06 10 PHE B O 1
ATOM 3401 N N . PHE B 1 11 ? -8.203 20.188 9.43 1 84.75 11 PHE B N 1
ATOM 3402 C CA . PHE B 1 11 ? -7.738 20.469 10.781 1 84.75 11 PHE B CA 1
ATOM 3403 C C . PHE B 1 11 ? -8.562 19.703 11.805 1 84.75 11 PHE B C 1
ATOM 3405 O O . PHE B 1 11 ? -9.797 19.797 11.82 1 84.75 11 PHE B O 1
ATOM 3412 N N . GLY B 1 12 ? -7.859 19.016 12.609 1 82.19 12 GLY B N 1
ATOM 3413 C CA . GLY B 1 12 ? -8.555 18.188 13.578 1 82.19 12 GLY B CA 1
ATOM 3414 C C . GLY B 1 12 ? -8.43 16.703 13.297 1 82.19 12 GLY B C 1
ATOM 3415 O O . GLY B 1 12 ? -7.453 16.25 12.695 1 82.19 12 GLY B O 1
ATOM 3416 N N . GLU B 1 13 ? -9.344 15.906 13.781 1 83 13 GLU B N 1
ATOM 3417 C CA . GLU B 1 13 ? -9.289 14.453 13.672 1 83 13 GLU B CA 1
ATOM 3418 C C . GLU B 1 13 ? -10.25 13.938 12.602 1 83 13 GLU B C 1
ATOM 3420 O O . GLU B 1 13 ? -11.445 13.75 12.875 1 83 13 GLU B O 1
ATOM 3425 N N . VAL B 1 14 ? -9.633 13.531 11.539 1 86.31 14 VAL B N 1
ATOM 3426 C CA . VAL B 1 14 ? -10.484 13.125 10.422 1 86.31 14 VAL B CA 1
ATOM 3427 C C . VAL B 1 14 ? -10.859 11.648 10.578 1 86.31 14 VAL B C 1
ATOM 3429 O O . VAL B 1 14 ? -11.883 11.211 10.047 1 86.31 14 VAL B O 1
ATOM 3432 N N . GLY B 1 15 ? -10 10.875 11.305 1 77.06 15 GLY B N 1
ATOM 3433 C CA . GLY B 1 15 ? -10.305 9.477 11.578 1 77.06 15 GLY B CA 1
ATOM 3434 C C . GLY B 1 15 ? -9.883 8.539 10.461 1 77.06 15 GLY B C 1
ATOM 3435 O O . GLY B 1 15 ? -9.039 8.891 9.633 1 77.06 15 GLY B O 1
ATOM 3436 N N . LYS B 1 16 ? -10.375 7.312 10.508 1 76.88 16 LYS B N 1
ATOM 3437 C CA . LYS B 1 16 ? -10.039 6.277 9.531 1 76.88 16 LYS B CA 1
ATOM 3438 C C . LYS B 1 16 ? -10.461 6.691 8.125 1 76.88 16 LYS B C 1
ATOM 3440 O O . LYS B 1 16 ? -11.398 7.477 7.957 1 76.88 16 LYS B O 1
ATOM 3445 N N . TYR B 1 17 ? -9.734 6.188 7.238 1 81.56 17 TYR B N 1
ATOM 3446 C CA . TYR B 1 17 ? -10.039 6.512 5.848 1 81.56 17 TYR B CA 1
ATOM 3447 C C . TYR B 1 17 ? -11.289 5.773 5.375 1 81.56 17 TYR B C 1
ATOM 3449 O O . TYR B 1 17 ? -11.188 4.703 4.77 1 81.56 17 TYR B O 1
ATOM 3457 N N . ASP B 1 18 ? -12.5 6.293 5.566 1 82.56 18 ASP B N 1
ATOM 3458 C CA . ASP B 1 18 ? -13.797 5.727 5.199 1 82.56 18 ASP B CA 1
ATOM 3459 C C . ASP B 1 18 ? -14.727 6.805 4.645 1 82.56 18 ASP B C 1
ATOM 3461 O O . ASP B 1 18 ? -14.273 7.883 4.258 1 82.56 18 ASP B O 1
ATOM 3465 N N . LYS B 1 19 ? -16.031 6.496 4.547 1 85.69 19 LYS B N 1
ATOM 3466 C CA . LYS B 1 19 ? -16.984 7.383 3.885 1 85.69 19 LYS B CA 1
ATOM 3467 C C . LYS B 1 19 ? -17.156 8.68 4.664 1 85.69 19 LYS B C 1
ATOM 3469 O O . LYS B 1 19 ? -17.656 9.672 4.125 1 85.69 19 LYS B O 1
ATOM 3474 N N . TYR B 1 20 ? -16.797 8.734 5.922 1 91.25 20 TYR B N 1
ATOM 3475 C CA . TYR B 1 20 ? -16.938 9.922 6.746 1 91.25 20 TYR B CA 1
ATOM 3476 C C . TYR B 1 20 ? -15.648 10.742 6.758 1 91.25 20 TYR B C 1
ATOM 3478 O O . TYR B 1 20 ? -15.617 11.859 7.281 1 91.25 20 TYR B O 1
ATOM 3486 N N . ASN B 1 21 ? -14.602 10.156 6.227 1 89.75 21 ASN B N 1
ATOM 3487 C CA . ASN B 1 21 ? -13.328 10.859 6.109 1 89.75 21 ASN B CA 1
ATOM 3488 C C . ASN B 1 21 ? -13.352 11.883 4.98 1 89.75 21 ASN B C 1
ATOM 3490 O O . ASN B 1 21 ? -13.57 11.531 3.818 1 89.75 21 ASN B O 1
ATOM 3494 N N . PRO B 1 22 ? -13.086 13.117 5.359 1 93.31 22 PRO B N 1
ATOM 3495 C CA . PRO B 1 22 ? -13.18 14.141 4.309 1 93.31 22 PRO B CA 1
ATOM 3496 C C . PRO B 1 22 ? -12.156 13.93 3.195 1 93.31 22 PRO B C 1
ATOM 3498 O O . PRO B 1 22 ? -12.414 14.281 2.043 1 93.31 22 PRO B O 1
ATOM 3501 N N . SER B 1 23 ? -11.055 13.375 3.512 1 89.12 23 SER B N 1
ATOM 3502 C CA . SER B 1 23 ? -10.047 13.117 2.488 1 89.12 23 SER B CA 1
ATOM 3503 C C . SER B 1 23 ? -10.555 12.117 1.454 1 89.12 23 SER B C 1
ATOM 3505 O O . SER B 1 23 ? -10.242 12.227 0.268 1 89.12 23 SER B O 1
ATOM 3507 N N . TYR B 1 24 ? -11.336 11.188 1.941 1 87.5 24 TYR B N 1
ATOM 3508 C CA . TYR B 1 24 ? -11.938 10.203 1.053 1 87.5 24 TYR B CA 1
ATOM 3509 C C . TYR B 1 24 ? -12.898 10.867 0.078 1 87.5 24 TYR B C 1
ATOM 3511 O O . TYR B 1 24 ? -12.773 10.703 -1.139 1 87.5 24 TYR B O 1
ATOM 3519 N N . THR B 1 25 ? -13.766 11.656 0.542 1 91.94 25 THR B N 1
ATOM 3520 C CA . THR B 1 25 ? -14.828 12.281 -0.239 1 91.94 25 THR B CA 1
ATOM 3521 C C . THR B 1 25 ? -14.258 13.344 -1.174 1 91.94 25 THR B C 1
ATOM 3523 O O . THR B 1 25 ? -14.641 13.422 -2.342 1 91.94 25 THR B O 1
ATOM 3526 N N . LEU B 1 26 ? -13.336 14.031 -0.659 1 94.31 26 LEU B N 1
ATOM 3527 C CA . LEU B 1 26 ? -12.859 15.188 -1.405 1 94.31 26 LEU B CA 1
ATOM 3528 C C . LEU B 1 26 ? -11.82 14.773 -2.443 1 94.31 26 LEU B C 1
ATOM 3530 O O . LEU B 1 26 ? -11.461 15.562 -3.318 1 94.31 26 LEU B O 1
ATOM 3534 N N . SER B 1 27 ? -11.438 13.516 -2.346 1 87.44 27 SER B N 1
ATOM 3535 C CA . SER B 1 27 ? -10.547 12.977 -3.367 1 87.44 27 SER B CA 1
ATOM 3536 C C . SER B 1 27 ? -11.336 12.359 -4.52 1 87.44 27 SER B C 1
ATOM 3538 O O . SER B 1 27 ? -10.758 11.961 -5.531 1 87.44 27 SER B O 1
ATOM 3540 N N . MET B 1 28 ? -12.648 12.289 -4.406 1 87.88 28 MET B N 1
ATOM 3541 C CA . MET B 1 28 ? -13.484 11.742 -5.473 1 87.88 28 MET B CA 1
ATOM 3542 C C . MET B 1 28 ? -13.383 12.586 -6.734 1 87.88 28 MET B C 1
ATOM 3544 O O . MET B 1 28 ? -13.211 13.805 -6.656 1 87.88 28 MET B O 1
ATOM 3548 N N . ASP B 1 29 ? -13.617 11.828 -7.773 1 88.69 29 ASP B N 1
ATOM 3549 C CA . ASP B 1 29 ? -13.625 12.539 -9.047 1 88.69 29 ASP B CA 1
ATOM 3550 C C . ASP B 1 29 ? -14.719 13.609 -9.078 1 88.69 29 ASP B C 1
ATOM 3552 O O . ASP B 1 29 ? -15.852 13.359 -8.672 1 88.69 29 ASP B O 1
ATOM 3556 N N . TRP B 1 30 ? -14.336 14.875 -9.406 1 93.94 30 TRP B N 1
ATOM 3557 C CA . TRP B 1 30 ? -15.219 16 -9.688 1 93.94 30 TRP B CA 1
ATOM 3558 C C . TRP B 1 30 ? -15.555 16.766 -8.406 1 93.94 30 TRP B C 1
ATOM 3560 O O . TRP B 1 30 ? -16.078 17.875 -8.453 1 93.94 30 TRP B O 1
ATOM 3570 N N . ALA B 1 31 ? -15.219 16.141 -7.242 1 96.06 31 ALA B N 1
ATOM 3571 C CA . ALA B 1 31 ? -15.57 16.797 -5.992 1 96.06 31 ALA B CA 1
ATOM 3572 C C . ALA B 1 31 ? -14.906 18.172 -5.895 1 96.06 31 ALA B C 1
ATOM 3574 O O . ALA B 1 31 ? -15.57 19.172 -5.609 1 96.06 31 ALA B O 1
ATOM 3575 N N . PRO B 1 32 ? -13.609 18.297 -6.176 1 96.31 32 PRO B N 1
ATOM 3576 C CA . PRO B 1 32 ? -12.969 19.609 -6.078 1 96.31 32 PRO B CA 1
ATOM 3577 C C . PRO B 1 32 ? -13.562 20.641 -7.047 1 96.31 32 PRO B C 1
ATOM 3579 O O . PRO B 1 32 ? -13.695 21.812 -6.707 1 96.31 32 PRO B O 1
ATOM 3582 N N . GLU B 1 33 ? -13.961 20.188 -8.227 1 96.62 33 GLU B N 1
ATOM 3583 C CA . GLU B 1 33 ? -14.508 21.062 -9.258 1 96.62 33 GLU B CA 1
ATOM 3584 C C . GLU B 1 33 ? -15.93 21.5 -8.922 1 96.62 33 GLU B C 1
ATOM 3586 O O . GLU B 1 33 ? -16.281 22.656 -9.102 1 96.62 33 GLU B O 1
ATOM 3591 N N . ILE B 1 34 ? -16.641 20.594 -8.43 1 96.88 34 ILE B N 1
ATOM 3592 C CA . ILE B 1 34 ? -18.031 20.891 -8.047 1 96.88 34 ILE B CA 1
ATOM 3593 C C . ILE B 1 34 ? -18.047 21.922 -6.922 1 96.88 34 ILE B C 1
ATOM 3595 O O . ILE B 1 34 ? -18.766 22.906 -6.988 1 96.88 34 ILE B O 1
ATOM 3599 N N . LEU B 1 35 ? -17.203 21.688 -5.977 1 97.75 35 LEU B N 1
ATOM 3600 C CA . LEU B 1 35 ? -17.141 22.578 -4.832 1 97.75 35 LEU B CA 1
ATOM 3601 C C . LEU B 1 35 ? -16.656 23.969 -5.258 1 97.75 35 LEU B C 1
ATOM 3603 O O . LEU B 1 35 ? -17.109 24.984 -4.715 1 97.75 35 LEU B O 1
ATOM 3607 N N . TYR B 1 36 ? -15.766 23.969 -6.203 1 97.31 36 TYR B N 1
ATOM 3608 C CA . TYR B 1 36 ? -15.305 25.25 -6.734 1 97.31 36 TYR B CA 1
ATOM 3609 C C . TYR B 1 36 ? -16.453 26.031 -7.359 1 97.31 36 TYR B C 1
ATOM 3611 O O . TYR B 1 36 ? -16.625 27.219 -7.086 1 97.31 36 TYR B O 1
ATOM 3619 N N . ILE B 1 37 ? -17.25 25.359 -8.148 1 96.56 37 ILE B N 1
ATOM 3620 C CA . ILE B 1 37 ? -18.375 26 -8.828 1 96.56 37 ILE B CA 1
ATOM 3621 C C . ILE B 1 37 ? -19.375 26.516 -7.801 1 96.56 37 ILE B C 1
ATOM 3623 O O . ILE B 1 37 ? -19.891 27.641 -7.938 1 96.56 37 ILE B O 1
ATOM 3627 N N . ILE B 1 38 ? -19.594 25.766 -6.809 1 96.94 38 ILE B N 1
ATOM 3628 C CA . ILE B 1 38 ? -20.531 26.188 -5.77 1 96.94 38 ILE B CA 1
ATOM 3629 C C . ILE B 1 38 ? -19.969 27.422 -5.055 1 96.94 38 ILE B C 1
ATOM 3631 O O . ILE B 1 38 ? -20.703 28.391 -4.809 1 96.94 38 ILE B O 1
ATOM 3635 N N . ALA B 1 39 ? -18.75 27.406 -4.777 1 96.69 39 ALA B N 1
ATOM 3636 C CA . ALA B 1 39 ? -18.109 28.453 -3.988 1 96.69 39 ALA B CA 1
ATOM 3637 C C . ALA B 1 39 ? -18.094 29.781 -4.746 1 96.69 39 ALA B C 1
ATOM 3639 O O . ALA B 1 39 ? -18.234 30.844 -4.145 1 96.69 39 ALA B O 1
ATOM 3640 N N . VAL B 1 40 ? -17.891 29.734 -6.035 1 95.19 40 VAL B N 1
ATOM 3641 C CA . VAL B 1 40 ? -17.75 30.953 -6.824 1 95.19 40 VAL B CA 1
ATOM 3642 C C . VAL B 1 40 ? -19.109 31.625 -7 1 95.19 40 VAL B C 1
ATOM 3644 O O . VAL B 1 40 ? -19.188 32.844 -7.211 1 95.19 40 VAL B O 1
ATOM 3647 N N . ASN B 1 41 ? -20.125 30.891 -6.84 1 95.56 41 ASN B N 1
ATOM 3648 C CA . ASN B 1 41 ? -21.484 31.422 -7 1 95.56 41 ASN B CA 1
ATOM 3649 C C . ASN B 1 41 ? -22.094 31.812 -5.66 1 95.56 41 ASN B C 1
ATOM 3651 O O . ASN B 1 41 ? -21.625 31.375 -4.605 1 95.56 41 ASN B O 1
ATOM 3655 N N . LYS B 1 42 ? -23.125 32.688 -5.758 1 94.56 42 LYS B N 1
ATOM 3656 C CA . LYS B 1 42 ? -23.875 33 -4.555 1 94.56 42 LYS B CA 1
ATOM 3657 C C . LYS B 1 42 ? -24.531 31.766 -3.955 1 94.56 42 LYS B C 1
ATOM 3659 O O . LYS B 1 42 ? -24.953 30.875 -4.688 1 94.56 42 LYS B O 1
ATOM 3664 N N . PRO B 1 43 ? -24.578 31.75 -2.623 1 95.56 43 PRO B N 1
ATOM 3665 C CA . PRO B 1 43 ? -25.219 30.594 -1.989 1 95.56 43 PRO B CA 1
ATOM 3666 C C . PRO B 1 43 ? -26.641 30.344 -2.498 1 95.56 43 PRO B C 1
ATOM 3668 O O . PRO B 1 43 ? -27.406 31.297 -2.676 1 95.56 43 PRO B O 1
ATOM 3671 N N . ASN B 1 44 ? -26.922 29.141 -2.801 1 95.31 44 ASN B N 1
ATOM 3672 C CA . ASN B 1 44 ? -28.234 28.672 -3.217 1 95.31 44 ASN B CA 1
ATOM 3673 C C . ASN B 1 44 ? -28.641 29.281 -4.555 1 95.31 44 ASN B C 1
ATOM 3675 O O . ASN B 1 44 ? -29.828 29.562 -4.777 1 95.31 44 ASN B O 1
ATOM 3679 N N . SER B 1 45 ? -27.719 29.547 -5.359 1 94.19 45 SER B N 1
ATOM 3680 C CA . SER B 1 45 ? -28.062 30.172 -6.633 1 94.19 45 SER B CA 1
ATOM 3681 C C . SER B 1 45 ? -27.812 29.219 -7.801 1 94.19 45 SER B C 1
ATOM 3683 O O . SER B 1 45 ? -28.531 29.266 -8.805 1 94.19 45 SER B O 1
ATOM 3685 N N . ILE B 1 46 ? -26.844 28.391 -7.691 1 94.88 46 ILE B N 1
ATOM 3686 C CA . ILE B 1 46 ? -26.469 27.516 -8.797 1 94.88 46 ILE B CA 1
ATOM 3687 C C . ILE B 1 46 ? -27.25 26.203 -8.695 1 94.88 46 ILE B C 1
ATOM 3689 O O . ILE B 1 46 ? -27.438 25.672 -7.602 1 94.88 46 ILE B O 1
ATOM 3693 N N . SER B 1 47 ? -27.719 25.734 -9.859 1 93.94 47 SER B N 1
ATOM 3694 C CA . SER B 1 47 ? -28.547 24.531 -9.867 1 93.94 47 SER B CA 1
ATOM 3695 C C . SER B 1 47 ? -27.734 23.297 -10.289 1 93.94 47 SER B C 1
ATOM 3697 O O . SER B 1 47 ? -26.656 23.438 -10.875 1 93.94 47 SER B O 1
ATOM 3699 N N . LYS B 1 48 ? -28.375 22.141 -10.039 1 94.94 48 LYS B N 1
ATOM 3700 C CA . LYS B 1 48 ? -27.812 20.844 -10.422 1 94.94 48 LYS B CA 1
ATOM 3701 C C . LYS B 1 48 ? -27.516 20.797 -11.922 1 94.94 48 LYS B C 1
ATOM 3703 O O . LYS B 1 48 ? -26.422 20.406 -12.328 1 94.94 48 LYS B O 1
ATOM 3708 N N . TYR B 1 49 ? -28.406 21.266 -12.648 1 93.94 49 TYR B N 1
ATOM 3709 C CA . TYR B 1 49 ? -28.312 21.188 -14.102 1 93.94 49 TYR B CA 1
ATOM 3710 C C . TYR B 1 49 ? -27.172 22.062 -14.617 1 93.94 49 TYR B C 1
ATOM 3712 O O . TYR B 1 49 ? -26.469 21.688 -15.555 1 93.94 49 TYR B O 1
ATOM 3720 N N . GLU B 1 50 ? -27.062 23.219 -14.039 1 95.12 50 GLU B N 1
ATOM 3721 C CA . GLU B 1 50 ? -26 24.141 -14.453 1 95.12 50 GLU B CA 1
ATOM 3722 C C . GLU B 1 50 ? -24.625 23.562 -14.188 1 95.12 50 GLU B C 1
ATOM 3724 O O . GLU B 1 50 ? -23.719 23.688 -15.008 1 95.12 50 GLU B O 1
ATOM 3729 N N . ILE B 1 51 ? -24.484 22.875 -13.031 1 95.44 51 ILE B N 1
ATOM 3730 C CA . ILE B 1 51 ? -23.203 22.281 -12.664 1 95.44 51 ILE B CA 1
ATOM 3731 C C . ILE B 1 51 ? -22.875 21.125 -13.602 1 95.44 51 ILE B C 1
ATOM 3733 O O . ILE B 1 51 ? -21.766 21.016 -14.117 1 95.44 51 ILE B O 1
ATOM 3737 N N . ILE B 1 52 ? -23.828 20.266 -13.852 1 95.12 52 ILE B N 1
ATOM 3738 C CA . ILE B 1 52 ? -23.672 19.094 -14.703 1 95.12 52 ILE B CA 1
ATOM 3739 C C . ILE B 1 52 ? -23.266 19.531 -16.109 1 95.12 52 ILE B C 1
ATOM 3741 O O . ILE B 1 52 ? -22.375 18.938 -16.703 1 95.12 52 ILE B O 1
ATOM 3745 N N . ASN B 1 53 ? -23.875 20.562 -16.531 1 94.31 53 ASN B N 1
ATOM 3746 C CA . ASN B 1 53 ? -23.609 21.062 -17.875 1 94.31 53 ASN B CA 1
ATOM 3747 C C . ASN B 1 53 ? -22.219 21.703 -17.969 1 94.31 53 ASN B C 1
ATOM 3749 O O . ASN B 1 53 ? -21.516 21.547 -18.969 1 94.31 53 ASN B O 1
ATOM 3753 N N . SER B 1 54 ? -21.938 22.422 -16.953 1 93.81 54 SER B N 1
ATOM 3754 C CA . SER B 1 54 ? -20.656 23.109 -16.938 1 93.81 54 SER B CA 1
ATOM 3755 C C . SER B 1 54 ? -19.484 22.125 -16.938 1 93.81 54 SER B C 1
ATOM 3757 O O . SER B 1 54 ? -18.453 22.375 -17.562 1 93.81 54 SER B O 1
ATOM 3759 N N . LEU B 1 55 ? -19.625 21.016 -16.219 1 94.25 55 LEU B N 1
ATOM 3760 C CA . LEU B 1 55 ? -18.531 20.062 -16.047 1 94.25 55 LEU B CA 1
ATOM 3761 C C . LEU B 1 55 ? -18.656 18.906 -17.031 1 94.25 55 LEU B C 1
ATOM 3763 O O . LEU B 1 55 ? -17.719 18.109 -17.203 1 94.25 55 LEU B O 1
ATOM 3767 N N . LYS B 1 56 ? -19.766 18.766 -17.75 1 93.25 56 LYS B N 1
ATOM 3768 C CA . LYS B 1 56 ? -20.047 17.688 -18.688 1 93.25 56 LYS B CA 1
ATOM 3769 C C . LYS B 1 56 ? -19.922 16.328 -18.016 1 93.25 56 LYS B C 1
ATOM 3771 O O . LYS B 1 56 ? -19.234 15.438 -18.531 1 93.25 56 LYS B O 1
ATOM 3776 N N . ILE B 1 57 ? -20.484 16.266 -16.828 1 93.31 57 ILE B N 1
ATOM 3777 C CA . ILE B 1 57 ? -20.484 15.008 -16.078 1 93.31 57 ILE B CA 1
ATOM 3778 C C . ILE B 1 57 ? -21.859 14.375 -16.109 1 93.31 57 ILE B C 1
ATOM 3780 O O . ILE B 1 57 ? -22.859 15.055 -16.375 1 93.31 57 ILE B O 1
ATOM 3784 N N . ASN B 1 58 ? -21.891 13.109 -16 1 94.12 58 ASN B N 1
ATOM 3785 C CA . ASN B 1 58 ? -23.188 12.469 -16 1 94.12 58 ASN B CA 1
ATOM 3786 C C . ASN B 1 58 ? -23.891 12.641 -14.656 1 94.12 58 ASN B C 1
ATOM 3788 O O . ASN B 1 58 ? -23.25 12.883 -13.633 1 94.12 58 ASN B O 1
ATOM 3792 N N . GLU B 1 59 ? -25.234 12.477 -14.688 1 93.56 59 GLU B N 1
ATOM 3793 C CA . GLU B 1 59 ? -26.078 12.758 -13.523 1 93.56 59 GLU B CA 1
ATOM 3794 C C . GLU B 1 59 ? -25.781 11.781 -12.391 1 93.56 59 GLU B C 1
ATOM 3796 O O . GLU B 1 59 ? -25.812 12.164 -11.219 1 93.56 59 GLU B O 1
ATOM 3801 N N . LYS B 1 60 ? -25.469 10.609 -12.742 1 94.06 60 LYS B N 1
ATOM 3802 C CA . LYS B 1 60 ? -25.188 9.594 -11.734 1 94.06 60 LYS B CA 1
ATOM 3803 C C . LYS B 1 60 ? -23.938 9.938 -10.938 1 94.06 60 LYS B C 1
ATOM 3805 O O . LYS B 1 60 ? -23.938 9.852 -9.703 1 94.06 60 LYS B O 1
ATOM 3810 N N . ASP B 1 61 ? -22.969 10.336 -11.625 1 93.75 61 ASP B N 1
ATOM 3811 C CA . ASP B 1 61 ? -21.719 10.711 -10.984 1 93.75 61 ASP B CA 1
ATOM 3812 C C . ASP B 1 61 ? -21.891 11.961 -10.117 1 93.75 61 ASP B C 1
ATOM 3814 O O . ASP B 1 61 ? -21.391 12.016 -8.992 1 93.75 61 ASP B O 1
ATOM 3818 N N . PHE B 1 62 ? -22.672 12.844 -10.664 1 95.81 62 PHE B N 1
ATOM 3819 C CA . PHE B 1 62 ? -22.938 14.07 -9.922 1 95.81 62 PHE B CA 1
ATOM 3820 C C . PHE B 1 62 ? -23.672 13.758 -8.625 1 95.81 62 PHE B C 1
ATOM 3822 O O . PHE B 1 62 ? -23.281 14.227 -7.551 1 95.81 62 PHE B O 1
ATOM 3829 N N . ASN B 1 63 ? -24.656 12.977 -8.734 1 95.69 63 ASN B N 1
ATOM 3830 C CA . ASN B 1 63 ? -25.469 12.648 -7.57 1 95.69 63 ASN B CA 1
ATOM 3831 C C . ASN B 1 63 ? -24.656 11.898 -6.512 1 95.69 63 ASN B C 1
ATOM 3833 O O . ASN B 1 63 ? -24.875 12.094 -5.312 1 95.69 63 ASN B O 1
ATOM 3837 N N . ASN B 1 64 ? -23.797 11.125 -7.008 1 94.94 64 ASN B N 1
ATOM 3838 C CA . ASN B 1 64 ? -22.938 10.383 -6.086 1 94.94 64 ASN B CA 1
ATOM 3839 C C . ASN B 1 64 ? -22.016 11.312 -5.297 1 94.94 64 ASN B C 1
ATOM 3841 O O . ASN B 1 64 ? -21.859 11.148 -4.086 1 94.94 64 ASN B O 1
ATOM 3845 N N . VAL B 1 65 ? -21.469 12.281 -5.941 1 95.94 65 VAL B N 1
ATOM 3846 C CA . VAL B 1 65 ? -20.562 13.234 -5.297 1 95.94 65 VAL B CA 1
ATOM 3847 C C . VAL B 1 65 ? -21.344 14.086 -4.297 1 95.94 65 VAL B C 1
ATOM 3849 O O . VAL B 1 65 ? -20.906 14.289 -3.162 1 95.94 65 VAL B O 1
ATOM 3852 N N . ILE B 1 66 ? -22.484 14.492 -4.699 1 96.56 66 ILE B N 1
ATOM 3853 C CA . ILE B 1 66 ? -23.312 15.367 -3.863 1 96.56 66 ILE B CA 1
ATOM 3854 C C . ILE B 1 66 ? -23.734 14.625 -2.598 1 96.56 66 ILE B C 1
ATOM 3856 O O . ILE B 1 66 ? -23.719 15.188 -1.503 1 96.56 66 ILE B O 1
ATOM 3860 N N . LYS B 1 67 ? -24.094 13.414 -2.836 1 96.12 67 LYS B N 1
ATOM 3861 C CA . LYS B 1 67 ? -24.484 12.594 -1.694 1 96.12 67 LYS B CA 1
ATOM 3862 C C . LYS B 1 67 ? -23.359 12.484 -0.678 1 96.12 67 LYS B C 1
ATOM 3864 O O . LYS B 1 67 ? -23.578 12.625 0.526 1 96.12 67 LYS B O 1
ATOM 3869 N N . ASN B 1 68 ? -22.188 12.305 -1.117 1 95.75 68 ASN B N 1
ATOM 3870 C CA . ASN B 1 68 ? -21.031 12.148 -0.247 1 95.75 68 ASN B CA 1
ATOM 3871 C C . ASN B 1 68 ? -20.625 13.469 0.401 1 95.75 68 ASN B C 1
ATOM 3873 O O . ASN B 1 68 ? -20.234 13.5 1.566 1 95.75 68 ASN B O 1
ATOM 3877 N N . LEU B 1 69 ? -20.734 14.547 -0.315 1 97.44 69 LEU B N 1
ATOM 3878 C CA . LEU B 1 69 ? -20.406 15.867 0.225 1 97.44 69 LEU B CA 1
ATOM 3879 C C . LEU B 1 69 ? -21.375 16.25 1.338 1 97.44 69 LEU B C 1
ATOM 3881 O O . LEU B 1 69 ? -20.984 16.859 2.332 1 97.44 69 LEU B O 1
ATOM 3885 N N . LYS B 1 70 ? -22.594 15.836 1.107 1 96.31 70 LYS B N 1
ATOM 3886 C CA . LYS B 1 70 ? -23.609 16.078 2.131 1 96.31 70 LYS B CA 1
ATOM 3887 C C . LYS B 1 70 ? -23.328 15.258 3.385 1 96.31 70 LYS B C 1
ATOM 3889 O O . LYS B 1 70 ? -23.516 15.742 4.504 1 96.31 70 LYS B O 1
ATOM 3894 N N . LEU B 1 71 ? -22.891 14.133 3.145 1 96.31 71 LEU B N 1
ATOM 3895 C CA . LEU B 1 71 ? -22.641 13.203 4.238 1 96.31 71 LEU B CA 1
ATOM 3896 C C . LEU B 1 71 ? -21.562 13.758 5.176 1 96.31 71 LEU B C 1
ATOM 3898 O O . LEU B 1 71 ? -21.641 13.555 6.391 1 96.31 71 LEU B O 1
ATOM 3902 N N . ILE B 1 72 ? -20.562 14.477 4.66 1 96.31 72 ILE B N 1
ATOM 3903 C CA . ILE B 1 72 ? -19.469 14.977 5.496 1 96.31 72 ILE B CA 1
ATOM 3904 C C . ILE B 1 72 ? -19.719 16.438 5.867 1 96.31 72 ILE B C 1
ATOM 3906 O O . ILE B 1 72 ? -18.812 17.125 6.32 1 96.31 72 ILE B O 1
ATOM 3910 N N . ASN B 1 73 ? -20.891 16.938 5.527 1 96.38 73 ASN B N 1
ATOM 3911 C CA . ASN B 1 73 ? -21.312 18.281 5.906 1 96.38 73 ASN B CA 1
ATOM 3912 C C . ASN B 1 73 ? -20.484 19.344 5.188 1 96.38 73 ASN B C 1
ATOM 3914 O O . ASN B 1 73 ? -20.188 20.391 5.758 1 96.38 73 ASN B O 1
ATOM 3918 N N . ALA B 1 74 ? -20.062 19.031 3.959 1 97.31 74 ALA B N 1
ATOM 3919 C CA . ALA B 1 74 ? -19.297 20 3.178 1 97.31 74 ALA B CA 1
ATOM 3920 C C . ALA B 1 74 ? -20.219 20.984 2.465 1 97.31 74 ALA B C 1
ATOM 3922 O O . ALA B 1 74 ? -19.812 22.109 2.174 1 97.31 74 ALA B O 1
ATOM 3923 N N . ILE B 1 75 ? -21.469 20.5 2.219 1 97.75 75 ILE B N 1
ATOM 3924 C CA . ILE B 1 75 ? -22.422 21.359 1.531 1 97.75 75 ILE B CA 1
ATOM 3925 C C . ILE B 1 75 ? -23.797 21.219 2.174 1 97.75 75 ILE B C 1
ATOM 3927 O O . ILE B 1 75 ? -24.078 20.234 2.859 1 97.75 75 ILE B O 1
ATOM 3931 N N . GLU B 1 76 ? -24.531 22.188 1.967 1 96.44 76 GLU B N 1
ATOM 3932 C CA . GLU B 1 76 ? -25.969 22.188 2.232 1 96.44 76 GLU B CA 1
ATOM 3933 C C . GLU B 1 76 ? -26.766 22.219 0.934 1 96.44 76 GLU B C 1
ATOM 3935 O O . GLU B 1 76 ? -26.422 22.922 -0.008 1 96.44 76 GLU B O 1
ATOM 3940 N N . VAL B 1 77 ? -27.734 21.359 0.901 1 94.75 77 VAL B N 1
ATOM 3941 C CA . VAL B 1 77 ? -28.562 21.266 -0.299 1 94.75 77 VAL B CA 1
ATOM 3942 C C . VAL B 1 77 ? -29.984 21.703 0.02 1 94.75 77 VAL B C 1
ATOM 3944 O O . VAL B 1 77 ? -30.625 21.156 0.929 1 94.75 77 VAL B O 1
ATOM 3947 N N . ASN B 1 78 ? -30.359 22.688 -0.683 1 91.69 78 ASN B N 1
ATOM 3948 C CA . ASN B 1 78 ? -31.734 23.188 -0.593 1 91.69 78 ASN B CA 1
ATOM 3949 C C . ASN B 1 78 ? -32.375 23.297 -1.973 1 91.69 78 ASN B C 1
ATOM 3951 O O . ASN B 1 78 ? -32.031 24.188 -2.748 1 91.69 78 ASN B O 1
ATOM 3955 N N . ASN B 1 79 ? -33.375 22.484 -2.305 1 89.25 79 ASN B N 1
ATOM 3956 C CA . ASN B 1 79 ? -34.094 22.484 -3.576 1 89.25 79 ASN B CA 1
ATOM 3957 C C . ASN B 1 79 ? -33.125 22.453 -4.762 1 89.25 79 ASN B C 1
ATOM 3959 O O . ASN B 1 79 ? -33.188 23.297 -5.648 1 89.25 79 ASN B O 1
ATOM 3963 N N . ASN B 1 80 ? -32.188 21.625 -4.707 1 87.56 80 ASN B N 1
ATOM 3964 C CA . ASN B 1 80 ? -31.203 21.391 -5.762 1 87.56 80 ASN B CA 1
ATOM 3965 C C . ASN B 1 80 ? -30.281 22.594 -5.977 1 87.56 80 ASN B C 1
ATOM 3967 O O . ASN B 1 80 ? -29.812 22.828 -7.086 1 87.56 80 ASN B O 1
ATOM 3971 N N . LYS B 1 81 ? -30.25 23.422 -4.953 1 93.56 81 LYS B N 1
ATOM 3972 C CA . LYS B 1 81 ? -29.266 24.484 -4.887 1 93.56 81 LYS B CA 1
ATOM 3973 C C . LYS B 1 81 ? -28.281 24.25 -3.742 1 93.56 81 LYS B C 1
ATOM 3975 O O . LYS B 1 81 ? -28.562 23.469 -2.832 1 93.56 81 LYS B O 1
ATOM 3980 N N . TYR B 1 82 ? -27.172 24.891 -3.852 1 96.5 82 TYR B N 1
ATOM 3981 C CA . TYR B 1 82 ? -26.078 24.422 -3.002 1 96.5 82 TYR B CA 1
ATOM 3982 C C . TYR B 1 82 ? -25.406 25.578 -2.279 1 96.5 82 TYR B C 1
ATOM 3984 O O . TYR B 1 82 ? -25.359 26.703 -2.795 1 96.5 82 TYR B O 1
ATOM 3992 N N . LYS B 1 83 ? -24.922 25.297 -1.129 1 96.06 83 LYS B N 1
ATOM 3993 C CA . LYS B 1 83 ? -24.141 26.203 -0.297 1 96.06 83 LYS B CA 1
ATOM 3994 C C . LYS B 1 83 ? -22.969 25.5 0.364 1 96.06 83 LYS B C 1
ATOM 3996 O O . LYS B 1 83 ? -23.094 24.344 0.774 1 96.06 83 LYS B O 1
ATOM 4001 N N . ILE B 1 84 ? -21.828 26.25 0.468 1 96.62 84 ILE B N 1
ATOM 4002 C CA . ILE B 1 84 ? -20.656 25.672 1.104 1 96.62 84 ILE B CA 1
ATOM 4003 C C . ILE B 1 84 ? -20.766 25.797 2.621 1 96.62 84 ILE B C 1
ATOM 4005 O O . ILE B 1 84 ? -21.266 26.812 3.129 1 96.62 84 ILE B O 1
ATOM 4009 N N . LYS B 1 85 ? -20.203 24.797 3.354 1 96.81 85 LYS B N 1
ATOM 4010 C CA . LYS B 1 85 ? -20.359 24.797 4.805 1 96.81 85 LYS B CA 1
ATOM 4011 C C . LYS B 1 85 ? -19.016 24.812 5.512 1 96.81 85 LYS B C 1
ATOM 4013 O O . LYS B 1 85 ? -18.922 24.438 6.684 1 96.81 85 LYS B O 1
ATOM 4018 N N . PHE B 1 86 ? -18 25.125 4.84 1 96.12 86 PHE B N 1
ATOM 4019 C CA . PHE B 1 86 ? -16.641 25.203 5.395 1 96.12 86 PHE B CA 1
ATOM 4020 C C . PHE B 1 86 ? -15.891 26.391 4.812 1 96.12 86 PHE B C 1
ATOM 4022 O O . PHE B 1 86 ? -16.297 26.953 3.797 1 96.12 86 PHE B O 1
ATOM 4029 N N . PRO B 1 87 ? -14.82 26.812 5.465 1 94.31 87 PRO B N 1
ATOM 4030 C CA . PRO B 1 87 ? -14.055 27.953 4.957 1 94.31 87 PRO B CA 1
ATOM 4031 C C . PRO B 1 87 ? -13.43 27.672 3.586 1 94.31 87 PRO B C 1
ATOM 4033 O O . PRO B 1 87 ? -12.758 26.672 3.4 1 94.31 87 PRO B O 1
ATOM 4036 N N . VAL B 1 88 ? -13.688 28.547 2.678 1 95.5 88 VAL B N 1
ATOM 4037 C CA . VAL B 1 88 ? -13.117 28.516 1.335 1 95.5 88 VAL B CA 1
ATOM 4038 C C . VAL B 1 88 ? -12.5 29.859 0.995 1 95.5 88 VAL B C 1
ATOM 4040 O O . VAL B 1 88 ? -13.078 30.906 1.301 1 95.5 88 VAL B O 1
ATOM 4043 N N . PHE B 1 89 ? -11.367 29.797 0.427 1 93.19 89 PHE B N 1
ATOM 4044 C CA . PHE B 1 89 ? -10.672 31.016 0.034 1 93.19 89 PHE B CA 1
ATOM 4045 C C . PHE B 1 89 ? -10.375 31.016 -1.462 1 93.19 89 PHE B C 1
ATOM 4047 O O . PHE B 1 89 ? -9.492 30.297 -1.926 1 93.19 89 PHE B O 1
ATOM 4054 N N . LEU B 1 90 ? -11.07 31.891 -2.141 1 93.88 90 LEU B N 1
ATOM 4055 C CA . LEU B 1 90 ? -10.812 32.094 -3.562 1 93.88 90 LEU B CA 1
ATOM 4056 C C . LEU B 1 90 ? -9.758 33.156 -3.783 1 93.88 90 LEU B C 1
ATOM 4058 O O . LEU B 1 90 ? -9.305 33.781 -2.828 1 93.88 90 LEU B O 1
ATOM 4062 N N . LYS B 1 91 ? -9.359 33.344 -4.98 1 90.88 91 LYS B N 1
ATOM 4063 C CA . LYS B 1 91 ? -8.281 34.281 -5.316 1 90.88 91 LYS B CA 1
ATOM 4064 C C . LYS B 1 91 ? -8.547 35.656 -4.738 1 90.88 91 LYS B C 1
ATOM 4066 O O . LYS B 1 91 ? -7.668 36.281 -4.121 1 90.88 91 LYS B O 1
ATOM 4071 N N . GLU B 1 92 ? -9.742 36.156 -4.895 1 88.81 92 GLU B N 1
ATOM 4072 C CA . GLU B 1 92 ? -10.102 37.469 -4.41 1 88.81 92 GLU B CA 1
ATOM 4073 C C . GLU B 1 92 ? -10.062 37.531 -2.887 1 88.81 92 GLU B C 1
ATOM 4075 O O . GLU B 1 92 ? -9.719 38.562 -2.309 1 88.81 92 GLU B O 1
ATOM 4080 N N . ASP B 1 93 ? -10.445 36.5 -2.273 1 90.69 93 ASP B N 1
ATOM 4081 C CA . ASP B 1 93 ? -10.414 36.438 -0.816 1 90.69 93 ASP B CA 1
ATOM 4082 C C . ASP B 1 93 ? -8.984 36.562 -0.294 1 90.69 93 ASP B C 1
ATOM 4084 O O . ASP B 1 93 ? -8.734 37.25 0.698 1 90.69 93 ASP B O 1
ATOM 4088 N N . VAL B 1 94 ? -8.125 35.875 -0.93 1 87.12 94 VAL B N 1
ATOM 4089 C CA . VAL B 1 94 ? -6.723 35.844 -0.513 1 87.12 94 VAL B CA 1
ATOM 4090 C C . VAL B 1 94 ? -6.125 37.25 -0.626 1 87.12 94 VAL B C 1
ATOM 4092 O O . VAL B 1 94 ? -5.348 37.656 0.234 1 87.12 94 VAL B O 1
ATOM 4095 N N . ILE B 1 95 ? -6.496 37.938 -1.642 1 84 95 ILE B N 1
ATOM 4096 C CA . ILE B 1 95 ? -6.023 39.281 -1.837 1 84 95 ILE B CA 1
ATOM 4097 C C . ILE B 1 95 ? -6.516 40.188 -0.692 1 84 95 ILE B C 1
ATOM 4099 O O . ILE B 1 95 ? -5.742 40.938 -0.125 1 84 95 ILE B O 1
ATOM 4103 N N . LYS B 1 96 ? -7.715 40 -0.36 1 83.81 96 LYS B N 1
ATOM 4104 C CA . LYS B 1 96 ? -8.297 40.75 0.732 1 83.81 96 LYS B CA 1
ATOM 4105 C C . LYS B 1 96 ? -7.625 40.438 2.061 1 83.81 96 LYS B C 1
ATOM 4107 O O . LYS B 1 96 ? -7.312 41.312 2.85 1 83.81 96 LYS B O 1
ATOM 4112 N N . MET B 1 97 ? -7.441 39.25 2.273 1 82.88 97 MET B N 1
ATOM 4113 C CA . MET B 1 97 ? -6.828 38.781 3.518 1 82.88 97 MET B CA 1
ATOM 4114 C C . MET B 1 97 ? -5.391 39.281 3.635 1 82.88 97 MET B C 1
ATOM 4116 O O . MET B 1 97 ? -4.945 39.656 4.723 1 82.88 97 MET B O 1
ATOM 4120 N N . LYS B 1 98 ? -4.73 39.25 2.549 1 80.44 98 LYS B N 1
ATOM 4121 C CA . LYS B 1 98 ? -3.35 39.719 2.533 1 80.44 98 LYS B CA 1
ATOM 4122 C C . LYS B 1 98 ? -3.264 41.188 2.982 1 80.44 98 LYS B C 1
ATOM 4124 O O . LYS B 1 98 ? -2.35 41.562 3.721 1 80.44 98 LYS B O 1
ATOM 4129 N N . GLU B 1 99 ? -4.117 41.906 2.516 1 81.12 99 GLU B N 1
ATOM 4130 C CA . GLU B 1 99 ? -4.141 43.312 2.873 1 81.12 99 GLU B CA 1
ATOM 4131 C C . GLU B 1 99 ? -4.395 43.5 4.367 1 81.12 99 GLU B C 1
ATOM 4133 O O . GLU B 1 99 ? -3.801 44.375 4.996 1 81.12 99 GLU B O 1
ATOM 4138 N N . TYR B 1 100 ? -5.16 42.688 4.855 1 79.56 100 TYR B N 1
ATOM 4139 C CA . TYR B 1 100 ? -5.539 42.812 6.262 1 79.56 100 TYR B CA 1
ATOM 4140 C C . TYR B 1 100 ? -4.43 42.281 7.168 1 79.56 100 TYR B C 1
ATOM 4142 O O . TYR B 1 100 ? -4.254 42.75 8.289 1 79.56 100 TYR B O 1
ATOM 4150 N N . LEU B 1 101 ? -3.75 41.344 6.699 1 83 101 LEU B N 1
ATOM 4151 C CA . LEU B 1 101 ? -2.777 40.688 7.547 1 83 101 LEU B CA 1
ATOM 4152 C C . LEU B 1 101 ? -1.388 41.281 7.367 1 83 101 LEU B C 1
ATOM 4154 O O . LEU B 1 101 ? -0.452 40.906 8.086 1 83 101 LEU B O 1
ATOM 4158 N N . ILE B 1 102 ? -1.384 42.219 6.504 1 79.94 102 ILE B N 1
ATOM 4159 C CA . ILE B 1 102 ? -0.097 42.812 6.172 1 79.94 102 ILE B CA 1
ATOM 4160 C C . ILE B 1 102 ? 0.544 43.406 7.43 1 79.94 102 ILE B C 1
ATOM 4162 O O . ILE B 1 102 ? -0.102 44.125 8.18 1 79.94 102 ILE B O 1
ATOM 4166 N N . GLY B 1 103 ? 1.787 43.031 7.723 1 88 103 GLY B N 1
ATOM 4167 C CA . GLY B 1 103 ? 2.57 43.594 8.797 1 88 103 GLY B CA 1
ATOM 4168 C C . GLY B 1 103 ? 2.363 42.906 10.133 1 88 103 GLY B C 1
ATOM 4169 O O . GLY B 1 103 ? 3.168 43.062 11.055 1 88 103 GLY B O 1
ATOM 4170 N N . LEU B 1 104 ? 1.288 42.219 10.312 1 91.38 104 LEU B N 1
ATOM 4171 C CA . LEU B 1 104 ? 0.98 41.562 11.586 1 91.38 104 LEU B CA 1
ATOM 4172 C C . LEU B 1 104 ? 2.082 40.594 11.977 1 91.38 104 LEU B C 1
ATOM 4174 O O . LEU B 1 104 ? 2.42 40.469 13.156 1 91.38 104 LEU B O 1
ATOM 4178 N N . GLY B 1 105 ? 2.617 39.938 11.008 1 93.56 105 GLY B N 1
ATOM 4179 C CA . GLY B 1 105 ? 3.723 39.031 11.266 1 93.56 105 GLY B CA 1
ATOM 4180 C C . GLY B 1 105 ? 4.914 39.719 11.914 1 93.56 105 GLY B C 1
ATOM 4181 O O . GLY B 1 105 ? 5.531 39.156 12.828 1 93.56 105 GLY B O 1
ATOM 4182 N N . LYS B 1 106 ? 5.18 40.875 11.438 1 96.19 106 LYS B N 1
ATOM 4183 C CA . LYS B 1 106 ? 6.293 41.625 11.977 1 96.19 106 LYS B CA 1
ATOM 4184 C C . LYS B 1 106 ? 6 42.094 13.398 1 96.19 106 LYS B C 1
ATOM 4186 O O . LYS B 1 106 ? 6.863 42.031 14.273 1 96.19 106 LYS B O 1
ATOM 4191 N N . ILE B 1 107 ? 4.816 42.594 13.633 1 96.94 107 ILE B N 1
ATOM 4192 C CA . ILE B 1 107 ? 4.438 43.125 14.938 1 96.94 107 ILE B CA 1
ATOM 4193 C C . ILE B 1 107 ? 4.508 42.031 15.992 1 96.94 107 ILE B C 1
ATOM 4195 O O . ILE B 1 107 ? 5.105 42.219 17.047 1 96.94 107 ILE B O 1
ATOM 4199 N N . ILE B 1 108 ? 3.918 40.938 15.688 1 97.56 108 ILE B N 1
ATOM 4200 C CA . ILE B 1 108 ? 3.914 39.812 16.609 1 97.56 108 ILE B CA 1
ATOM 4201 C C . ILE B 1 108 ? 5.336 39.281 16.766 1 97.56 108 ILE B C 1
ATOM 4203 O O . ILE B 1 108 ? 5.77 38.969 17.891 1 97.56 108 ILE B O 1
ATOM 4207 N N . GLY B 1 109 ? 6.07 39.125 15.68 1 98.06 109 GLY B N 1
ATOM 4208 C CA . GLY B 1 109 ? 7.445 38.656 15.711 1 98.06 109 GLY B CA 1
ATOM 4209 C C . GLY B 1 109 ? 8.352 39.531 16.578 1 98.06 109 GLY B C 1
ATOM 4210 O O . GLY B 1 109 ? 9.148 39 17.359 1 98.06 109 GLY B O 1
ATOM 4211 N N . ASP B 1 110 ? 8.211 40.812 16.422 1 98.06 110 ASP B N 1
ATOM 4212 C CA . ASP B 1 110 ? 9.023 41.719 17.219 1 98.06 110 ASP B CA 1
ATOM 4213 C C . ASP B 1 110 ? 8.719 41.562 18.703 1 98.06 110 ASP B C 1
ATOM 4215 O O . ASP B 1 110 ? 9.617 41.656 19.547 1 98.06 110 ASP B O 1
ATOM 4219 N N . LYS B 1 111 ? 7.469 41.406 18.984 1 98.12 111 LYS B N 1
ATOM 4220 C CA . LYS B 1 111 ? 7.086 41.188 20.375 1 98.12 111 LYS B CA 1
ATOM 4221 C C . LYS B 1 111 ? 7.73 39.906 20.938 1 98.12 111 LYS B C 1
ATOM 4223 O O . LYS B 1 111 ? 8.219 39.906 22.062 1 98.12 111 LYS B O 1
ATOM 4228 N N . ILE B 1 112 ? 7.754 38.906 20.219 1 98.5 112 ILE B N 1
ATOM 4229 C CA . ILE B 1 112 ? 8.336 37.625 20.641 1 98.5 112 ILE B CA 1
ATOM 4230 C C . ILE B 1 112 ? 9.852 37.781 20.797 1 98.5 112 ILE B C 1
ATOM 4232 O O . ILE B 1 112 ? 10.43 37.281 21.781 1 98.5 112 ILE B O 1
ATOM 4236 N N . ILE B 1 113 ? 10.477 38.469 19.844 1 98.38 113 ILE B N 1
ATOM 4237 C CA . ILE B 1 113 ? 11.922 38.688 19.875 1 98.38 113 ILE B CA 1
ATOM 4238 C C . ILE B 1 113 ? 12.297 39.469 21.125 1 98.38 113 ILE B C 1
ATOM 4240 O O . ILE B 1 113 ? 13.344 39.219 21.734 1 98.38 113 ILE B O 1
ATOM 4244 N N . SER B 1 114 ? 11.445 40.344 21.531 1 98.06 114 SER B N 1
ATOM 4245 C CA . SER B 1 114 ? 11.703 41.125 22.734 1 98.06 114 SER B CA 1
ATOM 4246 C C . SER B 1 114 ? 11.719 40.25 23.984 1 98.06 114 SER B C 1
ATOM 4248 O O . SER B 1 114 ? 12.242 40.656 25.016 1 98.06 114 SER B O 1
ATOM 4250 N N . LEU B 1 115 ? 11.164 39.094 23.938 1 98.12 115 LEU B N 1
ATOM 4251 C CA . LEU B 1 115 ? 11.109 38.156 25.062 1 98.12 115 LEU B CA 1
ATOM 4252 C C . LEU B 1 115 ? 12.25 37.156 25 1 98.12 115 LEU B C 1
ATOM 4254 O O . LEU B 1 115 ? 12.266 36.188 25.766 1 98.12 115 LEU B O 1
ATOM 4258 N N . ARG B 1 116 ? 13.188 37.312 24.172 1 97 116 ARG B N 1
ATOM 4259 C CA . ARG B 1 116 ? 14.219 36.344 23.797 1 97 116 ARG B CA 1
ATOM 4260 C C . ARG B 1 116 ? 14.977 35.875 25.031 1 97 116 ARG B C 1
ATOM 4262 O O . ARG B 1 116 ? 15.273 34.656 25.156 1 97 116 ARG B O 1
ATOM 4269 N N . TYR B 1 117 ? 15.312 36.719 25.922 1 96.31 117 TYR B N 1
ATOM 4270 C CA . TYR B 1 117 ? 16.156 36.344 27.062 1 96.31 117 TYR B CA 1
ATOM 4271 C C . TYR B 1 117 ? 15.391 35.469 28.031 1 96.31 117 TYR B C 1
ATOM 4273 O O . TYR B 1 117 ? 15.922 34.469 28.531 1 96.31 117 TYR B O 1
ATOM 4281 N N . SER B 1 118 ? 14.141 35.844 28.297 1 97.19 118 SER B N 1
ATOM 4282 C CA . SER B 1 118 ? 13.305 35.031 29.172 1 97.19 118 SER B CA 1
ATOM 4283 C C . SER B 1 118 ? 13.07 33.656 28.578 1 97.19 118 SER B C 1
ATOM 4285 O O . SER B 1 118 ? 13.078 32.625 29.281 1 97.19 118 SER B O 1
ATOM 4287 N N . ILE B 1 119 ? 12.891 33.594 27.297 1 97.69 119 ILE B N 1
ATOM 4288 C CA . ILE B 1 119 ? 12.656 32.344 26.578 1 97.69 119 ILE B CA 1
ATOM 4289 C C . ILE B 1 119 ? 13.914 31.469 26.641 1 97.69 119 ILE B C 1
ATOM 4291 O O . ILE B 1 119 ? 13.836 30.266 26.906 1 97.69 119 ILE B O 1
ATOM 4295 N N . ARG B 1 120 ? 15.008 32.062 26.406 1 95.31 120 ARG B N 1
ATOM 4296 C CA . ARG B 1 120 ? 16.281 31.344 26.406 1 95.31 120 ARG B CA 1
ATOM 4297 C C . ARG B 1 120 ? 16.562 30.719 27.766 1 95.31 120 ARG B C 1
ATOM 4299 O O . ARG B 1 120 ? 17.062 29.594 27.844 1 95.31 120 ARG B O 1
ATOM 4306 N N . ASP B 1 121 ? 16.234 31.422 28.766 1 95.88 121 ASP B N 1
ATOM 4307 C CA . ASP B 1 121 ? 16.453 30.906 30.125 1 95.88 121 ASP B CA 1
ATOM 4308 C C . ASP B 1 121 ? 15.664 29.625 30.344 1 95.88 121 ASP B C 1
ATOM 4310 O O . ASP B 1 121 ? 16.141 28.703 31.016 1 95.88 121 ASP B O 1
ATOM 4314 N N . MET B 1 122 ? 14.57 29.547 29.859 1 96.25 122 MET B N 1
ATOM 4315 C CA . MET B 1 122 ? 13.734 28.359 29.984 1 96.25 122 MET B CA 1
ATOM 4316 C C . MET B 1 122 ? 14.234 27.234 29.094 1 96.25 122 MET B C 1
ATOM 4318 O O . MET B 1 122 ? 14.172 26.062 29.469 1 96.25 122 MET B O 1
ATOM 4322 N N . LEU B 1 123 ? 14.758 27.594 27.922 1 95.75 123 LEU B N 1
ATOM 4323 C CA . LEU B 1 123 ? 15.234 26.625 26.922 1 95.75 123 LEU B CA 1
ATOM 4324 C C . LEU B 1 123 ? 16.391 25.797 27.484 1 95.75 123 LEU B C 1
ATOM 4326 O O . LEU B 1 123 ? 16.562 24.641 27.109 1 95.75 123 LEU B O 1
ATOM 4330 N N . LEU B 1 124 ? 17.125 26.422 28.328 1 94.38 124 LEU B N 1
ATOM 4331 C CA . LEU B 1 124 ? 18.312 25.797 28.875 1 94.38 124 LEU B CA 1
ATOM 4332 C C . LEU B 1 124 ? 17.969 24.562 29.703 1 94.38 124 LEU B C 1
ATOM 4334 O O . LEU B 1 124 ? 18.812 23.719 29.969 1 94.38 124 LEU B O 1
ATOM 4338 N N . ASN B 1 125 ? 16.719 24.453 30.031 1 93.75 125 ASN B N 1
ATOM 4339 C CA . ASN B 1 125 ? 16.266 23.328 30.844 1 93.75 125 ASN B CA 1
ATOM 4340 C C . ASN B 1 125 ? 15.82 22.156 29.984 1 93.75 125 ASN B C 1
ATOM 4342 O O . ASN B 1 125 ? 15.477 21.094 30.5 1 93.75 125 ASN B O 1
ATOM 4346 N N . LEU B 1 126 ? 15.867 22.297 28.719 1 94.88 126 LEU B N 1
ATOM 4347 C CA . LEU B 1 126 ? 15.469 21.234 27.797 1 94.88 126 LEU B CA 1
ATOM 4348 C C . LEU B 1 126 ? 16.641 20.281 27.531 1 94.88 126 LEU B C 1
ATOM 4350 O O . LEU B 1 126 ? 17.781 20.719 27.406 1 94.88 126 LEU B O 1
ATOM 4354 N N . GLU B 1 127 ? 16.344 19.047 27.391 1 88.38 127 GLU B N 1
ATOM 4355 C CA . GLU B 1 127 ? 17.391 18.047 27.156 1 88.38 127 GLU B CA 1
ATOM 4356 C C . GLU B 1 127 ? 18.016 18.219 25.766 1 88.38 127 GLU B C 1
ATOM 4358 O O . GLU B 1 127 ? 19.219 17.984 25.594 1 88.38 127 GLU B O 1
ATOM 4363 N N . CYS B 1 128 ? 17.25 18.609 24.797 1 90.94 128 CYS B N 1
ATOM 4364 C CA . CYS B 1 128 ? 17.703 18.625 23.406 1 90.94 128 CYS B CA 1
ATOM 4365 C C . CYS B 1 128 ? 18.641 19.812 23.172 1 90.94 128 CYS B C 1
ATOM 4367 O O . CYS B 1 128 ? 19.312 19.875 22.141 1 90.94 128 CYS B O 1
ATOM 4369 N N . ILE B 1 129 ? 18.812 20.719 24.094 1 91.06 129 ILE B N 1
ATOM 4370 C CA . ILE B 1 129 ? 19.641 21.906 23.938 1 91.06 129 ILE B CA 1
ATOM 4371 C C . ILE B 1 129 ? 21.109 21.516 23.844 1 91.06 129 ILE B C 1
ATOM 4373 O O . ILE B 1 129 ? 21.922 22.25 23.297 1 91.06 129 ILE B O 1
ATOM 4377 N N . LYS B 1 130 ? 21.391 20.375 24.25 1 88.75 130 LYS B N 1
ATOM 4378 C CA . LYS B 1 130 ? 22.766 19.875 24.266 1 88.75 130 LYS B CA 1
ATOM 4379 C C . LYS B 1 130 ? 23.234 19.484 22.859 1 88.75 130 LYS B C 1
ATOM 4381 O O . LYS B 1 130 ? 24.422 19.531 22.562 1 88.75 130 LYS B O 1
ATOM 4386 N N . ASN B 1 131 ? 22.312 19.25 21.984 1 92.44 131 ASN B N 1
ATOM 4387 C CA . ASN B 1 131 ? 22.703 18.641 20.734 1 92.44 131 ASN B CA 1
ATOM 4388 C C . ASN B 1 131 ? 22.234 19.453 19.531 1 92.44 131 ASN B C 1
ATOM 4390 O O . ASN B 1 131 ? 22.656 19.219 18.406 1 92.44 131 ASN B O 1
ATOM 4394 N N . PHE B 1 132 ? 21.406 20.469 19.797 1 96.31 132 PHE B N 1
ATOM 4395 C CA . PHE B 1 132 ? 20.844 21.219 18.672 1 96.31 132 PHE B CA 1
ATOM 4396 C C . PHE B 1 132 ? 20.875 22.719 18.953 1 96.31 132 PHE B C 1
ATOM 4398 O O . PHE B 1 132 ? 20.906 23.141 20.109 1 96.31 132 PHE B O 1
ATOM 4405 N N . SER B 1 133 ? 20.875 23.453 17.891 1 96.12 133 SER B N 1
ATOM 4406 C CA . SER B 1 133 ? 20.938 24.906 18.031 1 96.12 133 SER B CA 1
ATOM 4407 C C . SER B 1 133 ? 19.672 25.453 18.656 1 96.12 133 SER B C 1
ATOM 4409 O O . SER B 1 133 ? 18.594 24.875 18.5 1 96.12 133 SER B O 1
ATOM 4411 N N . GLU B 1 134 ? 19.781 26.531 19.266 1 96.44 134 GLU B N 1
ATOM 4412 C CA . GLU B 1 134 ? 18.641 27.219 19.875 1 96.44 134 GLU B CA 1
ATOM 4413 C C . GLU B 1 134 ? 17.594 27.562 18.828 1 96.44 134 GLU B C 1
ATOM 4415 O O . GLU B 1 134 ? 16.391 27.438 19.094 1 96.44 134 GLU B O 1
ATOM 4420 N N . GLU B 1 135 ? 18.031 28 17.688 1 97.25 135 GLU B N 1
ATOM 4421 C CA . GLU B 1 135 ? 17.125 28.422 16.625 1 97.25 135 GLU B CA 1
ATOM 4422 C C . GLU B 1 135 ? 16.266 27.25 16.156 1 97.25 135 GLU B C 1
ATOM 4424 O O . GLU B 1 135 ? 15.078 27.438 15.875 1 97.25 135 GLU B O 1
ATOM 4429 N N . ARG B 1 136 ? 16.875 26.109 16.078 1 97.25 136 ARG B N 1
ATOM 4430 C CA . ARG B 1 136 ? 16.141 24.938 15.625 1 97.25 136 ARG B CA 1
ATOM 4431 C C . ARG B 1 136 ? 15.125 24.484 16.672 1 97.25 136 ARG B C 1
ATOM 4433 O O . ARG B 1 136 ? 14 24.109 16.344 1 97.25 136 ARG B O 1
ATOM 4440 N N . ILE B 1 137 ? 15.562 24.547 17.891 1 97.94 137 ILE B N 1
ATOM 4441 C CA . ILE B 1 137 ? 14.672 24.156 18.984 1 97.94 137 ILE B CA 1
ATOM 4442 C C . ILE B 1 137 ? 13.5 25.141 19.062 1 97.94 137 ILE B C 1
ATOM 4444 O O . ILE B 1 137 ? 12.352 24.719 19.188 1 97.94 137 ILE B O 1
ATOM 4448 N N . LEU B 1 138 ? 13.781 26.406 18.906 1 98 138 LEU B N 1
ATOM 4449 C CA . LEU B 1 138 ? 12.75 27.438 18.953 1 98 138 LEU B CA 1
ATOM 4450 C C . LEU B 1 138 ? 11.766 27.297 17.797 1 98 138 LEU B C 1
ATOM 4452 O O . LEU B 1 138 ? 10.578 27.578 17.953 1 98 138 LEU B O 1
ATOM 4456 N N . TYR B 1 139 ? 12.258 26.859 16.703 1 98.19 139 TYR B N 1
ATOM 4457 C CA . TYR B 1 139 ? 11.391 26.578 15.562 1 98.19 139 TYR B CA 1
ATOM 4458 C C . TYR B 1 139 ? 10.297 25.594 15.938 1 98.19 139 TYR B C 1
ATOM 4460 O O . TYR B 1 139 ? 9.117 25.812 15.672 1 98.19 139 TYR B O 1
ATOM 4468 N N . HIS B 1 140 ? 10.656 24.531 16.562 1 98.12 140 HIS B N 1
ATOM 4469 C CA . HIS B 1 140 ? 9.711 23.484 16.953 1 98.12 140 HIS B CA 1
ATOM 4470 C C . HIS B 1 140 ? 8.812 23.938 18.094 1 98.12 140 HIS B C 1
ATOM 4472 O O . HIS B 1 140 ? 7.633 23.594 18.125 1 98.12 140 HIS B O 1
ATOM 4478 N N . ILE B 1 141 ? 9.336 24.672 18.938 1 98.06 141 ILE B N 1
ATOM 4479 C CA . ILE B 1 141 ? 8.57 25.062 20.125 1 98.06 141 ILE B CA 1
ATOM 4480 C C . ILE B 1 141 ? 7.598 26.188 19.75 1 98.06 141 ILE B C 1
ATOM 4482 O O . ILE B 1 141 ? 6.391 26.062 19.969 1 98.06 141 ILE B O 1
ATOM 4486 N N . VAL B 1 142 ? 8.102 27.219 19.109 1 98.06 142 VAL B N 1
ATOM 4487 C CA . VAL B 1 142 ? 7.301 28.422 18.891 1 98.06 142 VAL B CA 1
ATOM 4488 C C . VAL B 1 142 ? 6.352 28.203 17.703 1 98.06 142 VAL B C 1
ATOM 4490 O O . VAL B 1 142 ? 5.133 28.328 17.859 1 98.06 142 VAL B O 1
ATOM 4493 N N . CYS B 1 143 ? 6.91 27.828 16.594 1 97.5 143 CYS B N 1
ATOM 4494 C CA . CYS B 1 143 ? 6.113 27.75 15.367 1 97.5 143 CYS B CA 1
ATOM 4495 C C . CYS B 1 143 ? 5.207 26.516 15.383 1 97.5 143 CYS B C 1
ATOM 4497 O O . CYS B 1 143 ? 4.051 26.594 14.969 1 97.5 143 CYS B O 1
ATOM 4499 N N . ASP B 1 144 ? 5.719 25.438 15.859 1 97.12 144 ASP B N 1
ATOM 4500 C CA . ASP B 1 144 ? 4.988 24.188 15.82 1 97.12 144 ASP B CA 1
ATOM 4501 C C . ASP B 1 144 ? 4.148 23.984 17.078 1 97.12 144 ASP B C 1
ATOM 4503 O O . ASP B 1 144 ? 2.963 24.344 17.094 1 97.12 144 ASP B O 1
ATOM 4507 N N . LYS B 1 145 ? 4.699 23.828 18.203 1 97.31 145 LYS B N 1
ATOM 4508 C CA . LYS B 1 145 ? 4.004 23.453 19.438 1 97.31 145 LYS B CA 1
ATOM 4509 C C . LYS B 1 145 ? 3.131 24.594 19.953 1 97.31 145 LYS B C 1
ATOM 4511 O O . LYS B 1 145 ? 2.002 24.359 20.391 1 97.31 145 LYS B O 1
ATOM 4516 N N . ILE B 1 146 ? 3.639 25.734 19.859 1 98 146 ILE B N 1
ATOM 4517 C CA . ILE B 1 146 ? 2.891 26.844 20.453 1 98 146 ILE B CA 1
ATOM 4518 C C . ILE B 1 146 ? 1.875 27.375 19.438 1 98 146 ILE B C 1
ATOM 4520 O O . ILE B 1 146 ? 0.667 27.328 19.688 1 98 146 ILE B O 1
ATOM 4524 N N . PHE B 1 147 ? 2.336 27.812 18.25 1 97.38 147 PHE B N 1
ATOM 4525 C CA . PHE B 1 147 ? 1.457 28.469 17.297 1 97.38 147 PHE B CA 1
ATOM 4526 C C . PHE B 1 147 ? 0.448 27.484 16.719 1 97.38 147 PHE B C 1
ATOM 4528 O O . PHE B 1 147 ? -0.734 27.797 16.578 1 97.38 147 PHE B O 1
ATOM 4535 N N . ASP B 1 148 ? 0.879 26.297 16.391 1 94.75 148 ASP B N 1
ATOM 4536 C CA . ASP B 1 148 ? 0.039 25.375 15.648 1 94.75 148 ASP B CA 1
ATOM 4537 C C . ASP B 1 148 ? -0.614 24.344 16.578 1 94.75 148 ASP B C 1
ATOM 4539 O O . ASP B 1 148 ? -1.196 23.359 16.125 1 94.75 148 ASP B O 1
ATOM 4543 N N . ASP B 1 149 ? -0.505 24.516 17.891 1 93.94 149 ASP B N 1
ATOM 4544 C CA . ASP B 1 149 ? -1.146 23.578 18.812 1 93.94 149 ASP B CA 1
ATOM 4545 C C . ASP B 1 149 ? -1.718 24.297 20.016 1 93.94 149 ASP B C 1
ATOM 4547 O O . ASP B 1 149 ? -2.889 24.688 20.031 1 93.94 149 ASP B O 1
ATOM 4551 N N . ILE B 1 150 ? -0.893 24.766 20.844 1 95.81 150 ILE B N 1
ATOM 4552 C CA . ILE B 1 150 ? -1.293 25.312 22.141 1 95.81 150 ILE B CA 1
ATOM 4553 C C . ILE B 1 150 ? -2.115 26.578 21.938 1 95.81 150 ILE B C 1
ATOM 4555 O O . ILE B 1 150 ? -3.072 26.828 22.672 1 95.81 150 ILE B O 1
ATOM 4559 N N . ALA B 1 151 ? -1.757 27.328 20.984 1 96.69 151 ALA B N 1
ATOM 4560 C CA . ALA B 1 151 ? -2.404 28.609 20.734 1 96.69 151 ALA B CA 1
ATOM 4561 C C . ALA B 1 151 ? -3.883 28.422 20.391 1 96.69 151 ALA B C 1
ATOM 4563 O O . ALA B 1 151 ? -4.715 29.266 20.734 1 96.69 151 ALA B O 1
ATOM 4564 N N . PHE B 1 152 ? -4.184 27.391 19.766 1 92.94 152 PHE B N 1
ATOM 4565 C CA . PHE B 1 152 ? -5.566 27.141 19.391 1 92.94 152 PHE B CA 1
ATOM 4566 C C . PHE B 1 152 ? -6.457 27.031 20.609 1 92.94 152 PHE B C 1
ATOM 4568 O O . PHE B 1 152 ? -7.496 27.688 20.703 1 92.94 152 PHE B O 1
ATOM 4575 N N . GLY B 1 153 ? -5.965 26.266 21.609 1 92 153 GLY B N 1
ATOM 4576 C CA . GLY B 1 153 ? -6.715 26.188 22.844 1 92 153 GLY B CA 1
ATOM 4577 C C . GLY B 1 153 ? -6.781 27.5 23.594 1 92 153 GLY B C 1
ATOM 4578 O O . GLY B 1 153 ? -7.832 27.875 24.125 1 92 153 GLY B O 1
ATOM 4579 N N . PHE B 1 154 ? -5.742 28.172 23.594 1 95.56 154 PHE B N 1
ATOM 4580 C CA . PHE B 1 154 ? -5.625 29.453 24.266 1 95.56 154 PHE B CA 1
ATOM 4581 C C . PHE B 1 154 ? -6.629 30.453 23.719 1 95.56 154 PHE B C 1
ATOM 4583 O O . PHE B 1 154 ? -7.34 31.109 24.469 1 95.56 154 PHE B O 1
ATOM 4590 N N . PHE B 1 155 ? -6.691 30.562 22.406 1 94.38 155 PHE B N 1
ATOM 4591 C CA . PHE B 1 155 ? -7.531 31.562 21.766 1 94.38 155 PHE B CA 1
ATOM 4592 C C . PHE B 1 155 ? -8.984 31.109 21.719 1 94.38 155 PHE B C 1
ATOM 4594 O O . PHE B 1 155 ? -9.898 31.938 21.766 1 94.38 155 PHE B O 1
ATOM 4601 N N . GLU B 1 156 ? -9.164 29.781 21.625 1 91 156 GLU B N 1
ATOM 4602 C CA . GLU B 1 156 ? -10.531 29.25 21.672 1 91 156 GLU B CA 1
ATOM 4603 C C . GLU B 1 156 ? -11.188 29.531 23.016 1 91 156 GLU B C 1
ATOM 4605 O O . GLU B 1 156 ? -12.359 29.891 23.078 1 91 156 GLU B O 1
ATOM 4610 N N . GLU B 1 157 ? -10.438 29.312 24.062 1 92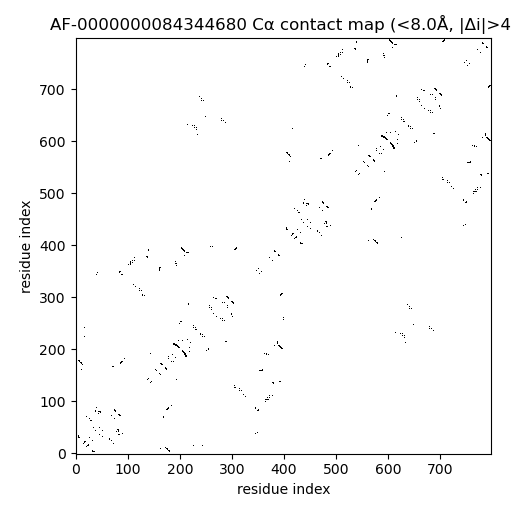.5 157 GLU B N 1
ATOM 4611 C CA . GLU B 1 157 ? -10.938 29.578 25.406 1 92.5 157 GLU B CA 1
ATOM 4612 C C . GLU B 1 157 ? -11.344 31.031 25.562 1 92.5 157 GLU B C 1
ATOM 4614 O O . GLU B 1 157 ? -12.219 31.359 26.375 1 92.5 157 GLU B O 1
ATOM 4619 N N . ARG B 1 158 ? -10.766 31.812 24.828 1 92 158 ARG B N 1
ATOM 4620 C CA . ARG B 1 158 ? -11.039 33.25 24.906 1 92 158 ARG B CA 1
ATOM 4621 C C . ARG B 1 158 ? -11.984 33.688 23.781 1 92 158 ARG B C 1
ATOM 4623 O O . ARG B 1 158 ? -12.141 34.875 23.531 1 92 158 ARG B O 1
ATOM 4630 N N . LYS B 1 159 ? -12.445 32.688 22.984 1 88.12 159 LYS B N 1
ATOM 4631 C CA . LYS B 1 159 ? -13.555 32.844 22.062 1 88.12 159 LYS B CA 1
ATOM 4632 C C . LYS B 1 159 ? -13.156 33.656 20.828 1 88.12 159 LYS B C 1
ATOM 4634 O O . LYS B 1 159 ? -13.969 34.406 20.297 1 88.12 159 LYS B O 1
ATOM 4639 N N . LEU B 1 160 ? -11.945 33.531 20.484 1 89.25 160 LEU B N 1
ATOM 4640 C CA . LEU B 1 160 ? -11.508 34.25 19.297 1 89.25 160 LEU B CA 1
ATOM 4641 C C . LEU B 1 160 ? -11.883 33.5 18.031 1 89.25 160 LEU B C 1
ATOM 4643 O O . LEU B 1 160 ? -12.336 34.094 17.047 1 89.25 160 LEU B O 1
ATOM 4647 N N . PHE B 1 161 ? -11.648 32.188 18.062 1 88.06 161 PHE B N 1
ATOM 4648 C CA . PHE B 1 161 ? -12.039 31.359 16.922 1 88.06 161 PHE B CA 1
ATOM 4649 C C . PHE B 1 161 ? -12.273 29.922 17.375 1 88.06 161 PHE B C 1
ATOM 4651 O O . PHE B 1 161 ? -12.062 29.578 18.531 1 88.06 161 PHE B O 1
ATOM 4658 N N . CYS B 1 162 ? -12.805 29.141 16.438 1 87.62 162 CYS B N 1
ATOM 4659 C CA . CYS B 1 162 ? -13.094 27.734 16.719 1 87.62 162 CYS B CA 1
ATOM 4660 C C . CYS B 1 162 ? -11.969 26.828 16.203 1 87.62 162 CYS B C 1
ATOM 4662 O O . CYS B 1 162 ? -11.375 27.109 15.164 1 87.62 162 CYS B O 1
ATOM 4664 N N . THR B 1 163 ? -11.758 25.766 16.984 1 86.56 163 THR B N 1
ATOM 4665 C CA . THR B 1 163 ? -10.664 24.875 16.625 1 86.56 163 THR B CA 1
ATOM 4666 C C . THR B 1 163 ? -11.195 23.562 16.078 1 86.56 163 THR B C 1
ATOM 4668 O O . THR B 1 163 ? -10.445 22.781 15.492 1 86.56 163 THR B O 1
ATOM 4671 N N . SER B 1 164 ? -12.359 23.328 16.328 1 85.06 164 SER B N 1
ATOM 4672 C CA . SER B 1 164 ? -12.938 22.078 15.859 1 85.06 164 SER B CA 1
ATOM 4673 C C . SER B 1 164 ? -14.43 22.234 15.555 1 85.06 164 SER B C 1
ATOM 4675 O O . SER B 1 164 ? -15.039 23.234 15.938 1 85.06 164 SER B O 1
ATOM 4677 N N . LYS B 1 165 ? -14.797 21.312 14.781 1 91.25 165 LYS B N 1
ATOM 4678 C CA . LYS B 1 165 ? -16.203 21.219 14.391 1 91.25 165 LYS B CA 1
ATOM 4679 C C . LYS B 1 165 ? -16.672 19.766 14.359 1 91.25 165 LYS B C 1
ATOM 4681 O O . LYS B 1 165 ? -16.062 18.922 13.703 1 91.25 165 LYS B O 1
ATOM 4686 N N . ILE B 1 166 ? -17.719 19.531 15.086 1 92.56 166 ILE B N 1
ATOM 4687 C CA . ILE B 1 166 ? -18.266 18.172 15.109 1 92.56 166 ILE B CA 1
ATOM 4688 C C . ILE B 1 166 ? -18.844 17.828 13.734 1 92.56 166 ILE B C 1
ATOM 4690 O O . ILE B 1 166 ? -19.594 18.625 13.156 1 92.56 166 ILE B O 1
ATOM 4694 N N . GLN B 1 167 ? -18.422 16.719 13.25 1 94.88 167 GLN B N 1
ATOM 4695 C CA . GLN B 1 167 ? -18.844 16.266 11.938 1 94.88 167 GLN B CA 1
ATOM 4696 C C . GLN B 1 167 ? -19.531 14.906 12.023 1 94.88 167 GLN B C 1
ATOM 4698 O O . GLN B 1 167 ? -19.453 14.219 13.039 1 94.88 167 GLN B O 1
ATOM 4703 N N . PRO B 1 168 ? -20.312 14.555 10.992 1 92.31 168 PRO B N 1
ATOM 4704 C CA . PRO B 1 168 ? -20.922 13.227 10.961 1 92.31 168 PRO B CA 1
ATOM 4705 C C . PRO B 1 168 ? -19.891 12.102 11.148 1 92.31 168 PRO B C 1
ATOM 4707 O O . PRO B 1 168 ? -18.719 12.266 10.789 1 92.31 168 PRO B O 1
ATOM 4710 N N . GLY B 1 169 ? -20.406 10.969 11.719 1 89.88 169 GLY B N 1
ATOM 4711 C CA . GLY B 1 169 ? -19.531 9.828 11.938 1 89.88 169 GLY B CA 1
ATOM 4712 C C . GLY B 1 169 ? -18.672 9.961 13.172 1 89.88 169 GLY B C 1
ATOM 4713 O O . GLY B 1 169 ? -17.578 9.391 13.25 1 89.88 169 GLY B O 1
ATOM 4714 N N . ASN B 1 170 ? -19.031 10.812 14.023 1 90.38 170 ASN B N 1
ATOM 4715 C CA . ASN B 1 170 ? -18.312 11.078 15.266 1 90.38 170 ASN B CA 1
ATOM 4716 C C . ASN B 1 170 ? -16.891 11.578 14.992 1 90.38 170 ASN B C 1
ATOM 4718 O O . ASN B 1 170 ? -15.938 11.094 15.602 1 90.38 170 ASN B O 1
ATOM 4722 N N . ARG B 1 171 ? -16.828 12.453 14.008 1 91.75 171 ARG B N 1
ATOM 4723 C CA . ARG B 1 171 ? -15.555 13.078 13.672 1 91.75 171 ARG B CA 1
ATOM 4724 C C . ARG B 1 171 ? -15.5 14.516 14.164 1 91.75 171 ARG B C 1
ATOM 4726 O O . ARG B 1 171 ? -16.531 15.094 14.531 1 91.75 171 ARG B O 1
ATOM 4733 N N . ASN B 1 172 ? -14.305 14.992 14.305 1 92.38 172 ASN B N 1
ATOM 4734 C CA . ASN B 1 172 ? -14.078 16.359 14.773 1 92.38 172 ASN B CA 1
ATOM 4735 C C . ASN B 1 172 ? -13 17.062 13.961 1 92.38 172 ASN B C 1
ATOM 4737 O O . ASN B 1 172 ? -11.812 16.969 14.289 1 92.38 172 ASN B O 1
ATOM 4741 N N . TYR B 1 173 ? -13.438 17.75 12.922 1 92.31 173 TYR B N 1
ATOM 4742 C CA . TYR B 1 173 ? -12.469 18.375 12.039 1 92.31 173 TYR B CA 1
ATOM 4743 C C . TYR B 1 173 ? -13.086 19.594 11.336 1 92.31 173 TYR B C 1
ATOM 4745 O O . TYR B 1 173 ? -14.312 19.719 11.273 1 92.31 173 TYR B O 1
ATOM 4753 N N . ILE B 1 174 ? -12.25 20.469 10.859 1 92.62 174 ILE B N 1
ATOM 4754 C CA . ILE B 1 174 ? -12.617 21.594 10.008 1 92.62 174 ILE B CA 1
ATOM 4755 C C . ILE B 1 174 ? -11.961 21.438 8.641 1 92.62 174 ILE B C 1
ATOM 4757 O O . ILE B 1 174 ? -10.758 21.156 8.547 1 92.62 174 ILE B O 1
ATOM 4761 N N . ILE B 1 175 ? -12.75 21.562 7.621 1 94.38 175 ILE B N 1
ATOM 4762 C CA . ILE B 1 175 ? -12.234 21.594 6.258 1 94.38 175 ILE B CA 1
ATOM 4763 C C . ILE B 1 175 ? -11.867 23.031 5.875 1 94.38 175 ILE B C 1
ATOM 4765 O O . ILE B 1 175 ? -12.594 23.969 6.203 1 94.38 175 ILE B O 1
ATOM 4769 N N . VAL B 1 176 ? -10.766 23.156 5.254 1 92.62 176 VAL B N 1
ATOM 4770 C CA . VAL B 1 176 ? -10.383 24.422 4.641 1 92.62 176 VAL B CA 1
ATOM 4771 C C . VAL B 1 176 ? -9.977 24.203 3.188 1 92.62 176 VAL B C 1
ATOM 4773 O O . VAL B 1 176 ? -9.336 23.188 2.865 1 92.62 176 VAL B O 1
ATOM 4776 N N . ALA B 1 177 ? -10.391 25.125 2.344 1 94.31 177 ALA B N 1
ATOM 4777 C CA . ALA B 1 177 ? -10.055 24.938 0.937 1 94.31 177 ALA B CA 1
ATOM 4778 C C . ALA B 1 177 ? -9.555 26.234 0.312 1 94.31 177 ALA B C 1
ATOM 4780 O O . ALA B 1 177 ? -9.945 27.328 0.733 1 94.31 177 ALA B O 1
ATOM 4781 N N . TYR B 1 178 ? -8.688 26.062 -0.615 1 92.56 178 TYR B N 1
ATOM 4782 C CA . TYR B 1 178 ? -8.172 27.172 -1.428 1 92.56 178 TYR B CA 1
ATOM 4783 C C . TYR B 1 178 ? -8.391 26.891 -2.91 1 92.56 178 TYR B C 1
ATOM 4785 O O . TYR B 1 178 ? -8.289 25.75 -3.361 1 92.56 178 TYR B O 1
ATOM 4793 N N . GLU B 1 179 ? -8.688 27.969 -3.584 1 93.69 179 GLU B N 1
ATOM 4794 C CA . GLU B 1 179 ? -8.695 27.844 -5.039 1 93.69 179 GLU B CA 1
ATOM 4795 C C . GLU B 1 179 ? -7.34 27.391 -5.566 1 93.69 179 GLU B C 1
ATOM 4797 O O . GLU B 1 179 ? -6.297 27.859 -5.105 1 93.69 179 GLU B O 1
ATOM 4802 N N . ASP B 1 180 ? -7.395 26.391 -6.461 1 90.25 180 ASP B N 1
ATOM 4803 C CA . ASP B 1 180 ? -6.164 25.922 -7.094 1 90.25 180 ASP B CA 1
ATOM 4804 C C . ASP B 1 180 ? -5.621 26.953 -8.07 1 90.25 180 ASP B C 1
ATOM 4806 O O . ASP B 1 180 ? -6 26.969 -9.242 1 90.25 180 ASP B O 1
ATOM 4810 N N . ASN B 1 181 ? -4.824 27.766 -7.527 1 86.25 181 ASN B N 1
ATOM 4811 C CA . ASN B 1 181 ? -4.234 28.875 -8.258 1 86.25 181 ASN B CA 1
ATOM 4812 C C . ASN B 1 181 ? -2.789 29.125 -7.828 1 86.25 181 ASN B C 1
ATOM 4814 O O . ASN B 1 181 ? -2.461 29.031 -6.645 1 86.25 181 ASN B O 1
ATOM 4818 N N . GLU B 1 182 ? -1.938 29.406 -8.758 1 81.44 182 GLU B N 1
ATOM 4819 C CA . GLU B 1 182 ? -0.511 29.578 -8.5 1 81.44 182 GLU B CA 1
ATOM 4820 C C . GLU B 1 182 ? -0.258 30.734 -7.535 1 81.44 182 GLU B C 1
ATOM 4822 O O . GLU B 1 182 ? 0.666 30.688 -6.723 1 81.44 182 GLU B O 1
ATOM 4827 N N . GLU B 1 183 ? -1.038 31.719 -7.656 1 78.62 183 GLU B N 1
ATOM 4828 C CA . GLU B 1 183 ? -0.842 32.906 -6.824 1 78.62 183 GLU B CA 1
ATOM 4829 C C . GLU B 1 183 ? -1.196 32.625 -5.367 1 78.62 183 GLU B C 1
ATOM 4831 O O . GLU B 1 183 ? -0.653 33.25 -4.457 1 78.62 183 GLU B O 1
ATOM 4836 N N . ILE B 1 184 ? -2.059 31.672 -5.246 1 83.19 184 ILE B N 1
ATOM 4837 C CA . ILE B 1 184 ? -2.553 31.391 -3.902 1 83.19 184 ILE B CA 1
ATOM 4838 C C . ILE B 1 184 ? -1.65 30.375 -3.225 1 83.19 184 ILE B C 1
ATOM 4840 O O . ILE B 1 184 ? -1.749 30.141 -2.016 1 83.19 184 ILE B O 1
ATOM 4844 N N . GLU B 1 185 ? -0.732 29.844 -3.998 1 77.88 185 GLU B N 1
ATOM 4845 C CA . GLU B 1 185 ? 0.127 28.766 -3.504 1 77.88 185 GLU B CA 1
ATOM 4846 C C . GLU B 1 185 ? 0.955 29.234 -2.307 1 77.88 185 GLU B C 1
ATOM 4848 O O . GLU B 1 185 ? 1.211 28.453 -1.385 1 77.88 185 GLU B O 1
ATOM 4853 N N . ILE B 1 186 ? 1.372 30.469 -2.352 1 71.69 186 ILE B N 1
ATOM 4854 C CA . ILE B 1 186 ? 2.207 31.016 -1.285 1 71.69 186 ILE B CA 1
ATOM 4855 C C . ILE B 1 186 ? 1.435 31 0.032 1 71.69 186 ILE B C 1
ATOM 4857 O O . ILE B 1 186 ? 2.008 30.734 1.092 1 71.69 186 ILE B O 1
ATOM 4861 N N . TYR B 1 187 ? 0.127 31.203 -0.032 1 70.5 187 TYR B N 1
ATOM 4862 C CA . TYR B 1 187 ? -0.707 31.344 1.156 1 70.5 187 TYR B CA 1
ATOM 4863 C C . TYR B 1 187 ? -1.205 29.984 1.643 1 70.5 187 TYR B C 1
ATOM 4865 O O . TYR B 1 187 ? -1.625 29.859 2.795 1 70.5 187 TYR B O 1
ATOM 4873 N N . SER B 1 188 ? -1.122 29.188 0.722 1 69 188 SER B N 1
ATOM 4874 C CA . SER B 1 188 ? -1.697 27.891 1.051 1 69 188 SER B CA 1
ATOM 4875 C C . SER B 1 188 ? -0.611 26.828 1.26 1 69 188 SER B C 1
ATOM 4877 O O . SER B 1 188 ? -0.576 26.172 2.295 1 69 188 SER B O 1
ATOM 4879 N N . ASN B 1 189 ? 0.336 26.859 0.389 1 76.19 189 ASN B N 1
ATOM 4880 C CA . ASN B 1 189 ? 1.25 25.719 0.346 1 76.19 189 ASN B CA 1
ATOM 4881 C C . ASN B 1 189 ? 2.652 26.109 0.802 1 76.19 189 ASN B C 1
ATOM 4883 O O . ASN B 1 189 ? 3.461 25.25 1.148 1 76.19 189 ASN B O 1
ATOM 4887 N N . LYS B 1 190 ? 2.932 27.422 0.861 1 76.38 190 LYS B N 1
ATOM 4888 C CA . LYS B 1 190 ? 4.312 27.828 1.105 1 76.38 190 LYS B CA 1
ATOM 4889 C C . LYS B 1 190 ? 4.43 28.656 2.381 1 76.38 190 LYS B C 1
ATOM 4891 O O . LYS B 1 190 ? 5.227 29.594 2.447 1 76.38 190 LYS B O 1
ATOM 4896 N N . LEU B 1 191 ? 3.604 28.422 3.23 1 79.69 191 LEU B N 1
ATOM 4897 C CA . LEU B 1 191 ? 3.666 29.031 4.551 1 79.69 191 LEU B CA 1
ATOM 4898 C C . LEU B 1 191 ? 4.035 28 5.613 1 79.69 191 LEU B C 1
ATOM 4900 O O . LEU B 1 191 ? 3.557 26.859 5.578 1 79.69 191 LEU B O 1
ATOM 4904 N N . LEU B 1 192 ? 4.867 28.406 6.488 1 82.56 192 LEU B N 1
ATOM 4905 C CA . LEU B 1 192 ? 5.285 27.531 7.578 1 82.56 192 LEU B CA 1
ATOM 4906 C C . LEU B 1 192 ? 4.195 27.422 8.641 1 82.56 192 LEU B C 1
ATOM 4908 O O . LEU B 1 192 ? 4.301 28.016 9.711 1 82.56 192 LEU B O 1
ATOM 4912 N N . CYS B 1 193 ? 3.262 26.578 8.281 1 84.94 193 CYS B N 1
ATOM 4913 C CA . CYS B 1 193 ? 2.123 26.578 9.188 1 84.94 193 CYS B CA 1
ATOM 4914 C C . CYS B 1 193 ? 1.464 25.203 9.242 1 84.94 193 CYS B C 1
ATOM 4916 O O . CYS B 1 193 ? 0.263 25.094 9.5 1 84.94 193 CYS B O 1
ATOM 4918 N N . SER B 1 194 ? 2.24 24.203 8.992 1 88.94 194 SER B N 1
ATOM 4919 C CA . SER B 1 194 ? 1.634 22.875 8.938 1 88.94 194 SER B CA 1
ATOM 4920 C C . SER B 1 194 ? 2.402 21.891 9.812 1 88.94 194 SER B C 1
ATOM 4922 O O . SER B 1 194 ? 3.523 21.5 9.477 1 88.94 194 SER B O 1
ATOM 4924 N N . SER B 1 195 ? 1.709 21.453 10.797 1 93.12 195 SER B N 1
ATOM 4925 C CA . SER B 1 195 ? 2.246 20.422 11.68 1 93.12 195 SER B CA 1
ATOM 4926 C C . SER B 1 195 ? 1.709 19.047 11.312 1 93.12 195 SER B C 1
ATOM 4928 O O . SER B 1 195 ? 0.496 18.859 11.195 1 93.12 195 SER B O 1
ATOM 4930 N N . ASN B 1 196 ? 2.564 18.188 11.031 1 92.5 196 ASN B N 1
ATOM 4931 C CA . ASN B 1 196 ? 2.201 16.797 10.797 1 92.5 196 ASN B CA 1
ATOM 4932 C C . ASN B 1 196 ? 2.664 15.891 11.938 1 92.5 196 ASN B C 1
ATOM 4934 O O . ASN B 1 196 ? 3.857 15.828 12.234 1 92.5 196 ASN B O 1
ATOM 4938 N N . ASN B 1 197 ? 1.722 15.227 12.531 1 93.75 197 ASN B N 1
ATOM 4939 C CA . ASN B 1 197 ? 2.004 14.344 13.656 1 93.75 197 ASN B CA 1
ATOM 4940 C C . ASN B 1 197 ? 1.474 12.938 13.406 1 93.75 197 ASN B C 1
ATOM 4942 O O . ASN B 1 197 ? 0.293 12.758 13.102 1 93.75 197 ASN B O 1
ATOM 4946 N N . TYR B 1 198 ? 2.324 12.016 13.453 1 94.44 198 TYR B N 1
ATOM 4947 C CA . TYR B 1 198 ? 1.861 10.641 13.586 1 94.44 198 TYR B CA 1
ATOM 4948 C C . TYR B 1 198 ? 2.025 10.141 15.016 1 94.44 198 TYR B C 1
ATOM 4950 O O . TYR B 1 198 ? 3.143 9.875 15.461 1 94.44 198 TYR B O 1
ATOM 4958 N N . LYS B 1 199 ? 0.901 10.023 15.664 1 92.69 199 LYS B N 1
ATOM 4959 C CA . LYS B 1 199 ? 0.911 9.789 17.109 1 92.69 199 LYS B CA 1
ATOM 4960 C C . LYS B 1 199 ? 0.395 8.391 17.438 1 92.69 199 LYS B C 1
ATOM 4962 O O . LYS B 1 199 ? -0.575 7.922 16.844 1 92.69 199 LYS B O 1
ATOM 4967 N N . THR B 1 200 ? 1.121 7.703 18.234 1 91.62 200 THR B N 1
ATOM 4968 C CA . THR B 1 200 ? 0.68 6.461 18.859 1 91.62 200 THR B CA 1
ATOM 4969 C C . THR B 1 200 ? 1.028 6.453 20.359 1 91.62 200 THR B C 1
ATOM 4971 O O . THR B 1 200 ? 1.405 7.484 20.906 1 91.62 200 THR B O 1
ATOM 4974 N N . THR B 1 201 ? 0.855 5.23 20.969 1 86.88 201 THR B N 1
ATOM 4975 C CA . THR B 1 201 ? 1.047 5.145 22.422 1 86.88 201 THR B CA 1
ATOM 4976 C C . THR B 1 201 ? 2.453 5.594 22.797 1 86.88 201 THR B C 1
ATOM 4978 O O . THR B 1 201 ? 3.434 4.914 22.5 1 86.88 201 THR B O 1
ATOM 4981 N N . ASN B 1 202 ? 2.609 6.742 23.328 1 90.19 202 ASN B N 1
ATOM 4982 C CA . ASN B 1 202 ? 3.771 7.254 24.047 1 90.19 202 ASN B CA 1
ATOM 4983 C C . ASN B 1 202 ? 4.801 7.855 23.094 1 90.19 202 ASN B C 1
ATOM 4985 O O . ASN B 1 202 ? 5.934 8.125 23.484 1 90.19 202 ASN B O 1
ATOM 4989 N N . VAL B 1 203 ? 4.461 7.965 21.812 1 96.25 203 VAL B N 1
ATOM 4990 C CA . VAL B 1 203 ? 5.449 8.539 20.922 1 96.25 203 VAL B CA 1
ATOM 4991 C C . VAL B 1 203 ? 4.746 9.297 19.797 1 96.25 203 VAL B C 1
ATOM 4993 O O . VAL B 1 203 ? 3.656 8.906 19.359 1 96.25 203 VAL B O 1
ATOM 4996 N N . THR B 1 204 ? 5.309 10.359 19.359 1 96.75 204 THR B N 1
ATOM 4997 C CA . THR B 1 204 ? 4.852 11.141 18.203 1 96.75 204 THR B CA 1
ATOM 4998 C C . THR B 1 204 ? 6.02 11.484 17.281 1 96.75 204 THR B C 1
ATOM 5000 O O . THR B 1 204 ? 7.012 12.07 17.719 1 96.75 204 THR B O 1
ATOM 5003 N N . PHE B 1 205 ? 5.941 11.109 16.062 1 97.94 205 PHE B N 1
ATOM 5004 C CA . PHE B 1 205 ? 6.855 11.602 15.039 1 97.94 205 PHE B CA 1
ATOM 5005 C C . PHE B 1 205 ? 6.27 12.82 14.328 1 97.94 205 PHE B C 1
ATOM 5007 O O . PHE B 1 205 ? 5.188 12.742 13.75 1 97.94 205 PHE B O 1
ATOM 5014 N N . ASN B 1 206 ? 7.004 13.844 14.391 1 96.88 206 ASN B N 1
ATOM 5015 C CA . ASN B 1 206 ? 6.488 15.148 13.977 1 96.88 206 ASN B CA 1
ATOM 5016 C C . ASN B 1 206 ? 7.305 15.727 12.82 1 96.88 206 ASN B C 1
ATOM 5018 O O . ASN B 1 206 ? 8.492 15.43 12.688 1 96.88 206 ASN B O 1
ATOM 5022 N N . SER B 1 207 ? 6.652 16.484 11.922 1 96.25 207 SER B N 1
ATOM 5023 C CA . SER B 1 207 ? 7.281 17.406 10.992 1 96.25 207 SER B CA 1
ATOM 5024 C C . SER B 1 207 ? 6.488 18.703 10.875 1 96.25 207 SER B C 1
ATOM 5026 O O . SER B 1 207 ? 5.254 18.688 10.922 1 96.25 207 SER B O 1
ATOM 5028 N N . PHE B 1 208 ? 7.176 19.797 10.812 1 96.25 208 PHE B N 1
ATOM 5029 C CA . PHE B 1 208 ? 6.523 21.094 10.688 1 96.25 208 PHE B CA 1
ATOM 5030 C C . PHE B 1 208 ? 7.148 21.922 9.562 1 96.25 208 PHE B C 1
ATOM 5032 O O . PHE B 1 208 ? 8.367 21.938 9.414 1 96.25 208 PHE B O 1
ATOM 5039 N N . GLY B 1 209 ? 6.305 22.469 8.727 1 93.56 209 GLY B N 1
ATOM 5040 C CA . GLY B 1 209 ? 6.789 23.297 7.629 1 93.56 209 GLY B CA 1
ATOM 5041 C C . GLY B 1 209 ? 5.691 23.703 6.664 1 93.56 209 GLY B C 1
ATOM 5042 O O . GLY B 1 209 ? 4.594 24.062 7.086 1 93.56 209 GLY B O 1
ATOM 5043 N N . ASP B 1 210 ? 5.988 23.672 5.473 1 89.12 210 ASP B N 1
ATOM 5044 C CA . ASP B 1 210 ? 5.031 24.031 4.43 1 89.12 210 ASP B CA 1
ATOM 5045 C C . ASP B 1 210 ? 3.861 23.047 4.398 1 89.12 210 ASP B C 1
ATOM 5047 O O . ASP B 1 210 ? 3.99 21.906 4.844 1 89.12 210 ASP B O 1
ATOM 5051 N N . SER B 1 211 ? 2.744 23.484 3.842 1 81.06 211 SER B N 1
ATOM 5052 C CA . SER B 1 211 ? 1.547 22.656 3.818 1 81.06 211 SER B CA 1
ATOM 5053 C C . SER B 1 211 ? 1.608 21.625 2.689 1 81.06 211 SER B C 1
ATOM 5055 O O . SER B 1 211 ? 1.015 20.547 2.789 1 81.06 211 SER B O 1
ATOM 5057 N N . ASN B 1 212 ? 2.154 22 1.666 1 71.19 212 ASN B N 1
ATOM 5058 C CA . ASN B 1 212 ? 2.125 21.094 0.52 1 71.19 212 ASN B CA 1
ATOM 5059 C C . ASN B 1 212 ? 3.475 20.422 0.305 1 71.19 212 ASN B C 1
ATOM 5061 O O . ASN B 1 212 ? 4.422 20.656 1.057 1 71.19 212 ASN B O 1
ATOM 5065 N N . GLY B 1 213 ? 3.547 19.469 -0.655 1 74 213 GLY B N 1
ATOM 5066 C CA . GLY B 1 213 ? 4.734 18.719 -1.018 1 74 213 GLY B CA 1
ATOM 5067 C C . GLY B 1 213 ? 4.777 17.328 -0.399 1 74 213 GLY B C 1
ATOM 5068 O O . GLY B 1 213 ? 3.924 16.984 0.422 1 74 213 GLY B O 1
ATOM 5069 N N . TYR B 1 214 ? 5.664 16.688 -1.035 1 85 214 TYR B N 1
ATOM 5070 C CA . TYR B 1 214 ? 5.957 15.383 -0.461 1 85 214 TYR B CA 1
ATOM 5071 C C . TYR B 1 214 ? 6.98 15.492 0.664 1 85 214 TYR B C 1
ATOM 5073 O O . TYR B 1 214 ? 7.949 16.25 0.555 1 85 214 TYR B O 1
ATOM 5081 N N . ARG B 1 215 ? 6.559 15.227 2.072 1 90.5 215 ARG B N 1
ATOM 5082 C CA . ARG B 1 215 ? 7.449 15.234 3.227 1 90.5 215 ARG B CA 1
ATOM 5083 C C . ARG B 1 215 ? 7.879 13.82 3.598 1 90.5 215 ARG B C 1
ATOM 5085 O O . ARG B 1 215 ? 7.07 12.891 3.553 1 90.5 215 ARG B O 1
ATOM 5092 N N . LYS B 1 216 ? 9.188 13.797 3.836 1 93.62 216 LYS B N 1
ATOM 5093 C CA . LYS B 1 216 ? 9.641 12.547 4.438 1 93.62 216 LYS B CA 1
ATOM 5094 C C . LYS B 1 216 ? 9.305 12.5 5.926 1 93.62 216 LYS B C 1
ATOM 5096 O O . LYS B 1 216 ? 10.195 12.617 6.773 1 93.62 216 LYS B O 1
ATOM 5101 N N . ASP B 1 217 ? 8.062 12.352 6.16 1 95.62 217 ASP B N 1
ATOM 5102 C CA . ASP B 1 217 ? 7.598 12.156 7.527 1 95.62 217 ASP B CA 1
ATOM 5103 C C . ASP B 1 217 ? 6.598 11.008 7.605 1 95.62 217 ASP B C 1
ATOM 5105 O O . ASP B 1 217 ? 6.051 10.578 6.586 1 95.62 217 ASP B O 1
ATOM 5109 N N . MET B 1 218 ? 6.398 10.492 8.742 1 95.38 218 MET B N 1
ATOM 5110 C CA . MET B 1 218 ? 5.578 9.297 8.914 1 95.38 218 MET B CA 1
ATOM 5111 C C . MET B 1 218 ? 4.117 9.586 8.594 1 95.38 218 MET B C 1
ATOM 5113 O O . MET B 1 218 ? 3.432 8.742 8.008 1 95.38 218 MET B O 1
ATOM 5117 N N . TYR B 1 219 ? 3.719 10.758 9.008 1 92.81 219 TYR B N 1
ATOM 5118 C CA . TYR B 1 219 ? 2.316 11.117 8.828 1 92.81 219 TYR B CA 1
ATOM 5119 C C . TYR B 1 219 ? 1.936 11.102 7.355 1 92.81 219 TYR B C 1
ATOM 5121 O O . TYR B 1 219 ? 1.006 10.398 6.953 1 92.81 219 TYR B O 1
ATOM 5129 N N . ARG B 1 220 ? 2.611 11.828 6.531 1 91.81 220 ARG B N 1
ATOM 5130 C CA . ARG B 1 220 ? 2.293 11.914 5.109 1 91.81 220 ARG B CA 1
ATOM 5131 C C . ARG B 1 220 ? 2.555 10.586 4.406 1 91.81 220 ARG B C 1
ATOM 5133 O O . ARG B 1 220 ? 1.805 10.195 3.514 1 91.81 220 ARG B O 1
ATOM 5140 N N . PHE B 1 221 ? 3.613 9.945 4.816 1 94.69 221 PHE B N 1
ATOM 5141 C CA . PHE B 1 221 ? 3.979 8.688 4.184 1 94.69 221 PHE B CA 1
ATOM 5142 C C . PHE B 1 221 ? 2.881 7.648 4.375 1 94.69 221 PHE B C 1
ATOM 5144 O O . PHE B 1 221 ? 2.41 7.047 3.404 1 94.69 221 PHE B O 1
ATOM 5151 N N . PHE B 1 222 ? 2.455 7.457 5.602 1 93.44 222 PHE B N 1
ATOM 5152 C CA . PHE B 1 222 ? 1.46 6.43 5.891 1 93.44 222 PHE B CA 1
ATOM 5153 C C . PHE B 1 222 ? 0.115 6.789 5.27 1 93.44 222 PHE B C 1
ATOM 5155 O O . PHE B 1 222 ? -0.611 5.914 4.797 1 93.44 222 PHE B O 1
ATOM 5162 N N . ASN B 1 223 ? -0.186 8.07 5.273 1 88.62 223 ASN B N 1
ATOM 5163 C CA . ASN B 1 223 ? -1.434 8.5 4.648 1 88.62 223 ASN B CA 1
ATOM 5164 C C . ASN B 1 223 ? -1.445 8.195 3.154 1 88.62 223 ASN B C 1
ATOM 5166 O O . ASN B 1 223 ? -2.461 7.75 2.615 1 88.62 223 ASN B O 1
ATOM 5170 N N . LEU B 1 224 ? -0.363 8.445 2.541 1 89.88 224 LEU B N 1
ATOM 5171 C CA . LEU B 1 224 ? -0.269 8.18 1.109 1 89.88 224 LEU B CA 1
ATOM 5172 C C . LEU B 1 224 ? -0.337 6.684 0.826 1 89.88 224 LEU B C 1
ATOM 5174 O O . LEU B 1 224 ? -0.941 6.262 -0.163 1 89.88 224 LEU B O 1
ATOM 5178 N N . MET B 1 225 ? 0.275 5.906 1.68 1 91.38 225 MET B N 1
ATOM 5179 C CA . MET B 1 225 ? 0.235 4.457 1.52 1 91.38 225 MET B CA 1
ATOM 5180 C C . MET B 1 225 ? -1.191 3.934 1.65 1 91.38 225 MET B C 1
ATOM 5182 O O . MET B 1 225 ? -1.606 3.053 0.894 1 91.38 225 MET B O 1
ATOM 5186 N N . GLU B 1 226 ? -1.889 4.434 2.586 1 87.69 226 GLU B N 1
ATOM 5187 C CA . GLU B 1 226 ? -3.279 4.031 2.777 1 87.69 226 GLU B CA 1
ATOM 5188 C C . GLU B 1 226 ? -4.145 4.461 1.599 1 87.69 226 GLU B C 1
ATOM 5190 O O . GLU B 1 226 ? -4.984 3.689 1.125 1 87.69 226 GLU B O 1
ATOM 5195 N N . LYS B 1 227 ? -3.91 5.688 1.177 1 85 227 LYS B N 1
ATOM 5196 C CA . LYS B 1 227 ? -4.652 6.188 0.023 1 85 227 LYS B CA 1
ATOM 5197 C C . LYS B 1 227 ? -4.422 5.305 -1.201 1 85 227 LYS B C 1
ATOM 5199 O O . LYS B 1 227 ? -5.359 5.016 -1.95 1 85 227 LYS B O 1
ATOM 5204 N N . ASN B 1 228 ? -3.217 4.902 -1.372 1 87.19 228 ASN B N 1
ATOM 5205 C CA . ASN B 1 228 ? -2.869 4.047 -2.498 1 87.19 228 ASN B CA 1
ATOM 5206 C C . ASN B 1 228 ? -3.51 2.666 -2.371 1 87.19 228 ASN B C 1
ATOM 5208 O O . ASN B 1 228 ? -3.863 2.047 -3.377 1 87.19 228 ASN B O 1
ATOM 5212 N N . ALA B 1 229 ? -3.646 2.205 -1.19 1 89.5 229 ALA B N 1
ATOM 5213 C CA . ALA B 1 229 ? -4.188 0.87 -0.943 1 89.5 229 ALA B CA 1
ATOM 5214 C C . ALA B 1 229 ? -5.676 0.81 -1.271 1 89.5 229 ALA B C 1
ATOM 5216 O O . ALA B 1 229 ? -6.207 -0.26 -1.582 1 89.5 229 ALA B O 1
ATOM 5217 N N . VAL B 1 230 ? -6.355 1.941 -1.239 1 84.94 230 VAL B N 1
ATOM 5218 C CA . VAL B 1 230 ? -7.785 1.99 -1.516 1 84.94 230 VAL B CA 1
ATOM 5219 C C . VAL B 1 230 ? -8.062 1.448 -2.916 1 84.94 230 VAL B C 1
ATOM 5221 O O . VAL B 1 230 ? -9.07 0.776 -3.143 1 84.94 230 VAL B O 1
ATOM 5224 N N . ARG B 1 231 ? -7.172 1.718 -3.854 1 85.25 231 ARG B N 1
ATOM 5225 C CA . ARG B 1 231 ? -7.336 1.274 -5.234 1 85.25 231 ARG B CA 1
ATOM 5226 C C . ARG B 1 231 ? -6.324 0.188 -5.582 1 85.25 231 ARG B C 1
ATOM 5228 O O . ARG B 1 231 ? -5.965 0.02 -6.75 1 85.25 231 ARG B O 1
ATOM 5235 N N . GLY B 1 232 ? -5.879 -0.461 -4.531 1 87.56 232 GLY B N 1
ATOM 5236 C CA . GLY B 1 232 ? -4.848 -1.463 -4.75 1 87.56 232 GLY B CA 1
ATOM 5237 C C . GLY B 1 232 ? -5.324 -2.641 -5.574 1 87.56 232 GLY B C 1
ATOM 5238 O O . GLY B 1 232 ? -4.539 -3.248 -6.309 1 87.56 232 GLY B O 1
ATOM 5239 N N . THR B 1 233 ? -6.637 -3.072 -5.406 1 91.5 233 THR B N 1
ATOM 5240 C CA . THR B 1 233 ? -7.312 -4.109 -6.18 1 91.5 233 THR B CA 1
ATOM 5241 C C . THR B 1 233 ? -8.719 -3.662 -6.578 1 91.5 233 THR B C 1
ATOM 5243 O O . THR B 1 233 ? -9.203 -2.639 -6.098 1 91.5 233 THR B O 1
ATOM 5246 N N . PRO B 1 234 ? -9.32 -4.434 -7.418 1 90.69 234 PRO B N 1
ATOM 5247 C CA . PRO B 1 234 ? -10.695 -4.074 -7.789 1 90.69 234 PRO B CA 1
ATOM 5248 C C . PRO B 1 234 ? -11.703 -4.367 -6.68 1 90.69 234 PRO B C 1
ATOM 5250 O O . PRO B 1 234 ? -12.883 -4.051 -6.812 1 90.69 234 PRO B O 1
ATOM 5253 N N . PHE B 1 235 ? -11.234 -4.953 -5.625 1 92.88 235 PHE B N 1
ATOM 5254 C CA . PHE B 1 235 ? -12.109 -5.344 -4.527 1 92.88 235 PHE B CA 1
ATOM 5255 C C . PHE B 1 235 ? -12.125 -4.281 -3.436 1 92.88 235 PHE B C 1
ATOM 5257 O O . PHE B 1 235 ? -11.367 -4.375 -2.463 1 92.88 235 PHE B O 1
ATOM 5264 N N . GLU B 1 236 ? -13.008 -3.389 -3.463 1 87.19 236 GLU B N 1
ATOM 5265 C CA . GLU B 1 236 ? -13.031 -2.197 -2.619 1 87.19 236 GLU B CA 1
ATOM 5266 C C . GLU B 1 236 ? -13.109 -2.568 -1.142 1 87.19 236 GLU B C 1
ATOM 5268 O O . GLU B 1 236 ? -12.328 -2.076 -0.328 1 87.19 236 GLU B O 1
ATOM 5273 N N . LYS B 1 237 ? -14.039 -3.465 -0.811 1 89.94 237 LYS B N 1
ATOM 5274 C CA . LYS B 1 237 ? -14.227 -3.834 0.59 1 89.94 237 LYS B CA 1
ATOM 5275 C C . LYS B 1 237 ? -12.984 -4.531 1.141 1 89.94 237 LYS B C 1
ATOM 5277 O O . LYS B 1 237 ? -12.602 -4.316 2.293 1 89.94 237 LYS B O 1
ATOM 5282 N N . LEU B 1 238 ? -12.375 -5.359 0.352 1 94.69 238 LEU B N 1
ATOM 5283 C CA . LEU B 1 238 ? -11.148 -6.043 0.749 1 94.69 238 LEU B CA 1
ATOM 5284 C C . LEU B 1 238 ? -10.031 -5.043 1.008 1 94.69 238 LEU B C 1
ATOM 5286 O O . LEU B 1 238 ? -9.297 -5.168 1.99 1 94.69 238 LEU B O 1
ATOM 5290 N N . ASN B 1 239 ? -9.93 -4.062 0.122 1 92.69 239 ASN B N 1
ATOM 5291 C CA . ASN B 1 239 ? -8.93 -3.008 0.301 1 92.69 239 ASN B CA 1
ATOM 5292 C C . ASN B 1 239 ? -9.133 -2.271 1.622 1 92.69 239 ASN B C 1
ATOM 5294 O O . ASN B 1 239 ? -8.172 -2.027 2.354 1 92.69 239 ASN B O 1
ATOM 5298 N N . LEU B 1 240 ? -10.375 -1.948 1.908 1 89.06 240 LEU B N 1
ATOM 5299 C CA . LEU B 1 240 ? -10.688 -1.187 3.113 1 89.06 240 LEU B CA 1
ATOM 5300 C C . LEU B 1 240 ? -10.383 -2.004 4.367 1 89.06 240 LEU B C 1
ATOM 5302 O O . LEU B 1 240 ? -9.883 -1.467 5.355 1 89.06 240 LEU B O 1
ATOM 5306 N N . ASP B 1 241 ? -10.703 -3.287 4.324 1 92.38 241 ASP B N 1
ATOM 5307 C CA . ASP B 1 241 ? -10.391 -4.152 5.457 1 92.38 241 ASP B CA 1
ATOM 5308 C C . ASP B 1 241 ? -8.883 -4.234 5.684 1 92.38 241 ASP B C 1
ATOM 5310 O O . ASP B 1 241 ? -8.422 -4.211 6.824 1 92.38 241 ASP B O 1
ATOM 5314 N N . TYR B 1 242 ? -8.188 -4.32 4.617 1 94.38 242 TYR B N 1
ATOM 5315 C CA . TYR B 1 242 ? -6.73 -4.363 4.727 1 94.38 242 TYR B CA 1
ATOM 5316 C C . TYR B 1 242 ? -6.188 -3.047 5.27 1 94.38 242 TYR B C 1
ATOM 5318 O O . TYR B 1 242 ? -5.227 -3.035 6.043 1 94.38 242 TYR B O 1
ATOM 5326 N N . ILE B 1 243 ? -6.715 -1.973 4.859 1 92.06 243 ILE B N 1
ATOM 5327 C CA . ILE B 1 243 ? -6.289 -0.657 5.324 1 92.06 243 ILE B CA 1
ATOM 5328 C C . ILE B 1 243 ? -6.488 -0.552 6.832 1 92.06 243 ILE B C 1
ATOM 5330 O O . ILE B 1 243 ? -5.664 0.038 7.535 1 92.06 243 ILE B O 1
ATOM 5334 N N . ASN B 1 244 ? -7.559 -1.106 7.27 1 90.75 244 ASN B N 1
ATOM 5335 C CA . ASN B 1 244 ? -7.781 -1.129 8.711 1 90.75 244 ASN B CA 1
ATOM 5336 C C . ASN B 1 244 ? -6.676 -1.89 9.438 1 90.75 244 ASN B C 1
ATOM 5338 O O . ASN B 1 244 ? -6.199 -1.452 10.484 1 90.75 244 ASN B O 1
ATOM 5342 N N . ILE B 1 245 ? -6.297 -2.992 8.898 1 93.62 245 ILE B N 1
ATOM 5343 C CA . ILE B 1 245 ? -5.207 -3.781 9.461 1 93.62 245 ILE B CA 1
ATOM 5344 C C . ILE B 1 245 ? -3.898 -3.002 9.359 1 93.62 245 ILE B C 1
ATOM 5346 O O . ILE B 1 245 ? -3.115 -2.959 10.312 1 93.62 245 ILE B O 1
ATOM 5350 N N . LEU B 1 246 ? -3.715 -2.402 8.203 1 92.56 246 LEU B N 1
ATOM 5351 C CA . LEU B 1 246 ? -2.514 -1.622 7.922 1 92.56 246 LEU B CA 1
ATOM 5352 C C . LEU B 1 246 ? -2.369 -0.472 8.914 1 92.56 246 LEU B C 1
ATOM 5354 O O . LEU B 1 246 ? -1.261 -0.167 9.359 1 92.56 246 LEU B O 1
ATOM 5358 N N . ASN B 1 247 ? -3.447 0.172 9.188 1 89.81 247 ASN B N 1
ATOM 5359 C CA . ASN B 1 247 ? -3.439 1.26 10.164 1 89.81 247 ASN B CA 1
ATOM 5360 C C . ASN B 1 247 ? -2.922 0.792 11.516 1 89.81 247 ASN B C 1
ATOM 5362 O O . ASN B 1 247 ? -2.102 1.47 12.141 1 89.81 247 ASN B O 1
ATOM 5366 N N . ASN B 1 248 ? -3.365 -0.325 11.93 1 90.94 248 ASN B N 1
ATOM 5367 C CA . ASN B 1 248 ? -2.896 -0.885 13.195 1 90.94 248 ASN B CA 1
ATOM 5368 C C . ASN B 1 248 ? -1.413 -1.24 13.133 1 90.94 248 ASN B C 1
ATOM 5370 O O . ASN B 1 248 ? -0.682 -1.038 14.102 1 90.94 248 ASN B O 1
ATOM 5374 N N . MET B 1 249 ? -1.062 -1.72 12.078 1 92.19 249 MET B N 1
ATOM 5375 C CA . MET B 1 249 ? 0.337 -2.094 11.883 1 92.19 249 MET B CA 1
ATOM 5376 C C . MET B 1 249 ? 1.232 -0.858 11.867 1 92.19 249 MET B C 1
ATOM 5378 O O . MET B 1 249 ? 2.326 -0.872 12.438 1 92.19 249 MET B O 1
ATOM 5382 N N . ASN B 1 250 ? 0.777 0.168 11.188 1 93.94 250 ASN B N 1
ATOM 5383 C CA . ASN B 1 250 ? 1.538 1.412 11.156 1 93.94 250 ASN B CA 1
ATOM 5384 C C . ASN B 1 250 ? 1.715 2.002 12.547 1 93.94 250 ASN B C 1
ATOM 5386 O O . ASN B 1 250 ? 2.76 2.576 12.859 1 93.94 250 ASN B O 1
ATOM 5390 N N . LYS B 1 251 ? 0.748 1.86 13.367 1 93.88 251 LYS B N 1
ATOM 5391 C CA . LYS B 1 251 ? 0.866 2.283 14.758 1 93.88 251 LYS B CA 1
ATOM 5392 C C . LYS B 1 251 ? 1.918 1.461 15.492 1 93.88 251 LYS B C 1
ATOM 5394 O O . LYS B 1 251 ? 2.693 2.002 16.281 1 93.88 251 LYS B O 1
ATOM 5399 N N . GLU B 1 252 ? 1.936 0.192 15.195 1 94.12 252 GLU B N 1
ATOM 5400 C CA . GLU B 1 252 ? 2.936 -0.679 15.805 1 94.12 252 GLU B CA 1
ATOM 5401 C C . GLU B 1 252 ? 4.34 -0.326 15.328 1 94.12 252 GLU B C 1
ATOM 5403 O O . GLU B 1 252 ? 5.281 -0.285 16.125 1 94.12 252 GLU B O 1
ATOM 5408 N N . ILE B 1 253 ? 4.465 -0.099 14.055 1 95.69 253 ILE B N 1
ATOM 5409 C CA . ILE B 1 253 ? 5.734 0.347 13.492 1 95.69 253 ILE B CA 1
ATOM 5410 C C . ILE B 1 253 ? 6.207 1.604 14.219 1 95.69 253 ILE B C 1
ATOM 5412 O O . ILE B 1 253 ? 7.363 1.686 14.641 1 95.69 253 ILE B O 1
ATOM 5416 N N . THR B 1 254 ? 5.305 2.537 14.391 1 97.19 254 THR B N 1
ATOM 5417 C CA . THR B 1 254 ? 5.617 3.818 15.016 1 97.19 254 THR B CA 1
ATOM 5418 C C . THR B 1 254 ? 6.047 3.621 16.469 1 97.19 254 THR B C 1
ATOM 5420 O O . THR B 1 254 ? 7.023 4.223 16.922 1 97.19 254 THR B O 1
ATOM 5423 N N . ARG B 1 255 ? 5.344 2.781 17.156 1 96.25 255 ARG B N 1
ATOM 5424 C CA . ARG B 1 255 ? 5.688 2.477 18.547 1 96.25 255 ARG B CA 1
ATOM 5425 C C . ARG B 1 255 ? 7.078 1.859 18.641 1 96.25 255 ARG B C 1
ATOM 5427 O O . ARG B 1 255 ? 7.887 2.264 19.469 1 96.25 255 ARG B O 1
ATOM 5434 N N . ASN B 1 256 ? 7.355 0.91 17.812 1 95.94 256 ASN B N 1
ATOM 5435 C CA . ASN B 1 256 ? 8.648 0.243 17.812 1 95.94 256 ASN B CA 1
ATOM 5436 C C . ASN B 1 256 ? 9.773 1.201 17.422 1 95.94 256 ASN B C 1
ATOM 5438 O O . ASN B 1 256 ? 10.883 1.104 17.953 1 95.94 256 ASN B O 1
ATOM 5442 N N . CYS B 1 257 ? 9.484 2.09 16.5 1 97.31 257 CYS B N 1
ATOM 5443 C CA . CYS B 1 257 ? 10.445 3.131 16.172 1 97.31 257 CYS B CA 1
ATOM 5444 C C . CYS B 1 257 ? 10.734 4.016 17.375 1 97.31 257 CYS B C 1
ATOM 5446 O O . CYS B 1 257 ? 11.891 4.383 17.609 1 97.31 257 CYS B O 1
ATOM 5448 N N . GLY B 1 258 ? 9.633 4.387 18.078 1 96.75 258 GLY B N 1
ATOM 5449 C CA . GLY B 1 258 ? 9.82 5.16 19.297 1 96.75 258 GLY B CA 1
ATOM 5450 C C . GLY B 1 258 ? 10.688 4.465 20.328 1 96.75 258 GLY B C 1
ATOM 5451 O O . GLY B 1 258 ? 11.57 5.086 20.922 1 96.75 258 GLY B O 1
ATOM 5452 N N . ILE B 1 259 ? 10.508 3.164 20.5 1 95.88 259 ILE B N 1
ATOM 5453 C CA . ILE B 1 259 ? 11.297 2.357 21.422 1 95.88 259 ILE B CA 1
ATOM 5454 C C . ILE B 1 259 ? 12.758 2.348 20.969 1 95.88 259 ILE B C 1
ATOM 5456 O O . ILE B 1 259 ? 13.664 2.504 21.797 1 95.88 259 ILE B O 1
ATOM 5460 N N . LEU B 1 260 ? 12.992 2.203 19.719 1 96.56 260 LEU B N 1
ATOM 5461 C CA . LEU B 1 260 ? 14.352 2.17 19.188 1 96.56 260 LEU B CA 1
ATOM 5462 C C . LEU B 1 260 ? 15.055 3.506 19.406 1 96.56 260 LEU B C 1
ATOM 5464 O O . LEU B 1 260 ? 16.219 3.539 19.781 1 96.56 260 LEU B O 1
ATOM 5468 N N . VAL B 1 261 ? 14.336 4.617 19.141 1 96.75 261 VAL B N 1
ATOM 5469 C CA . VAL B 1 261 ? 14.891 5.945 19.359 1 96.75 261 VAL B CA 1
ATOM 5470 C C . VAL B 1 261 ? 15.297 6.105 20.828 1 96.75 261 VAL B C 1
ATOM 5472 O O . VAL B 1 261 ? 16.391 6.574 21.125 1 96.75 261 VAL B O 1
ATOM 5475 N N . SER B 1 262 ? 14.469 5.695 21.688 1 95.31 262 SER B N 1
ATOM 5476 C CA . SER B 1 262 ? 14.75 5.766 23.109 1 95.31 262 SER B CA 1
ATOM 5477 C C . SER B 1 262 ? 15.969 4.934 23.484 1 95.31 262 SER B C 1
ATOM 5479 O O . SER B 1 262 ? 16.828 5.383 24.25 1 95.31 262 SER B O 1
ATOM 5481 N N . ASN B 1 263 ? 16.047 3.727 22.938 1 94.75 263 ASN B N 1
ATOM 5482 C CA . ASN B 1 263 ? 17.156 2.83 23.203 1 94.75 263 ASN B CA 1
ATOM 5483 C C . ASN B 1 263 ? 18.469 3.389 22.672 1 94.75 263 ASN B C 1
ATOM 5485 O O . ASN B 1 263 ? 19.531 3.219 23.297 1 94.75 263 ASN B O 1
ATOM 5489 N N . ILE B 1 264 ? 18.422 3.969 21.578 1 95.06 264 ILE B N 1
ATOM 5490 C CA . ILE B 1 264 ? 19.609 4.566 21 1 95.06 264 ILE B CA 1
ATOM 5491 C C . ILE B 1 264 ? 20.125 5.684 21.906 1 95.06 264 ILE B C 1
ATOM 5493 O O . ILE B 1 264 ? 21.328 5.785 22.141 1 95.06 264 ILE B O 1
ATOM 5497 N N . ILE B 1 265 ? 19.25 6.477 22.406 1 93.31 265 ILE B N 1
ATOM 5498 C CA . ILE B 1 265 ? 19.625 7.617 23.234 1 93.31 265 ILE B CA 1
ATOM 5499 C C . ILE B 1 265 ? 20.125 7.121 24.594 1 93.31 265 ILE B C 1
ATOM 5501 O O . ILE B 1 265 ? 21.156 7.562 25.078 1 93.31 265 ILE B O 1
ATOM 5505 N N . LYS B 1 266 ? 19.547 6.168 25.188 1 92.75 266 LYS B N 1
ATOM 5506 C CA . LYS B 1 266 ? 19.812 5.762 26.562 1 92.75 266 LYS B CA 1
ATOM 5507 C C . LYS B 1 266 ? 20.953 4.738 26.625 1 92.75 266 LYS B C 1
ATOM 5509 O O . LYS B 1 266 ? 21.719 4.719 27.578 1 92.75 266 LYS B O 1
ATOM 5514 N N . ARG B 1 267 ? 21 3.869 25.562 1 93.06 267 ARG B N 1
ATOM 5515 C CA . ARG B 1 267 ? 21.906 2.729 25.672 1 93.06 267 ARG B CA 1
ATOM 5516 C C . ARG B 1 267 ? 22.984 2.771 24.594 1 93.06 267 ARG B C 1
ATOM 5518 O O . ARG B 1 267 ? 23.875 1.925 24.562 1 93.06 267 ARG B O 1
ATOM 5525 N N . ASN B 1 268 ? 22.922 3.686 23.812 1 91.75 268 ASN B N 1
ATOM 5526 C CA . ASN B 1 268 ? 23.875 3.814 22.719 1 91.75 268 ASN B CA 1
ATOM 5527 C C . ASN B 1 268 ? 24 2.521 21.922 1 91.75 268 ASN B C 1
ATOM 5529 O O . ASN B 1 268 ? 25.094 2.002 21.719 1 91.75 268 ASN B O 1
ATOM 5533 N N . ILE B 1 269 ? 22.875 2.006 21.547 1 94.06 269 ILE B N 1
ATOM 5534 C CA . ILE B 1 269 ? 22.844 0.733 20.828 1 94.06 269 ILE B CA 1
ATOM 5535 C C . ILE B 1 269 ? 23.438 0.908 19.438 1 94.06 269 ILE B C 1
ATOM 5537 O O . ILE B 1 269 ? 23.203 1.923 18.766 1 94.06 269 ILE B O 1
ATOM 5541 N N . LYS B 1 270 ? 24.125 -0.169 18.984 1 95.12 270 LYS B N 1
ATOM 5542 C CA . LYS B 1 270 ? 24.766 -0.143 17.672 1 95.12 270 LYS B CA 1
ATOM 5543 C C . LYS B 1 270 ? 23.922 -0.893 16.625 1 95.12 270 LYS B C 1
ATOM 5545 O O . LYS B 1 270 ? 23.203 -1.824 16.984 1 95.12 270 LYS B O 1
ATOM 5550 N N . TYR B 1 271 ? 24.125 -0.502 15.383 1 96.5 271 TYR B N 1
ATOM 5551 C CA . TYR B 1 271 ? 23.328 -1.029 14.281 1 96.5 271 TYR B CA 1
ATOM 5552 C C . TYR B 1 271 ? 23.547 -2.529 14.117 1 96.5 271 TYR B C 1
ATOM 5554 O O . TYR B 1 271 ? 22.594 -3.277 13.867 1 96.5 271 TYR B O 1
ATOM 5562 N N . ASN B 1 272 ? 24.734 -3.012 14.273 1 95.06 272 ASN B N 1
ATOM 5563 C CA . ASN B 1 272 ? 25.078 -4.406 14.023 1 95.06 272 ASN B CA 1
ATOM 5564 C C . ASN B 1 272 ? 24.531 -5.324 15.109 1 95.06 272 ASN B C 1
ATOM 5566 O O . ASN B 1 272 ? 24.469 -6.543 14.93 1 95.06 272 ASN B O 1
ATOM 5570 N N . HIS B 1 273 ? 24.078 -4.785 16.25 1 94.94 273 HIS B N 1
ATOM 5571 C CA . HIS B 1 273 ? 23.531 -5.574 17.344 1 94.94 273 HIS B CA 1
ATOM 5572 C C . HIS B 1 273 ? 22.016 -5.723 17.234 1 94.94 273 HIS B C 1
ATOM 5574 O O . HIS B 1 273 ? 21.406 -6.469 17.984 1 94.94 273 HIS B O 1
ATOM 5580 N N . LEU B 1 274 ? 21.484 -5.051 16.297 1 96.44 274 LEU B N 1
ATOM 5581 C CA . LEU B 1 274 ? 20.031 -5.051 16.141 1 96.44 274 LEU B CA 1
ATOM 5582 C C . LEU B 1 274 ? 19.562 -6.297 15.391 1 96.44 274 LEU B C 1
ATOM 5584 O O . LEU B 1 274 ? 20.328 -6.875 14.602 1 96.44 274 LEU B O 1
ATOM 5588 N N . THR B 1 275 ? 18.359 -6.77 15.711 1 95.31 275 THR B N 1
ATOM 5589 C CA . THR B 1 275 ? 17.734 -7.844 14.953 1 95.31 275 THR B CA 1
ATOM 5590 C C . THR B 1 275 ? 17.391 -7.383 13.539 1 95.31 275 THR B C 1
ATOM 5592 O O . THR B 1 275 ? 17.391 -6.184 13.258 1 95.31 275 THR B O 1
ATOM 5595 N N . ASN B 1 276 ? 17.047 -8.258 12.656 1 92.12 276 ASN B N 1
ATOM 5596 C CA . ASN B 1 276 ? 16.688 -7.914 11.281 1 92.12 276 ASN B CA 1
ATOM 5597 C C . ASN B 1 276 ? 15.445 -7.027 11.234 1 92.12 276 ASN B C 1
ATOM 5599 O O . ASN B 1 276 ? 15.359 -6.113 10.414 1 92.12 276 ASN B O 1
ATOM 5603 N N . LYS B 1 277 ? 14.57 -7.32 12.117 1 92.25 277 LYS B N 1
ATOM 5604 C CA . LYS B 1 277 ? 13.359 -6.516 12.195 1 92.25 277 LYS B CA 1
ATOM 5605 C C . LYS B 1 277 ? 13.664 -5.086 12.625 1 92.25 277 LYS B C 1
ATOM 5607 O O . LYS B 1 277 ? 13.125 -4.133 12.062 1 92.25 277 LYS B O 1
ATOM 5612 N N . GLU B 1 278 ? 14.562 -4.996 13.586 1 96.12 278 GLU B N 1
ATOM 5613 C CA . GLU B 1 278 ? 14.961 -3.678 14.078 1 96.12 278 GLU B CA 1
ATOM 5614 C C . GLU B 1 278 ? 15.766 -2.918 13.031 1 96.12 278 GLU B C 1
ATOM 5616 O O . GLU B 1 278 ? 15.617 -1.702 12.883 1 96.12 278 GLU B O 1
ATOM 5621 N N . LYS B 1 279 ? 16.594 -3.652 12.344 1 96.06 279 LYS B N 1
ATOM 5622 C CA . LYS B 1 279 ? 17.391 -3.039 11.281 1 96.06 279 LYS B CA 1
ATOM 5623 C C . LYS B 1 279 ? 16.5 -2.439 10.203 1 96.06 279 LYS B C 1
ATOM 5625 O O . LYS B 1 279 ? 16.797 -1.359 9.68 1 96.06 279 LYS B O 1
ATOM 5630 N N . ALA B 1 280 ? 15.469 -3.115 9.867 1 94.25 280 ALA B N 1
ATOM 5631 C CA . ALA B 1 280 ? 14.531 -2.609 8.867 1 94.25 280 ALA B CA 1
ATOM 5632 C C . ALA B 1 280 ? 13.898 -1.303 9.328 1 94.25 280 ALA B C 1
ATOM 5634 O O . ALA B 1 280 ? 13.719 -0.376 8.531 1 94.25 280 ALA B O 1
ATOM 5635 N N . LEU B 1 281 ? 13.586 -1.228 10.625 1 97.31 281 LEU B N 1
ATOM 5636 C CA . LEU B 1 281 ? 12.969 -0.03 11.18 1 97.31 281 LEU B CA 1
ATOM 5637 C C . LEU B 1 281 ? 13.953 1.131 11.203 1 97.31 281 LEU B C 1
ATOM 5639 O O . LEU B 1 281 ? 13.586 2.271 10.906 1 97.31 281 LEU B O 1
ATOM 5643 N N . ILE B 1 282 ? 15.172 0.798 11.484 1 97.69 282 ILE B N 1
ATOM 5644 C CA . ILE B 1 282 ? 16.203 1.836 11.539 1 97.69 282 ILE B CA 1
ATOM 5645 C C . ILE B 1 282 ? 16.469 2.377 10.141 1 97.69 282 ILE B C 1
ATOM 5647 O O . ILE B 1 282 ? 16.672 3.578 9.961 1 97.69 282 ILE B O 1
ATOM 5651 N N . LYS B 1 283 ? 16.469 1.507 9.18 1 96.19 283 LYS B N 1
ATOM 5652 C CA . LYS B 1 283 ? 16.641 1.949 7.801 1 96.19 283 LYS B CA 1
ATOM 5653 C C . LYS B 1 283 ? 15.492 2.842 7.359 1 96.19 283 LYS B C 1
ATOM 5655 O O . LYS B 1 283 ? 15.695 3.836 6.66 1 96.19 283 LYS B O 1
ATOM 5660 N N . PHE B 1 284 ? 14.328 2.498 7.789 1 97.38 284 PHE B N 1
ATOM 5661 C CA . PHE B 1 284 ? 13.141 3.297 7.523 1 97.38 284 PHE B CA 1
ATOM 5662 C C . PHE B 1 284 ? 13.273 4.684 8.148 1 97.38 284 PHE B C 1
ATOM 5664 O O . PHE B 1 284 ? 13.023 5.691 7.48 1 97.38 284 PHE B O 1
ATOM 5671 N N . LEU B 1 285 ? 13.742 4.727 9.359 1 98.25 285 LEU B N 1
ATOM 5672 C CA . LEU B 1 285 ? 13.938 5.984 10.07 1 98.25 285 LEU B CA 1
ATOM 5673 C C . LEU B 1 285 ? 15.047 6.809 9.422 1 98.25 285 LEU B C 1
ATOM 5675 O O . LEU B 1 285 ? 14.984 8.039 9.406 1 98.25 285 LEU B O 1
ATOM 5679 N N . GLU B 1 286 ? 16.031 6.098 8.922 1 97.88 286 GLU B N 1
ATOM 5680 C CA . GLU B 1 286 ? 17.141 6.797 8.266 1 97.88 286 GLU B CA 1
ATOM 5681 C C . GLU B 1 286 ? 16.672 7.465 6.973 1 97.88 286 GLU B C 1
ATOM 5683 O O . GLU B 1 286 ? 17.016 8.609 6.699 1 97.88 286 GLU B O 1
ATOM 5688 N N . GLU B 1 287 ? 15.852 6.762 6.25 1 96.75 287 GLU B N 1
ATOM 5689 C CA . GLU B 1 287 ? 15.328 7.324 5.012 1 96.75 287 GLU B CA 1
ATOM 5690 C C . GLU B 1 287 ? 14.391 8.5 5.293 1 96.75 287 GLU B C 1
ATOM 5692 O O . GLU B 1 287 ? 14.297 9.43 4.492 1 96.75 287 GLU B O 1
ATOM 5697 N N . LEU B 1 288 ? 13.742 8.438 6.453 1 97.31 288 LEU B N 1
ATOM 5698 C CA . LEU B 1 288 ? 12.891 9.547 6.883 1 97.31 288 LEU B CA 1
ATOM 5699 C C . LEU B 1 288 ? 13.727 10.664 7.496 1 97.31 288 LEU B C 1
ATOM 5701 O O . LEU B 1 288 ? 13.195 11.719 7.848 1 97.31 288 LEU B O 1
ATOM 5705 N N . GLN B 1 289 ? 14.992 10.391 7.707 1 96.44 289 GLN B N 1
ATOM 5706 C CA . GLN B 1 289 ? 15.984 11.375 8.125 1 96.44 289 GLN B CA 1
ATOM 5707 C C . GLN B 1 289 ? 15.836 11.703 9.609 1 96.44 289 GLN B C 1
ATOM 5709 O O . GLN B 1 289 ? 16.109 12.828 10.031 1 96.44 289 GLN B O 1
ATOM 5714 N N . TYR B 1 290 ? 15.312 10.734 10.352 1 97.44 290 TYR B N 1
ATOM 5715 C CA . TYR B 1 290 ? 15.25 10.898 11.805 1 97.44 290 TYR B CA 1
ATOM 5716 C C . TYR B 1 290 ? 16.531 10.422 12.461 1 97.44 290 TYR B C 1
ATOM 5718 O O . TYR B 1 290 ? 16.891 10.883 13.555 1 97.44 290 TYR B O 1
ATOM 5726 N N . VAL B 1 291 ? 17.203 9.5 11.797 1 97.69 291 VAL B N 1
ATOM 5727 C CA . VAL B 1 291 ? 18.453 8.953 12.336 1 97.69 291 VAL B CA 1
ATOM 5728 C C . VAL B 1 291 ? 19.484 8.844 11.227 1 97.69 291 VAL B C 1
ATOM 5730 O O . VAL B 1 291 ? 19.156 8.992 10.047 1 97.69 291 VAL B O 1
ATOM 5733 N N . ASN B 1 292 ? 20.719 8.734 11.633 1 97.12 292 ASN B N 1
ATOM 5734 C CA . ASN B 1 292 ? 21.828 8.461 10.734 1 97.12 292 ASN B CA 1
ATOM 5735 C C . ASN B 1 292 ? 22.672 7.293 11.234 1 97.12 292 ASN B C 1
ATOM 5737 O O . ASN B 1 292 ? 23.016 7.223 12.414 1 97.12 292 ASN B O 1
ATOM 5741 N N . ILE B 1 293 ? 22.938 6.395 10.328 1 96.69 293 ILE B N 1
ATOM 5742 C CA . ILE B 1 293 ? 23.781 5.254 10.648 1 96.69 293 ILE B CA 1
ATOM 5743 C C . ILE B 1 293 ? 25.203 5.52 10.156 1 96.69 293 ILE B C 1
ATOM 5745 O O . ILE B 1 293 ? 25.422 5.812 8.984 1 96.69 293 ILE B O 1
ATOM 5749 N N . ASN B 1 294 ? 26.125 5.469 11.07 1 96 294 ASN B N 1
ATOM 5750 C CA . ASN B 1 294 ? 27.547 5.559 10.703 1 96 294 ASN B CA 1
ATOM 5751 C C . ASN B 1 294 ? 28.094 4.215 10.234 1 96 294 ASN B C 1
ATOM 5753 O O . ASN B 1 294 ? 28.312 3.314 11.055 1 96 294 ASN B O 1
ATOM 5757 N N . ASN B 1 295 ? 28.438 4.121 9.039 1 91.75 295 ASN B N 1
ATOM 5758 C CA . ASN B 1 295 ? 28.844 2.854 8.445 1 91.75 295 ASN B CA 1
ATOM 5759 C C . ASN B 1 295 ? 30.234 2.424 8.93 1 91.75 295 ASN B C 1
ATOM 5761 O O . ASN B 1 295 ? 30.578 1.243 8.867 1 91.75 295 ASN B O 1
ATOM 5765 N N . LEU B 1 296 ? 30.984 3.332 9.445 1 92.75 296 LEU B N 1
ATOM 5766 C CA . LEU B 1 296 ? 32.344 3.033 9.875 1 92.75 296 LEU B CA 1
ATOM 5767 C C . LEU B 1 296 ? 32.344 2.305 11.219 1 92.75 296 LEU B C 1
ATOM 5769 O O . LEU B 1 296 ? 33.031 1.303 11.391 1 92.75 296 LEU B O 1
ATOM 5773 N N . ASP B 1 297 ? 31.531 2.797 12.203 1 93.81 297 ASP B N 1
ATOM 5774 C CA . ASP B 1 297 ? 31.578 2.199 13.531 1 93.81 297 ASP B CA 1
ATOM 5775 C C . ASP B 1 297 ? 30.203 1.673 13.945 1 93.81 297 ASP B C 1
ATOM 5777 O O . ASP B 1 297 ? 30.016 1.265 15.094 1 93.81 297 ASP B O 1
ATOM 5781 N N . ASN B 1 298 ? 29.203 1.783 13.125 1 95.06 298 ASN B N 1
ATOM 5782 C CA . ASN B 1 298 ? 27.859 1.24 13.305 1 95.06 298 ASN B CA 1
ATOM 5783 C C . ASN B 1 298 ? 27.078 2.012 14.367 1 95.06 298 ASN B C 1
ATOM 5785 O O . ASN B 1 298 ? 26.078 1.518 14.891 1 95.06 298 ASN B O 1
ATOM 5789 N N . SER B 1 299 ? 27.578 3.156 14.703 1 96.5 299 SER B N 1
ATOM 5790 C CA . SER B 1 299 ? 26.828 3.971 15.656 1 96.5 299 SER B CA 1
ATOM 5791 C C . SER B 1 299 ? 25.609 4.598 14.992 1 96.5 299 SER B C 1
ATOM 5793 O O . SER B 1 299 ? 25.594 4.805 13.781 1 96.5 299 SER B O 1
ATOM 5795 N N . ILE B 1 300 ? 24.594 4.84 15.805 1 97.5 300 ILE B N 1
ATOM 5796 C CA . ILE B 1 300 ? 23.359 5.469 15.328 1 97.5 300 ILE B CA 1
ATOM 5797 C C . ILE B 1 300 ? 23.172 6.812 16.031 1 97.5 300 ILE B C 1
ATOM 5799 O O . ILE B 1 300 ? 23.188 6.891 17.25 1 97.5 300 ILE B O 1
ATOM 5803 N N . LYS B 1 301 ? 23.031 7.793 15.273 1 96.06 301 LYS B N 1
ATOM 5804 C CA . LYS B 1 301 ? 22.844 9.133 15.82 1 96.06 301 LYS B CA 1
ATOM 5805 C C . LYS B 1 301 ? 21.438 9.656 15.531 1 96.06 301 LYS B C 1
ATOM 5807 O O . LYS B 1 301 ? 20.938 9.508 14.414 1 96.06 301 LYS B O 1
ATOM 5812 N N . ILE B 1 302 ? 20.828 10.25 16.562 1 96.62 302 ILE B N 1
ATOM 5813 C CA . ILE B 1 302 ? 19.547 10.906 16.391 1 96.62 302 ILE B CA 1
ATOM 5814 C C . ILE B 1 302 ? 19.75 12.266 15.719 1 96.62 302 ILE B C 1
ATOM 5816 O O . ILE B 1 302 ? 20.531 13.086 16.203 1 96.62 302 ILE B O 1
ATOM 5820 N N . LYS B 1 303 ? 19 12.531 14.609 1 96.81 303 LYS B N 1
ATOM 5821 C CA . LYS B 1 303 ? 19.25 13.719 13.789 1 96.81 303 LYS B CA 1
ATOM 5822 C C . LYS B 1 303 ? 18.25 14.828 14.109 1 96.81 303 LYS B C 1
ATOM 5824 O O . LYS B 1 303 ? 18.328 15.914 13.539 1 96.81 303 LYS B O 1
ATOM 5829 N N . VAL B 1 304 ? 17.312 14.57 15.047 1 98 304 VAL B N 1
ATOM 5830 C CA . VAL B 1 304 ? 16.234 15.523 15.281 1 98 304 VAL B CA 1
ATOM 5831 C C . VAL B 1 304 ? 16.062 15.75 16.781 1 98 304 VAL B C 1
ATOM 5833 O O . VAL B 1 304 ? 16.422 14.891 17.594 1 98 304 VAL B O 1
ATOM 5836 N N . PRO B 1 305 ? 15.562 16.922 17.141 1 97.75 305 PRO B N 1
ATOM 5837 C CA . PRO B 1 305 ? 15.281 17.141 18.562 1 97.75 305 PRO B CA 1
ATOM 5838 C C . PRO B 1 305 ? 14.258 16.141 19.109 1 97.75 305 PRO B C 1
ATOM 5840 O O . PRO B 1 305 ? 13.281 15.812 18.438 1 97.75 305 PRO B O 1
ATOM 5843 N N . VAL B 1 306 ? 14.555 15.656 20.281 1 97.44 306 VAL B N 1
ATOM 5844 C CA . VAL B 1 306 ? 13.633 14.766 20.984 1 97.44 306 VAL B CA 1
ATOM 5845 C C . VAL B 1 306 ? 13.102 15.469 22.234 1 97.44 306 VAL B C 1
ATOM 5847 O O . VAL B 1 306 ? 13.875 15.93 23.062 1 97.44 306 VAL B O 1
ATOM 5850 N N . PHE B 1 307 ? 11.789 15.617 22.297 1 97.06 307 PHE B N 1
ATOM 5851 C CA . PHE B 1 307 ? 11.141 16.234 23.453 1 97.06 307 PHE B CA 1
ATOM 5852 C C . PHE B 1 307 ? 10.508 15.172 24.344 1 97.06 307 PHE B C 1
ATOM 5854 O O . PHE B 1 307 ? 9.93 14.203 23.859 1 97.06 307 PHE B O 1
ATOM 5861 N N . TYR B 1 308 ? 10.633 15.398 25.609 1 95.31 308 TYR B N 1
ATOM 5862 C CA . TYR B 1 308 ? 10.109 14.445 26.594 1 95.31 308 TYR B CA 1
ATOM 5863 C C . TYR B 1 308 ? 8.922 15.031 27.344 1 95.31 308 TYR B C 1
ATOM 5865 O O . TYR B 1 308 ? 8.586 16.203 27.172 1 95.31 308 TYR B O 1
ATOM 5873 N N . LYS B 1 309 ? 8.312 14.203 28.125 1 91.69 309 LYS B N 1
ATOM 5874 C CA . LYS B 1 309 ? 7.121 14.594 28.875 1 91.69 309 LYS B CA 1
ATOM 5875 C C . LYS B 1 309 ? 7.402 15.805 29.75 1 91.69 309 LYS B C 1
ATOM 5877 O O . LYS B 1 309 ? 6.59 16.734 29.828 1 91.69 309 LYS B O 1
ATOM 5882 N N . ASN B 1 310 ? 8.469 15.828 30.344 1 91 310 ASN B N 1
ATOM 5883 C CA . ASN B 1 310 ? 8.82 16.922 31.234 1 91 310 ASN B CA 1
ATOM 5884 C C . ASN B 1 310 ? 9.07 18.219 30.469 1 91 310 ASN B C 1
ATOM 5886 O O . ASN B 1 310 ? 8.875 19.312 31 1 91 310 ASN B O 1
ATOM 5890 N N . ASP B 1 311 ? 9.562 18.109 29.281 1 94.44 311 ASP B N 1
ATOM 5891 C CA . ASP B 1 311 ? 9.797 19.281 28.453 1 94.44 311 ASP B CA 1
ATOM 5892 C C . ASP B 1 311 ? 8.492 20.016 28.172 1 94.44 311 ASP B C 1
ATOM 5894 O O . ASP B 1 311 ? 8.5 21.219 27.922 1 94.44 311 ASP B O 1
ATOM 5898 N N . GLN B 1 312 ? 7.402 19.312 28.266 1 93.25 312 GLN B N 1
ATOM 5899 C CA . GLN B 1 312 ? 6.105 19.906 27.953 1 93.25 312 GLN B CA 1
ATOM 5900 C C . GLN B 1 312 ? 5.738 20.984 28.969 1 93.25 312 GLN B C 1
ATOM 5902 O O . GLN B 1 312 ? 5.059 21.953 28.641 1 93.25 312 GLN B O 1
ATOM 5907 N N . ILE B 1 313 ? 6.191 20.766 30.125 1 94.5 313 ILE B N 1
ATOM 5908 C CA . ILE B 1 313 ? 5.934 21.75 31.156 1 94.5 313 ILE B CA 1
ATOM 5909 C C . ILE B 1 313 ? 6.645 23.062 30.812 1 94.5 313 ILE B C 1
ATOM 5911 O O . ILE B 1 313 ? 6.051 24.141 30.906 1 94.5 313 ILE B O 1
ATOM 5915 N N . ILE B 1 314 ? 7.852 22.906 30.406 1 96.56 314 ILE B N 1
ATOM 5916 C CA . ILE B 1 314 ? 8.648 24.062 30.031 1 96.56 314 ILE B CA 1
ATOM 5917 C C . ILE B 1 314 ? 8.039 24.75 28.812 1 96.56 314 ILE B C 1
ATOM 5919 O O . ILE B 1 314 ? 7.941 25.969 28.75 1 96.56 314 ILE B O 1
ATOM 5923 N N . ILE B 1 315 ? 7.613 24 27.891 1 97.25 315 ILE B N 1
ATOM 5924 C CA . ILE B 1 315 ? 7.027 24.516 26.656 1 97.25 315 ILE B CA 1
ATOM 5925 C C . ILE B 1 315 ? 5.738 25.266 26.953 1 97.25 315 ILE B C 1
ATOM 5927 O O . ILE B 1 315 ? 5.465 26.312 26.375 1 97.25 315 ILE B O 1
ATOM 5931 N N . LYS B 1 316 ? 5.004 24.766 27.875 1 97.19 316 LYS B N 1
ATOM 5932 C CA . LYS B 1 316 ? 3.771 25.438 28.281 1 97.19 316 LYS B CA 1
ATOM 5933 C C . LYS B 1 316 ? 4.066 26.781 28.938 1 97.19 316 LYS B C 1
ATOM 5935 O O . LYS B 1 316 ? 3.312 27.75 28.766 1 97.19 316 LYS B O 1
ATOM 5940 N N . GLU B 1 317 ? 5.102 26.812 29.672 1 97.44 317 GLU B N 1
ATOM 5941 C CA . GLU B 1 317 ? 5.508 28.078 30.281 1 97.44 317 GLU B CA 1
ATOM 5942 C C . GLU B 1 317 ? 5.91 29.109 29.234 1 97.44 317 GLU B C 1
ATOM 5944 O O . GLU B 1 317 ? 5.531 30.266 29.312 1 97.44 317 GLU B O 1
ATOM 5949 N N . ILE B 1 318 ? 6.645 28.641 28.312 1 98.06 318 ILE B N 1
ATOM 5950 C CA . ILE B 1 318 ? 7.043 29.516 27.219 1 98.06 318 ILE B CA 1
ATOM 5951 C C . ILE B 1 318 ? 5.805 29.969 26.438 1 98.06 318 ILE B C 1
ATOM 5953 O O . ILE B 1 318 ? 5.699 31.141 26.047 1 98.06 318 ILE B O 1
ATOM 5957 N N . ALA B 1 319 ? 4.906 29.062 26.203 1 98.44 319 ALA B N 1
ATOM 5958 C CA . ALA B 1 319 ? 3.66 29.359 25.5 1 98.44 319 ALA B CA 1
ATOM 5959 C C . ALA B 1 319 ? 2.871 30.453 26.219 1 98.44 319 ALA B C 1
ATOM 5961 O O . ALA B 1 319 ? 2.381 31.391 25.594 1 98.44 319 ALA B O 1
ATOM 5962 N N . ASN B 1 320 ? 2.797 30.281 27.5 1 97.62 320 ASN B N 1
ATOM 5963 C CA . ASN B 1 320 ? 2.078 31.266 28.297 1 97.62 320 ASN B CA 1
ATOM 5964 C C . ASN B 1 320 ? 2.723 32.656 28.188 1 97.62 320 ASN B C 1
ATOM 5966 O O . ASN B 1 320 ? 2.023 33.656 28.094 1 97.62 320 ASN B O 1
ATOM 5970 N N . LEU B 1 321 ? 3.982 32.656 28.266 1 98.19 321 LEU B N 1
ATOM 5971 C CA . LEU B 1 321 ? 4.723 33.906 28.141 1 98.19 321 LEU B CA 1
ATOM 5972 C C . LEU B 1 321 ? 4.457 34.562 26.797 1 98.19 321 LEU B C 1
ATOM 5974 O O . LEU B 1 321 ? 4.121 35.75 26.734 1 98.19 321 LEU B O 1
ATOM 5978 N N . ILE B 1 322 ? 4.551 33.812 25.734 1 98.5 322 ILE B N 1
ATOM 5979 C CA . ILE B 1 322 ? 4.426 34.344 24.375 1 98.5 322 ILE B CA 1
ATOM 5980 C C . ILE B 1 322 ? 2.975 34.75 24.109 1 98.5 322 ILE B C 1
ATOM 5982 O O . ILE B 1 322 ? 2.697 35.875 23.688 1 98.5 322 ILE B O 1
ATOM 5986 N N . LEU B 1 323 ? 2.076 33.844 24.375 1 98.38 323 LEU B N 1
ATOM 5987 C CA . LEU B 1 323 ? 0.68 34.062 24.016 1 98.38 323 LEU B CA 1
ATOM 5988 C C . LEU B 1 323 ? 0.057 35.188 24.812 1 98.38 323 LEU B C 1
ATOM 5990 O O . LEU B 1 323 ? -0.764 35.938 24.281 1 98.38 323 LEU B O 1
ATOM 5994 N N . SER B 1 324 ? 0.48 35.312 26.062 1 97.44 324 SER B N 1
ATOM 5995 C CA . SER B 1 324 ? -0.031 36.438 26.859 1 97.44 324 SER B CA 1
ATOM 5996 C C . SER B 1 324 ? 0.446 37.781 26.328 1 97.44 324 SER B C 1
ATOM 5998 O O . SER B 1 324 ? -0.274 38.781 26.406 1 97.44 324 SER B O 1
ATOM 6000 N N . ASN B 1 325 ? 1.588 37.75 25.781 1 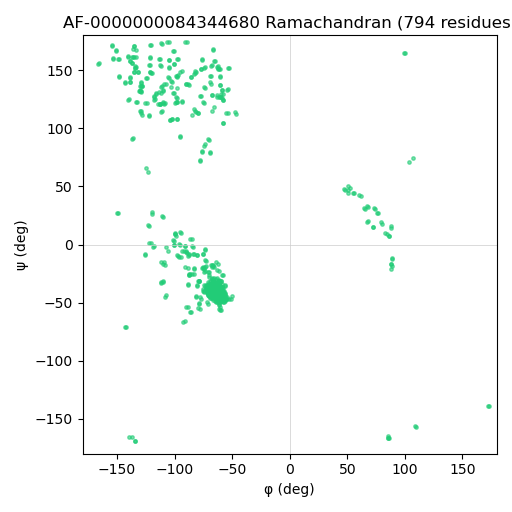97.56 325 ASN B N 1
ATOM 6001 C CA . ASN B 1 325 ? 2.172 39 25.312 1 97.56 325 ASN B CA 1
ATOM 6002 C C . ASN B 1 325 ? 1.657 39.375 23.922 1 97.56 325 ASN B C 1
ATOM 6004 O O . ASN B 1 325 ? 1.672 40.562 23.547 1 97.56 325 ASN B O 1
ATOM 6008 N N . ILE B 1 326 ? 1.149 38.406 23.188 1 97.44 326 ILE B N 1
ATOM 6009 C CA . ILE B 1 326 ? 0.708 38.75 21.844 1 97.44 326 ILE B CA 1
ATOM 6010 C C . ILE B 1 326 ? -0.818 38.75 21.781 1 97.44 326 ILE B C 1
ATOM 6012 O O . ILE B 1 326 ? -1.405 39.125 20.766 1 97.44 326 ILE B O 1
ATOM 6016 N N . PHE B 1 327 ? -1.491 38.438 22.797 1 97.06 327 PHE B N 1
ATOM 6017 C CA . PHE B 1 327 ? -2.936 38.25 22.828 1 97.06 327 PHE B CA 1
ATOM 6018 C C . PHE B 1 327 ? -3.666 39.5 22.359 1 97.06 327 PHE B C 1
ATOM 6020 O O . PHE B 1 327 ? -4.566 39.406 21.516 1 97.06 327 PHE B O 1
ATOM 6027 N N . SER B 1 328 ? -3.289 40.625 22.906 1 95.81 328 SER B N 1
ATOM 6028 C CA . SER B 1 328 ? -3.984 41.844 22.578 1 95.81 328 SER B CA 1
ATOM 6029 C C . SER B 1 328 ? -3.865 42.188 21.094 1 95.81 328 SER B C 1
ATOM 6031 O O . SER B 1 328 ? -4.82 42.656 20.484 1 95.81 328 SER B O 1
ATOM 6033 N N . ILE B 1 329 ? -2.736 41.906 20.562 1 94.44 329 ILE B N 1
ATOM 6034 C CA . ILE B 1 329 ? -2.49 42.156 19.156 1 94.44 329 ILE B CA 1
ATOM 6035 C C . ILE B 1 329 ? -3.385 41.281 18.297 1 94.44 329 ILE B C 1
ATOM 6037 O O . ILE B 1 329 ? -4.027 41.75 17.359 1 94.44 329 ILE B O 1
ATOM 6041 N N . VAL B 1 330 ? -3.467 40 18.641 1 94.31 330 VAL B N 1
ATOM 6042 C CA . VAL B 1 330 ? -4.25 39.031 17.875 1 94.31 330 VAL B CA 1
ATOM 6043 C C . VAL B 1 330 ? -5.738 39.312 18.031 1 94.31 330 VAL B C 1
ATOM 6045 O O . VAL B 1 330 ? -6.484 39.312 17.047 1 94.31 330 VAL B O 1
ATOM 6048 N N . LYS B 1 331 ? -6.125 39.594 19.219 1 93.38 331 LYS B N 1
ATOM 6049 C CA . LYS B 1 331 ? -7.52 39.938 19.484 1 93.38 331 LYS B CA 1
ATOM 6050 C C . LYS B 1 331 ? -7.973 41.125 18.656 1 93.38 331 LYS B C 1
ATOM 6052 O O . LYS B 1 331 ? -9.055 41.094 18.078 1 93.38 331 LYS B O 1
ATOM 6057 N N . GLU B 1 332 ? -7.195 42.125 18.656 1 90.81 332 GLU B N 1
ATOM 6058 C CA . GLU B 1 332 ? -7.516 43.344 17.891 1 90.81 332 GLU B CA 1
ATOM 6059 C C . GLU B 1 332 ? -7.578 43.031 16.391 1 90.81 332 GLU B C 1
ATOM 6061 O O . GLU B 1 332 ? -8.414 43.594 15.688 1 90.81 332 GLU B O 1
ATOM 6066 N N . SER B 1 333 ? -6.719 42.219 15.945 1 87.69 333 SER B N 1
ATOM 6067 C CA . SER B 1 333 ? -6.711 41.875 14.531 1 87.69 333 SER B CA 1
ATOM 6068 C C . SER B 1 333 ? -7.996 41.156 14.141 1 87.69 333 SER B C 1
ATOM 6070 O O . SER B 1 333 ? -8.562 41.406 13.078 1 87.69 333 SER B O 1
ATOM 6072 N N . PHE B 1 334 ? -8.461 40.25 14.922 1 86.75 334 PHE B N 1
ATOM 6073 C CA . PHE B 1 334 ? -9.688 39.5 14.648 1 86.75 334 PHE B CA 1
ATOM 6074 C C . PHE B 1 334 ? -10.906 40.438 14.75 1 86.75 334 PHE B C 1
ATOM 6076 O O . PHE B 1 334 ? -11.859 40.281 13.977 1 86.75 334 PHE B O 1
ATOM 6083 N N . LYS B 1 335 ? -10.852 41.281 15.68 1 85.75 335 LYS B N 1
ATOM 6084 C CA . LYS B 1 335 ? -11.922 42.25 15.812 1 85.75 335 LYS B CA 1
ATOM 6085 C C . LYS B 1 335 ? -12.008 43.156 14.57 1 85.75 335 LYS B C 1
ATOM 6087 O O . LYS B 1 335 ? -13.102 43.438 14.086 1 85.75 335 LYS B O 1
ATOM 6092 N N . ASN B 1 336 ? -10.914 43.562 14.133 1 81.19 336 ASN B N 1
ATOM 6093 C CA . ASN B 1 336 ? -10.867 44.406 12.938 1 81.19 336 ASN B CA 1
ATOM 6094 C C . ASN B 1 336 ? -11.414 43.688 11.719 1 81.19 336 ASN B C 1
ATOM 6096 O O . ASN B 1 336 ? -12.031 44.312 10.844 1 81.19 336 ASN B O 1
ATOM 6100 N N . LEU B 1 337 ? -11.102 42.5 11.609 1 78.06 337 LEU B N 1
ATOM 6101 C CA . LEU B 1 337 ? -11.594 41.688 10.5 1 78.06 337 LEU B CA 1
ATOM 6102 C C . LEU B 1 337 ? -13.109 41.562 10.547 1 78.06 337 LEU B C 1
ATOM 6104 O O . LEU B 1 337 ? -13.773 41.656 9.516 1 78.06 337 LEU B O 1
ATOM 6108 N N . LYS B 1 338 ? -13.578 41.312 11.703 1 78.12 338 LYS B N 1
ATOM 6109 C CA . LYS B 1 338 ? -15.016 41.188 11.898 1 78.12 338 LYS B CA 1
ATOM 6110 C C . LYS B 1 338 ? -15.719 42.531 11.617 1 78.12 338 LYS B C 1
ATOM 6112 O O . LYS B 1 338 ? -16.75 42.562 10.938 1 78.12 338 LYS B O 1
ATOM 6117 N N . ASP B 1 339 ? -15.188 43.5 12.07 1 79.25 339 ASP B N 1
ATOM 6118 C CA . ASP B 1 339 ? -15.805 44.812 11.977 1 79.25 339 ASP B CA 1
ATOM 6119 C C . ASP B 1 339 ? -15.781 45.312 10.539 1 79.25 339 ASP B C 1
ATOM 6121 O O . ASP B 1 339 ? -16.688 46.062 10.125 1 79.25 339 ASP B O 1
ATOM 6125 N N . ASN B 1 340 ? -14.781 44.969 9.875 1 73.12 340 ASN B N 1
ATOM 6126 C CA . ASN B 1 340 ? -14.633 45.469 8.516 1 73.12 340 ASN B CA 1
ATOM 6127 C C . ASN B 1 340 ? -15.391 44.625 7.504 1 73.12 340 ASN B C 1
ATOM 6129 O O . ASN B 1 340 ? -15.391 44.938 6.309 1 73.12 340 ASN B O 1
ATOM 6133 N N . GLN B 1 341 ? -16.031 43.781 8 1 65.06 341 GLN B N 1
ATOM 6134 C CA . GLN B 1 341 ? -16.953 42.938 7.223 1 65.06 341 GLN B CA 1
ATOM 6135 C C . GLN B 1 341 ? -16.266 42.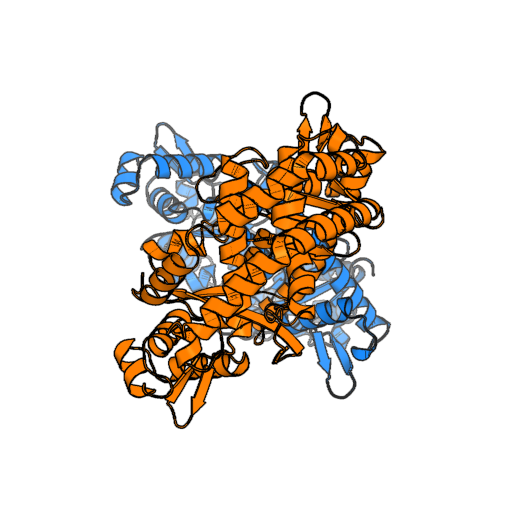406 5.957 1 65.06 341 GLN B C 1
ATOM 6137 O O . GLN B 1 341 ? -16.812 42.531 4.859 1 65.06 341 GLN B O 1
ATOM 6142 N N . VAL B 1 342 ? -15.234 41.969 6.098 1 67.69 342 VAL B N 1
ATOM 6143 C CA . VAL B 1 342 ? -14.531 41.469 4.918 1 67.69 342 VAL B CA 1
ATOM 6144 C C . VAL B 1 342 ? -15.398 40.438 4.195 1 67.69 342 VAL B C 1
ATOM 6146 O O . VAL B 1 342 ? -15.883 39.5 4.805 1 67.69 342 VAL B O 1
ATOM 6149 N N . ASP B 1 343 ? -15.734 40.906 3.074 1 82.62 343 ASP B N 1
ATOM 6150 C CA . ASP B 1 343 ? -16.594 40.094 2.209 1 82.62 343 ASP B CA 1
ATOM 6151 C C . ASP B 1 343 ? -15.875 38.875 1.678 1 82.62 343 ASP B C 1
ATOM 6153 O O . ASP B 1 343 ? -15.438 38.844 0.525 1 82.62 343 ASP B O 1
ATOM 6157 N N . LEU B 1 344 ? -15.781 37.906 2.521 1 90.19 344 LEU B N 1
ATOM 6158 C CA . LEU B 1 344 ? -15.133 36.656 2.117 1 90.19 344 LEU B CA 1
ATOM 6159 C C . LEU B 1 344 ? -16.156 35.656 1.605 1 90.19 344 LEU B C 1
ATOM 6161 O O . LEU B 1 344 ? -17.328 35.688 2.025 1 90.19 344 LEU B O 1
ATOM 6165 N N . THR B 1 345 ? -15.711 34.875 0.72 1 93.62 345 THR B N 1
ATOM 6166 C CA . THR B 1 345 ? -16.562 33.844 0.14 1 93.62 345 THR B CA 1
ATOM 6167 C C . THR B 1 345 ? -17.234 33.031 1.235 1 93.62 345 THR B C 1
ATOM 6169 O O . THR B 1 345 ? -18.438 32.781 1.186 1 93.62 345 THR B O 1
ATOM 6172 N N . SER B 1 346 ? -16.484 32.625 2.207 1 93.12 346 SER B N 1
ATOM 6173 C CA . SER B 1 346 ? -16.984 31.812 3.301 1 93.12 346 SER B CA 1
ATOM 6174 C C . SER B 1 346 ? -18.094 32.5 4.062 1 93.12 346 SER B C 1
ATOM 6176 O O . SER B 1 346 ? -19.094 31.891 4.418 1 93.12 346 SER B O 1
ATOM 6178 N N . ILE B 1 347 ? -17.906 33.719 4.238 1 89.81 347 ILE B N 1
ATOM 6179 C CA . ILE B 1 347 ? -18.875 34.5 4.996 1 89.81 347 ILE B CA 1
ATOM 6180 C C . ILE B 1 347 ? -20.156 34.656 4.176 1 89.81 347 ILE B C 1
ATOM 6182 O O . ILE B 1 347 ? -21.266 34.562 4.719 1 89.81 347 ILE B O 1
ATOM 6186 N N . LYS B 1 348 ? -19.984 34.906 2.934 1 92 348 LYS B N 1
ATOM 6187 C CA . LYS B 1 348 ? -21.141 34.969 2.041 1 92 348 LYS B CA 1
ATOM 6188 C C . LYS B 1 348 ? -21.969 33.688 2.082 1 92 348 LYS B C 1
ATOM 6190 O O . LYS B 1 348 ? -23.203 33.75 1.979 1 92 348 LYS B O 1
ATOM 6195 N N . HIS B 1 349 ? -21.328 32.625 2.24 1 95.12 349 HIS B N 1
ATOM 6196 C CA . HIS B 1 349 ? -21.984 31.344 2.26 1 95.12 349 HIS B CA 1
ATOM 6197 C C . HIS B 1 349 ? -22.516 31 3.654 1 95.12 349 HIS B C 1
ATOM 6199 O O . HIS B 1 349 ? -23.078 29.938 3.873 1 95.12 349 HIS B O 1
ATOM 6205 N N . GLY B 1 350 ? -22.281 31.875 4.602 1 90.75 350 GLY B N 1
ATOM 6206 C CA . GLY B 1 350 ? -22.844 31.719 5.93 1 90.75 350 GLY B CA 1
ATOM 6207 C C . GLY B 1 350 ? -21.984 30.891 6.855 1 90.75 350 GLY B C 1
ATOM 6208 O O . GLY B 1 350 ? -22.438 30.422 7.902 1 90.75 350 GLY B O 1
ATOM 6209 N N . VAL B 1 351 ? -20.781 30.672 6.488 1 92.62 351 VAL B N 1
ATOM 6210 C CA . VAL B 1 351 ? -19.844 29.953 7.352 1 92.62 351 VAL B CA 1
ATOM 6211 C C . VAL B 1 351 ? -19.516 30.797 8.578 1 92.62 351 VAL B C 1
ATOM 6213 O O . VAL B 1 351 ? -19.359 32.031 8.469 1 92.62 351 VAL B O 1
ATOM 6216 N N . ASN B 1 352 ? -19.469 30.156 9.664 1 89.12 352 ASN B N 1
ATOM 6217 C CA . ASN B 1 352 ? -19.141 30.844 10.906 1 89.12 352 ASN B CA 1
ATOM 6218 C C . ASN B 1 352 ? -17.781 31.531 10.828 1 89.12 352 ASN B C 1
ATOM 6220 O O . ASN B 1 352 ? -16.781 30.906 10.477 1 89.12 352 ASN B O 1
ATOM 6224 N N . ILE B 1 353 ? -17.766 32.719 11.164 1 87.94 353 ILE B N 1
ATOM 6225 C CA . ILE B 1 353 ? -16.547 33.5 11.086 1 87.94 353 ILE B CA 1
ATOM 6226 C C . ILE B 1 353 ? -15.477 32.906 11.992 1 87.94 353 ILE B C 1
ATOM 6228 O O . ILE B 1 353 ? -14.281 33.031 11.727 1 87.94 353 ILE B O 1
ATOM 6232 N N . LYS B 1 354 ? -15.891 32.312 13.062 1 87.88 354 LYS B N 1
ATOM 6233 C CA . LYS B 1 354 ? -14.945 31.688 13.984 1 87.88 354 LYS B CA 1
ATOM 6234 C C . LYS B 1 354 ? -14.234 30.5 13.344 1 87.88 354 LYS B C 1
ATOM 6236 O O . LYS B 1 354 ? -13.094 30.188 13.688 1 87.88 354 LYS B O 1
ATOM 6241 N N . GLU B 1 355 ? -14.922 29.875 12.414 1 89.88 355 GLU B N 1
ATOM 6242 C CA . GLU B 1 355 ? -14.281 28.812 11.648 1 89.88 355 GLU B CA 1
ATOM 6243 C C . GLU B 1 355 ? -13.25 29.375 10.664 1 89.88 355 GLU B C 1
ATOM 6245 O O . GLU B 1 355 ? -12.18 28.797 10.484 1 89.88 355 GLU B O 1
ATOM 6250 N N . VAL B 1 356 ? -13.594 30.469 10.148 1 89.56 356 VAL B N 1
ATOM 6251 C CA . VAL B 1 356 ? -12.68 31.172 9.25 1 89.56 356 VAL B CA 1
ATOM 6252 C C . VAL B 1 356 ? -11.461 31.656 10.031 1 89.56 356 VAL B C 1
ATOM 6254 O O . VAL B 1 356 ? -10.344 31.672 9.492 1 89.56 356 VAL B O 1
ATOM 6257 N N . GLY B 1 357 ? -11.719 32 11.25 1 88.81 357 GLY B N 1
ATOM 6258 C CA . GLY B 1 357 ? -10.656 32.469 12.117 1 88.81 357 GLY B CA 1
ATOM 6259 C C . GLY B 1 357 ? -9.547 31.469 12.328 1 88.81 357 GLY B C 1
ATOM 6260 O O . GLY B 1 357 ? -8.383 31.844 12.508 1 88.81 357 GLY B O 1
ATOM 6261 N N . ASN B 1 358 ? -9.883 30.203 12.305 1 89.5 358 ASN B N 1
ATOM 6262 C CA . ASN B 1 358 ? -8.875 29.156 12.414 1 89.5 358 ASN B CA 1
ATOM 6263 C C . ASN B 1 358 ? -7.816 29.281 11.32 1 89.5 358 ASN B C 1
ATOM 6265 O O . ASN B 1 358 ? -6.621 29.266 11.609 1 89.5 358 ASN B O 1
ATOM 6269 N N . GLU B 1 359 ? -8.281 29.453 10.109 1 88.06 359 GLU B N 1
ATOM 6270 C CA . GLU B 1 359 ? -7.359 29.594 8.992 1 88.06 359 GLU B CA 1
ATOM 6271 C C . GLU B 1 359 ? -6.625 30.938 9.039 1 88.06 359 GLU B C 1
ATOM 6273 O O . GLU B 1 359 ? -5.453 31.016 8.656 1 88.06 359 GLU B O 1
ATOM 6278 N N . LEU B 1 360 ? -7.293 31.891 9.5 1 88.12 360 LEU B N 1
ATOM 6279 C CA . LEU B 1 360 ? -6.645 33.188 9.633 1 88.12 360 LEU B CA 1
ATOM 6280 C C . LEU B 1 360 ? -5.465 33.094 10.602 1 88.12 360 LEU B C 1
ATOM 6282 O O . LEU B 1 360 ? -4.43 33.75 10.375 1 88.12 360 LEU B O 1
ATOM 6286 N N . TRP B 1 361 ? -5.695 32.438 11.633 1 92.19 361 TRP B N 1
ATOM 6287 C CA . TRP B 1 361 ? -4.594 32.25 12.57 1 92.19 361 TRP B CA 1
ATOM 6288 C C . TRP B 1 361 ? -3.42 31.531 11.891 1 92.19 361 TRP B C 1
ATOM 6290 O O . TRP B 1 361 ? -2.262 31.906 12.109 1 92.19 361 TRP B O 1
ATOM 6300 N N . HIS B 1 362 ? -3.658 30.578 11.07 1 90.62 362 HIS B N 1
ATOM 6301 C CA . HIS B 1 362 ? -2.6 29.891 10.344 1 90.62 362 HIS B CA 1
ATOM 6302 C C . HIS B 1 362 ? -1.812 30.859 9.469 1 90.62 362 HIS B C 1
ATOM 6304 O O . HIS B 1 362 ? -0.585 30.781 9.391 1 90.62 362 HIS B O 1
ATOM 6310 N N . GLN B 1 363 ? -2.51 31.734 8.898 1 88.75 363 GLN B N 1
ATOM 6311 C CA . GLN B 1 363 ? -1.835 32.719 8.07 1 88.75 363 GLN B CA 1
ATOM 6312 C C . GLN B 1 363 ? -1.016 33.688 8.93 1 88.75 363 GLN B C 1
ATOM 6314 O O . GLN B 1 363 ? 0.124 34.031 8.594 1 88.75 363 GLN B O 1
ATOM 6319 N N . ILE B 1 364 ? -1.628 34.062 9.992 1 91.5 364 ILE B N 1
ATOM 6320 C CA . ILE B 1 364 ? -0.964 35 10.891 1 91.5 364 ILE B CA 1
ATOM 6321 C C . ILE B 1 364 ? 0.333 34.406 11.414 1 91.5 364 ILE B C 1
ATOM 6323 O O . ILE B 1 364 ? 1.4 35 11.312 1 91.5 364 ILE B O 1
ATOM 6327 N N . PHE B 1 365 ? 0.176 33.219 11.977 1 94.12 365 PHE B N 1
ATOM 6328 C CA . PHE B 1 365 ? 1.388 32.688 12.578 1 94.12 365 PHE B CA 1
ATOM 6329 C C . PHE B 1 365 ? 2.354 32.188 11.516 1 94.12 365 PHE B C 1
ATOM 6331 O O . PHE B 1 365 ? 3.562 32.125 11.742 1 94.12 365 PHE B O 1
ATOM 6338 N N . GLY B 1 366 ? 1.86 31.828 10.281 1 91.94 366 GLY B N 1
ATOM 6339 C CA . GLY B 1 366 ? 2.752 31.547 9.164 1 91.94 366 GLY B CA 1
ATOM 6340 C C . GLY B 1 366 ? 3.645 32.719 8.812 1 91.94 366 GLY B C 1
ATOM 6341 O O . GLY B 1 366 ? 4.859 32.562 8.664 1 91.94 366 GLY B O 1
ATOM 6342 N N . PHE B 1 367 ? 3.057 33.875 8.711 1 91.31 367 PHE B N 1
ATOM 6343 C CA . PHE B 1 367 ? 3.807 35.094 8.414 1 91.31 367 PHE B CA 1
ATOM 6344 C C . PHE B 1 367 ? 4.746 35.438 9.562 1 91.31 367 PHE B C 1
ATOM 6346 O O . PHE B 1 367 ? 5.844 35.969 9.336 1 91.31 367 PHE B O 1
ATOM 6353 N N . THR B 1 368 ? 4.23 35.188 10.703 1 95.62 368 THR B N 1
ATOM 6354 C CA . THR B 1 368 ? 5.078 35.406 11.867 1 95.62 368 THR B CA 1
ATOM 6355 C C . THR B 1 368 ? 6.305 34.5 11.828 1 95.62 368 THR B C 1
ATOM 6357 O O . THR B 1 368 ? 7.426 34.969 12.078 1 95.62 368 THR B O 1
ATOM 6360 N N . SER B 1 369 ? 6.07 33.281 11.531 1 95.44 369 SER B N 1
ATOM 6361 C CA . SER B 1 369 ? 7.16 32.312 11.438 1 95.44 369 SER B CA 1
ATOM 6362 C C . SER B 1 369 ? 8.18 32.719 10.383 1 95.44 369 SER B C 1
ATOM 6364 O O . SER B 1 369 ? 9.383 32.625 10.602 1 95.44 369 SER B O 1
ATOM 6366 N N . GLU B 1 370 ? 7.684 33.25 9.273 1 93.25 370 GLU B N 1
ATOM 6367 C CA . GLU B 1 370 ? 8.57 33.719 8.219 1 93.25 370 GLU B CA 1
ATOM 6368 C C . GLU B 1 370 ? 9.43 34.906 8.711 1 93.25 370 GLU B C 1
ATOM 6370 O O . GLU B 1 370 ? 10.625 34.969 8.422 1 93.25 370 GLU B O 1
ATOM 6375 N N . TYR B 1 371 ? 8.836 35.719 9.406 1 95.19 371 TYR B N 1
ATOM 6376 C CA . TYR B 1 371 ? 9.539 36.875 9.938 1 95.19 371 TYR B CA 1
ATOM 6377 C C . TYR B 1 371 ? 10.586 36.469 10.961 1 95.19 371 TYR B C 1
ATOM 6379 O O . TYR B 1 371 ? 11.711 36.969 10.938 1 95.19 371 TYR B O 1
ATOM 6387 N N . LEU B 1 372 ? 10.195 35.625 11.867 1 97.38 372 LEU B N 1
ATOM 6388 C CA . LEU B 1 372 ? 11.117 35.125 12.898 1 97.38 372 LEU B CA 1
ATOM 6389 C C . LEU B 1 372 ? 12.32 34.438 12.266 1 97.38 372 LEU B C 1
ATOM 6391 O O . LEU B 1 372 ? 13.438 34.562 12.766 1 97.38 372 LEU B O 1
ATOM 6395 N N . ALA B 1 373 ? 12.109 33.688 11.219 1 96.12 373 ALA B N 1
ATOM 6396 C CA . ALA B 1 373 ? 13.188 33.031 10.5 1 96.12 373 ALA B CA 1
ATOM 6397 C C . ALA B 1 373 ? 14.125 34.031 9.852 1 96.12 373 ALA B C 1
ATOM 6399 O O . ALA B 1 373 ? 15.344 33.906 9.922 1 96.12 373 ALA B O 1
ATOM 6400 N N . LYS B 1 374 ? 13.547 35.031 9.219 1 95.31 374 LYS B N 1
ATOM 6401 C CA . LYS B 1 374 ? 14.32 36.094 8.57 1 95.31 374 LYS B CA 1
ATOM 6402 C C . LYS B 1 374 ? 15.211 36.812 9.57 1 95.31 374 LYS B C 1
ATOM 6404 O O . LYS B 1 374 ? 16.328 37.219 9.242 1 95.31 374 LYS B O 1
ATOM 6409 N N . LYS B 1 375 ? 14.758 36.938 10.773 1 97.12 375 LYS B N 1
ATOM 6410 C CA . LYS B 1 375 ? 15.484 37.656 11.82 1 97.12 375 LYS B CA 1
ATOM 6411 C C . LYS B 1 375 ? 16.469 36.719 12.539 1 97.12 375 LYS B C 1
ATOM 6413 O O . LYS B 1 375 ? 17.219 37.188 13.406 1 97.12 375 LYS B O 1
ATOM 6418 N N . GLY B 1 376 ? 16.406 35.438 12.25 1 96.5 376 GLY B N 1
ATOM 6419 C CA . GLY B 1 376 ? 17.344 34.5 12.836 1 96.5 376 GLY B CA 1
ATOM 6420 C C . GLY B 1 376 ? 16.938 34.062 14.234 1 96.5 376 GLY B C 1
ATOM 6421 O O . GLY B 1 376 ? 17.75 33.469 14.961 1 96.5 376 GLY B O 1
ATOM 6422 N N . PHE B 1 377 ? 15.758 34.406 14.602 1 97.81 377 PHE B N 1
ATOM 6423 C CA . PHE B 1 377 ? 15.258 33.969 15.898 1 97.81 377 PHE B CA 1
ATOM 6424 C C . PHE B 1 377 ? 15 32.469 15.898 1 97.81 377 PHE B C 1
ATOM 6426 O O . PHE B 1 377 ? 15.203 31.812 16.922 1 97.81 377 PHE B O 1
ATOM 6433 N N . ILE B 1 378 ? 14.516 31.953 14.867 1 97.75 378 ILE B N 1
ATOM 6434 C CA . ILE B 1 378 ? 14.375 30.516 14.609 1 97.75 378 ILE B CA 1
ATOM 6435 C C . ILE B 1 378 ? 15.141 30.141 13.344 1 97.75 378 ILE B C 1
ATOM 6437 O O . ILE B 1 378 ? 15.586 31.016 12.602 1 97.75 378 ILE B O 1
ATOM 6441 N N . ILE B 1 379 ? 15.234 28.891 13.094 1 96.56 379 ILE B N 1
ATOM 6442 C CA . ILE B 1 379 ? 15.922 28.438 11.891 1 96.56 379 ILE B CA 1
ATOM 6443 C C . ILE B 1 379 ? 15.023 28.625 10.68 1 96.56 379 ILE B C 1
ATOM 6445 O O . ILE B 1 379 ? 13.797 28.672 10.805 1 96.56 379 ILE B O 1
ATOM 6449 N N . SER B 1 380 ? 15.633 28.828 9.562 1 94 380 SER B N 1
ATOM 6450 C CA . SER B 1 380 ? 14.953 28.75 8.273 1 94 380 SER B CA 1
ATOM 6451 C C . SER B 1 380 ? 15.164 27.406 7.605 1 94 380 SER B C 1
ATOM 6453 O O . SER B 1 380 ? 16.25 27.125 7.074 1 94 380 SER B O 1
ATOM 6455 N N . PRO B 1 381 ? 14.117 26.625 7.586 1 93 381 PRO B N 1
ATOM 6456 C CA . PRO B 1 381 ? 14.312 25.312 6.969 1 93 381 PRO B CA 1
ATOM 6457 C C . PRO B 1 381 ? 14.695 25.406 5.492 1 93 381 PRO B C 1
ATOM 6459 O O . PRO B 1 381 ? 14.258 26.312 4.797 1 93 381 PRO B O 1
ATOM 6462 N N . ASN B 1 382 ? 15.422 24.438 5.051 1 91.38 382 ASN B N 1
ATOM 6463 C CA . ASN B 1 382 ? 15.812 24.359 3.645 1 91.38 382 ASN B CA 1
ATOM 6464 C C . ASN B 1 382 ? 14.641 23.938 2.76 1 91.38 382 ASN B C 1
ATOM 6466 O O . ASN B 1 382 ? 13.852 23.078 3.137 1 91.38 382 ASN B O 1
ATOM 6470 N N . ASN B 1 383 ? 14.523 24.656 1.663 1 90.19 383 ASN B N 1
ATOM 6471 C CA . ASN B 1 383 ? 13.539 24.25 0.667 1 90.19 383 ASN B CA 1
ATOM 6472 C C . ASN B 1 383 ? 14.055 23.094 -0.19 1 90.19 383 ASN B C 1
ATOM 6474 O O . ASN B 1 383 ? 15.008 23.266 -0.955 1 90.19 383 ASN B O 1
ATOM 6478 N N . ILE B 1 384 ? 13.461 22.031 -0.043 1 89.44 384 ILE B N 1
ATOM 6479 C CA . ILE B 1 384 ? 13.844 20.859 -0.829 1 89.44 384 ILE B CA 1
ATOM 6480 C C . ILE B 1 384 ? 12.859 20.672 -1.981 1 89.44 384 ILE B C 1
ATOM 6482 O O . ILE B 1 384 ? 11.648 20.625 -1.769 1 89.44 384 ILE B O 1
ATOM 6486 N N . LYS B 1 385 ? 13.352 20.5 -3.139 1 87 385 LYS B N 1
ATOM 6487 C CA . LYS B 1 385 ? 12.516 20.359 -4.324 1 87 385 LYS B CA 1
ATOM 6488 C C . LYS B 1 385 ? 11.547 19.188 -4.172 1 87 385 LYS B C 1
ATOM 6490 O O . LYS B 1 385 ? 11.953 18.078 -3.83 1 87 385 LYS B O 1
ATOM 6495 N N . GLY B 1 386 ? 10.273 19.5 -4.328 1 86.44 386 GLY B N 1
ATOM 6496 C CA . GLY B 1 386 ? 9.242 18.484 -4.258 1 86.44 386 GLY B CA 1
ATOM 6497 C C . GLY B 1 386 ? 8.742 18.234 -2.848 1 86.44 386 GLY B C 1
ATOM 6498 O O . GLY B 1 386 ? 7.68 17.641 -2.656 1 86.44 386 GLY B O 1
ATOM 6499 N N . GLU B 1 387 ? 9.508 18.688 -1.868 1 89.94 387 GLU B N 1
ATOM 6500 C CA . GLU B 1 387 ? 9.133 18.406 -0.486 1 89.94 387 GLU B CA 1
ATOM 6501 C C . GLU B 1 387 ? 8.672 19.672 0.233 1 89.94 387 GLU B C 1
ATOM 6503 O O . GLU B 1 387 ? 7.801 19.609 1.104 1 89.94 387 GLU B O 1
ATOM 6508 N N . GLY B 1 388 ? 9.25 20.797 -0.172 1 89.81 388 GLY B N 1
ATOM 6509 C CA . GLY B 1 388 ? 9.016 22.031 0.551 1 89.81 388 GLY B CA 1
ATOM 6510 C C . GLY B 1 388 ? 9.945 22.219 1.736 1 89.81 388 GLY B C 1
ATOM 6511 O O . GLY B 1 388 ? 11.023 21.625 1.784 1 89.81 388 GLY B O 1
ATOM 6512 N N . ARG B 1 389 ? 9.602 23.156 2.582 1 95 389 ARG B N 1
ATOM 6513 C CA . ARG B 1 389 ? 10.375 23.469 3.785 1 95 389 ARG B CA 1
ATOM 6514 C C . ARG B 1 389 ? 9.766 22.797 5.012 1 95 389 ARG B C 1
ATOM 6516 O O . ARG B 1 389 ? 8.57 22.938 5.281 1 95 389 ARG B O 1
ATOM 6523 N N . TYR B 1 390 ? 10.641 22.031 5.75 1 95.31 390 TYR B N 1
ATOM 6524 C CA . TYR B 1 390 ? 10.141 21.484 7.008 1 95.31 390 TYR B CA 1
ATOM 6525 C C . TYR B 1 390 ? 11.281 20.953 7.867 1 95.31 390 TYR B C 1
ATOM 6527 O O . TYR B 1 390 ? 12.391 20.734 7.371 1 95.31 390 TYR B O 1
ATOM 6535 N N . GLU B 1 391 ? 11.023 20.922 9.148 1 96.69 391 GLU B N 1
ATOM 6536 C CA . GLU B 1 391 ? 11.898 20.266 10.125 1 96.69 391 GLU B CA 1
ATOM 6537 C C . GLU B 1 391 ? 11.164 19.172 10.883 1 96.69 391 GLU B C 1
ATOM 6539 O O . GLU B 1 391 ? 9.938 19.203 10.992 1 96.69 391 GLU B O 1
ATOM 6544 N N . ARG B 1 392 ? 11.953 18.234 11.352 1 97.19 392 ARG B N 1
ATOM 6545 C CA . ARG B 1 392 ? 11.383 17.078 12.031 1 97.19 392 ARG B CA 1
ATOM 6546 C C . ARG B 1 392 ? 11.727 17.078 13.516 1 97.19 392 ARG B C 1
ATOM 6548 O O . ARG B 1 392 ? 12.734 17.672 13.922 1 97.19 392 ARG B O 1
ATOM 6555 N N . SER B 1 393 ? 10.914 16.469 14.312 1 98.06 393 SER B N 1
ATOM 6556 C CA . SER B 1 393 ? 11.172 16.234 15.734 1 98.06 393 SER B CA 1
ATOM 6557 C C . SER B 1 393 ? 10.461 14.961 16.203 1 98.06 393 SER B C 1
ATOM 6559 O O . SER B 1 393 ? 9.664 14.375 15.469 1 98.06 393 SER B O 1
ATOM 6561 N N . VAL B 1 394 ? 10.828 14.469 17.406 1 97.94 394 VAL B N 1
ATOM 6562 C CA . VAL B 1 394 ? 10.18 13.32 18.031 1 97.94 394 VAL B CA 1
ATOM 6563 C C . VAL B 1 394 ? 9.766 13.672 19.453 1 97.94 394 VAL B C 1
ATOM 6565 O O . VAL B 1 394 ? 10.477 14.398 20.156 1 97.94 394 VAL B O 1
ATOM 6568 N N . ILE B 1 395 ? 8.633 13.312 19.844 1 96.94 395 ILE B N 1
ATOM 6569 C CA . ILE B 1 395 ? 8.18 13.453 21.234 1 96.94 395 ILE B CA 1
ATOM 6570 C C . ILE B 1 395 ? 8.07 12.07 21.875 1 96.94 395 ILE B C 1
ATOM 6572 O O . ILE B 1 395 ? 7.352 11.203 21.375 1 96.94 395 ILE B O 1
ATOM 6576 N N . LEU B 1 396 ? 8.766 11.883 22.953 1 95.75 396 LEU B N 1
ATOM 6577 C CA . LEU B 1 396 ? 8.703 10.656 23.734 1 95.75 396 LEU B CA 1
ATOM 6578 C C . LEU B 1 396 ? 8.039 10.898 25.078 1 95.75 396 LEU B C 1
ATOM 6580 O O . LEU B 1 396 ? 8.57 11.625 25.922 1 95.75 396 LEU B O 1
ATOM 6584 N N . GLU B 1 397 ? 6.949 10.383 25.406 1 89.5 397 GLU B N 1
ATOM 6585 C CA . GLU B 1 397 ? 6.199 10.648 26.625 1 89.5 397 GLU B CA 1
ATOM 6586 C C . GLU B 1 397 ? 6.617 9.688 27.75 1 89.5 397 GLU B C 1
ATOM 6588 O O . GLU B 1 397 ? 6.719 10.094 28.906 1 89.5 397 GLU B O 1
ATOM 6593 N N . ASP B 1 398 ? 6.594 8.305 27.562 1 75 398 ASP B N 1
ATOM 6594 C CA . ASP B 1 398 ? 6.891 7.367 28.641 1 75 398 ASP B CA 1
ATOM 6595 C C . ASP B 1 398 ? 8.016 6.414 28.234 1 75 398 ASP B C 1
ATOM 6597 O O . ASP B 1 398 ? 7.762 5.32 27.734 1 75 398 ASP B O 1
ATOM 6601 N N . TYR B 1 399 ? 9.023 6.93 28.078 1 67.88 399 TYR B N 1
ATOM 6602 C CA . TYR B 1 399 ? 10.062 5.941 27.812 1 67.88 399 TYR B CA 1
ATOM 6603 C C . TYR B 1 399 ? 11.211 6.078 28.812 1 67.88 399 TYR B C 1
ATOM 6605 O O . TYR B 1 399 ? 11.477 7.176 29.312 1 67.88 399 TYR B O 1
#

Organism: NCBI:txid1533

Nearest PDB structures (foldseek):
  4p9f-assembly1_A  TM=4.516E-01  e=1.045E+00  Escherichia coli UMEA 3718-1
  3ihu-assembly2_B  TM=4.026E-01  e=8.368E-01  Cupriavidus pinatubonensis JMP134
  6za7-assembly1_B  TM=4.463E-01  e=1.542E+00  Agrobacterium fabrum str. C58
  3fms-assembly1_A-2  TM=4.728E-01  e=6.913E+00  Thermotoga maritima MSB8
  4p9f-assembly1_A  TM=4.451E-01  e=2.013E+00  Escherichia coli UMEA 3718-1

pLDDT: mean 91.87, std 6.83, range [39.78, 98.5]

Solvent-accessible surface area (backbone atoms only — not comparable to full-atom values): 41642 Å² total; per-residue (Å²): 128,87,84,62,27,43,41,79,47,77,40,68,45,54,74,66,90,41,86,50,10,58,70,52,50,55,63,36,86,59,35,30,38,51,51,34,56,44,56,78,41,60,55,58,64,53,41,58,66,58,51,34,62,74,68,72,49,57,68,68,60,50,52,51,44,50,52,43,35,42,57,46,51,47,38,45,79,56,94,59,14,35,29,48,52,42,40,42,38,43,72,69,37,49,55,53,48,49,65,70,49,59,65,50,16,52,56,50,30,53,57,52,58,71,42,45,66,67,48,49,60,56,46,70,74,37,80,40,55,80,79,45,56,65,26,54,52,41,35,50,45,48,52,34,49,25,58,71,45,52,42,47,58,57,38,33,76,69,66,64,28,41,74,62,32,84,36,52,83,86,26,36,34,39,57,38,33,33,45,66,43,81,81,45,34,54,76,55,32,61,26,49,57,28,74,40,67,36,73,42,86,50,28,32,45,36,34,35,17,26,57,38,62,53,54,68,38,66,36,58,44,52,50,36,44,48,59,50,37,49,68,43,51,94,48,51,68,51,26,51,36,46,43,56,51,47,52,55,47,51,43,49,51,50,37,52,47,43,51,50,54,52,40,33,71,78,63,62,47,43,56,84,77,46,53,72,71,51,44,46,49,50,52,40,35,32,62,42,55,46,32,44,74,38,84,88,80,29,42,56,44,78,66,42,52,57,43,42,53,71,45,48,58,54,50,49,50,49,35,50,56,49,49,65,71,39,39,68,61,53,53,51,53,55,48,50,48,60,72,62,54,64,85,31,58,22,51,71,36,64,27,57,62,33,55,43,35,41,57,50,47,39,50,44,49,12,42,17,42,52,42,29,24,75,70,57,62,18,52,66,59,62,74,39,90,70,29,37,31,51,51,57,36,37,38,42,56,75,121,128,85,83,63,28,44,42,79,46,77,40,68,46,56,72,66,93,42,86,53,10,59,71,51,50,56,65,36,86,61,35,29,38,52,51,34,56,44,56,76,41,60,54,58,65,53,41,59,66,57,51,34,61,72,70,70,51,58,68,66,62,50,52,52,44,52,52,42,36,44,57,46,51,47,37,45,79,56,94,61,13,34,28,48,52,42,38,42,39,43,73,68,36,50,56,53,47,48,65,70,49,58,63,49,16,52,57,50,31,51,56,51,57,73,42,44,67,66,48,49,62,56,47,70,74,36,78,40,55,80,80,44,57,67,26,54,52,41,35,49,45,49,52,34,48,26,56,71,44,51,40,48,58,58,39,33,76,70,66,65,28,41,72,63,32,85,35,51,84,87,25,36,35,39,56,37,32,32,44,65,42,80,82,45,34,54,76,57,34,62,26,50,58,30,74,40,66,36,71,44,86,49,28,30,46,35,34,35,17,27,57,39,62,56,53,68,39,65,37,57,45,53,51,37,45,47,58,51,35,50,67,42,50,93,48,51,69,50,25,50,37,46,42,56,51,46,52,55,47,52,41,50,52,50,39,53,49,43,53,50,53,50,42,32,72,76,62,62,49,42,56,85,77,45,52,74,70,53,43,45,50,49,51,39,36,33,64,41,55,47,31,44,76,37,84,88,79,29,42,57,43,78,66,43,53,58,42,42,53,70,46,50,58,53,50,49,53,49,36,51,56,49,49,65,71,39,40,66,60,53,52,51,52,54,49,50,47,60,71,62,54,64,84,31,56,23,52,69,36,65,27,56,64,32,54,41,34,41,57,49,47,40,50,45,48,12,43,18,42,52,41,29,24,74,73,57,63,18,51,68,60,62,74,38,91,68,28,38,29,51,50,58,36,36,38,42,56,74,122

Radius of gyration: 31.58 Å; Cα contacts (8 Å, |Δi|>4): 1318; chains: 2; bounding box: 66×92×66 Å

Secondary structure (DSSP, 8-state):
--SS-EEEEEEEE--SSSTT-HHHHHTSTTHHHHHHHHHHSPTTT-BHHHHHHHHT--HHHHHHHHHHHHHTTSEEEETTEEEE-S-EE-HHHHHHHHHHHTTHHHHHHHHHHTTHHHHHHHHTTSGGGGTS-HHHHHIIIIIIIIIIIIHHHHHHHTTS-----EETTTEEEEEEEEE--GGGHHHHTSSS-EEEEEEETTEEEEEEE-SSS---SHHHHHHHHHHHHHTSSS-HHHHHHHHHHHHHHHHHHHHHHHHHHHHHHHH---GGGS-HHHHHHHHHHHHTTSEEE-TTT--EEE-S-EEEHHHHHHHHHHHHHHHHHHHHHHHHHHHHHHHTT---HHHHTT--HHHHHHHHHHHHHHHHHHHHHHTTSS----EETTTEEEEEEEEES--/--SS-EEEEEEEE--SSSTT-HHHHHTSTTHHHHHHHHHHSPTTT-BHHHHHHHHT--HHHHHHHHHHHHHTTSEEEETTEEEE-S-EE-HHHHHHHHHHHTTHHHHHHHHHHTTHHHHHHHHTTSGGGGTS-HHHHHIIIIIIIIIIIIHHHHHHHTTS-----EETTTEEEEEEEEE--GGGHHHHTSSS-EEEEEEETTEEEEEEE-SSS---SHHHHHHHHHHHHHTSSS-HHHHHHHHHHHHHHHHHHHHHHHHHHHHHHHH---GGGS-HHHHHHHHHHHHTTSEEE-TTT--EEE-S-EEEHHHHHHHHHHHHHHHHHHHHHHHHHHHHHHHTT---HHHHTT--HHHHHHHHHHHHHHHHHHHHHHTTSS----EETTTEEEEEEEEES--